Protein AF-A0AAG5CS46-F1 (afdb_monomer)

Organism: Anopheles atroparvus (NCBI:txid41427)

pLDDT: mean 75.23, std 21.61, range [19.83, 95.94]

Mean predicted aligned error: 20.02 Å

Radius of gyration: 67.0 Å; Cα contacts (8 Å, |Δi|>4): 717; chains: 1; bounding box: 187×105×187 Å

Secondary structure (DSSP, 8-state):
--S-SHHHHHHHHHHHHHHHHHHT--S-TT-GGGHHHHHHHHHHHHHHHHHHHHHHHHHHHHHGGG-S-HHHHHHHHHHHTTS---HHHHHHHHHHHHHHHHHHHHHHHHHHHHHHHHTTS--PPTT--HHHHHHHHHHHHHHHHHHHHHHHHHHHHH------HHHHHHHHHHHHHHHHHHHHHHHHHHHHHHHHHHHHHHHHTSBSEEEEE-GGGTHHHHHHHHTTS---------------TTHHHHHHHHHHHHHHHHT--TT--HHHHHHHHHHHHHHHS-----SS--PPPHHHHHHHHHHHHHHHHHH-SS---HHHHHTTS-TTTTTEEEEE---THHHHHHHHHHHHHHTT----HHHHHHHTTHHHHHHHHHHHHHHHHHHHHHHHTS-HHHHHHTHHHHHHHHHHHTHHHHT-BTT-TTHHHHHHHHHHHHHHHHHHHHHHHHHHHHHHHHHHHHHH--SSS-TT-S------------------------------------------------------------------------PPP-PPP--PPPPP-TTPEEHHHHHHHHHHHHHHHHHHHHHHHHTHHHHHHHHHHHHHS--SS--GGGHHHHHHHHHHHHHHHHHHHHHHHHHHHHHHHSSS--EEEEEEEETTEEEEES-HHHHHHHHHHHHHHHHHGGGGSBPBPTTSSSBPPPEEETTEEE--BSHHHHTTSHHHHHHHHHHHHHHHHHHHHHHHHHHGGGGGGGGTSS-HHHHHHHHHTT---HHHHHHHHHHHHHHHHHHTTS-SEEEETTEEEE-HHHHHHHHHHHHHHHHHHHHHHHHHHHHHHHHHHHHHHHHHHHHHS--SSHHHHHHHHHHHHHHHHHHHHHHHHHHHHHHHHHHHHHTT----HHHHHHHHHHHHHHHHHHHHHHHHHHHHHHHHHHHHHHHHHHHHHHT--

Structure (mmCIF, N/CA/C/O backbone):
data_AF-A0AAG5CS46-F1
#
_entry.id   AF-A0AAG5CS46-F1
#
loop_
_atom_site.group_PDB
_atom_site.id
_atom_site.type_symbol
_atom_site.label_atom_id
_atom_site.label_alt_id
_atom_site.label_comp_id
_atom_site.label_asym_id
_atom_site.label_entity_id
_atom_site.label_seq_id
_atom_site.pdbx_PDB_ins_code
_atom_site.Cartn_x
_atom_site.Cartn_y
_atom_site.Cartn_z
_atom_site.occupancy
_atom_site.B_iso_or_equiv
_atom_site.auth_seq_id
_atom_site.auth_comp_id
_atom_site.auth_asym_id
_atom_site.auth_atom_id
_atom_site.pdbx_PDB_model_num
ATOM 1 N N . MET A 1 1 ? -78.296 15.805 32.538 1.00 50.25 1 MET A N 1
ATOM 2 C CA . MET A 1 1 ? -78.441 14.342 32.687 1.00 50.25 1 MET A CA 1
ATOM 3 C C . MET A 1 1 ? -79.924 13.975 32.591 1.00 50.25 1 MET A C 1
ATOM 5 O O . MET A 1 1 ? -80.538 13.552 33.557 1.00 50.25 1 MET A O 1
ATOM 9 N N . ILE A 1 2 ? -80.502 14.215 31.416 1.00 47.34 2 ILE A N 1
ATOM 10 C CA . ILE A 1 2 ? -81.863 13.846 31.009 1.00 47.34 2 ILE A CA 1
ATOM 11 C C . ILE A 1 2 ? -81.672 13.362 29.569 1.00 47.34 2 ILE A C 1
ATOM 13 O O . ILE A 1 2 ? -80.875 13.968 28.849 1.00 47.34 2 ILE A O 1
ATOM 17 N N . THR A 1 3 ? -82.280 12.244 29.177 1.00 54.78 3 THR A N 1
ATOM 18 C CA . THR A 1 3 ? -82.041 11.642 27.850 1.00 54.78 3 THR A CA 1
ATOM 19 C C . THR A 1 3 ? -82.736 12.379 26.712 1.00 54.78 3 THR A C 1
ATOM 21 O O . THR A 1 3 ? -82.279 12.274 25.580 1.00 54.78 3 THR A O 1
ATOM 24 N N . ASP A 1 4 ? -83.787 13.138 27.019 1.00 60.75 4 ASP A N 1
ATOM 25 C CA . ASP A 1 4 ? -84.510 13.988 26.078 1.00 60.75 4 ASP A CA 1
ATOM 26 C C . ASP A 1 4 ? -84.992 15.271 26.794 1.00 60.75 4 ASP A C 1
ATOM 28 O O . ASP A 1 4 ? -85.812 15.176 27.713 1.00 60.75 4 ASP A O 1
ATOM 32 N N . PRO A 1 5 ? -84.469 16.466 26.451 1.00 68.06 5 PRO A N 1
ATOM 33 C CA . PRO A 1 5 ? -84.965 17.733 26.988 1.00 68.06 5 PRO A CA 1
ATOM 34 C C . PRO A 1 5 ? -86.414 18.042 26.585 1.00 68.06 5 PRO A C 1
ATOM 36 O O . PRO A 1 5 ? -87.137 18.657 27.371 1.00 68.06 5 PRO A O 1
ATOM 39 N N . GLU A 1 6 ? -86.870 17.584 25.412 1.00 71.75 6 GLU A N 1
ATOM 40 C CA . GLU A 1 6 ? -88.220 17.875 24.923 1.00 71.75 6 GLU A CA 1
ATOM 41 C C . GLU A 1 6 ? -89.290 17.235 25.819 1.00 71.75 6 GLU A C 1
ATOM 43 O O . GLU A 1 6 ? -90.370 17.799 25.980 1.00 71.75 6 GLU A O 1
ATOM 48 N N . GLU A 1 7 ? -89.003 16.104 26.474 1.00 70.50 7 GLU A N 1
ATOM 49 C CA . GLU A 1 7 ? -89.922 15.470 27.434 1.00 70.50 7 GLU A CA 1
ATOM 50 C C . GLU A 1 7 ? -90.172 16.364 28.676 1.00 70.50 7 GLU A C 1
ATOM 52 O O . GLU A 1 7 ? -91.262 16.339 29.261 1.00 70.50 7 GLU A O 1
ATOM 57 N N . VAL A 1 8 ? -89.221 17.240 29.032 1.00 72.62 8 VAL A N 1
ATOM 58 C CA . VAL A 1 8 ? -89.376 18.236 30.110 1.00 72.62 8 VAL A CA 1
ATOM 59 C C . VAL A 1 8 ? -90.095 19.494 29.626 1.00 72.62 8 VAL A C 1
ATOM 61 O O . VAL A 1 8 ? -91.041 19.935 30.276 1.00 72.62 8 VAL A O 1
ATOM 64 N N . ASP A 1 9 ? -89.735 20.045 28.467 1.00 78.88 9 ASP A N 1
ATOM 65 C CA . ASP A 1 9 ? -90.407 21.244 27.940 1.00 78.88 9 ASP A CA 1
ATOM 66 C C . ASP A 1 9 ? -91.875 20.967 27.555 1.00 78.88 9 ASP A C 1
ATOM 68 O O . ASP A 1 9 ? -92.756 21.813 27.754 1.00 78.88 9 ASP A O 1
ATOM 72 N N . ASN A 1 10 ? -92.188 19.748 27.099 1.00 79.50 10 ASN A N 1
ATOM 73 C CA . ASN A 1 10 ? -93.564 19.305 26.864 1.00 79.50 10 ASN A CA 1
ATOM 74 C C . ASN A 1 10 ? -94.367 19.151 28.167 1.00 79.50 10 ASN A C 1
ATOM 76 O O . ASN A 1 10 ? -95.540 19.532 28.206 1.00 79.50 10 ASN A O 1
ATOM 80 N N . THR A 1 11 ? -93.772 18.621 29.243 1.00 79.25 11 THR A N 1
ATOM 81 C CA . THR A 1 11 ? -94.462 18.509 30.542 1.00 79.25 11 THR A CA 1
ATOM 82 C C . THR A 1 11 ? -94.640 19.877 31.207 1.00 79.25 11 THR A C 1
ATOM 84 O O . THR A 1 11 ? -95.735 20.176 31.689 1.00 79.25 11 THR A O 1
ATOM 87 N N . LEU A 1 12 ? -93.649 20.769 31.117 1.00 80.62 12 LEU A N 1
ATOM 88 C CA . LEU A 1 12 ? -93.754 22.175 31.528 1.00 80.62 12 LEU A CA 1
ATOM 89 C C . LEU A 1 12 ? -94.889 22.902 30.778 1.00 80.62 12 LEU A C 1
ATOM 91 O O . LEU A 1 12 ? -95.727 23.571 31.385 1.00 80.62 12 LEU A O 1
ATOM 95 N N . SER A 1 13 ? -94.983 22.697 29.461 1.00 82.69 13 SER A N 1
ATOM 96 C CA . SER A 1 13 ? -96.049 23.257 28.619 1.00 82.69 13 SER A CA 1
ATOM 97 C C . SER A 1 13 ? -97.450 22.768 29.012 1.00 82.69 13 SER A C 1
ATOM 99 O O . SER A 1 13 ? -98.417 23.527 28.913 1.00 82.69 13 SER A O 1
ATOM 101 N N . LYS A 1 14 ? -97.590 21.522 29.492 1.00 82.81 14 LYS A N 1
ATOM 102 C CA . LYS A 1 14 ? -98.858 21.006 30.041 1.00 82.81 14 LYS A CA 1
ATOM 103 C C . LYS A 1 14 ? -99.238 21.711 31.347 1.00 82.81 14 LYS A C 1
ATOM 105 O O . LYS A 1 14 ? -100.400 22.081 31.499 1.00 82.81 14 LYS A O 1
ATOM 110 N N . VAL A 1 15 ? -98.280 21.967 32.244 1.00 83.94 15 VAL A N 1
ATOM 111 C CA . VAL A 1 15 ? -98.526 22.701 33.504 1.00 83.94 15 VAL A CA 1
ATOM 112 C C . VAL A 1 15 ? -99.063 24.109 33.231 1.00 83.94 15 VAL A C 1
ATOM 114 O O . VAL A 1 15 ? -100.093 24.482 33.790 1.00 83.94 15 VAL A O 1
ATOM 117 N N . TYR A 1 16 ? -98.446 24.868 32.319 1.00 84.81 16 TYR A N 1
ATOM 118 C CA . TYR A 1 16 ? -98.938 26.208 31.972 1.00 84.81 16 TYR A CA 1
ATOM 119 C C . TYR A 1 16 ? -100.348 26.197 31.358 1.00 84.81 16 TYR A C 1
ATOM 121 O O . TYR A 1 16 ? -101.149 27.079 31.660 1.00 84.81 16 TYR A O 1
ATOM 129 N N . ARG A 1 17 ? -100.703 25.181 30.556 1.00 83.25 17 ARG A N 1
ATOM 130 C CA . ARG A 1 17 ? -102.073 25.030 30.025 1.00 83.25 17 ARG A CA 1
ATOM 131 C C . ARG A 1 17 ? -103.109 24.792 31.129 1.00 83.25 17 ARG A C 1
ATOM 133 O O . ARG A 1 17 ? -104.194 25.361 31.055 1.00 83.25 17 ARG A O 1
ATOM 140 N N . LEU A 1 18 ? -102.775 24.000 32.151 1.00 84.50 18 LEU A N 1
ATOM 141 C CA . LEU A 1 18 ? -103.655 23.756 33.303 1.00 84.50 18 LEU A CA 1
ATOM 142 C C . LEU A 1 18 ? -103.856 25.019 34.153 1.00 84.50 18 LEU A C 1
ATOM 144 O O . LEU A 1 18 ? -104.975 25.295 34.573 1.00 84.50 18 LEU A O 1
ATOM 148 N N . ILE A 1 19 ? -102.799 25.811 34.362 1.00 84.00 19 ILE A N 1
ATOM 149 C CA . ILE A 1 19 ? -102.881 27.097 35.075 1.00 84.00 19 ILE A CA 1
ATOM 150 C C . ILE A 1 19 ? -103.755 28.092 34.298 1.00 84.00 19 ILE A C 1
ATOM 152 O O . ILE A 1 19 ? -104.662 28.694 34.872 1.00 84.00 19 ILE A O 1
ATOM 156 N N . ASN A 1 20 ? -103.538 28.222 32.985 1.00 83.25 20 ASN A N 1
ATOM 157 C CA . ASN A 1 20 ? -104.317 29.134 32.146 1.00 83.25 20 ASN A CA 1
ATOM 158 C C . ASN A 1 20 ? -105.819 28.809 32.169 1.00 83.25 20 ASN A C 1
ATOM 160 O O . ASN A 1 20 ? -106.615 29.738 32.200 1.00 83.25 20 ASN A O 1
ATOM 164 N N . HIS A 1 21 ? -106.206 27.529 32.235 1.00 81.44 21 HIS A N 1
ATOM 165 C CA . HIS A 1 21 ? -107.612 27.111 32.325 1.00 81.44 21 HIS A CA 1
ATOM 166 C C . HIS A 1 21 ? -108.317 27.584 33.615 1.00 81.44 21 HIS A C 1
ATOM 168 O O . HIS A 1 21 ? -109.536 27.726 33.616 1.00 81.44 21 HIS A O 1
ATOM 174 N N . ILE A 1 22 ? -107.591 27.841 34.710 1.00 81.31 22 ILE A N 1
ATOM 175 C CA . ILE A 1 22 ? -108.168 28.461 35.920 1.00 81.31 22 ILE A CA 1
ATOM 176 C C . ILE A 1 22 ? -108.220 29.989 35.780 1.00 81.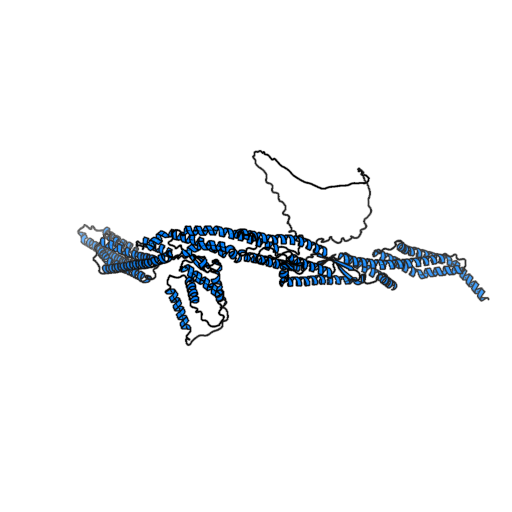31 22 ILE A C 1
ATOM 178 O O . ILE A 1 22 ? -109.179 30.614 36.219 1.00 81.31 22 ILE A O 1
ATOM 182 N N . ILE A 1 23 ? -107.205 30.600 35.162 1.00 81.31 23 ILE A N 1
ATOM 183 C CA . ILE A 1 23 ? -107.120 32.062 35.008 1.00 81.31 23 ILE A CA 1
ATOM 184 C C . ILE A 1 23 ? -108.126 32.593 33.970 1.00 81.31 23 ILE A C 1
ATOM 186 O O . ILE A 1 23 ? -108.625 33.703 34.124 1.00 81.31 23 ILE A O 1
ATOM 190 N N . SER A 1 24 ? -108.442 31.820 32.926 1.00 80.44 24 SER A N 1
ATOM 191 C CA . SER A 1 24 ? -109.363 32.215 31.849 1.00 80.44 24 SER A CA 1
ATOM 192 C C . SER A 1 24 ? -110.831 31.848 32.106 1.00 80.44 24 SER A C 1
ATOM 194 O O . SER A 1 24 ? -111.590 31.701 31.150 1.00 80.44 24 SER A O 1
ATOM 196 N N . VAL A 1 25 ? -111.219 31.639 33.366 1.00 82.19 25 VAL A N 1
ATOM 197 C CA . VAL A 1 25 ? -112.609 31.375 33.765 1.00 82.19 25 VAL A CA 1
ATOM 198 C C . VAL A 1 25 ? -113.456 32.643 33.587 1.00 82.19 25 VAL A C 1
ATOM 200 O O . VAL A 1 25 ? -113.052 33.728 33.998 1.00 82.19 25 VAL A O 1
ATOM 203 N N . ASP A 1 26 ? -114.630 32.506 32.968 1.00 76.62 26 ASP A N 1
ATOM 204 C CA . ASP A 1 26 ? -115.532 33.604 32.589 1.00 76.62 26 ASP A CA 1
ATOM 205 C C . ASP A 1 26 ? -116.652 33.893 33.610 1.00 76.62 26 ASP A C 1
ATOM 207 O O . ASP A 1 26 ? -117.387 34.871 33.465 1.00 76.62 26 ASP A O 1
ATOM 211 N N . TYR A 1 27 ? -116.760 33.082 34.667 1.00 79.81 27 TYR A N 1
ATOM 212 C CA . TYR A 1 27 ? -117.706 33.255 35.772 1.00 79.81 27 TYR A CA 1
ATOM 213 C C . TYR A 1 27 ? -117.012 33.673 37.079 1.00 79.81 27 TYR A C 1
ATOM 215 O O . TYR A 1 27 ? -115.879 33.286 37.356 1.00 79.81 27 TYR A O 1
ATOM 223 N N . ASP A 1 28 ? -117.708 34.431 37.933 1.00 73.94 28 ASP A N 1
ATOM 224 C CA . ASP A 1 28 ? -117.196 34.756 39.271 1.00 73.94 28 ASP A CA 1
ATOM 225 C C . ASP A 1 28 ? -117.098 33.482 40.128 1.00 73.94 28 ASP A C 1
ATOM 227 O O . ASP A 1 28 ? -118.097 32.795 40.362 1.00 73.94 28 ASP A O 1
ATOM 231 N N . ILE A 1 29 ? -115.883 33.178 40.582 1.00 77.50 29 ILE A N 1
ATOM 232 C CA . ILE A 1 29 ? -115.527 32.008 41.394 1.00 77.50 29 ILE A CA 1
ATOM 233 C C . ILE A 1 29 ? -116.085 32.120 42.825 1.00 77.50 29 ILE A C 1
ATOM 235 O O . ILE A 1 29 ? -116.338 31.104 43.471 1.00 77.50 29 ILE A O 1
ATOM 239 N N . PHE A 1 30 ? -116.307 33.339 43.327 1.00 78.56 30 PHE A N 1
ATOM 240 C CA . PHE A 1 30 ? -116.788 33.592 44.689 1.00 78.56 30 PHE A CA 1
ATOM 241 C C . PHE A 1 30 ? -118.316 33.735 44.778 1.00 78.56 30 PHE A C 1
ATOM 243 O O . PHE A 1 30 ? -118.870 33.767 45.880 1.00 78.56 30 PHE A O 1
ATOM 250 N N . ALA A 1 31 ? -119.015 33.779 43.641 1.00 75.88 31 ALA A N 1
ATOM 251 C CA . ALA A 1 31 ? -120.471 33.811 43.595 1.00 75.88 31 ALA A CA 1
ATOM 252 C C . ALA A 1 31 ? -121.068 32.420 43.876 1.00 75.88 31 ALA A C 1
ATOM 254 O O . ALA A 1 31 ? -120.852 31.462 43.132 1.00 75.88 31 ALA A O 1
ATOM 255 N N . SER A 1 32 ? -121.889 32.311 44.924 1.00 70.44 32 SER A N 1
ATOM 256 C CA . SER A 1 32 ? -122.475 31.039 45.381 1.00 70.44 32 SER A CA 1
ATOM 257 C C . SER A 1 32 ? -123.407 30.353 44.371 1.00 70.44 32 SER A C 1
ATOM 259 O O . SER A 1 32 ? -123.651 29.154 44.492 1.00 70.44 32 SER A O 1
ATOM 261 N N . SER A 1 33 ? -123.883 31.067 43.346 1.00 70.94 33 SER A N 1
ATOM 262 C CA . SER A 1 33 ? -124.612 30.495 42.206 1.00 70.94 33 SER A CA 1
ATOM 263 C C . SER A 1 33 ? -123.754 29.592 41.314 1.00 70.94 33 SER A C 1
ATOM 265 O O . SER A 1 33 ? -124.294 28.742 40.613 1.00 70.94 33 SER A O 1
ATOM 267 N N . ASN A 1 34 ? -122.430 29.774 41.328 1.00 75.44 34 ASN A N 1
ATOM 268 C CA . ASN A 1 34 ? -121.507 29.194 40.348 1.00 75.44 34 ASN A CA 1
ATOM 269 C C . ASN A 1 34 ? -120.739 27.975 40.895 1.00 75.44 34 ASN A C 1
ATOM 271 O O . ASN A 1 34 ? -119.856 27.453 40.213 1.00 75.44 34 ASN A O 1
ATOM 275 N N . LEU A 1 35 ? -121.077 27.511 42.108 1.00 78.38 35 LEU A N 1
ATOM 276 C CA . LEU A 1 35 ? -120.356 26.465 42.847 1.00 78.38 35 LEU A CA 1
ATOM 277 C C . LEU A 1 35 ? -120.075 25.217 41.993 1.00 78.38 35 LEU A C 1
ATOM 279 O O . LEU A 1 35 ? -118.925 24.808 41.881 1.00 78.38 35 LEU A O 1
ATOM 283 N N . ALA A 1 36 ? -121.096 24.667 41.330 1.00 78.56 36 ALA A N 1
ATOM 284 C CA . ALA A 1 36 ? -120.964 23.446 40.529 1.00 78.56 36 ALA A CA 1
ATOM 285 C C . ALA A 1 36 ? -120.017 23.604 39.320 1.00 78.56 36 ALA A C 1
ATOM 287 O O . ALA A 1 36 ? -119.319 22.660 38.949 1.00 78.56 36 ALA A O 1
ATOM 288 N N . ASN A 1 37 ? -119.941 24.803 38.726 1.00 79.81 37 ASN A N 1
ATOM 289 C CA . ASN A 1 37 ? -118.996 25.087 37.642 1.00 79.81 37 ASN A CA 1
ATOM 290 C C . ASN A 1 37 ? -117.560 25.141 38.187 1.00 79.81 37 ASN A C 1
ATOM 292 O O . ASN A 1 37 ? -116.633 24.610 37.574 1.00 79.81 37 ASN A O 1
ATOM 296 N N . TRP A 1 38 ? -117.372 25.750 39.363 1.00 83.38 38 TRP A N 1
ATOM 297 C CA . TRP A 1 38 ? -116.081 25.791 40.048 1.00 83.38 38 TRP A CA 1
ATOM 298 C C . TRP A 1 38 ? -115.603 24.401 40.487 1.00 83.38 38 TRP A C 1
ATOM 300 O O . TRP A 1 38 ? -114.445 24.061 40.249 1.00 83.38 38 TRP A O 1
ATOM 310 N N . GLU A 1 39 ? -116.492 23.567 41.030 1.00 81.94 39 GLU A N 1
ATOM 311 C CA . GLU A 1 39 ? -116.202 22.169 41.375 1.00 81.94 39 GLU A CA 1
ATOM 312 C C . GLU A 1 39 ? -115.770 21.356 40.142 1.00 81.94 39 GLU A C 1
ATOM 314 O O . GLU A 1 39 ? -114.749 20.670 40.195 1.00 81.94 39 GLU A O 1
ATOM 319 N N . ALA A 1 40 ? -116.463 21.495 39.005 1.00 81.81 40 ALA A N 1
ATOM 320 C CA . ALA A 1 40 ? -116.092 20.825 37.755 1.00 81.81 40 ALA A CA 1
ATOM 321 C C . ALA A 1 40 ? -114.725 21.290 37.203 1.00 81.81 40 ALA A C 1
ATOM 323 O O . ALA A 1 40 ? -113.906 20.466 36.784 1.00 81.81 40 ALA A O 1
ATOM 324 N N . THR A 1 41 ? -114.443 22.597 37.241 1.00 82.81 41 THR A N 1
ATOM 325 C CA . THR A 1 41 ? -113.148 23.161 36.816 1.00 82.81 41 THR A CA 1
ATOM 326 C C . THR A 1 41 ? -112.002 22.709 37.729 1.00 82.81 41 THR A C 1
ATOM 328 O O . THR A 1 41 ? -110.923 22.364 37.235 1.00 82.81 41 THR A O 1
ATOM 331 N N . LEU A 1 42 ? -112.231 22.628 39.045 1.00 82.31 42 LEU A N 1
ATOM 332 C CA . LEU A 1 42 ? -111.270 22.054 39.990 1.00 82.31 42 LEU A CA 1
ATOM 333 C C . LEU A 1 42 ? -111.046 20.557 39.746 1.00 82.31 42 LEU A C 1
ATOM 335 O O . LEU A 1 42 ? -109.897 20.116 39.756 1.00 82.31 42 LEU A O 1
ATOM 339 N N . GLU A 1 43 ? -112.093 19.770 39.486 1.00 84.31 43 GLU A N 1
ATOM 340 C CA . GLU A 1 43 ? -111.948 18.335 39.208 1.00 84.31 43 GLU A CA 1
ATOM 341 C C . GLU A 1 43 ? -111.115 18.088 37.935 1.00 84.31 43 GLU A C 1
ATOM 343 O O . GLU A 1 43 ? -110.232 17.224 37.924 1.00 84.31 43 GLU A O 1
ATOM 348 N N . TYR A 1 44 ? -111.329 18.887 36.882 1.00 85.44 44 TYR A N 1
ATOM 349 C CA . TYR A 1 44 ? -110.506 18.855 35.670 1.00 85.44 44 TYR A CA 1
ATOM 350 C C . TYR A 1 44 ? -109.040 19.218 35.956 1.00 85.44 44 TYR A C 1
ATOM 352 O O . TYR A 1 44 ? -108.130 18.488 35.548 1.00 85.44 44 TYR A O 1
ATOM 360 N N . PHE A 1 45 ? -108.793 20.298 36.707 1.00 87.56 45 PHE A N 1
ATOM 361 C CA . PHE A 1 45 ? -107.439 20.707 37.088 1.00 87.56 45 PHE A CA 1
ATOM 362 C C . PHE A 1 45 ? -106.722 19.633 37.918 1.00 87.56 45 PHE A C 1
ATOM 364 O O . PHE A 1 45 ? -105.577 19.291 37.619 1.00 87.56 45 PHE A O 1
ATOM 371 N N . HIS A 1 46 ? -107.393 19.046 38.914 1.00 85.81 46 HIS A N 1
ATOM 372 C CA . HIS A 1 46 ? -106.820 17.988 39.746 1.00 85.81 46 HIS A CA 1
ATOM 373 C C . HIS A 1 46 ? -106.450 16.744 38.925 1.00 85.81 46 HIS A C 1
ATOM 375 O O . HIS A 1 46 ? -105.317 16.272 39.043 1.00 85.81 46 HIS A O 1
ATOM 381 N N . LYS A 1 47 ? -107.323 16.276 38.021 1.00 84.88 47 LYS A N 1
ATOM 382 C CA . LYS A 1 47 ? -107.013 15.164 37.099 1.00 84.88 47 LYS A CA 1
ATOM 383 C C . LYS A 1 47 ? -105.831 15.485 36.175 1.00 84.88 47 LYS A C 1
ATOM 385 O O . LYS A 1 47 ? -104.962 14.640 35.968 1.00 84.88 47 LYS A O 1
ATOM 390 N N . GLY A 1 48 ? -105.747 16.715 35.662 1.00 84.62 48 GLY A N 1
ATOM 391 C CA . GLY A 1 48 ? -104.604 17.171 34.864 1.00 84.62 48 GLY A CA 1
ATOM 392 C C . GLY A 1 48 ? -103.284 17.180 35.649 1.00 84.62 48 GLY A C 1
ATOM 393 O O . GLY A 1 48 ? -102.250 16.740 35.143 1.00 84.62 48 GLY A O 1
ATOM 394 N N . VAL A 1 49 ? -103.322 17.624 36.906 1.00 84.75 49 VAL A N 1
ATOM 395 C CA . VAL A 1 49 ? -102.168 17.644 37.820 1.00 84.75 49 VAL A CA 1
ATOM 396 C C . VAL A 1 49 ? -101.715 16.229 38.208 1.00 84.75 49 VAL A C 1
ATOM 398 O O . VAL A 1 49 ? -100.512 15.995 38.343 1.00 84.75 49 VAL A O 1
ATOM 401 N N . GLU A 1 50 ? -102.631 15.266 38.336 1.00 84.06 50 GLU A N 1
ATOM 402 C CA . GLU A 1 50 ? -102.291 13.847 38.513 1.00 84.06 50 GLU A CA 1
ATOM 403 C C . GLU A 1 50 ? -101.657 13.233 37.257 1.00 84.06 50 GLU A C 1
ATOM 405 O O . GLU A 1 50 ? -100.653 12.526 37.372 1.00 84.06 50 GLU A O 1
ATOM 410 N N . GLN A 1 51 ? -102.164 13.553 36.061 1.00 84.00 51 GLN A N 1
ATOM 411 C CA . GLN A 1 51 ? -101.591 13.086 34.792 1.00 84.00 51 GLN A CA 1
ATOM 412 C C . GLN A 1 51 ? -100.147 13.579 34.595 1.00 84.00 51 GLN A C 1
ATOM 414 O O . GLN A 1 51 ? -99.266 12.780 34.276 1.00 84.00 51 GLN A O 1
ATOM 419 N N . VAL A 1 52 ? -99.864 14.864 34.843 1.00 84.31 52 VAL A N 1
ATOM 420 C CA . VAL A 1 52 ? -98.486 15.393 34.777 1.00 84.31 52 VAL A CA 1
ATOM 421 C C . VAL A 1 52 ? -97.585 14.732 35.829 1.00 84.31 52 VAL A C 1
ATOM 423 O O . VAL A 1 52 ? -96.424 14.431 35.557 1.00 84.31 52 VAL A O 1
ATOM 426 N N . GLU A 1 53 ? -98.109 14.435 37.022 1.00 81.69 53 GLU A N 1
ATOM 427 C CA . GLU A 1 53 ? -97.350 13.718 38.051 1.00 81.69 53 GLU A CA 1
ATOM 428 C C . GLU A 1 53 ? -97.061 12.252 37.672 1.00 81.69 53 GLU A C 1
ATOM 430 O O . GLU A 1 53 ? -96.038 11.701 38.082 1.00 81.69 53 GLU A O 1
ATOM 435 N N . HIS A 1 54 ? -97.937 11.607 36.896 1.00 83.50 54 HIS A N 1
ATOM 436 C CA . HIS A 1 54 ? -97.691 10.279 36.336 1.00 83.50 54 HIS A CA 1
ATOM 437 C C . HIS A 1 54 ? -96.593 10.320 35.264 1.00 83.50 54 HIS A C 1
ATOM 439 O O . HIS A 1 54 ? -95.645 9.539 35.332 1.00 83.50 54 HIS A O 1
ATOM 445 N N . GLU A 1 55 ? -96.658 11.272 34.330 1.00 80.75 55 GLU A N 1
ATOM 446 C CA . GLU A 1 55 ? -95.634 11.459 33.293 1.00 80.75 55 GLU A CA 1
ATOM 447 C C . GLU A 1 55 ? -94.247 11.739 33.898 1.00 80.75 55 GLU A C 1
ATOM 449 O O . GLU A 1 55 ? -93.263 11.109 33.508 1.00 80.75 55 GLU A O 1
ATOM 454 N N . ALA A 1 56 ? -94.169 12.582 34.934 1.00 78.50 56 ALA A N 1
ATOM 455 C CA . ALA A 1 56 ? -92.926 12.846 35.661 1.00 78.50 56 ALA A CA 1
ATOM 456 C C . ALA A 1 56 ? -92.339 11.588 36.339 1.00 78.50 56 ALA A C 1
ATOM 458 O O . ALA A 1 56 ? -91.118 11.418 36.372 1.00 78.50 56 ALA A O 1
ATOM 459 N N . LYS A 1 57 ? -93.182 10.673 36.844 1.00 79.88 57 LYS A N 1
ATOM 460 C CA . LYS A 1 57 ? -92.733 9.372 37.383 1.00 79.88 57 LYS A CA 1
ATOM 461 C C . LYS A 1 57 ? -92.169 8.485 36.271 1.00 79.88 57 LYS A C 1
ATOM 463 O O . LYS A 1 57 ? -91.079 7.950 36.439 1.00 79.88 57 LYS A O 1
ATOM 468 N N . VAL A 1 58 ? -92.838 8.408 35.117 1.00 81.50 58 VAL A N 1
ATOM 469 C CA . VAL A 1 58 ? -92.373 7.629 33.952 1.00 81.50 58 VAL A CA 1
ATOM 470 C C . VAL A 1 58 ? -91.035 8.152 33.406 1.00 81.50 58 VAL A C 1
ATOM 472 O O . VAL A 1 58 ? -90.160 7.354 33.067 1.00 81.50 58 VAL A O 1
ATOM 475 N N . ALA A 1 59 ? -90.822 9.470 33.376 1.00 77.06 59 ALA A N 1
ATOM 476 C CA . ALA A 1 59 ? -89.538 10.059 32.987 1.00 77.06 59 ALA A CA 1
ATOM 477 C C . ALA A 1 59 ? -88.405 9.693 33.973 1.00 77.06 59 ALA A C 1
ATOM 479 O O . ALA A 1 59 ? -87.317 9.286 33.559 1.00 77.06 59 ALA A O 1
ATOM 480 N N . LEU A 1 60 ? -88.661 9.757 35.287 1.00 75.69 60 LEU A N 1
ATOM 481 C CA . LEU A 1 60 ? -87.707 9.323 36.321 1.00 75.69 60 LEU A CA 1
ATOM 482 C C . LEU A 1 60 ? -87.416 7.811 36.248 1.00 75.69 60 LEU A C 1
ATOM 484 O O . LEU A 1 60 ? -86.258 7.403 36.369 1.00 75.69 60 LEU A O 1
ATOM 488 N N . ASP A 1 61 ? -88.441 6.992 35.991 1.00 77.31 61 ASP A N 1
ATOM 489 C CA . ASP A 1 61 ? -88.338 5.544 35.764 1.00 77.31 61 ASP A CA 1
ATOM 490 C C . ASP A 1 61 ? -87.424 5.185 34.584 1.00 77.31 61 ASP A C 1
ATOM 492 O O . ASP A 1 61 ? -86.737 4.167 34.644 1.00 77.31 61 ASP A O 1
ATOM 496 N N . ARG A 1 62 ? -87.374 6.014 33.532 1.00 74.94 62 ARG A N 1
ATOM 497 C CA . ARG A 1 62 ? -86.462 5.840 32.385 1.00 74.94 62 ARG A CA 1
ATOM 498 C C . ARG A 1 62 ? -85.048 6.342 32.670 1.00 74.94 62 ARG A C 1
ATOM 500 O O . ARG A 1 62 ? -84.076 5.668 32.334 1.00 74.94 62 ARG A O 1
ATOM 507 N N . CYS A 1 63 ? -84.919 7.515 33.290 1.00 73.31 63 CYS A N 1
ATOM 508 C CA . CYS A 1 63 ? -83.622 8.149 33.527 1.00 73.31 63 CYS A CA 1
ATOM 509 C C . CYS A 1 63 ? -82.741 7.345 34.494 1.00 73.31 63 CYS A C 1
ATOM 511 O O . CYS A 1 63 ? -81.537 7.214 34.270 1.00 73.31 63 CYS A O 1
ATOM 513 N N . ILE A 1 64 ? -83.313 6.785 35.561 1.00 70.31 64 ILE A N 1
ATOM 514 C CA . ILE A 1 64 ? -82.532 6.188 36.656 1.00 70.31 64 ILE A CA 1
ATOM 515 C C . ILE A 1 64 ? -81.835 4.868 36.260 1.00 70.31 64 ILE A C 1
ATOM 517 O O . ILE A 1 64 ? -80.655 4.729 36.569 1.00 70.31 64 ILE A O 1
ATOM 521 N N . PRO A 1 65 ? -82.450 3.928 35.515 1.00 67.75 65 PRO A N 1
ATOM 522 C CA . PRO A 1 65 ? -81.742 2.763 34.968 1.00 67.75 65 PRO A CA 1
ATOM 523 C C . PRO A 1 65 ? -80.638 3.095 33.949 1.00 67.75 65 PRO A C 1
ATOM 525 O O . PRO A 1 65 ? -79.815 2.233 33.656 1.00 67.75 65 PRO A O 1
ATOM 528 N N . SER A 1 66 ? -80.595 4.321 33.408 1.00 66.00 66 SER A N 1
ATOM 529 C CA . SER A 1 66 ? -79.529 4.767 32.492 1.00 66.00 66 SER A CA 1
ATOM 530 C C . SER A 1 66 ? -78.264 5.283 33.203 1.00 66.00 66 SER A C 1
ATOM 532 O O . SER A 1 66 ? -77.261 5.589 32.550 1.00 66.00 66 SER A O 1
ATOM 534 N N . LEU A 1 67 ? -78.287 5.374 34.541 1.00 68.88 67 LEU A N 1
ATOM 535 C CA . LEU A 1 67 ? -77.168 5.837 35.363 1.00 68.88 67 LEU A CA 1
ATOM 536 C C . LEU A 1 67 ? -75.958 4.902 35.257 1.00 68.88 67 LEU A C 1
ATOM 538 O O . LEU A 1 67 ? -75.910 3.841 35.870 1.00 68.88 67 LEU A O 1
ATOM 542 N N . ARG A 1 68 ? -74.921 5.351 34.542 1.00 71.25 68 ARG A N 1
ATOM 543 C CA . ARG A 1 68 ? -73.626 4.649 34.456 1.00 71.25 68 ARG A CA 1
ATOM 544 C C . ARG A 1 68 ? -72.798 4.700 35.747 1.00 71.25 68 ARG A C 1
ATOM 546 O O . ARG A 1 68 ? -71.810 3.981 35.838 1.00 71.25 68 ARG A O 1
ATOM 553 N N . SER A 1 69 ? -73.160 5.561 36.700 1.00 80.81 69 SER A N 1
ATOM 554 C CA . SER A 1 69 ? -72.432 5.769 37.954 1.00 80.81 69 SER A CA 1
ATOM 555 C C . SER A 1 69 ? -73.390 5.959 39.130 1.00 80.81 69 SER A C 1
ATOM 557 O O . SER A 1 69 ? -74.351 6.729 39.036 1.00 80.81 69 SER A O 1
ATOM 559 N N . ALA A 1 70 ? -73.105 5.290 40.246 1.00 82.06 70 ALA A N 1
ATOM 560 C CA . ALA A 1 70 ? -73.829 5.428 41.500 1.00 82.06 70 ALA A CA 1
ATOM 561 C C . ALA A 1 70 ? -73.577 6.788 42.179 1.00 82.06 70 ALA A C 1
ATOM 563 O O . ALA A 1 70 ? -74.510 7.357 42.739 1.00 82.06 70 ALA A O 1
ATOM 564 N N . GLU A 1 71 ? -72.364 7.344 42.067 1.00 82.12 71 GLU A N 1
ATOM 565 C CA . GLU A 1 71 ? -72.003 8.689 42.551 1.00 82.12 71 GLU A CA 1
ATOM 566 C C . GLU A 1 71 ? -72.927 9.762 41.944 1.00 82.12 71 GLU A C 1
ATOM 568 O O . GLU A 1 71 ? -73.641 10.458 42.670 1.00 82.12 71 GLU A O 1
ATOM 573 N N . LEU A 1 72 ? -73.015 9.808 40.608 1.00 78.88 72 LEU A N 1
ATOM 574 C CA . LEU A 1 72 ? -73.907 10.725 39.882 1.00 78.88 72 LEU A CA 1
ATOM 575 C C . LEU A 1 72 ? -75.396 10.440 40.147 1.00 78.88 72 LEU A C 1
ATOM 577 O O . LEU A 1 72 ? -76.221 11.353 40.130 1.00 78.88 72 LEU A O 1
ATOM 581 N N . GLY A 1 73 ? -75.755 9.181 40.419 1.00 78.50 73 GLY A N 1
ATOM 582 C CA . GLY A 1 73 ? -77.114 8.795 40.801 1.00 78.50 73 GLY A CA 1
ATOM 583 C C . GLY A 1 73 ? -77.545 9.368 42.150 1.00 78.50 73 GLY A C 1
ATOM 584 O O . GLY A 1 73 ? -78.657 9.883 42.284 1.00 78.50 73 GLY A O 1
ATOM 585 N N . LEU A 1 74 ? -76.656 9.319 43.144 1.00 78.56 74 LEU A N 1
ATOM 586 C CA . LEU A 1 74 ? -76.884 9.925 44.455 1.00 78.56 74 LEU A CA 1
ATOM 587 C C . LEU A 1 74 ? -76.907 11.451 44.373 1.00 78.56 74 LEU A C 1
ATOM 589 O O . LEU A 1 74 ? -77.744 12.070 45.027 1.00 78.56 74 LEU A O 1
ATOM 593 N N . GLU A 1 75 ? -76.045 12.060 43.555 1.00 77.69 75 GLU A N 1
ATOM 594 C CA . GLU A 1 75 ? -76.071 13.506 43.319 1.00 77.69 75 GLU A CA 1
ATOM 595 C C . GLU A 1 75 ? -77.397 13.951 42.676 1.00 77.69 75 GLU A C 1
ATOM 597 O O . GLU A 1 75 ? -78.000 14.931 43.117 1.00 77.69 75 GLU A O 1
ATOM 602 N N . LEU A 1 76 ? -77.908 13.197 41.695 1.00 76.06 76 LEU A N 1
ATOM 603 C CA . LEU A 1 76 ? -79.213 13.457 41.086 1.00 76.06 76 LEU A CA 1
ATOM 604 C C . LEU A 1 76 ? -80.346 13.410 42.123 1.00 76.06 76 LEU A C 1
ATOM 606 O O . LEU A 1 76 ? -81.164 14.329 42.153 1.00 76.06 76 LEU A O 1
ATOM 610 N N . ILE A 1 77 ? -80.376 12.406 43.011 1.00 75.25 77 ILE A N 1
ATOM 611 C CA . ILE A 1 77 ? -81.354 12.383 44.113 1.00 75.25 77 ILE A CA 1
ATOM 612 C C . ILE A 1 77 ? -81.144 13.582 45.050 1.00 75.25 77 ILE A C 1
ATOM 614 O O . ILE A 1 77 ? -82.104 14.291 45.323 1.00 75.25 77 ILE A O 1
ATOM 618 N N . LYS A 1 78 ? -79.909 13.867 45.486 1.00 75.31 78 LYS A N 1
ATOM 619 C CA . LYS A 1 78 ? -79.553 14.994 46.378 1.00 75.31 78 LYS A CA 1
ATOM 620 C C . LYS A 1 78 ? -79.968 16.359 45.806 1.00 75.31 78 LYS A C 1
ATOM 622 O O . LYS A 1 78 ? -80.246 17.276 46.574 1.00 75.31 78 LYS A O 1
ATOM 627 N N . ASN A 1 79 ? -80.031 16.497 44.481 1.00 75.19 79 ASN A N 1
ATOM 628 C CA . ASN A 1 79 ? -80.493 17.707 43.800 1.00 75.19 79 ASN A CA 1
ATOM 629 C C . ASN A 1 79 ? -82.018 17.748 43.592 1.00 75.19 79 ASN A C 1
ATOM 631 O O . ASN A 1 79 ? -82.612 18.803 43.794 1.00 75.19 79 ASN A O 1
ATOM 635 N N . LEU A 1 80 ? -82.672 16.628 43.261 1.00 71.06 80 LEU A N 1
ATOM 636 C CA . LEU A 1 80 ? -84.142 16.559 43.169 1.00 71.06 80 LEU A CA 1
ATOM 637 C C . LEU A 1 80 ? -84.821 16.714 44.541 1.00 71.06 80 LEU A C 1
ATOM 639 O O . LEU A 1 80 ? -85.875 17.329 44.647 1.00 71.06 80 LEU A O 1
ATOM 643 N N . ASP A 1 81 ? -84.188 16.207 45.598 1.00 67.69 81 ASP A N 1
ATOM 644 C CA . ASP A 1 81 ? -84.653 16.252 46.991 1.00 67.69 81 ASP A CA 1
ATOM 645 C C . ASP A 1 81 ? -84.524 17.646 47.643 1.00 67.69 81 ASP A C 1
ATOM 647 O O . ASP A 1 81 ? -85.062 17.886 48.721 1.00 67.69 81 ASP A O 1
ATOM 651 N N . ARG A 1 82 ? -83.834 18.584 46.975 1.00 68.75 82 ARG A N 1
ATOM 652 C CA . ARG A 1 82 ? -83.799 20.017 47.327 1.00 68.75 82 ARG A CA 1
ATOM 653 C C . ARG A 1 82 ? -84.985 20.807 46.767 1.00 68.75 82 ARG A C 1
ATOM 655 O O . ARG A 1 82 ? -85.132 21.977 47.107 1.00 68.75 82 ARG A O 1
ATOM 662 N N . ILE A 1 83 ? -85.792 20.204 45.895 1.00 73.75 83 ILE A N 1
ATOM 663 C CA . ILE A 1 83 ? -86.965 20.834 45.286 1.00 73.75 83 ILE A CA 1
ATOM 664 C C . ILE A 1 83 ? -88.203 20.408 46.080 1.00 73.75 83 ILE A C 1
ATOM 666 O O . ILE A 1 83 ? -88.426 19.216 46.310 1.00 73.75 83 ILE A O 1
ATOM 670 N N . GLU A 1 84 ? -89.038 21.372 46.470 1.00 65.50 84 GLU A N 1
ATOM 671 C CA . GLU A 1 84 ? -90.331 21.084 47.094 1.00 65.50 84 GLU A CA 1
ATOM 672 C C . GLU A 1 84 ? -91.232 20.345 46.091 1.00 65.50 84 GLU A C 1
ATOM 674 O O . GLU A 1 84 ? -91.703 20.902 45.101 1.00 65.50 84 GLU A O 1
ATOM 679 N N . THR A 1 85 ? -91.422 19.043 46.315 1.00 68.44 85 THR A N 1
ATOM 680 C CA . THR A 1 85 ? -92.069 18.122 45.371 1.00 68.44 85 THR A CA 1
ATOM 681 C C . THR A 1 85 ? -93.328 17.493 45.965 1.00 68.44 85 THR A C 1
ATOM 683 O O . THR A 1 85 ? -93.453 17.307 47.177 1.00 68.44 85 THR A O 1
ATOM 686 N N . ARG A 1 86 ? -94.295 17.140 45.103 1.00 73.81 86 ARG A N 1
ATOM 687 C CA . ARG A 1 86 ? -95.563 16.529 45.543 1.00 73.81 86 ARG A CA 1
ATOM 688 C C . ARG A 1 86 ? -95.300 15.188 46.263 1.00 73.81 86 ARG A C 1
ATOM 690 O O . ARG A 1 86 ? -94.434 14.428 45.818 1.00 73.81 86 ARG A O 1
ATOM 697 N N . PRO A 1 87 ? -96.052 14.830 47.327 1.00 72.94 87 PRO A N 1
ATOM 698 C CA . PRO A 1 87 ? -95.719 13.683 48.182 1.00 72.94 87 PRO A CA 1
ATOM 699 C C . PRO A 1 87 ? -95.572 12.331 47.467 1.00 72.94 87 PRO A C 1
ATOM 701 O O . PRO A 1 87 ? -94.755 11.505 47.879 1.00 72.94 87 PRO A O 1
ATOM 704 N N . ALA A 1 88 ? -96.321 12.085 46.387 1.00 72.31 88 ALA A N 1
ATOM 705 C CA . ALA A 1 88 ? -96.221 10.835 45.637 1.00 72.31 88 ALA A CA 1
ATOM 706 C C . ALA A 1 88 ? -95.042 10.803 44.636 1.00 72.31 88 ALA A C 1
ATOM 708 O O . ALA A 1 88 ? -94.609 9.707 44.278 1.00 72.31 88 ALA A O 1
ATOM 709 N N . LEU A 1 89 ? -94.446 11.946 44.266 1.00 73.25 89 LEU A N 1
ATOM 710 C CA . LEU A 1 89 ? -93.120 12.014 43.631 1.00 73.25 89 LEU A CA 1
ATOM 711 C C . LEU A 1 89 ? -92.006 11.761 44.653 1.00 73.25 89 LEU A C 1
ATOM 713 O O . LEU A 1 89 ? -91.142 10.926 44.402 1.00 73.25 89 LEU A O 1
ATOM 717 N N . ALA A 1 90 ? -92.065 12.378 45.837 1.00 69.56 90 ALA A N 1
ATOM 718 C CA . ALA A 1 90 ? -91.087 12.137 46.905 1.00 69.56 90 ALA A CA 1
ATOM 719 C C . ALA A 1 90 ? -91.062 10.656 47.353 1.00 69.56 90 ALA A C 1
ATOM 721 O O . ALA A 1 90 ? -89.996 10.054 47.505 1.00 69.56 90 ALA A O 1
ATOM 722 N N . LYS A 1 91 ? -92.239 10.022 47.476 1.00 72.94 91 LYS A N 1
ATOM 723 C CA . LYS A 1 91 ? -92.377 8.574 47.728 1.00 72.94 91 LYS A CA 1
ATOM 724 C C . LYS A 1 91 ? -91.878 7.707 46.561 1.00 72.94 91 LYS A C 1
ATOM 726 O O . LYS A 1 91 ? -91.429 6.586 46.784 1.00 72.94 91 LYS A O 1
ATOM 731 N N . HIS A 1 92 ? -91.947 8.201 45.326 1.00 75.12 92 HIS A N 1
ATOM 732 C CA . HIS A 1 92 ? -91.396 7.499 44.170 1.00 75.12 92 HIS A CA 1
ATOM 733 C C . HIS A 1 92 ? -89.861 7.590 44.147 1.00 75.12 92 HIS A C 1
ATOM 735 O O . HIS A 1 92 ? -89.206 6.559 44.021 1.00 75.12 92 HIS A O 1
ATOM 741 N N . LEU A 1 93 ? -89.277 8.775 44.360 1.00 72.94 93 LEU A N 1
ATOM 742 C CA . LEU A 1 93 ? -87.823 8.986 44.411 1.00 72.94 93 LEU A CA 1
ATOM 743 C C . LEU A 1 93 ? -87.140 8.126 45.485 1.00 72.94 93 LEU A C 1
ATOM 745 O O . LEU A 1 93 ? -86.118 7.500 45.207 1.00 72.94 93 LEU A O 1
ATOM 749 N N . SER A 1 94 ? -87.727 8.005 46.680 1.00 69.75 94 SER A N 1
ATOM 750 C CA . SER A 1 94 ? -87.162 7.161 47.743 1.00 69.75 94 SER A CA 1
ATOM 751 C C . SER A 1 94 ? -87.130 5.666 47.389 1.00 69.75 94 SER A C 1
ATOM 753 O O . SER A 1 94 ? -86.215 4.969 47.827 1.00 69.75 94 SER A O 1
ATOM 755 N N . SER A 1 95 ? -88.033 5.180 46.525 1.00 73.88 95 SER A N 1
ATOM 756 C CA . SER A 1 95 ? -87.984 3.804 45.993 1.00 73.88 95 SER A CA 1
ATOM 757 C C . SER A 1 95 ? -86.814 3.554 45.028 1.00 73.88 95 SER A C 1
ATOM 759 O O . SER A 1 95 ? -86.439 2.409 44.785 1.00 73.88 95 SER A O 1
ATOM 761 N N . LYS A 1 96 ? -86.204 4.612 44.475 1.00 75.75 96 LYS A N 1
ATOM 762 C CA . LYS A 1 96 ? -85.142 4.508 43.459 1.00 75.75 96 LYS A CA 1
ATOM 763 C C . LYS A 1 96 ? -83.734 4.397 44.031 1.00 75.75 96 LYS A C 1
ATOM 765 O O . LYS A 1 96 ? -82.834 3.959 43.315 1.00 75.75 96 LYS A O 1
ATOM 770 N N . TYR A 1 97 ? -83.561 4.685 45.320 1.00 77.19 97 TYR A N 1
ATOM 771 C CA . TYR A 1 97 ? -82.312 4.439 46.046 1.00 77.19 97 TYR A CA 1
ATOM 772 C C . TYR A 1 97 ? -81.841 2.977 45.907 1.00 77.19 97 TYR A C 1
ATOM 774 O O . TYR A 1 97 ? -80.656 2.721 45.704 1.00 77.19 97 TYR A O 1
ATOM 782 N N . GLU A 1 98 ? -82.771 2.012 45.899 1.00 77.69 98 GLU A N 1
ATOM 783 C CA . GLU A 1 98 ? -82.454 0.590 45.707 1.00 77.69 98 GLU A CA 1
ATOM 784 C C . GLU A 1 98 ? -81.822 0.304 44.330 1.00 77.69 98 GLU A C 1
ATOM 786 O O . GLU A 1 98 ? -80.917 -0.520 44.223 1.00 77.69 98 GLU A O 1
ATOM 791 N N . ASN A 1 99 ? -82.236 1.006 43.271 1.00 79.00 99 ASN A N 1
ATOM 792 C CA . ASN A 1 99 ? -81.661 0.821 41.934 1.00 79.00 99 ASN A CA 1
ATOM 793 C C . ASN A 1 99 ? -80.251 1.420 41.823 1.00 79.00 99 ASN A C 1
ATOM 795 O O . ASN A 1 99 ? -79.388 0.832 41.176 1.00 79.00 99 ASN A O 1
ATOM 799 N N . ILE A 1 100 ? -79.980 2.527 42.515 1.00 81.38 100 ILE A N 1
ATOM 800 C CA . ILE A 1 100 ? -78.630 3.108 42.600 1.00 81.38 100 ILE A CA 1
ATOM 801 C C . ILE A 1 100 ? -77.707 2.205 43.440 1.00 81.38 100 ILE A C 1
ATOM 803 O O . ILE A 1 100 ? -76.543 2.017 43.093 1.00 81.38 100 ILE A O 1
ATOM 807 N N . MET A 1 101 ? -78.238 1.541 44.474 1.00 83.56 101 MET A N 1
ATOM 808 C CA . MET A 1 101 ? -77.517 0.499 45.217 1.00 83.56 101 MET A CA 1
ATOM 809 C C . MET A 1 101 ? -77.204 -0.738 44.347 1.00 83.56 101 MET A C 1
ATOM 811 O O . MET A 1 101 ? -76.122 -1.311 44.467 1.00 83.56 101 MET A O 1
ATOM 815 N N . LYS A 1 102 ? -78.094 -1.127 43.417 1.00 84.06 102 LYS A N 1
ATOM 816 C CA . LYS A 1 102 ? -77.805 -2.170 42.404 1.00 84.06 102 LYS A CA 1
ATOM 817 C C . LYS A 1 102 ? -76.695 -1.742 41.438 1.00 84.06 102 LYS A C 1
ATOM 819 O O . LYS A 1 102 ? -75.847 -2.566 41.106 1.00 84.06 102 LYS A O 1
ATOM 824 N N . GLN A 1 103 ? -76.650 -0.469 41.037 1.00 85.06 103 GLN A N 1
ATOM 825 C CA . GLN A 1 103 ? -75.555 0.054 40.212 1.00 85.06 103 GLN A CA 1
ATOM 826 C C . GLN A 1 103 ? -74.217 0.060 40.972 1.00 85.06 103 GLN A C 1
ATOM 828 O O . GLN A 1 103 ? -73.195 -0.318 40.408 1.00 85.06 103 GLN A O 1
ATOM 833 N N . PHE A 1 104 ? -74.213 0.390 42.266 1.00 87.00 104 PHE A N 1
ATOM 834 C CA . PHE A 1 104 ? -73.007 0.297 43.097 1.00 87.00 104 PHE A CA 1
ATOM 835 C C . PHE A 1 104 ? -72.512 -1.147 43.275 1.00 87.00 104 PHE A C 1
ATOM 837 O O . PHE A 1 104 ? -71.314 -1.405 43.191 1.00 87.00 104 PHE A O 1
ATOM 844 N N . LEU A 1 105 ? -73.422 -2.113 43.440 1.00 86.06 105 LEU A N 1
ATOM 845 C CA . LEU A 1 105 ? -73.084 -3.543 43.401 1.00 86.06 105 LEU A CA 1
ATOM 846 C C . LEU A 1 105 ? -72.433 -3.945 42.069 1.00 86.06 105 LEU A C 1
ATOM 848 O O . LEU A 1 105 ? -71.457 -4.696 42.067 1.00 86.06 105 LEU A O 1
ATOM 852 N N . ALA A 1 106 ? -72.928 -3.419 40.945 1.00 86.31 106 ALA A N 1
ATOM 853 C CA . ALA A 1 106 ? -72.319 -3.640 39.636 1.00 86.31 106 ALA A CA 1
ATOM 854 C C . ALA A 1 106 ? -70.925 -2.992 39.521 1.00 86.31 106 ALA A C 1
ATOM 856 O O . ALA A 1 106 ? -70.016 -3.620 38.987 1.00 86.31 106 ALA A O 1
ATOM 857 N N . GLU A 1 107 ? -70.711 -1.787 40.062 1.00 88.19 107 GLU A N 1
ATOM 858 C CA . GLU A 1 107 ? -69.385 -1.144 40.133 1.00 88.19 107 GLU A CA 1
ATOM 859 C C . GLU A 1 107 ? -68.379 -1.966 40.949 1.00 88.19 107 GLU A C 1
ATOM 861 O O . GLU A 1 107 ? -67.269 -2.218 40.475 1.00 88.19 107 GLU A O 1
ATOM 866 N N . VAL A 1 108 ? -68.775 -2.438 42.138 1.00 88.50 108 VAL A N 1
ATOM 867 C CA . VAL A 1 108 ? -67.948 -3.320 42.979 1.00 88.50 108 VAL A CA 1
ATOM 868 C C . VAL A 1 108 ? -67.591 -4.600 42.216 1.00 88.50 108 VAL A C 1
ATOM 870 O O . VAL A 1 108 ? -66.413 -4.948 42.140 1.00 88.50 108 VAL A O 1
ATOM 873 N N . GLY A 1 109 ? -68.572 -5.254 41.583 1.00 87.88 109 GLY A N 1
ATOM 874 C CA . GLY A 1 109 ? -68.360 -6.479 40.805 1.00 87.88 109 GLY A CA 1
ATOM 875 C C . GLY A 1 109 ? -67.508 -6.290 39.541 1.00 87.88 109 GLY A C 1
ATOM 876 O O . GLY A 1 109 ? -66.705 -7.160 39.208 1.00 87.88 109 GLY A O 1
ATOM 877 N N . MET A 1 110 ? -67.617 -5.148 38.851 1.00 87.94 110 MET A N 1
ATOM 878 C CA . MET A 1 110 ? -66.758 -4.819 37.702 1.00 87.94 110 MET A CA 1
ATOM 879 C C . MET A 1 110 ? -65.293 -4.662 38.119 1.00 87.94 110 MET A C 1
ATOM 881 O O . MET A 1 110 ? -64.400 -5.167 37.437 1.00 87.94 110 MET A O 1
ATOM 885 N N . VAL A 1 111 ? -65.033 -3.995 39.246 1.00 89.75 111 VAL A N 1
ATOM 886 C CA . VAL A 1 111 ? -63.664 -3.788 39.737 1.00 89.75 111 VAL A CA 1
ATOM 887 C C . VAL A 1 111 ? -63.092 -5.054 40.387 1.00 89.75 111 VAL A C 1
ATOM 889 O O . VAL A 1 111 ? -61.906 -5.336 40.215 1.00 89.75 111 VAL A O 1
ATOM 892 N N . GLU A 1 112 ? -63.917 -5.872 41.047 1.00 90.00 112 GLU A N 1
ATOM 893 C CA . GLU A 1 112 ? -63.547 -7.227 41.479 1.00 90.00 112 GLU A CA 1
ATOM 894 C C . GLU A 1 112 ? -63.145 -8.101 40.279 1.00 90.00 112 GLU A C 1
ATOM 896 O O . GLU A 1 112 ? -62.089 -8.737 40.308 1.00 90.00 112 GLU A O 1
ATOM 901 N N . HIS A 1 113 ? -63.923 -8.077 39.191 1.00 90.38 113 HIS A N 1
ATOM 902 C CA . HIS A 1 113 ? -63.595 -8.797 37.961 1.00 90.38 113 HIS A CA 1
ATOM 903 C C . HIS A 1 113 ? -62.267 -8.329 37.351 1.00 90.38 113 HIS A C 1
ATOM 905 O O . HIS A 1 113 ? -61.410 -9.164 37.056 1.00 90.38 113 HIS A O 1
ATOM 911 N N . GLU A 1 114 ? -62.060 -7.018 37.185 1.00 89.31 114 GLU A N 1
ATOM 912 C CA . GLU A 1 114 ? -60.830 -6.489 36.581 1.00 89.31 114 GLU A CA 1
ATOM 913 C C . GLU A 1 114 ? -59.596 -6.765 37.456 1.00 89.31 114 GLU A C 1
ATOM 915 O O . GLU A 1 114 ? -58.536 -7.120 36.930 1.00 89.31 114 GLU A O 1
ATOM 920 N N . PHE A 1 115 ? -59.745 -6.708 38.786 1.00 90.69 115 PHE A N 1
ATOM 921 C CA . PHE A 1 115 ? -58.711 -7.141 39.724 1.00 90.69 115 PHE A CA 1
ATOM 922 C C . PHE A 1 115 ? -58.382 -8.626 39.559 1.00 90.69 115 PHE A C 1
ATOM 924 O O . PHE A 1 115 ? -57.220 -8.965 39.356 1.00 90.69 115 PHE A O 1
ATOM 931 N N . LEU A 1 116 ? -59.372 -9.523 39.611 1.00 89.31 116 LEU A N 1
ATOM 932 C CA . LEU A 1 116 ? -59.146 -10.970 39.494 1.00 89.31 116 LEU A CA 1
ATOM 933 C C . LEU A 1 116 ? -58.524 -11.353 38.141 1.00 89.31 116 LEU A C 1
ATOM 935 O O . LEU A 1 116 ? -57.633 -12.201 38.096 1.00 89.31 116 LEU A O 1
ATOM 939 N N . LYS A 1 117 ? -58.948 -10.687 37.062 1.00 89.88 117 LYS A N 1
ATOM 940 C CA . LYS A 1 117 ? -58.466 -10.869 35.687 1.00 89.88 117 LYS A CA 1
ATOM 941 C C . LYS A 1 117 ? -56.992 -10.489 35.509 1.00 89.88 117 LYS A C 1
ATOM 943 O O . LYS A 1 117 ? -56.269 -11.216 34.832 1.00 89.88 117 LYS A O 1
ATOM 948 N N . HIS A 1 118 ? -56.527 -9.405 36.138 1.00 88.25 118 HIS A N 1
ATOM 949 C CA . HIS A 1 118 ? -55.145 -8.910 35.983 1.00 88.25 118 HIS A CA 1
ATOM 950 C C . HIS A 1 118 ? -54.239 -9.087 37.208 1.00 88.25 118 HIS A C 1
ATOM 952 O O . HIS A 1 118 ? -53.067 -8.727 37.153 1.00 88.25 118 HIS A O 1
ATOM 958 N N . LYS A 1 119 ? -54.714 -9.724 38.287 1.00 85.31 119 LYS A N 1
ATOM 959 C CA . LYS A 1 119 ? -53.988 -9.961 39.557 1.00 85.31 119 LYS A CA 1
ATOM 960 C C . LYS A 1 119 ? -52.544 -10.455 39.392 1.00 85.31 119 LYS A C 1
ATOM 962 O O . LYS A 1 119 ? -51.673 -10.084 40.178 1.00 85.31 119 LYS A O 1
ATOM 967 N N . ASN A 1 120 ? -52.301 -11.290 38.380 1.00 83.81 120 ASN A N 1
ATOM 968 C CA . ASN A 1 120 ? -51.002 -11.909 38.093 1.00 83.81 120 ASN A CA 1
ATOM 969 C C . ASN A 1 120 ? -50.131 -11.122 37.093 1.00 83.81 120 ASN A C 1
ATOM 971 O O . ASN A 1 120 ? -48.949 -11.428 36.964 1.00 83.81 120 ASN A O 1
ATOM 975 N N . ASN A 1 121 ? -50.702 -10.160 36.365 1.00 83.38 121 ASN A N 1
ATOM 976 C CA . ASN A 1 121 ? -50.011 -9.314 35.391 1.00 83.38 121 ASN A CA 1
ATOM 977 C C . ASN A 1 121 ? -50.765 -7.972 35.258 1.00 83.38 121 ASN A C 1
ATOM 979 O O . ASN A 1 121 ? -51.549 -7.803 34.319 1.00 83.38 121 ASN A O 1
ATOM 983 N N . PRO A 1 122 ? -50.586 -7.049 36.218 1.00 86.31 122 PRO A N 1
ATOM 984 C CA . PRO A 1 122 ? -51.309 -5.783 36.245 1.00 86.31 122 PRO A CA 1
ATOM 985 C C . PRO A 1 122 ? -50.902 -4.859 35.082 1.00 86.31 122 PRO A C 1
ATOM 987 O O . PRO A 1 122 ? -49.755 -4.912 34.629 1.00 86.31 122 PRO A O 1
ATOM 990 N N . PRO A 1 123 ? -51.803 -3.984 34.598 1.00 83.75 123 PRO A N 1
ATOM 991 C CA . PRO A 1 123 ? -51.472 -2.976 33.596 1.00 83.75 123 PRO A CA 1
ATOM 992 C C . PRO A 1 123 ? -50.605 -1.867 34.217 1.00 83.75 123 PRO A C 1
ATOM 994 O O . PRO A 1 123 ? -51.113 -0.955 34.866 1.00 83.75 123 PRO A O 1
ATOM 997 N N . LEU A 1 124 ? -49.288 -1.965 34.019 1.00 84.00 124 LEU A N 1
ATOM 998 C CA . LEU A 1 124 ? -48.296 -0.991 34.491 1.00 84.00 124 LEU A CA 1
ATOM 999 C C . LEU A 1 124 ? -48.117 0.171 33.505 1.00 84.00 124 LEU A C 1
ATOM 1001 O O . LEU A 1 124 ? -48.264 -0.011 32.292 1.00 84.00 124 LEU A O 1
ATOM 1005 N N . GLN A 1 125 ? -47.722 1.347 33.996 1.00 75.44 125 GLN A N 1
ATOM 1006 C CA . GLN A 1 125 ? -47.269 2.429 33.123 1.00 75.44 125 GLN A CA 1
ATOM 1007 C C . GLN A 1 125 ? -45.855 2.163 32.586 1.00 75.44 125 GLN A C 1
ATOM 1009 O O . GLN A 1 125 ? -45.084 1.342 33.091 1.00 75.44 125 GLN A O 1
ATOM 1014 N N . ARG A 1 126 ? -45.493 2.876 31.516 1.00 73.81 126 ARG A N 1
ATOM 1015 C CA . ARG A 1 126 ? -44.188 2.726 30.869 1.00 73.81 126 ARG A CA 1
ATOM 1016 C C . ARG A 1 126 ? -43.066 3.142 31.830 1.00 73.81 126 ARG A C 1
ATOM 1018 O O . ARG A 1 126 ? -43.001 4.298 32.229 1.00 73.81 126 ARG A O 1
ATOM 1025 N N . ASN A 1 127 ? -42.147 2.211 32.092 1.00 71.88 127 ASN A N 1
ATOM 1026 C CA . ASN A 1 127 ? -41.001 2.335 33.004 1.00 71.88 127 ASN A CA 1
ATOM 1027 C C . ASN A 1 127 ? -41.342 2.303 34.517 1.00 71.88 127 ASN A C 1
ATOM 1029 O O . ASN A 1 127 ? -40.494 2.677 35.327 1.00 71.88 127 ASN A O 1
ATOM 1033 N N . GLU A 1 128 ? -42.530 1.838 34.926 1.00 76.94 128 GLU A N 1
ATOM 1034 C CA . GLU A 1 128 ? -42.811 1.567 36.347 1.00 76.94 128 GLU A CA 1
ATOM 1035 C C . GLU A 1 128 ? -42.184 0.240 36.834 1.00 76.94 128 GLU A C 1
ATOM 1037 O O . GLU A 1 128 ? -42.255 -0.770 36.126 1.00 76.94 128 GLU A O 1
ATOM 1042 N N . PRO A 1 129 ? -41.612 0.195 38.057 1.00 81.69 129 PRO A N 1
ATOM 1043 C CA . PRO A 1 129 ? -41.189 -1.048 38.703 1.00 81.69 129 PRO A CA 1
ATOM 1044 C C . PRO A 1 129 ? -42.355 -2.007 38.992 1.00 81.69 129 PRO A C 1
ATOM 1046 O O . PRO A 1 129 ? -43.474 -1.588 39.288 1.00 81.69 129 PRO A O 1
ATOM 1049 N N . CYS A 1 130 ? -42.093 -3.314 38.933 1.00 81.44 130 CYS A N 1
ATOM 1050 C CA . CYS A 1 130 ? -43.150 -4.328 38.890 1.00 81.44 130 CYS A CA 1
ATOM 1051 C C . CYS A 1 130 ? -43.945 -4.530 40.196 1.00 81.44 130 CYS A C 1
ATOM 1053 O O . CYS A 1 130 ? -45.142 -4.807 40.121 1.00 81.44 130 CYS A O 1
ATOM 1055 N N . HIS A 1 131 ? -43.342 -4.369 41.378 1.00 86.25 131 HIS A N 1
ATOM 1056 C CA . HIS A 1 131 ? -44.046 -4.502 42.660 1.00 86.25 131 HIS A CA 1
ATOM 1057 C C . HIS A 1 131 ? -44.778 -3.207 43.027 1.00 86.25 131 HIS A C 1
ATOM 1059 O O . HIS A 1 131 ? -45.888 -3.258 43.557 1.00 86.25 131 HIS A O 1
ATOM 1065 N N . VAL A 1 132 ? -44.175 -2.047 42.745 1.00 87.62 132 VAL A N 1
ATOM 1066 C CA . VAL A 1 132 ? -44.789 -0.736 43.021 1.00 87.62 132 VAL A CA 1
ATOM 1067 C C . VAL A 1 132 ? -45.913 -0.412 42.044 1.00 87.62 132 VAL A C 1
ATOM 1069 O O . VAL A 1 132 ? -46.988 -0.011 42.484 1.00 87.62 132 VAL A O 1
ATOM 1072 N N . GLY A 1 133 ? -45.721 -0.624 40.742 1.00 88.19 133 GLY A N 1
ATOM 1073 C CA . GLY A 1 133 ? -46.764 -0.387 39.743 1.00 88.19 133 GLY A CA 1
ATOM 1074 C C . GLY A 1 133 ? -48.008 -1.254 39.990 1.00 88.19 133 GLY A C 1
ATOM 1075 O O . GLY A 1 133 ? -49.136 -0.783 39.859 1.00 88.19 133 GLY A O 1
ATOM 1076 N N . ALA A 1 134 ? -47.824 -2.487 40.484 1.00 89.00 134 ALA A N 1
ATOM 1077 C CA . ALA A 1 134 ? -48.921 -3.342 40.942 1.00 89.00 134 ALA A CA 1
ATOM 1078 C C . ALA A 1 134 ? -49.717 -2.722 42.113 1.00 89.00 134 ALA A C 1
ATOM 1080 O O . ALA A 1 134 ? -50.938 -2.872 42.182 1.00 89.00 134 ALA A O 1
ATOM 1081 N N . VAL A 1 135 ? -49.045 -1.993 43.013 1.00 89.88 135 VAL A N 1
ATOM 1082 C CA . VAL A 1 135 ? -49.677 -1.243 44.112 1.00 89.88 135 VAL A CA 1
ATOM 1083 C C . VAL A 1 135 ? -50.348 0.038 43.614 1.00 89.88 135 VAL A C 1
ATOM 1085 O O . VAL A 1 135 ? -51.472 0.311 44.030 1.00 89.88 135 VAL A O 1
ATOM 1088 N N . PHE A 1 136 ? -49.739 0.794 42.693 1.00 89.19 136 PHE A N 1
ATOM 1089 C CA . PHE A 1 136 ? -50.390 1.953 42.066 1.00 89.19 136 PHE A CA 1
ATOM 1090 C C . PHE A 1 136 ? -51.678 1.560 41.330 1.00 89.19 136 PHE A C 1
ATOM 1092 O O . PHE A 1 136 ? -52.704 2.217 41.509 1.00 89.19 136 PHE A O 1
ATOM 1099 N N . TRP A 1 137 ? -51.664 0.456 40.576 1.00 91.00 137 TRP A N 1
ATOM 1100 C CA . TRP A 1 137 ? -52.854 -0.080 39.911 1.00 91.00 137 TRP A CA 1
ATOM 1101 C C . TRP A 1 137 ? -53.968 -0.433 40.909 1.00 91.00 137 TRP A C 1
ATOM 1103 O O . TRP A 1 137 ? -55.092 0.049 40.764 1.00 91.00 137 TRP A O 1
ATOM 1113 N N . VAL A 1 138 ? -53.667 -1.192 41.971 1.00 90.75 138 VAL A N 1
ATOM 1114 C CA . VAL A 1 138 ? -54.671 -1.530 42.999 1.00 90.75 138 VAL A CA 1
ATOM 1115 C C . VAL A 1 138 ? -55.169 -0.294 43.757 1.00 90.75 138 VAL A C 1
ATOM 1117 O O . VAL A 1 138 ? -56.360 -0.213 44.057 1.00 90.75 138 VAL A O 1
ATOM 1120 N N . ARG A 1 139 ? -54.320 0.712 44.006 1.00 90.06 139 ARG A N 1
ATOM 1121 C CA . ARG A 1 139 ? -54.755 1.992 44.593 1.00 90.06 139 ARG A CA 1
ATOM 1122 C C . ARG A 1 139 ? -55.651 2.796 43.650 1.00 90.06 139 ARG A C 1
ATOM 1124 O O . ARG A 1 139 ? -56.601 3.410 44.124 1.00 90.06 139 ARG A O 1
ATOM 1131 N N . SER A 1 140 ? -55.421 2.741 42.339 1.00 89.19 140 SER A N 1
ATOM 1132 C CA . SER A 1 140 ? -56.308 3.351 41.339 1.00 89.19 140 SER A CA 1
ATOM 1133 C C . SER A 1 140 ? -57.690 2.680 41.312 1.00 89.19 140 SER A C 1
ATOM 1135 O O . SER A 1 140 ? -58.707 3.374 41.361 1.00 89.19 140 SER A O 1
ATOM 1137 N N . LEU A 1 141 ? -57.739 1.341 41.339 1.00 89.62 141 LEU A N 1
ATOM 1138 C CA . LEU A 1 141 ? -58.992 0.582 41.455 1.00 89.62 141 LEU A CA 1
ATOM 1139 C C . LEU A 1 141 ? -59.726 0.867 42.776 1.00 89.62 141 LEU A C 1
ATOM 1141 O O . LEU A 1 141 ? -60.947 1.021 42.785 1.00 89.62 141 LEU A O 1
ATOM 1145 N N . LEU A 1 142 ? -58.992 0.971 43.889 1.00 88.50 142 LEU A N 1
ATOM 1146 C CA . LEU A 1 142 ? -59.548 1.326 45.195 1.00 88.50 142 LEU A CA 1
ATOM 1147 C C . LEU A 1 142 ? -60.177 2.724 45.182 1.00 88.50 142 LEU A C 1
ATOM 1149 O O . LEU A 1 142 ? -61.302 2.889 45.650 1.00 88.50 142 LEU A O 1
ATOM 1153 N N . GLU A 1 143 ? -59.467 3.716 44.642 1.00 87.25 143 GLU A N 1
ATOM 1154 C CA . GLU A 1 143 ? -59.919 5.108 44.608 1.00 87.25 143 GLU A CA 1
ATOM 1155 C C . GLU A 1 143 ? -61.168 5.291 43.734 1.00 87.25 143 GLU A C 1
ATOM 1157 O O . GLU A 1 143 ? -62.036 6.093 44.072 1.00 87.25 143 GLU A O 1
ATOM 1162 N N . PHE A 1 144 ? -61.317 4.502 42.663 1.00 86.56 144 PHE A N 1
ATOM 1163 C CA . PHE A 1 144 ? -62.531 4.496 41.843 1.00 86.56 144 PHE A CA 1
ATOM 1164 C C . PHE A 1 144 ? -63.781 4.134 42.666 1.00 86.56 144 PHE A C 1
ATOM 1166 O O . PHE A 1 144 ? -64.711 4.934 42.741 1.00 86.56 144 PHE A O 1
ATOM 1173 N N . ILE A 1 145 ? -63.793 2.981 43.352 1.00 86.56 145 ILE A N 1
ATOM 1174 C CA . ILE A 1 145 ? -64.963 2.571 44.158 1.00 86.56 145 ILE A CA 1
ATOM 1175 C C . ILE A 1 145 ? -65.128 3.463 45.402 1.00 86.56 145 ILE A C 1
ATOM 1177 O O . ILE A 1 145 ? -66.246 3.700 45.870 1.00 86.56 145 ILE A O 1
ATOM 1181 N N . ARG A 1 146 ? -64.018 3.977 45.954 1.00 87.06 146 ARG A N 1
ATOM 1182 C CA . ARG A 1 146 ? -64.020 4.852 47.135 1.00 87.06 146 ARG A CA 1
ATOM 1183 C C . ARG A 1 146 ? -64.889 6.094 46.927 1.00 87.06 146 ARG A C 1
ATOM 1185 O O . ARG A 1 146 ? -65.524 6.518 47.892 1.00 87.06 146 ARG A O 1
ATOM 1192 N N . LYS A 1 147 ? -64.957 6.652 45.713 1.00 83.25 147 LYS A N 1
ATOM 1193 C CA . LYS A 1 147 ? -65.813 7.810 45.398 1.00 83.25 147 LYS A CA 1
ATOM 1194 C C . LYS A 1 147 ? -67.292 7.493 45.590 1.00 83.25 147 LYS A C 1
ATOM 1196 O O . LYS A 1 147 ? -67.907 8.068 46.488 1.00 83.25 147 LYS A O 1
ATOM 1201 N N . SER A 1 148 ? -67.814 6.493 44.873 1.00 84.38 148 SER A N 1
ATOM 1202 C CA . SER A 1 148 ? -69.185 5.996 45.053 1.00 84.38 148 SER A CA 1
ATOM 1203 C C . SER A 1 148 ? -69.481 5.672 46.521 1.00 84.38 148 SER A C 1
ATOM 1205 O O . SER A 1 148 ? -70.463 6.158 47.077 1.00 84.38 148 SER A O 1
ATOM 1207 N N . MET A 1 149 ? -68.588 4.940 47.203 1.00 83.38 149 MET A N 1
ATOM 1208 C CA . MET A 1 149 ? -68.738 4.608 48.627 1.00 83.38 149 MET A CA 1
ATOM 1209 C C . MET A 1 149 ? -68.808 5.853 49.535 1.00 83.38 149 MET A C 1
ATOM 1211 O O . MET A 1 149 ? -69.564 5.867 50.507 1.00 83.38 149 MET A O 1
ATOM 1215 N N . THR A 1 150 ? -68.033 6.900 49.241 1.00 83.38 150 THR A N 1
ATOM 1216 C CA . THR A 1 150 ? -68.037 8.153 50.015 1.00 83.38 150 THR A CA 1
ATOM 1217 C C . THR A 1 150 ? -69.344 8.914 49.800 1.00 83.38 150 THR A C 1
ATOM 1219 O O . THR A 1 150 ? -69.956 9.346 50.776 1.00 83.38 150 THR A O 1
ATOM 1222 N N . ALA A 1 151 ? -69.844 8.968 48.561 1.00 80.25 151 ALA A N 1
ATOM 1223 C CA . ALA A 1 151 ? -71.148 9.549 48.248 1.00 80.25 151 ALA A CA 1
ATOM 1224 C C . ALA A 1 151 ? -72.300 8.837 48.988 1.00 80.25 151 ALA A C 1
ATOM 1226 O O . ALA A 1 151 ? -73.178 9.512 49.531 1.00 80.25 151 ALA A O 1
ATOM 1227 N N . PHE A 1 152 ? -72.276 7.499 49.112 1.00 82.56 152 PHE A N 1
ATOM 1228 C CA . PHE A 1 152 ? -73.251 6.775 49.947 1.00 82.56 152 PHE A CA 1
ATOM 1229 C C . PHE A 1 152 ? -73.173 7.186 51.422 1.00 82.56 152 PHE A C 1
ATOM 1231 O O . PHE A 1 152 ? -74.216 7.406 52.036 1.00 82.56 152 PHE A O 1
ATOM 1238 N N . ARG A 1 153 ? -71.968 7.340 51.991 1.00 79.19 153 ARG A N 1
ATOM 1239 C CA . ARG A 1 153 ? -71.803 7.757 53.396 1.00 79.19 153 ARG A CA 1
ATOM 1240 C C . ARG A 1 153 ? -72.272 9.187 53.661 1.00 79.19 153 ARG A C 1
ATOM 1242 O O . ARG A 1 153 ? -72.887 9.429 54.696 1.00 79.19 153 ARG A O 1
ATOM 1249 N N . GLU A 1 154 ? -72.036 10.120 52.741 1.00 77.75 154 GLU A N 1
ATOM 1250 C CA . GLU A 1 154 ? -72.609 11.470 52.839 1.00 77.75 154 GLU A CA 1
ATOM 1251 C C . GLU A 1 154 ? -74.140 11.452 52.763 1.00 77.75 154 GLU A C 1
ATOM 1253 O O . GLU A 1 154 ? -74.810 12.158 53.518 1.00 77.75 154 GLU A O 1
ATOM 1258 N N . PHE A 1 155 ? -74.703 10.633 51.870 1.00 73.25 155 PHE A N 1
ATOM 1259 C CA . PHE A 1 155 ? -76.148 10.516 51.712 1.00 73.25 155 PHE A CA 1
ATOM 1260 C C . PHE A 1 155 ? -76.807 9.944 52.980 1.00 73.25 155 PHE A C 1
ATOM 1262 O O . PHE A 1 155 ? -77.742 10.548 53.509 1.00 73.25 155 PHE A O 1
ATOM 1269 N N . GLU A 1 156 ? -76.260 8.858 53.537 1.00 70.44 156 GLU A N 1
ATOM 1270 C CA . GLU A 1 156 ? -76.685 8.262 54.816 1.00 70.44 156 GLU A CA 1
ATOM 1271 C C . GLU A 1 156 ? -76.623 9.244 55.993 1.00 70.44 156 GLU A C 1
ATOM 1273 O O . GLU A 1 156 ? -77.520 9.255 56.838 1.00 70.44 156 GLU A O 1
ATOM 1278 N N . ALA A 1 157 ? -75.589 10.091 56.049 1.00 65.25 157 ALA A N 1
ATOM 1279 C CA . ALA A 1 157 ? -75.464 11.117 57.081 1.00 65.25 157 ALA A CA 1
ATOM 1280 C C . ALA A 1 157 ? -76.550 12.205 56.970 1.00 65.25 157 ALA A C 1
ATOM 1282 O O . ALA A 1 157 ? -76.928 12.796 57.982 1.00 65.25 157 ALA A O 1
ATOM 1283 N N . SER A 1 158 ? -77.069 12.456 55.762 1.00 63.81 158 SER A N 1
ATOM 1284 C CA . SER A 1 158 ? -78.109 13.461 55.505 1.00 63.81 158 SER A CA 1
ATOM 1285 C C . SER A 1 158 ? -79.546 12.947 55.677 1.00 63.81 158 SER A C 1
ATOM 1287 O O . SER A 1 158 ? -80.411 13.706 56.116 1.00 63.81 158 SER A O 1
ATOM 1289 N N . LYS A 1 159 ? -79.819 11.663 55.390 1.00 62.28 159 LYS A N 1
ATOM 1290 C CA . LYS A 1 159 ? -81.145 11.043 55.563 1.00 62.28 159 LYS A CA 1
ATOM 1291 C C . LYS A 1 159 ? -81.064 9.622 56.117 1.00 62.28 159 LYS A C 1
ATOM 1293 O O . LYS A 1 159 ? -80.473 8.731 55.510 1.00 62.28 159 LYS A O 1
ATOM 1298 N N . ARG A 1 160 ? -81.796 9.380 57.214 1.00 52.56 160 ARG A N 1
ATOM 1299 C CA . ARG A 1 160 ? -82.039 8.039 57.779 1.00 52.56 160 ARG A CA 1
ATOM 1300 C C . ARG A 1 160 ? -82.984 7.217 56.892 1.00 52.56 160 ARG A C 1
ATOM 1302 O O . ARG A 1 160 ? -84.156 7.041 57.220 1.00 52.56 160 ARG A O 1
ATOM 1309 N N . HIS A 1 161 ? -82.474 6.703 55.777 1.00 59.06 161 HIS A N 1
ATOM 1310 C CA . HIS A 1 161 ? -83.114 5.586 55.082 1.00 59.06 161 HIS A CA 1
ATOM 1311 C C . HIS A 1 161 ? -83.041 4.306 55.931 1.00 59.06 161 HIS A C 1
ATOM 1313 O O . HIS A 1 161 ? -82.145 4.140 56.759 1.00 59.06 161 HIS A O 1
ATOM 1319 N N . GLY A 1 162 ? -84.012 3.410 55.739 1.00 58.75 162 GLY A N 1
ATOM 1320 C CA . GLY A 1 162 ? -84.045 2.113 56.411 1.00 58.75 162 GLY A CA 1
ATOM 1321 C C . GLY A 1 162 ? -82.955 1.179 55.884 1.00 58.75 162 GLY A C 1
ATOM 1322 O O . GLY A 1 162 ? -82.845 0.972 54.676 1.00 58.75 162 GLY A O 1
ATOM 1323 N N . ASP A 1 163 ? -82.183 0.611 56.808 1.00 60.00 163 ASP A N 1
ATOM 1324 C CA . ASP A 1 163 ? -81.026 -0.250 56.552 1.00 60.00 163 ASP A CA 1
ATOM 1325 C C . ASP A 1 163 ? -81.424 -1.477 55.704 1.00 60.00 163 ASP A C 1
ATOM 1327 O O . ASP A 1 163 ? -82.045 -2.426 56.191 1.00 60.00 163 ASP A O 1
ATOM 1331 N N . THR A 1 164 ? -81.129 -1.437 54.403 1.00 72.31 164 THR A N 1
ATOM 1332 C CA . THR A 1 164 ? -81.657 -2.406 53.428 1.00 72.31 164 THR A CA 1
ATOM 1333 C C . THR A 1 164 ? -80.748 -3.638 53.339 1.00 72.31 164 THR A C 1
ATOM 1335 O O . THR A 1 164 ? -79.524 -3.529 53.397 1.00 72.31 164 THR A O 1
ATOM 1338 N N . SER A 1 165 ? -81.306 -4.839 53.149 1.00 75.50 165 SER A N 1
ATOM 1339 C CA . SER A 1 165 ? -80.507 -6.074 53.010 1.00 75.50 165 SER A CA 1
ATOM 1340 C C . SER A 1 165 ? -79.458 -5.968 51.893 1.00 75.50 165 SER A C 1
ATOM 1342 O O . SER A 1 165 ? -78.291 -6.294 52.102 1.00 75.50 165 SER A O 1
ATOM 1344 N N . LEU A 1 166 ? -79.856 -5.406 50.750 1.00 79.31 166 LEU A N 1
ATOM 1345 C CA . LEU A 1 166 ? -79.007 -5.115 49.594 1.00 79.31 166 LEU A CA 1
ATOM 1346 C C . LEU A 1 166 ? -77.811 -4.197 49.925 1.00 79.31 166 LEU A C 1
ATOM 1348 O O . LEU A 1 166 ? -76.697 -4.448 49.476 1.00 79.31 166 LEU A O 1
ATOM 1352 N N . GLN A 1 167 ? -78.032 -3.164 50.743 1.00 77.94 167 GLN A N 1
ATOM 1353 C CA . GLN A 1 167 ? -77.019 -2.198 51.196 1.00 77.94 167 GLN A CA 1
ATOM 1354 C C . GLN A 1 167 ? -75.967 -2.880 52.084 1.00 77.94 167 GLN A C 1
ATOM 1356 O O . GLN A 1 167 ? -74.765 -2.678 51.902 1.00 77.94 167 GLN A O 1
ATOM 1361 N N . ARG A 1 168 ? -76.400 -3.780 52.980 1.00 80.75 168 ARG A N 1
ATOM 1362 C CA . ARG A 1 168 ? -75.490 -4.619 53.781 1.00 80.75 168 ARG A CA 1
ATOM 1363 C C . ARG A 1 168 ? -74.653 -5.557 52.906 1.00 80.75 168 ARG A C 1
ATOM 1365 O O . ARG A 1 168 ? -73.456 -5.693 53.155 1.00 80.75 168 ARG A O 1
ATOM 1372 N N . THR A 1 169 ? -75.240 -6.161 51.870 1.00 83.94 169 THR A N 1
ATOM 1373 C CA . THR A 1 169 ? -74.501 -6.984 50.895 1.00 83.94 169 THR A CA 1
ATOM 1374 C C . THR A 1 169 ? -73.469 -6.158 50.125 1.00 83.94 169 THR A C 1
ATOM 1376 O O . THR A 1 169 ? -72.310 -6.565 50.054 1.00 83.94 169 THR A O 1
ATOM 1379 N N . ALA A 1 170 ? -73.847 -4.977 49.626 1.00 84.38 170 ALA A N 1
ATOM 1380 C CA . ALA A 1 170 ? -72.966 -4.096 48.858 1.00 84.38 170 ALA A CA 1
ATOM 1381 C C . ALA A 1 170 ? -71.749 -3.628 49.664 1.00 84.38 170 ALA A C 1
ATOM 1383 O O . ALA A 1 170 ? -70.607 -3.767 49.222 1.00 84.38 170 ALA A O 1
ATOM 1384 N N . PHE A 1 171 ? -71.968 -3.144 50.890 1.00 86.06 171 PHE A N 1
ATOM 1385 C CA . PHE A 1 171 ? -70.867 -2.763 51.775 1.00 86.06 171 PHE A CA 1
ATOM 1386 C C . PHE A 1 171 ? -70.053 -3.969 52.253 1.00 86.06 171 PHE A C 1
ATOM 1388 O O . PHE A 1 171 ? -68.847 -3.837 52.450 1.00 86.06 171 PHE A O 1
ATOM 1395 N N . GLY A 1 172 ? -70.669 -5.146 52.400 1.00 86.06 172 GLY A N 1
ATOM 1396 C CA . GLY A 1 172 ? -69.968 -6.396 52.693 1.00 86.06 172 GLY A CA 1
ATOM 1397 C C . GLY A 1 172 ? -68.974 -6.778 51.591 1.00 86.06 172 GLY A C 1
ATOM 1398 O O . GLY A 1 172 ? -67.800 -7.010 51.883 1.00 86.06 172 GLY A O 1
ATOM 1399 N N . GLN A 1 173 ? -69.417 -6.771 50.329 1.00 85.88 173 GLN A N 1
ATOM 1400 C CA . GLN A 1 173 ? -68.561 -7.044 49.169 1.00 85.88 173 GLN A CA 1
ATOM 1401 C C . GLN A 1 173 ? -67.465 -5.984 49.010 1.00 85.88 173 GLN A C 1
ATOM 1403 O O . GLN A 1 173 ? -66.294 -6.341 48.902 1.00 85.88 173 GLN A O 1
ATOM 1408 N N . TYR A 1 174 ? -67.801 -4.692 49.116 1.00 89.31 174 TYR A N 1
ATOM 1409 C CA . TYR A 1 174 ? -66.807 -3.613 49.111 1.00 89.31 174 TYR A CA 1
ATOM 1410 C C . TYR A 1 174 ? -65.739 -3.802 50.204 1.00 89.31 174 TYR A C 1
ATOM 1412 O O . TYR A 1 174 ? -64.545 -3.751 49.917 1.00 89.31 174 TYR A O 1
ATOM 1420 N N . MET A 1 175 ? -66.131 -4.076 51.453 1.00 87.25 175 MET A N 1
ATOM 1421 C CA . MET A 1 175 ? -65.174 -4.251 52.555 1.00 87.25 175 MET A CA 1
ATOM 1422 C C . MET A 1 175 ? -64.302 -5.506 52.399 1.00 87.25 175 MET A C 1
ATOM 1424 O O . MET A 1 175 ? -63.132 -5.480 52.790 1.00 87.25 175 MET A O 1
ATOM 1428 N N . GLN A 1 176 ? -64.825 -6.582 51.801 1.00 89.50 176 GLN A N 1
ATOM 1429 C CA . GLN A 1 176 ? -64.029 -7.760 51.445 1.00 89.50 176 GLN A CA 1
ATOM 1430 C C . GLN A 1 176 ? -63.027 -7.440 50.322 1.00 89.50 176 GLN A C 1
ATOM 1432 O O . GLN A 1 176 ? -61.845 -7.751 50.467 1.00 89.50 176 GLN A O 1
ATOM 1437 N N . LEU A 1 177 ? -63.442 -6.737 49.265 1.00 90.25 177 LEU A N 1
ATOM 1438 C CA . LEU A 1 177 ? -62.558 -6.327 48.169 1.00 90.25 177 LEU A CA 1
ATOM 1439 C C . LEU A 1 177 ? -61.434 -5.391 48.660 1.00 90.25 177 LEU A C 1
ATOM 1441 O O . LEU A 1 177 ? -60.260 -5.622 48.376 1.00 90.25 177 LEU A O 1
ATOM 1445 N N . VAL A 1 178 ? -61.756 -4.410 49.513 1.00 90.44 178 VAL A N 1
ATOM 1446 C CA . VAL A 1 178 ? -60.776 -3.527 50.182 1.00 90.44 178 VAL A CA 1
ATOM 1447 C C . VAL A 1 178 ? -59.777 -4.318 51.041 1.00 90.44 178 VAL A C 1
ATOM 1449 O O . VAL A 1 178 ? -58.598 -3.962 51.123 1.00 90.44 178 VAL A O 1
ATOM 1452 N N . LYS A 1 179 ? -60.224 -5.394 51.698 1.00 91.12 179 LYS A N 1
ATOM 1453 C CA . LYS A 1 179 ? -59.366 -6.285 52.492 1.00 91.12 179 LYS A CA 1
ATOM 1454 C C . LYS A 1 179 ? -58.429 -7.107 51.602 1.00 91.12 179 LYS A C 1
ATOM 1456 O O . LYS A 1 179 ? -57.261 -7.265 51.957 1.00 91.12 179 LYS A O 1
ATOM 1461 N N . GLU A 1 180 ? -58.891 -7.574 50.444 1.00 90.62 180 GLU A N 1
ATOM 1462 C CA . GLU A 1 180 ? -58.045 -8.267 49.464 1.00 90.62 180 GLU A CA 1
ATOM 1463 C C . GLU A 1 180 ? -57.026 -7.339 48.801 1.00 90.62 180 GLU A C 1
ATOM 1465 O O . GLU A 1 180 ? -55.860 -7.716 48.680 1.00 90.62 180 GLU A O 1
ATOM 1470 N N . PHE A 1 181 ? -57.415 -6.106 48.472 1.00 92.25 181 PHE A N 1
ATOM 1471 C CA . PHE A 1 181 ? -56.509 -5.073 47.962 1.00 92.25 181 PHE A CA 1
ATOM 1472 C C . PHE A 1 181 ? -55.377 -4.785 48.957 1.00 92.25 181 PHE A C 1
ATOM 1474 O O . PHE A 1 181 ? -54.203 -4.859 48.598 1.00 92.25 181 PHE A O 1
ATOM 1481 N N . LYS A 1 182 ? -55.698 -4.577 50.242 1.00 89.38 182 LYS A N 1
ATOM 1482 C CA . LYS A 1 182 ? -54.689 -4.411 51.308 1.00 89.38 182 LYS A CA 1
ATOM 1483 C C . LYS A 1 182 ? -53.812 -5.653 51.509 1.00 89.38 182 LYS A C 1
ATOM 1485 O O . LYS A 1 182 ? -52.640 -5.523 51.860 1.00 89.38 182 LYS A O 1
ATOM 1490 N N . GLY A 1 183 ? -54.355 -6.851 51.286 1.00 91.12 183 GLY A N 1
ATOM 1491 C CA . GLY A 1 183 ? -53.582 -8.095 51.268 1.00 91.12 183 GLY A CA 1
ATOM 1492 C C . GLY A 1 183 ? -52.565 -8.129 50.123 1.00 91.12 183 GLY A C 1
ATOM 1493 O O . GLY A 1 183 ? -51.397 -8.439 50.350 1.00 91.12 183 GLY A O 1
ATOM 1494 N N . TYR A 1 184 ? -52.993 -7.747 48.919 1.00 92.06 184 TYR A N 1
ATOM 1495 C CA . TYR A 1 184 ? -52.162 -7.685 47.715 1.00 92.06 184 TYR A CA 1
ATOM 1496 C C . TYR A 1 184 ? -51.071 -6.607 47.800 1.00 92.06 184 TYR A C 1
ATOM 1498 O O . TYR A 1 184 ? -49.931 -6.867 47.416 1.00 92.06 184 TYR A O 1
ATOM 1506 N N . GLU A 1 185 ? -51.367 -5.429 48.365 1.00 92.19 185 GLU A N 1
ATOM 1507 C CA . GLU A 1 185 ? -50.340 -4.415 48.645 1.00 92.19 185 GLU A CA 1
ATOM 1508 C C . GLU A 1 185 ? -49.239 -4.962 49.564 1.00 92.19 185 GLU A C 1
ATOM 1510 O O . GLU A 1 185 ? -48.047 -4.824 49.279 1.00 92.19 185 GLU A O 1
ATOM 1515 N N . LYS A 1 186 ? -49.636 -5.624 50.658 1.00 90.50 186 LYS A N 1
ATOM 1516 C CA . LYS A 1 186 ? -48.704 -6.174 51.647 1.00 90.50 186 LYS A CA 1
ATOM 1517 C C . LYS A 1 186 ? -47.833 -7.293 51.070 1.00 90.50 186 LYS A C 1
ATOM 1519 O O . LYS A 1 186 ? -46.639 -7.327 51.356 1.00 90.50 186 LYS A O 1
ATOM 1524 N N . ASP A 1 187 ? -48.412 -8.185 50.271 1.00 91.75 187 ASP A N 1
ATOM 1525 C CA . ASP A 1 187 ? -47.701 -9.280 49.601 1.00 91.75 187 ASP A CA 1
ATOM 1526 C C . ASP A 1 187 ? -46.649 -8.752 48.607 1.00 91.75 187 ASP A C 1
ATOM 1528 O O . ASP A 1 187 ? -45.483 -9.146 48.668 1.00 91.75 187 ASP A O 1
ATOM 1532 N N . ASN A 1 188 ? -47.004 -7.775 47.763 1.00 91.19 188 ASN A N 1
ATOM 1533 C CA . ASN A 1 188 ? -46.047 -7.148 46.844 1.00 91.19 188 ASN A CA 1
ATOM 1534 C C . ASN A 1 188 ? -44.926 -6.396 47.578 1.00 91.19 188 ASN A C 1
ATOM 1536 O O . ASN A 1 188 ? -43.757 -6.558 47.225 1.00 91.19 188 ASN A O 1
ATOM 1540 N N . PHE A 1 189 ? -45.238 -5.659 48.650 1.00 92.25 189 PHE A N 1
ATOM 1541 C CA . PHE A 1 189 ? -44.211 -5.008 49.470 1.00 92.25 189 PHE A CA 1
ATOM 1542 C C . PHE A 1 189 ? -43.284 -6.014 50.181 1.00 92.25 189 PHE A C 1
ATOM 1544 O O . PHE A 1 189 ? -42.079 -5.775 50.303 1.00 92.25 189 PHE A O 1
ATOM 1551 N N . GLN A 1 190 ? -43.801 -7.170 50.615 1.00 91.44 190 GLN A N 1
ATOM 1552 C CA . GLN A 1 190 ? -42.983 -8.242 51.196 1.00 91.44 190 GLN A CA 1
ATOM 1553 C C . GLN A 1 190 ? -42.067 -8.897 50.152 1.00 91.44 190 GLN A C 1
ATOM 1555 O O . GLN A 1 190 ? -40.874 -9.066 50.421 1.00 91.44 190 GLN A O 1
ATOM 1560 N N . LYS A 1 191 ? -42.579 -9.196 48.951 1.00 90.69 191 LYS A N 1
ATOM 1561 C CA . LYS A 1 191 ? -41.789 -9.701 47.811 1.00 90.69 191 LYS A CA 1
ATOM 1562 C C . LYS A 1 191 ? -40.659 -8.741 47.443 1.00 90.69 191 LYS A C 1
ATOM 1564 O O . LYS A 1 191 ? -39.500 -9.163 47.415 1.00 90.69 191 LYS A O 1
ATOM 1569 N N . PHE A 1 192 ? -40.974 -7.453 47.281 1.00 93.19 192 PHE A N 1
ATOM 1570 C CA . PHE A 1 192 ? -39.981 -6.400 47.073 1.00 93.19 192 PHE A CA 1
ATOM 1571 C C . PHE A 1 192 ? -38.941 -6.369 48.197 1.00 93.19 192 PHE A C 1
ATOM 1573 O O . PHE A 1 192 ? -37.746 -6.409 47.924 1.00 93.19 192 PHE A O 1
ATOM 1580 N N . THR A 1 193 ? -39.366 -6.353 49.463 1.00 90.12 193 THR A N 1
ATOM 1581 C CA . THR A 1 193 ? -38.443 -6.250 50.605 1.00 90.12 193 THR A CA 1
ATOM 1582 C C . THR A 1 193 ? -37.445 -7.412 50.637 1.00 90.12 193 THR A C 1
ATOM 1584 O O . THR A 1 193 ? -36.256 -7.191 50.881 1.00 90.12 193 THR A O 1
ATOM 1587 N N . VAL A 1 194 ? -37.892 -8.640 50.345 1.00 91.19 194 VAL A N 1
ATOM 1588 C CA . VAL A 1 194 ? -37.021 -9.826 50.254 1.00 91.19 194 VAL A CA 1
ATOM 1589 C C . VAL A 1 194 ? -36.087 -9.738 49.044 1.00 91.19 194 VAL A C 1
ATOM 1591 O O . VAL A 1 194 ? -34.881 -9.946 49.196 1.00 91.19 194 VAL A O 1
ATOM 1594 N N . HIS A 1 195 ? -36.608 -9.393 47.861 1.00 89.75 195 HIS A N 1
ATOM 1595 C CA . HIS A 1 195 ? -35.807 -9.241 46.644 1.00 89.75 195 HIS A CA 1
ATOM 1596 C C . HIS A 1 195 ? -34.758 -8.130 46.798 1.00 89.75 195 HIS A C 1
ATOM 1598 O O . HIS A 1 195 ? -33.562 -8.391 46.695 1.00 89.75 195 HIS A O 1
ATOM 1604 N N . GLY A 1 196 ? -35.178 -6.909 47.121 1.00 88.31 196 GLY A N 1
ATOM 1605 C CA . GLY A 1 196 ? -34.309 -5.745 47.250 1.00 88.31 196 GLY A CA 1
ATOM 1606 C C . GLY A 1 196 ? -33.236 -5.919 48.323 1.00 88.31 196 GLY A C 1
ATOM 1607 O O . GLY A 1 196 ? -32.068 -5.623 48.079 1.00 88.31 196 GLY A O 1
ATOM 1608 N N . THR A 1 197 ? -33.577 -6.499 49.480 1.00 89.31 197 THR A N 1
ATOM 1609 C CA . THR A 1 197 ? -32.584 -6.779 50.535 1.00 89.31 197 THR A CA 1
ATOM 1610 C C . THR A 1 197 ? -31.552 -7.825 50.087 1.00 89.31 197 THR A C 1
ATOM 1612 O O . THR A 1 197 ? -30.373 -7.698 50.432 1.00 89.31 197 THR A O 1
ATOM 1615 N N . LYS A 1 198 ? -31.948 -8.824 49.280 1.00 88.88 198 LYS A N 1
ATOM 1616 C CA . LYS A 1 198 ? -31.036 -9.795 48.646 1.00 88.88 198 LYS A CA 1
ATOM 1617 C C . LYS A 1 198 ? -30.147 -9.123 47.592 1.00 88.88 198 LYS A C 1
ATOM 1619 O O . LYS A 1 198 ? -28.934 -9.314 47.637 1.00 88.88 198 LYS A O 1
ATOM 1624 N N . THR A 1 199 ? -30.718 -8.324 46.692 1.00 87.06 199 THR A N 1
ATOM 1625 C CA . THR A 1 199 ? -30.002 -7.631 45.607 1.00 87.06 199 THR A CA 1
ATOM 1626 C C . THR A 1 199 ? -28.982 -6.638 46.163 1.00 87.06 199 THR A C 1
ATOM 1628 O O . THR A 1 199 ? -27.797 -6.760 45.859 1.00 87.06 199 THR A O 1
ATOM 1631 N N . VAL A 1 200 ? -29.378 -5.753 47.087 1.00 88.00 200 VAL A N 1
ATOM 1632 C CA . VAL A 1 200 ? -28.467 -4.803 47.756 1.00 88.00 200 VAL A CA 1
ATOM 1633 C C . VAL A 1 200 ? -27.317 -5.532 48.464 1.00 88.00 200 VAL A C 1
ATOM 1635 O O . VAL A 1 200 ? -26.157 -5.164 48.286 1.00 88.00 200 VAL A O 1
ATOM 1638 N N . ASN A 1 201 ? -27.591 -6.607 49.216 1.00 87.69 201 ASN A N 1
ATOM 1639 C CA . ASN A 1 201 ? -26.527 -7.400 49.847 1.00 87.69 201 ASN A CA 1
ATOM 1640 C C . ASN A 1 201 ? -25.622 -8.121 48.834 1.00 87.69 201 ASN A C 1
ATOM 1642 O O . ASN A 1 201 ? -24.431 -8.268 49.101 1.00 87.69 201 ASN A O 1
ATOM 1646 N N . SER A 1 202 ? -26.171 -8.590 47.710 1.00 85.88 202 SER A N 1
ATOM 1647 C CA . SER A 1 202 ? -25.423 -9.301 46.667 1.00 85.88 202 SER A CA 1
ATOM 1648 C C . SER A 1 202 ? -24.509 -8.373 45.875 1.00 85.88 202 SER A C 1
ATOM 1650 O O . SER A 1 202 ? -23.406 -8.783 45.528 1.00 85.88 202 SER A O 1
ATOM 1652 N N . VAL A 1 203 ? -24.936 -7.139 45.592 1.00 85.44 203 VAL A N 1
ATOM 1653 C CA . VAL A 1 203 ? -24.132 -6.156 44.851 1.00 85.44 203 VAL A CA 1
ATOM 1654 C C . VAL A 1 203 ? -23.110 -5.490 45.764 1.00 85.44 203 VAL A C 1
ATOM 1656 O O . VAL A 1 203 ? -21.921 -5.533 45.461 1.00 85.44 203 VAL A O 1
ATOM 1659 N N . LEU A 1 204 ? -23.529 -4.947 46.915 1.00 86.25 204 LEU A N 1
ATOM 1660 C CA . LEU A 1 204 ? -22.636 -4.142 47.756 1.00 86.25 204 LEU A CA 1
ATOM 1661 C C . LEU A 1 204 ? -21.427 -4.931 48.299 1.00 86.25 204 LEU A C 1
ATOM 1663 O O . LEU A 1 204 ? -20.371 -4.352 48.531 1.00 86.25 204 LEU A O 1
ATOM 1667 N N . LYS A 1 205 ? -21.557 -6.253 48.471 1.00 86.00 205 LYS A N 1
ATOM 1668 C CA . LYS A 1 205 ? -20.479 -7.138 48.952 1.00 86.00 205 LYS A CA 1
ATOM 1669 C C . LYS A 1 205 ? -19.528 -7.638 47.854 1.00 86.00 205 LYS A C 1
ATOM 1671 O O . LYS A 1 205 ? -18.598 -8.375 48.172 1.00 86.00 205 LYS A O 1
ATOM 1676 N N . ARG A 1 206 ? -19.740 -7.288 46.578 1.00 85.00 206 ARG A N 1
ATOM 1677 C CA . ARG A 1 206 ? -18.797 -7.617 45.493 1.00 85.00 206 ARG A CA 1
ATOM 1678 C C . ARG A 1 206 ? -17.581 -6.698 45.556 1.00 85.00 206 ARG A C 1
ATOM 1680 O O . ARG A 1 206 ? -17.706 -5.517 45.886 1.00 85.00 206 ARG A O 1
ATOM 1687 N N . ASN A 1 207 ? -16.424 -7.241 45.185 1.00 86.56 207 ASN A N 1
ATOM 1688 C CA . ASN A 1 207 ? -15.246 -6.439 44.853 1.00 86.56 207 ASN A CA 1
ATOM 1689 C C . ASN A 1 207 ? -15.569 -5.558 43.642 1.00 86.56 207 ASN A C 1
ATOM 1691 O O . ASN A 1 207 ? -16.356 -5.978 42.795 1.00 86.56 207 ASN A O 1
ATOM 1695 N N . ILE A 1 208 ? -14.970 -4.374 43.534 1.00 88.56 208 ILE A N 1
ATOM 1696 C CA . ILE A 1 208 ? -15.328 -3.410 42.476 1.00 88.56 208 ILE A CA 1
ATOM 1697 C C . ILE A 1 208 ? -14.953 -3.886 41.058 1.00 88.56 208 ILE A C 1
ATOM 1699 O O . ILE A 1 208 ? -15.661 -3.574 40.097 1.00 88.56 208 ILE A O 1
ATOM 1703 N N . LEU A 1 209 ? -13.899 -4.701 40.923 1.00 87.62 209 LEU A N 1
ATOM 1704 C CA . LEU A 1 209 ? -13.458 -5.291 39.654 1.00 87.62 209 LEU A CA 1
ATOM 1705 C C . LEU A 1 209 ? -13.657 -6.812 39.597 1.00 87.62 209 LEU A C 1
ATOM 1707 O O . LEU A 1 209 ? -13.716 -7.506 40.616 1.00 87.62 209 LEU A O 1
ATOM 1711 N N . LYS A 1 210 ? -13.680 -7.329 38.367 1.00 82.50 210 LYS A N 1
ATOM 1712 C CA . LYS A 1 210 ? -13.498 -8.740 37.997 1.00 82.50 210 LYS A CA 1
ATOM 1713 C C . LYS A 1 210 ? -12.557 -8.844 36.785 1.00 82.50 210 LYS A C 1
ATOM 1715 O O . LYS A 1 210 ? -12.182 -7.830 36.197 1.00 82.50 210 LYS A O 1
ATOM 1720 N N . LEU A 1 211 ? -12.191 -10.071 36.417 1.00 80.69 211 LEU A N 1
ATOM 1721 C CA . LEU A 1 211 ? -11.488 -10.375 35.166 1.00 80.69 211 LEU A CA 1
ATOM 1722 C C . LEU A 1 211 ? -12.464 -10.979 34.150 1.00 80.69 211 LEU A C 1
ATOM 1724 O O . LEU A 1 211 ? -13.273 -11.835 34.513 1.00 80.69 211 LEU A O 1
ATOM 1728 N N . GLU A 1 212 ? -12.345 -10.573 32.890 1.00 75.88 212 GLU A N 1
ATOM 1729 C CA . GLU A 1 212 ? -13.086 -11.116 31.743 1.00 75.88 212 GLU A CA 1
ATOM 1730 C C . GLU A 1 212 ? -12.133 -11.460 30.594 1.00 75.88 212 GLU A C 1
ATOM 1732 O O . GLU A 1 212 ? -11.015 -10.952 30.530 1.00 75.88 212 GLU A O 1
ATOM 1737 N N . PHE A 1 213 ? -12.579 -12.298 29.657 1.00 72.50 213 PHE A N 1
ATOM 1738 C CA . PHE A 1 213 ? -11.874 -12.504 28.387 1.00 72.50 213 PHE A CA 1
ATOM 1739 C C . PHE A 1 213 ? -11.981 -11.282 27.465 1.00 72.50 213 PHE A C 1
ATOM 1741 O O . PHE A 1 213 ? -13.008 -10.607 27.437 1.00 72.50 213 PHE A O 1
ATOM 1748 N N . CYS A 1 214 ? -10.952 -11.032 26.654 1.00 69.50 214 CYS A N 1
ATOM 1749 C CA . CYS A 1 214 ? -11.057 -10.105 25.526 1.00 69.50 214 CYS A CA 1
ATOM 1750 C C . CYS A 1 214 ? -11.977 -10.706 24.441 1.00 69.50 214 CYS A C 1
ATOM 1752 O O . CYS A 1 214 ? -11.707 -11.792 23.918 1.00 69.50 214 CYS A O 1
ATOM 1754 N N . ASP A 1 215 ? -13.065 -10.010 24.100 1.00 52.47 215 ASP A N 1
ATOM 1755 C CA . ASP A 1 215 ? -14.197 -10.575 23.341 1.00 52.47 215 ASP A CA 1
ATOM 1756 C C . ASP A 1 215 ? -13.887 -10.948 21.879 1.00 52.47 215 ASP A C 1
ATOM 1758 O O . ASP A 1 215 ? -14.579 -11.789 21.298 1.00 52.47 215 ASP A O 1
ATOM 1762 N N . THR A 1 216 ? -12.790 -10.430 21.315 1.00 45.66 216 THR A N 1
ATOM 1763 C CA . THR A 1 216 ? -12.311 -10.665 19.934 1.00 45.66 216 THR A CA 1
ATOM 1764 C C . THR A 1 216 ? -12.047 -12.137 19.573 1.00 45.66 216 THR A C 1
ATOM 1766 O O . THR A 1 216 ? -11.775 -12.457 18.419 1.00 45.66 216 THR A O 1
ATOM 1769 N N . MET A 1 217 ? -12.152 -13.064 20.532 1.00 40.59 217 MET A N 1
ATOM 1770 C CA . MET A 1 217 ? -12.042 -14.515 20.322 1.00 40.59 217 MET A CA 1
ATOM 1771 C C . MET A 1 217 ? -13.369 -15.291 20.442 1.00 40.59 217 MET A C 1
ATOM 1773 O O . MET A 1 217 ? -13.379 -16.495 20.161 1.00 40.59 217 MET A O 1
ATOM 1777 N N . ILE A 1 218 ? -14.477 -14.656 20.843 1.00 40.62 218 ILE A N 1
ATOM 1778 C CA . ILE A 1 218 ? -15.803 -15.298 20.912 1.00 40.62 218 ILE A CA 1
ATOM 1779 C C . ILE A 1 218 ? -16.442 -15.338 19.516 1.00 40.62 218 ILE A C 1
ATOM 1781 O O . ILE A 1 218 ? -16.951 -16.378 19.092 1.00 40.62 218 ILE A O 1
ATOM 1785 N N . GLU A 1 219 ? -16.345 -14.245 18.761 1.00 33.97 219 GLU A N 1
ATOM 1786 C CA . GLU A 1 219 ? -16.934 -14.118 17.421 1.00 33.97 219 GLU A CA 1
ATOM 1787 C C . GLU A 1 219 ? -16.265 -15.062 16.406 1.00 33.97 219 GLU A C 1
ATOM 1789 O O . GLU A 1 219 ? -16.953 -15.845 15.746 1.00 33.97 219 GLU A O 1
ATOM 1794 N N . LEU A 1 220 ? -14.927 -15.142 16.413 1.00 33.03 220 LEU A N 1
ATOM 1795 C CA . LEU A 1 220 ? -14.136 -16.077 15.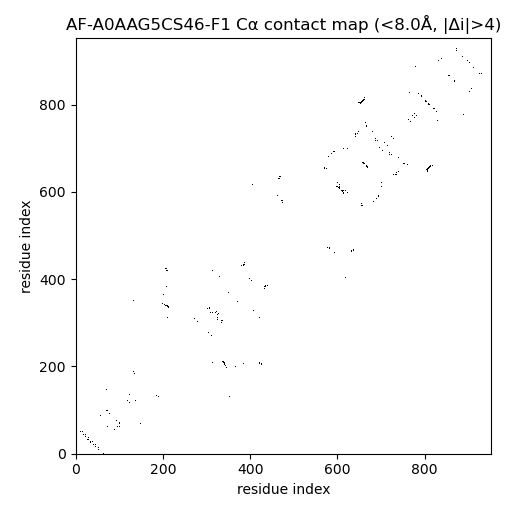592 1.00 33.03 220 LEU A CA 1
ATOM 1796 C C . LEU A 1 220 ? -14.449 -17.572 15.845 1.00 33.03 220 LEU A C 1
ATOM 1798 O O . LEU A 1 220 ? -14.109 -18.431 15.024 1.00 33.03 220 LEU A O 1
ATOM 1802 N N . GLN A 1 221 ? -15.093 -17.923 16.968 1.00 35.50 221 GLN A N 1
ATOM 1803 C CA . GLN A 1 221 ? -15.600 -19.282 17.216 1.00 35.50 221 GLN A CA 1
ATOM 1804 C C . GLN A 1 221 ? -17.034 -19.500 16.712 1.00 35.50 221 GLN A C 1
ATOM 1806 O O . GLN A 1 221 ? -17.418 -20.645 16.454 1.00 35.50 221 GLN A O 1
ATOM 1811 N N . ASN A 1 222 ? -17.819 -18.436 16.552 1.00 36.09 222 ASN A N 1
ATOM 1812 C CA . ASN A 1 222 ? -19.168 -18.499 15.996 1.00 36.09 222 ASN A CA 1
ATOM 1813 C C . ASN A 1 222 ? -19.140 -18.547 14.461 1.00 36.09 222 ASN A C 1
ATOM 1815 O O . ASN A 1 222 ? -19.842 -19.375 13.877 1.00 36.09 222 ASN A O 1
ATOM 1819 N N . GLU A 1 223 ? -18.251 -17.794 13.807 1.00 32.03 223 GLU A N 1
ATOM 1820 C CA . GLU A 1 223 ? -18.037 -17.882 12.350 1.00 32.03 223 GLU A CA 1
ATOM 1821 C C . GLU A 1 223 ? -17.625 -19.296 11.904 1.00 32.03 223 GLU A C 1
ATOM 1823 O O . GLU A 1 223 ? -18.149 -19.851 10.936 1.00 32.03 223 GLU A O 1
ATOM 1828 N N . LYS A 1 224 ? -16.757 -19.961 12.679 1.00 36.50 224 LYS A N 1
ATOM 1829 C CA . LYS A 1 224 ? -16.355 -21.357 12.422 1.00 36.50 224 LYS A CA 1
ATOM 1830 C C . LYS A 1 224 ? -17.476 -22.387 12.627 1.00 36.50 224 LYS A C 1
ATOM 1832 O O . LYS A 1 224 ? -17.295 -23.548 12.254 1.00 36.50 224 LYS A O 1
ATOM 1837 N N . LYS A 1 225 ? -18.633 -21.992 13.175 1.00 38.97 225 LYS A N 1
ATOM 1838 C CA . LYS A 1 225 ? -19.852 -22.820 13.227 1.00 38.97 225 LYS A CA 1
ATOM 1839 C C . LYS A 1 225 ? -20.794 -22.526 12.060 1.00 38.97 225 LYS A C 1
ATOM 1841 O O . LYS A 1 225 ? -21.282 -23.475 11.449 1.00 38.97 225 LYS A O 1
ATOM 1846 N N . THR A 1 226 ? -21.018 -21.259 11.707 1.00 32.03 226 THR A N 1
ATOM 1847 C CA . THR A 1 226 ? -21.888 -20.893 10.571 1.00 32.03 226 THR A CA 1
ATOM 1848 C C . THR A 1 226 ? -21.323 -21.407 9.243 1.00 32.03 226 THR A C 1
ATOM 1850 O O . THR A 1 226 ? -22.064 -22.002 8.455 1.00 32.03 226 THR A O 1
ATOM 1853 N N . ALA A 1 227 ? -20.000 -21.330 9.050 1.00 33.28 227 ALA A N 1
ATOM 1854 C CA . ALA A 1 227 ? -19.295 -21.806 7.855 1.00 33.28 227 ALA A CA 1
ATOM 1855 C C . ALA A 1 227 ? -19.439 -23.317 7.551 1.00 33.28 227 ALA A C 1
ATOM 1857 O O . ALA A 1 227 ? -19.111 -23.748 6.448 1.00 33.28 227 ALA A O 1
ATOM 1858 N N . LYS A 1 228 ? -19.943 -24.141 8.485 1.00 34.78 228 LYS A N 1
ATOM 1859 C CA . LYS A 1 228 ? -20.169 -25.588 8.281 1.00 34.78 228 LYS A CA 1
ATOM 1860 C C . LYS A 1 228 ? -21.606 -25.975 7.902 1.00 34.78 228 LYS A C 1
ATOM 1862 O O . LYS A 1 228 ? -21.906 -27.162 7.829 1.00 34.78 228 LYS A O 1
ATOM 1867 N N . SER A 1 229 ? -22.489 -25.005 7.650 1.00 34.94 229 SER A N 1
ATOM 1868 C CA . SER A 1 229 ? -23.937 -25.235 7.481 1.00 34.94 229 SER A CA 1
ATOM 1869 C C . SER A 1 229 ? -24.508 -24.893 6.093 1.00 34.94 229 SER A C 1
ATOM 1871 O O . SER A 1 229 ? -25.673 -24.523 5.974 1.00 34.94 229 SER A O 1
ATOM 1873 N N . LYS A 1 230 ? -23.716 -25.046 5.020 1.00 34.12 230 LYS A N 1
ATOM 1874 C CA . LYS A 1 230 ? -24.196 -24.912 3.630 1.00 34.12 230 LYS A CA 1
ATOM 1875 C C . LYS A 1 230 ? -23.563 -25.932 2.674 1.00 34.12 230 LYS A C 1
ATOM 1877 O O . LYS A 1 230 ? -22.636 -25.616 1.934 1.00 34.12 230 LYS A O 1
ATOM 1882 N N . LYS A 1 231 ? -24.125 -27.143 2.649 1.00 28.67 231 LYS A N 1
ATOM 1883 C CA . LYS A 1 231 ? -24.188 -27.960 1.431 1.00 28.67 231 LYS A CA 1
ATOM 1884 C C . LYS A 1 231 ? -25.397 -28.897 1.443 1.00 28.67 231 LYS A C 1
ATOM 1886 O O . LYS A 1 231 ? -25.773 -29.403 2.493 1.00 28.67 231 LYS A O 1
ATOM 1891 N N . ASP A 1 232 ? -25.948 -29.064 0.246 1.00 29.03 232 ASP A N 1
ATOM 1892 C CA . ASP A 1 232 ? -26.801 -30.145 -0.250 1.00 29.03 232 ASP A CA 1
ATOM 1893 C C . ASP A 1 232 ? -28.135 -30.440 0.475 1.00 29.03 232 ASP A C 1
ATOM 1895 O O . ASP A 1 232 ? -28.213 -31.042 1.543 1.00 29.03 232 ASP A O 1
ATOM 1899 N N . GLN A 1 233 ? -29.224 -30.096 -0.220 1.00 25.70 233 GLN A N 1
ATOM 1900 C CA . GLN A 1 233 ? -30.540 -30.727 -0.109 1.00 25.70 233 GLN A CA 1
ATOM 1901 C C . GLN A 1 233 ? -31.001 -31.050 -1.539 1.00 25.70 233 GLN A C 1
ATOM 1903 O O . GLN A 1 233 ? -30.799 -30.225 -2.433 1.00 25.70 233 GLN A O 1
ATOM 1908 N N . PRO A 1 234 ? -31.616 -32.222 -1.774 1.00 32.12 234 PRO A N 1
ATOM 1909 C CA . PRO A 1 234 ? -32.963 -32.155 -2.347 1.00 32.12 234 PRO A CA 1
ATOM 1910 C C . PRO A 1 234 ? -33.974 -33.180 -1.781 1.00 32.12 234 PRO A C 1
ATOM 1912 O O . PRO A 1 234 ? -33.627 -34.223 -1.236 1.00 32.12 234 PRO A O 1
ATOM 1915 N N . SER A 1 235 ? -35.254 -32.860 -2.007 1.00 25.47 235 SER A N 1
ATOM 1916 C CA . SER A 1 235 ? -36.401 -33.772 -2.212 1.00 25.47 235 SER A CA 1
ATOM 1917 C C . SER A 1 235 ? -36.845 -34.789 -1.130 1.00 25.47 235 SER A C 1
ATOM 1919 O O . SER A 1 235 ? -36.410 -35.933 -1.088 1.00 25.47 235 SER A O 1
ATOM 1921 N N . THR A 1 236 ? -37.912 -34.401 -0.415 1.00 29.66 236 THR A N 1
ATOM 1922 C CA . THR A 1 236 ? -39.181 -35.158 -0.216 1.00 29.66 236 THR A CA 1
ATOM 1923 C C . THR A 1 236 ? -39.198 -36.607 0.325 1.00 29.66 236 THR A C 1
ATOM 1925 O O . THR A 1 236 ? -38.991 -37.553 -0.431 1.00 29.66 236 THR A O 1
ATOM 1928 N N . ARG A 1 237 ? -39.762 -36.804 1.536 1.00 26.20 237 ARG A N 1
ATOM 1929 C CA . ARG A 1 237 ? -41.129 -37.359 1.790 1.00 26.20 237 ARG A CA 1
ATOM 1930 C C . ARG A 1 237 ? -41.446 -37.438 3.309 1.00 26.20 237 ARG A C 1
ATOM 1932 O O . ARG A 1 237 ? -40.568 -37.257 4.144 1.00 26.20 237 ARG A O 1
ATOM 1939 N N . ARG A 1 238 ? -42.722 -37.658 3.656 1.00 25.89 238 ARG A N 1
ATOM 1940 C CA . ARG A 1 238 ? -43.305 -37.893 5.007 1.00 25.89 238 ARG A CA 1
ATOM 1941 C C . ARG A 1 238 ? -44.086 -39.230 4.977 1.00 25.89 238 ARG A C 1
ATOM 1943 O O . ARG A 1 238 ? -44.494 -39.596 3.875 1.00 25.89 238 ARG A O 1
ATOM 1950 N N . PRO A 1 239 ? -44.501 -39.826 6.117 1.00 45.03 239 PRO A N 1
ATOM 1951 C CA . PRO A 1 239 ? -43.893 -39.864 7.460 1.00 45.03 239 PRO A CA 1
ATOM 1952 C C . PRO A 1 239 ? -43.853 -41.309 8.051 1.00 45.03 239 PRO A C 1
ATOM 1954 O O . PRO A 1 239 ? -44.281 -42.252 7.395 1.00 45.03 239 PRO A O 1
ATOM 1957 N N . SER A 1 240 ? -43.456 -41.446 9.330 1.00 28.14 240 SER A N 1
ATOM 1958 C CA . SER A 1 240 ? -43.541 -42.674 10.167 1.00 28.14 240 SER A CA 1
ATOM 1959 C C . SER A 1 240 ? -42.575 -43.820 9.771 1.00 28.14 240 SER A C 1
ATOM 1961 O O . SER A 1 240 ? -42.248 -43.984 8.606 1.00 28.14 240 SER A O 1
ATOM 1963 N N . ALA A 1 241 ? -42.035 -44.646 10.680 1.00 29.45 241 ALA A N 1
ATOM 1964 C CA . ALA A 1 241 ? -42.406 -44.927 12.075 1.00 29.45 241 ALA A CA 1
ATOM 1965 C C . ALA A 1 241 ? -41.184 -45.243 12.990 1.00 29.45 241 ALA A C 1
ATOM 1967 O O . ALA A 1 241 ? -40.041 -45.177 12.555 1.00 29.45 241 ALA A O 1
ATOM 1968 N N . LEU A 1 242 ? -41.472 -45.620 14.248 1.00 29.78 242 LEU A N 1
ATOM 1969 C CA . LEU A 1 242 ? -40.574 -46.035 15.347 1.00 29.78 242 LEU A CA 1
ATOM 1970 C C . LEU A 1 242 ? -39.514 -45.023 15.844 1.00 29.78 242 LEU A C 1
ATOM 1972 O O . LEU A 1 242 ? -38.534 -44.689 15.186 1.00 29.78 242 LEU A O 1
ATOM 1976 N N . MET A 1 243 ? -39.667 -44.641 17.117 1.00 28.50 243 MET A N 1
ATOM 1977 C CA . MET A 1 243 ? -38.648 -43.947 17.909 1.00 28.50 243 MET A CA 1
ATOM 1978 C C . MET A 1 243 ? -37.422 -44.844 18.136 1.00 28.50 243 MET A C 1
ATOM 1980 O O . MET A 1 243 ? -37.550 -45.933 18.694 1.00 28.50 243 MET A O 1
ATOM 1984 N N . THR A 1 244 ? -36.223 -44.348 17.824 1.00 36.81 244 THR A N 1
ATOM 1985 C CA . THR A 1 244 ? -34.960 -44.909 18.340 1.00 36.81 244 THR A CA 1
ATOM 1986 C C . THR A 1 244 ? -34.388 -44.000 19.434 1.00 36.81 244 THR A C 1
ATOM 1988 O O . THR A 1 244 ? -34.699 -42.811 19.506 1.00 36.81 244 THR A O 1
ATOM 1991 N N . GLY A 1 245 ? -33.571 -44.552 20.338 1.00 37.97 245 GLY A N 1
ATOM 1992 C CA . GLY A 1 245 ? -33.289 -43.974 21.665 1.00 37.97 245 GLY A CA 1
ATOM 1993 C C . GLY A 1 245 ? -32.578 -42.609 21.755 1.00 37.97 245 GLY A C 1
ATOM 1994 O O . GLY A 1 245 ? -32.261 -42.187 22.865 1.00 37.97 245 GLY A O 1
ATOM 1995 N N . LYS A 1 246 ? -32.319 -41.900 20.647 1.00 38.78 246 LYS A N 1
ATOM 1996 C CA . LYS A 1 246 ? -31.604 -40.607 20.648 1.00 38.78 246 LYS A CA 1
ATOM 1997 C C . LYS A 1 246 ? -32.471 -39.394 21.001 1.00 38.78 246 LYS A C 1
ATOM 1999 O O . LYS A 1 246 ? -31.941 -38.417 21.520 1.00 38.78 246 LYS A O 1
ATOM 2004 N N . ASP A 1 247 ? -33.786 -39.426 20.787 1.00 31.64 247 ASP A N 1
ATOM 2005 C CA . ASP A 1 247 ? -34.615 -38.230 21.024 1.00 31.64 247 ASP A CA 1
ATOM 2006 C C . ASP A 1 247 ? -34.991 -37.989 22.488 1.00 31.64 247 ASP A C 1
ATOM 2008 O O . ASP A 1 247 ? -35.246 -36.847 22.882 1.00 31.64 247 ASP A O 1
ATOM 2012 N N . ARG A 1 248 ? -34.881 -39.016 23.340 1.00 34.69 248 ARG A N 1
ATOM 2013 C CA . ARG A 1 248 ? -35.036 -38.851 24.791 1.00 34.69 248 ARG A CA 1
ATOM 2014 C C . ARG A 1 248 ? -33.978 -37.899 25.363 1.00 34.69 248 ARG A C 1
ATOM 2016 O O . ARG A 1 248 ? -34.314 -37.113 26.241 1.00 34.69 248 ARG A O 1
ATOM 2023 N N . SER A 1 249 ? -32.754 -37.886 24.813 1.00 36.91 249 SER A N 1
ATOM 2024 C CA . SER A 1 249 ? -31.705 -36.949 25.243 1.00 36.91 249 SER A CA 1
ATOM 2025 C C . SER A 1 249 ? -31.887 -35.534 24.692 1.00 36.91 249 SER A C 1
ATOM 2027 O O . SER A 1 249 ? -31.470 -34.583 25.346 1.00 36.91 249 SER A O 1
ATOM 2029 N N . ARG A 1 250 ? -32.519 -35.348 23.521 1.00 34.91 250 ARG A N 1
ATOM 2030 C CA . ARG A 1 250 ? -32.868 -34.000 23.031 1.00 34.91 250 ARG A CA 1
ATOM 2031 C C . ARG A 1 250 ? -33.959 -33.373 23.892 1.00 34.91 250 ARG A C 1
ATOM 2033 O O . ARG A 1 250 ? -33.786 -32.237 24.324 1.00 34.91 250 ARG A O 1
ATOM 2040 N N . TYR A 1 251 ? -35.008 -34.121 24.233 1.00 34.81 251 TYR A N 1
ATOM 2041 C CA . TYR A 1 251 ? -36.046 -33.614 25.130 1.00 34.81 251 TYR A CA 1
ATOM 2042 C C . TYR A 1 251 ? -35.569 -33.438 26.576 1.00 34.81 251 TYR A C 1
ATOM 2044 O O . TYR A 1 251 ? -35.933 -32.429 27.173 1.00 34.81 251 TYR A O 1
ATOM 2052 N N . THR A 1 252 ? -34.700 -34.297 27.133 1.00 43.03 252 THR A N 1
ATOM 2053 C CA . THR A 1 252 ? -34.088 -33.976 28.438 1.00 43.03 252 THR A CA 1
ATOM 2054 C C . THR A 1 252 ? -33.130 -32.798 28.343 1.00 43.03 252 THR A C 1
ATOM 2056 O O . THR A 1 252 ? -33.193 -31.947 29.209 1.00 43.03 252 THR A O 1
ATOM 2059 N N . ASN A 1 253 ? -32.300 -32.657 27.304 1.00 36.91 253 ASN A N 1
ATOM 2060 C CA . ASN A 1 253 ? -31.403 -31.498 27.202 1.00 36.91 253 ASN A CA 1
ATOM 2061 C C . ASN A 1 253 ? -32.172 -30.180 27.030 1.00 36.91 253 ASN A C 1
ATOM 2063 O O . ASN A 1 253 ? -31.787 -29.186 27.637 1.00 36.91 253 ASN A O 1
ATOM 2067 N N . ILE A 1 254 ? -33.276 -30.165 26.275 1.00 36.75 254 ILE A N 1
ATOM 2068 C CA . ILE A 1 254 ? -34.149 -28.988 26.157 1.00 36.75 254 ILE A CA 1
ATOM 2069 C C . ILE A 1 254 ? -34.901 -28.744 27.469 1.00 36.75 254 ILE A C 1
ATOM 2071 O O . ILE A 1 254 ? -34.876 -27.625 27.967 1.00 36.75 254 ILE A O 1
ATOM 2075 N N . ALA A 1 255 ? -35.497 -29.765 28.094 1.00 33.62 255 ALA A N 1
ATOM 2076 C CA . ALA A 1 255 ? -36.174 -29.607 29.383 1.00 33.62 255 ALA A CA 1
ATOM 2077 C C . ALA A 1 255 ? -35.208 -29.202 30.511 1.00 33.62 255 ALA A C 1
ATOM 2079 O O . ALA A 1 255 ? -35.576 -28.412 31.371 1.00 33.62 255 ALA A O 1
ATOM 2080 N N . THR A 1 256 ? -33.962 -29.679 30.502 1.00 40.97 256 THR A N 1
ATOM 2081 C CA . THR A 1 256 ? -32.910 -29.284 31.447 1.00 40.97 256 THR A CA 1
ATOM 2082 C C . THR A 1 256 ? -32.363 -27.897 31.126 1.00 40.97 256 THR A C 1
ATOM 2084 O O . THR A 1 256 ? -32.095 -27.160 32.063 1.00 40.97 256 THR A O 1
ATOM 2087 N N . ALA A 1 257 ? -32.263 -27.485 29.857 1.00 33.56 257 ALA A N 1
ATOM 2088 C CA . ALA A 1 257 ? -31.924 -26.107 29.492 1.00 33.56 257 ALA A CA 1
ATOM 2089 C C . ALA A 1 257 ? -33.036 -25.125 29.895 1.00 33.56 257 ALA A C 1
ATOM 2091 O O . ALA A 1 257 ? -32.749 -24.104 30.506 1.00 33.56 257 ALA A O 1
ATOM 2092 N N . VAL A 1 258 ? -34.307 -25.463 29.652 1.00 34.91 258 VAL A N 1
ATOM 2093 C CA . VAL A 1 258 ? -35.468 -24.678 30.101 1.00 34.91 258 VAL A CA 1
ATOM 2094 C C . VAL A 1 258 ? -35.535 -24.641 31.629 1.00 34.91 258 VAL A C 1
ATOM 2096 O O . VAL A 1 258 ? -35.677 -23.565 32.194 1.00 34.91 258 VAL A O 1
ATOM 2099 N N . ARG A 1 259 ? -35.330 -25.764 32.329 1.00 33.12 259 ARG A N 1
ATOM 2100 C CA . ARG A 1 259 ? -35.246 -25.794 33.802 1.00 33.12 259 ARG A CA 1
ATOM 2101 C C . ARG A 1 259 ? -34.015 -25.044 34.332 1.00 33.12 259 ARG A C 1
ATOM 2103 O O . ARG A 1 259 ? -34.075 -24.481 35.413 1.00 33.12 259 ARG A O 1
ATOM 2110 N N . TRP A 1 260 ? -32.923 -24.972 33.572 1.00 35.28 260 TRP A N 1
ATOM 2111 C CA . TRP A 1 260 ? -31.738 -24.172 33.903 1.00 35.28 260 TRP A CA 1
ATOM 2112 C C . TRP A 1 260 ? -31.939 -22.668 33.646 1.00 35.28 260 TRP A C 1
ATOM 2114 O O . TRP A 1 260 ? -31.379 -21.866 34.387 1.00 35.28 260 TRP A O 1
ATOM 2124 N N . LEU A 1 261 ? -32.769 -22.275 32.669 1.00 30.52 261 LEU A N 1
ATOM 2125 C CA . LEU A 1 261 ? -33.247 -20.894 32.510 1.00 30.52 261 LEU A CA 1
ATOM 2126 C C . LEU A 1 261 ? -34.241 -20.506 33.620 1.00 30.52 261 LEU A C 1
ATOM 2128 O O . LEU A 1 261 ? -34.104 -19.444 34.214 1.00 30.52 261 LEU A O 1
ATOM 2132 N N . VAL A 1 262 ? -35.232 -21.360 33.896 1.00 32.09 262 VAL A N 1
ATOM 2133 C CA . VAL A 1 262 ? -36.374 -21.073 34.788 1.00 32.09 262 VAL A CA 1
ATOM 2134 C C . VAL A 1 262 ? -36.034 -21.253 36.273 1.00 32.09 262 VAL A C 1
ATOM 2136 O O . VAL A 1 262 ? -36.641 -20.616 37.125 1.00 32.09 262 VAL A O 1
ATOM 2139 N N . THR A 1 263 ? -35.062 -22.101 36.617 1.00 30.81 263 THR A N 1
ATOM 2140 C CA . THR A 1 263 ? -34.600 -22.334 38.003 1.00 30.81 263 THR A CA 1
ATOM 2141 C C . THR A 1 263 ? -33.175 -21.801 38.217 1.00 30.81 263 THR A C 1
ATOM 2143 O O . THR A 1 263 ? -32.392 -22.369 38.979 1.00 30.81 263 THR A O 1
ATOM 2146 N N . ARG A 1 264 ? -32.804 -20.728 37.506 1.00 34.78 264 ARG A N 1
ATOM 2147 C CA . ARG A 1 264 ? -31.463 -20.125 37.534 1.00 34.78 264 ARG A CA 1
ATOM 2148 C C . ARG A 1 264 ? -31.216 -19.390 38.866 1.00 34.78 264 ARG A C 1
ATOM 2150 O O . ARG A 1 264 ? -31.950 -18.456 39.160 1.00 34.78 264 ARG A O 1
ATOM 2157 N N . PRO A 1 265 ? -30.191 -19.744 39.666 1.00 33.16 265 PRO A N 1
ATOM 2158 C CA . PRO A 1 265 ? -29.841 -18.973 40.861 1.00 33.16 265 PRO A CA 1
ATOM 2159 C C . PRO A 1 265 ? -29.048 -17.710 40.489 1.00 33.16 265 PRO A C 1
ATOM 2161 O O . PRO A 1 265 ? -28.070 -17.800 39.744 1.00 33.16 265 PRO A O 1
ATOM 2164 N N . ASP A 1 266 ? -29.413 -16.557 41.057 1.00 39.44 266 ASP A N 1
ATOM 2165 C CA . ASP A 1 266 ? -28.874 -15.212 40.742 1.00 39.44 266 ASP A CA 1
ATOM 2166 C C . ASP A 1 266 ? -27.440 -14.951 41.272 1.00 39.44 266 ASP A C 1
ATOM 2168 O O . ASP A 1 266 ? -27.167 -13.919 41.886 1.00 39.44 266 ASP A O 1
ATOM 2172 N N . ALA A 1 267 ? -26.530 -15.923 41.146 1.00 47.25 267 ALA A N 1
ATOM 2173 C CA . ALA A 1 267 ? -25.358 -16.015 42.025 1.00 47.25 267 ALA A CA 1
ATOM 2174 C C . ALA A 1 267 ? -23.985 -16.231 41.359 1.00 47.25 267 ALA A C 1
ATOM 2176 O O . ALA A 1 267 ? -22.983 -16.136 42.066 1.00 47.25 267 ALA A O 1
ATOM 2177 N N . GLN A 1 268 ? -23.884 -16.537 40.056 1.00 50.16 268 GLN A N 1
ATOM 2178 C CA . GLN A 1 268 ? -22.577 -16.723 39.394 1.00 50.16 268 GLN A CA 1
ATOM 2179 C C . GLN A 1 268 ? -22.527 -16.199 37.953 1.00 50.16 268 GLN A C 1
ATOM 2181 O O . GLN A 1 268 ? -23.392 -16.500 37.129 1.00 50.16 268 GLN A O 1
ATOM 2186 N N . ASP A 1 269 ? -21.446 -15.473 37.659 1.00 59.56 269 ASP A N 1
ATOM 2187 C CA . ASP A 1 269 ? -21.041 -15.039 36.321 1.00 59.56 269 ASP A CA 1
ATOM 2188 C C . ASP A 1 269 ? -20.828 -16.265 35.393 1.00 59.56 269 ASP A C 1
ATOM 2190 O O . ASP A 1 269 ? -20.197 -17.247 35.809 1.00 59.56 269 ASP A O 1
ATOM 2194 N N . PRO A 1 270 ? -21.349 -16.258 34.148 1.00 60.88 270 PRO A N 1
ATOM 2195 C CA . PRO A 1 270 ? -21.229 -17.392 33.232 1.00 60.88 270 PRO A CA 1
ATOM 2196 C C . PRO A 1 270 ? -19.781 -17.696 32.807 1.00 60.88 270 PRO A C 1
ATOM 2198 O O . PRO A 1 270 ? -19.457 -18.872 32.618 1.00 60.88 270 PRO A O 1
ATOM 2201 N N . GLN A 1 271 ? -18.903 -16.691 32.697 1.00 58.34 271 GLN A N 1
ATOM 2202 C CA . GLN A 1 271 ? -17.479 -16.889 32.407 1.00 58.34 271 GLN A CA 1
ATOM 2203 C C . GLN A 1 271 ? -16.780 -17.550 33.603 1.00 58.34 271 GLN A C 1
ATOM 2205 O O . GLN A 1 271 ? -16.068 -18.541 33.436 1.00 58.34 271 GLN A O 1
ATOM 2210 N N . LEU A 1 272 ? -17.061 -17.091 34.829 1.00 64.81 272 LEU A N 1
ATOM 2211 C CA . LEU A 1 272 ? -16.532 -17.709 36.051 1.00 64.81 272 LEU A CA 1
ATOM 2212 C C . LEU A 1 272 ? -17.025 -19.154 36.227 1.00 64.81 272 LEU A C 1
ATOM 2214 O O . LEU A 1 272 ? -16.251 -20.036 36.599 1.00 64.81 272 LEU A O 1
ATOM 2218 N N . ALA A 1 273 ? -18.301 -19.425 35.943 1.00 63.12 273 ALA A N 1
ATOM 2219 C CA . ALA A 1 273 ? -18.863 -20.772 36.011 1.00 63.12 273 ALA A CA 1
ATOM 2220 C C . ALA A 1 273 ? -18.232 -21.722 34.972 1.00 63.12 273 ALA A C 1
ATOM 2222 O O . ALA A 1 273 ? -18.084 -22.918 35.243 1.00 63.12 273 ALA A O 1
ATOM 2223 N N . LEU A 1 274 ? -17.828 -21.207 33.804 1.00 61.56 274 LEU A N 1
ATOM 2224 C CA . LEU A 1 274 ? -17.038 -21.940 32.813 1.00 61.56 274 LEU A CA 1
ATOM 2225 C C . LEU A 1 274 ? -15.603 -22.183 33.310 1.00 61.56 274 LEU A C 1
ATOM 2227 O O . LEU A 1 274 ? -15.148 -23.326 33.301 1.00 61.56 274 LEU A O 1
ATOM 2231 N N . ALA A 1 275 ? -14.925 -21.153 33.822 1.00 61.34 275 ALA A N 1
ATOM 2232 C CA . ALA A 1 275 ? -13.573 -21.257 34.370 1.00 61.34 275 ALA A CA 1
ATOM 2233 C C . ALA A 1 275 ? -13.493 -22.279 35.521 1.00 61.34 275 ALA A C 1
ATOM 2235 O O . ALA A 1 275 ? -12.664 -23.190 35.498 1.00 61.34 275 ALA A O 1
ATOM 2236 N N . GLN A 1 276 ? -14.432 -22.236 36.474 1.00 66.06 276 GLN A N 1
ATOM 2237 C CA . GLN A 1 276 ? -14.518 -23.230 37.548 1.00 66.06 276 GLN A CA 1
ATOM 2238 C C . GLN A 1 276 ? -14.760 -24.660 37.034 1.00 66.06 276 GLN A C 1
ATOM 2240 O O . GLN A 1 276 ? -14.300 -25.614 37.663 1.00 66.06 276 GLN A O 1
ATOM 2245 N N . LYS A 1 277 ? -15.484 -24.848 35.921 1.00 67.19 277 LYS A N 1
ATOM 2246 C CA . LYS A 1 277 ? -15.655 -26.173 35.298 1.00 67.19 277 LYS A CA 1
ATOM 2247 C C . LYS A 1 277 ? -14.357 -26.662 34.657 1.00 67.19 277 LYS A C 1
ATOM 2249 O O . LYS A 1 277 ? -14.020 -27.825 34.845 1.00 67.19 277 LYS A O 1
ATOM 2254 N N . LEU A 1 278 ? -13.616 -25.791 33.970 1.00 64.50 278 LEU A N 1
ATOM 2255 C CA . LEU A 1 278 ? -12.323 -26.122 33.359 1.00 64.50 278 LEU A CA 1
ATOM 2256 C C . LEU A 1 278 ? -11.275 -26.512 34.416 1.00 64.50 278 LEU A C 1
ATOM 2258 O O . LEU A 1 278 ? -10.654 -27.564 34.292 1.00 64.50 278 LEU A O 1
ATOM 2262 N N . VAL A 1 279 ? -11.150 -25.743 35.505 1.00 65.81 279 VAL A N 1
ATOM 2263 C CA . VAL A 1 279 ? -10.226 -26.055 36.616 1.00 65.81 279 VAL A CA 1
ATOM 2264 C C . VAL A 1 279 ? -10.600 -27.367 37.320 1.00 65.81 279 VAL A C 1
ATOM 2266 O O . VAL A 1 279 ? -9.722 -28.163 37.654 1.00 65.81 279 VAL A O 1
ATOM 2269 N N . ARG A 1 280 ? -11.900 -27.641 37.520 1.00 67.06 280 ARG A N 1
ATOM 2270 C CA . ARG A 1 280 ? -12.364 -28.933 38.065 1.00 67.06 280 ARG A CA 1
ATOM 2271 C C . ARG A 1 280 ? -12.091 -30.092 37.106 1.00 67.06 280 ARG A C 1
ATOM 2273 O O . ARG A 1 280 ? -11.682 -31.147 37.567 1.00 67.06 280 ARG A O 1
ATOM 2280 N N . ALA A 1 281 ? -12.283 -29.907 35.800 1.00 61.88 281 ALA A N 1
ATOM 2281 C CA . ALA A 1 281 ? -11.980 -30.934 34.806 1.00 61.88 281 ALA A CA 1
ATOM 2282 C C . ALA A 1 281 ? -10.484 -31.286 34.806 1.00 61.88 281 ALA A C 1
ATOM 2284 O O . ALA A 1 281 ? -10.151 -32.461 34.919 1.00 61.88 281 ALA A O 1
ATOM 2285 N N . ALA A 1 282 ? -9.601 -30.281 34.792 1.00 59.81 282 ALA A N 1
ATOM 2286 C CA . ALA A 1 282 ? -8.150 -30.474 34.829 1.00 59.81 282 ALA A CA 1
ATOM 2287 C C . ALA A 1 282 ? -7.671 -31.217 36.092 1.00 59.81 282 ALA A C 1
ATOM 2289 O O . ALA A 1 282 ? -6.842 -32.118 35.998 1.00 59.81 282 ALA A O 1
ATOM 2290 N N . ARG A 1 283 ? -8.232 -30.896 37.269 1.00 60.00 283 ARG A N 1
ATOM 2291 C CA . ARG A 1 283 ? -7.937 -31.615 38.526 1.00 60.00 283 ARG A CA 1
ATOM 2292 C C . ARG A 1 283 ? -8.502 -33.034 38.583 1.00 60.00 283 ARG A C 1
ATOM 2294 O O . ARG A 1 283 ? -7.976 -33.851 39.330 1.00 60.00 283 ARG A O 1
ATOM 2301 N N . ASN A 1 284 ? -9.570 -33.313 37.838 1.00 53.00 284 ASN A N 1
ATOM 2302 C CA . ASN A 1 284 ? -10.252 -34.606 37.862 1.00 53.00 284 ASN A CA 1
ATOM 2303 C C . ASN A 1 284 ? -9.751 -35.580 36.784 1.00 53.00 284 ASN A C 1
ATOM 2305 O O . ASN A 1 284 ? -10.145 -36.743 36.820 1.00 53.00 284 ASN A O 1
ATOM 2309 N N . THR A 1 285 ? -8.894 -35.151 35.851 1.00 49.25 285 THR A N 1
ATOM 2310 C CA . THR A 1 285 ? -8.082 -36.054 35.018 1.00 49.25 285 THR A CA 1
ATOM 2311 C C . THR A 1 285 ? -7.029 -36.743 35.891 1.00 49.25 285 THR A C 1
ATOM 2313 O O . THR A 1 285 ? -6.093 -36.070 36.324 1.00 49.25 285 THR A O 1
ATOM 2316 N N . PRO A 1 286 ? -7.127 -38.059 36.168 1.00 38.50 286 PRO A N 1
ATOM 2317 C CA . PRO A 1 286 ? -6.115 -38.747 36.954 1.00 38.50 286 PRO A CA 1
ATOM 2318 C C . PRO A 1 286 ? -4.860 -38.950 36.106 1.00 38.50 286 PRO A C 1
ATOM 2320 O O . PRO A 1 286 ? -4.955 -39.281 34.922 1.00 38.50 286 PRO A O 1
ATOM 2323 N N . SER A 1 287 ? -3.687 -38.854 36.724 1.00 39.75 287 SER A N 1
ATOM 2324 C CA . SER A 1 287 ? -2.417 -39.313 36.156 1.00 39.75 287 SER A CA 1
ATOM 2325 C C . SER A 1 287 ? -2.365 -40.850 36.115 1.00 39.75 287 SER A C 1
ATOM 2327 O O . SER A 1 287 ? -1.620 -41.497 36.846 1.00 39.75 287 SER A O 1
ATOM 2329 N N . GLN A 1 288 ? -3.191 -41.446 35.250 1.00 35.00 288 GLN A N 1
ATOM 2330 C CA . GLN A 1 288 ? -3.122 -42.859 34.879 1.00 35.00 288 GLN A CA 1
ATOM 2331 C C . GLN A 1 288 ? -1.773 -43.132 34.204 1.00 35.00 288 GLN A C 1
ATOM 2333 O O . GLN A 1 288 ? -1.579 -42.826 33.027 1.00 35.00 288 GLN A O 1
ATOM 2338 N N . VAL A 1 289 ? -0.842 -43.713 34.963 1.00 38.06 289 VAL A N 1
ATOM 2339 C CA . VAL A 1 289 ? 0.459 -44.170 34.466 1.00 38.06 289 VAL A CA 1
ATOM 2340 C C . VAL A 1 289 ? 0.234 -45.351 33.520 1.00 38.06 289 VAL A C 1
ATOM 2342 O O . VAL A 1 289 ? 0.181 -46.506 33.930 1.00 38.06 289 VAL A O 1
ATOM 2345 N N . SER A 1 290 ? 0.077 -45.043 32.236 1.00 34.62 290 SER A N 1
ATOM 2346 C CA . SER A 1 290 ? 0.073 -46.005 31.137 1.00 34.62 290 SER A CA 1
ATOM 2347 C C . SER A 1 290 ? 0.850 -45.406 29.966 1.00 34.62 290 SER A C 1
ATOM 2349 O O . SER A 1 290 ? 0.728 -44.220 29.661 1.00 34.62 290 SER A O 1
ATOM 2351 N N . SER A 1 291 ? 1.732 -46.204 29.370 1.00 37.16 291 SER A N 1
ATOM 2352 C CA . SER A 1 291 ? 2.751 -45.757 28.420 1.00 37.16 291 SER A CA 1
ATOM 2353 C C . SER A 1 291 ? 2.156 -45.276 27.091 1.00 37.16 291 SER A C 1
ATOM 2355 O O . SER A 1 291 ? 1.944 -46.064 26.172 1.00 37.16 291 SER A O 1
ATOM 2357 N N . GLY A 1 292 ? 1.936 -43.965 26.980 1.00 32.47 292 GLY A N 1
ATOM 2358 C CA . GLY A 1 292 ? 1.535 -43.277 25.753 1.00 32.47 292 GLY A CA 1
ATOM 2359 C C . GLY A 1 292 ? 1.810 -41.775 25.859 1.00 32.47 292 GLY A C 1
ATOM 2360 O O . GLY A 1 292 ? 1.559 -41.167 26.898 1.00 32.47 292 GLY A O 1
ATOM 2361 N N . SER A 1 293 ? 2.350 -41.164 24.802 1.00 36.75 293 SER A N 1
ATOM 2362 C CA . SER A 1 293 ? 2.856 -39.782 24.805 1.00 36.75 293 SER A CA 1
ATOM 2363 C C . SER A 1 293 ? 1.744 -38.723 24.728 1.00 36.75 293 SER A C 1
ATOM 2365 O O . SER A 1 293 ? 1.656 -37.955 23.771 1.00 36.75 293 SER A O 1
ATOM 2367 N N . GLY A 1 294 ? 0.882 -38.681 25.745 1.00 36.34 294 GLY A N 1
ATOM 2368 C CA . GLY A 1 294 ? -0.164 -37.673 25.922 1.00 36.34 294 GLY A CA 1
ATOM 2369 C C . GLY A 1 294 ? 0.372 -36.342 26.452 1.00 36.34 294 GLY A C 1
ATOM 2370 O O . GLY A 1 294 ? -0.066 -35.886 27.507 1.00 36.34 294 GLY A O 1
ATOM 2371 N N . THR A 1 295 ? 1.324 -35.717 25.752 1.00 38.97 295 THR A N 1
ATOM 2372 C CA . THR A 1 295 ? 1.750 -34.347 26.070 1.00 38.97 295 THR A CA 1
ATOM 2373 C C . THR A 1 295 ? 0.552 -33.404 25.981 1.00 38.97 295 THR A C 1
ATOM 2375 O O . THR A 1 295 ? -0.182 -33.385 24.989 1.00 38.97 295 THR A O 1
ATOM 2378 N N . GLN A 1 296 ? 0.322 -32.617 27.035 1.00 50.50 296 GLN A N 1
ATOM 2379 C CA . GLN A 1 296 ? -0.744 -31.621 27.012 1.00 50.50 296 GLN A CA 1
ATOM 2380 C C . GLN A 1 296 ? -0.417 -30.595 25.925 1.00 50.50 296 GLN A C 1
ATOM 2382 O O . GLN A 1 296 ? 0.648 -29.986 25.933 1.00 50.50 296 GLN A O 1
ATOM 2387 N N . THR A 1 297 ? -1.323 -30.401 24.964 1.00 49.25 297 THR A N 1
ATOM 2388 C CA . THR A 1 297 ? -1.127 -29.374 23.935 1.00 49.25 297 THR A CA 1
ATOM 2389 C C . THR A 1 297 ? -1.024 -27.999 24.613 1.00 49.25 297 THR A C 1
ATOM 2391 O O . THR A 1 297 ? -1.922 -27.699 25.411 1.00 49.25 297 THR A O 1
ATOM 2394 N N . PRO A 1 298 ? -0.065 -27.121 24.259 1.00 51.09 298 PRO A N 1
ATOM 2395 C CA . PRO A 1 298 ? 0.092 -25.811 24.908 1.00 51.09 298 PRO A CA 1
ATOM 2396 C C . PRO A 1 298 ? -1.190 -24.960 24.914 1.00 51.09 298 PRO A C 1
ATOM 2398 O O . PRO A 1 298 ? -1.485 -24.243 25.864 1.00 51.09 298 PRO A O 1
ATOM 2401 N N . ALA A 1 299 ? -2.040 -25.114 23.891 1.00 43.12 299 ALA A N 1
ATOM 2402 C CA . ALA A 1 299 ? -3.344 -24.453 23.792 1.00 43.12 299 ALA A CA 1
ATOM 2403 C C . ALA A 1 299 ? -4.429 -24.971 24.768 1.00 43.12 299 ALA A C 1
ATOM 2405 O O . ALA A 1 299 ? -5.528 -24.414 24.795 1.00 43.12 299 ALA A O 1
ATOM 2406 N N . ASN A 1 300 ? -4.173 -26.040 25.526 1.00 56.75 300 ASN A N 1
ATOM 2407 C CA . ASN A 1 300 ? -5.026 -26.508 26.625 1.00 56.75 300 ASN A CA 1
ATOM 2408 C C . ASN A 1 300 ? -4.440 -26.094 27.976 1.00 56.75 300 ASN A C 1
ATOM 2410 O O . ASN A 1 300 ? -5.187 -25.580 28.801 1.00 56.75 300 ASN A O 1
ATOM 2414 N N . GLU A 1 301 ? -3.124 -26.216 28.155 1.00 58.19 301 GLU A N 1
ATOM 2415 C CA . GLU A 1 301 ? -2.398 -25.680 29.313 1.00 58.19 301 GLU A CA 1
ATOM 2416 C C . GLU A 1 301 ? -2.672 -24.177 29.495 1.00 58.19 301 GLU A C 1
ATOM 2418 O O . GLU A 1 301 ? -3.151 -23.757 30.545 1.00 58.19 301 GLU A O 1
ATOM 2423 N N . PHE A 1 302 ? -2.537 -23.381 28.427 1.00 57.31 302 PHE A N 1
ATOM 2424 C CA . PHE A 1 302 ? -2.867 -21.952 28.429 1.00 57.31 302 PHE A CA 1
ATOM 2425 C C . PHE A 1 302 ? -4.313 -21.671 28.879 1.00 57.31 302 PHE A C 1
ATOM 2427 O O . PHE A 1 302 ? -4.541 -20.782 29.693 1.00 57.31 302 PHE A O 1
ATOM 2434 N N . LYS A 1 303 ? -5.299 -22.461 28.424 1.00 59.72 303 LYS A N 1
ATOM 2435 C CA . LYS A 1 303 ? -6.712 -22.307 28.835 1.00 59.72 303 LYS A CA 1
ATOM 2436 C C . LYS A 1 303 ? -6.956 -22.717 30.285 1.00 59.72 303 LYS A C 1
ATOM 2438 O O . LYS A 1 303 ? -7.811 -22.130 30.944 1.00 59.72 303 LYS A O 1
ATOM 2443 N N . ILE A 1 304 ? -6.242 -23.730 30.775 1.00 66.12 304 ILE A N 1
ATOM 2444 C CA . ILE A 1 304 ? -6.285 -24.141 32.182 1.00 66.12 304 ILE A CA 1
ATOM 2445 C C . ILE A 1 304 ? -5.696 -23.023 33.045 1.00 66.12 304 ILE A C 1
ATOM 2447 O O . ILE A 1 304 ? -6.321 -22.651 34.034 1.00 66.12 304 ILE A O 1
ATOM 2451 N N . ASN A 1 305 ? -4.587 -22.412 32.622 1.00 63.75 305 ASN A N 1
ATOM 2452 C CA . ASN A 1 305 ? -3.961 -21.284 33.309 1.00 63.75 305 ASN A CA 1
ATOM 2453 C C . ASN A 1 305 ? -4.870 -20.042 33.308 1.00 63.75 305 ASN A C 1
ATOM 2455 O O . ASN A 1 305 ? -5.130 -19.502 34.379 1.00 63.75 305 ASN A O 1
ATOM 2459 N N . GLN A 1 306 ? -5.467 -19.660 32.169 1.00 64.44 306 GLN A N 1
ATOM 2460 C CA . GLN A 1 306 ? -6.501 -18.609 32.096 1.00 64.44 306 GLN A CA 1
ATOM 2461 C C . GLN A 1 306 ? -7.664 -18.874 33.069 1.00 64.44 306 GLN A C 1
ATOM 2463 O O . GLN A 1 306 ? -8.042 -18.009 33.861 1.00 64.44 306 GLN A O 1
ATOM 2468 N N . ALA A 1 307 ? -8.232 -20.084 33.037 1.00 61.53 307 ALA A N 1
ATOM 2469 C CA . ALA A 1 307 ? -9.350 -20.459 33.895 1.00 61.53 307 ALA A CA 1
ATOM 2470 C C . ALA A 1 307 ? -8.960 -20.476 35.384 1.00 61.53 307 ALA A C 1
ATOM 2472 O O . ALA A 1 307 ? -9.747 -20.061 36.236 1.00 61.53 307 ALA A O 1
ATOM 2473 N N . GLN A 1 308 ? -7.744 -20.918 35.706 1.00 65.56 308 GLN A N 1
ATOM 2474 C CA . GLN A 1 308 ? -7.213 -20.905 37.064 1.00 65.56 308 GLN A CA 1
ATOM 2475 C C . GLN A 1 308 ? -6.960 -19.474 37.550 1.00 65.56 308 GLN A C 1
ATOM 2477 O O . GLN A 1 308 ? -7.280 -19.185 38.700 1.00 65.56 308 GLN A O 1
ATOM 2482 N N . LEU A 1 309 ? -6.519 -18.560 36.678 1.00 64.50 309 LEU A N 1
ATOM 2483 C CA . LEU A 1 309 ? -6.370 -17.135 36.980 1.00 64.50 309 LEU A CA 1
ATOM 2484 C C . LEU A 1 309 ? -7.698 -16.507 37.422 1.00 64.50 309 LEU A C 1
ATOM 2486 O O . LEU A 1 309 ? -7.786 -15.935 38.508 1.00 64.50 309 LEU A O 1
ATOM 2490 N N . MET A 1 310 ? -8.756 -16.680 36.618 1.00 63.78 310 MET A N 1
ATOM 2491 C CA . MET A 1 310 ? -10.094 -16.152 36.918 1.00 63.78 310 MET A CA 1
ATOM 2492 C C . MET A 1 310 ? -10.661 -16.735 38.220 1.00 63.78 310 MET A C 1
ATOM 2494 O O . MET A 1 310 ? -11.278 -16.024 39.014 1.00 63.78 310 MET A O 1
ATOM 2498 N N . VAL A 1 311 ? -10.438 -18.030 38.470 1.00 64.62 311 VAL A N 1
ATOM 2499 C CA . VAL A 1 311 ? -10.892 -18.700 39.697 1.00 64.62 311 VAL A CA 1
ATOM 2500 C C . VAL A 1 311 ? -10.097 -18.237 40.921 1.00 64.62 311 VAL A C 1
ATOM 2502 O O . VAL A 1 311 ? -10.701 -18.018 41.971 1.00 64.62 311 VAL A O 1
ATOM 2505 N N . SER A 1 312 ? -8.782 -18.039 40.817 1.00 64.06 312 SER A N 1
ATOM 2506 C CA . SER A 1 312 ? -7.952 -17.504 41.906 1.00 64.06 312 SER A CA 1
ATOM 2507 C C . SER A 1 312 ? -8.322 -16.057 42.240 1.00 64.06 312 SER A C 1
ATOM 2509 O O . SER A 1 312 ? -8.582 -15.756 43.405 1.00 64.06 312 SER A O 1
ATOM 2511 N N . ALA A 1 313 ? -8.450 -15.193 41.225 1.00 61.72 313 ALA A N 1
ATOM 2512 C CA . ALA A 1 313 ? -8.802 -13.782 41.388 1.00 61.72 313 ALA A CA 1
ATOM 2513 C C . ALA A 1 313 ? -10.147 -13.578 42.109 1.00 61.72 313 ALA A C 1
ATOM 2515 O O . ALA A 1 313 ? -10.257 -12.700 42.960 1.00 61.72 313 ALA A O 1
ATOM 2516 N N . VAL A 1 314 ? -11.155 -14.414 41.821 1.00 61.56 314 VAL A N 1
ATOM 2517 C CA . VAL A 1 314 ? -12.470 -14.327 42.485 1.00 61.56 314 VAL A CA 1
ATOM 2518 C C . VAL A 1 314 ? -12.527 -15.089 43.818 1.00 61.56 314 VAL A C 1
ATOM 2520 O O . VAL A 1 314 ? -13.305 -14.717 44.692 1.00 61.56 314 VAL A O 1
ATOM 2523 N N . SER A 1 315 ? -11.737 -16.153 44.014 1.00 60.59 315 SER A N 1
ATOM 2524 C CA . SER A 1 315 ? -11.832 -16.976 45.236 1.00 60.59 315 SER A CA 1
ATOM 2525 C C . SER A 1 315 ? -10.972 -16.508 46.414 1.00 60.59 315 SER A C 1
ATOM 2527 O O . SER A 1 315 ? -11.269 -16.913 47.538 1.00 60.59 315 SER A O 1
ATOM 2529 N N . GLN A 1 316 ? -9.931 -15.694 46.180 1.00 58.59 316 GLN A N 1
ATOM 2530 C CA . GLN A 1 316 ? -9.067 -15.062 47.199 1.00 58.59 316 GLN A CA 1
ATOM 2531 C C . GLN A 1 316 ? -8.532 -16.000 48.317 1.00 58.59 316 GLN A C 1
ATOM 2533 O O . GLN A 1 316 ? -8.226 -15.559 49.429 1.00 58.59 316 GLN A O 1
ATOM 2538 N N . LYS A 1 317 ? -8.434 -17.317 48.078 1.00 49.00 317 LYS A N 1
ATOM 2539 C CA . LYS A 1 317 ? -8.072 -18.292 49.125 1.00 49.00 317 LYS A CA 1
ATOM 2540 C C . LYS A 1 317 ? -6.572 -18.281 49.428 1.00 49.00 317 LYS A C 1
ATOM 2542 O O . LYS A 1 317 ? -5.805 -18.956 48.747 1.00 49.00 317 LYS A O 1
ATOM 2547 N N . LYS A 1 318 ? -6.219 -17.609 50.536 1.00 46.19 318 LYS A N 1
ATOM 2548 C CA . LYS A 1 318 ? -4.907 -16.983 50.804 1.00 46.19 318 LYS A CA 1
ATOM 2549 C C . LYS A 1 318 ? -4.700 -15.821 49.832 1.00 46.19 318 LYS A C 1
ATOM 2551 O O . LYS A 1 318 ? -4.956 -15.983 48.648 1.00 46.19 318 LYS A O 1
ATOM 2556 N N . ILE A 1 319 ? -4.281 -14.660 50.338 1.00 45.72 319 ILE A N 1
ATOM 2557 C CA . ILE A 1 319 ? -4.070 -13.456 49.521 1.00 45.72 319 ILE A CA 1
ATOM 2558 C C . ILE A 1 319 ? -2.820 -13.692 48.662 1.00 45.72 319 ILE A C 1
ATOM 2560 O O . ILE A 1 319 ? -1.729 -13.651 49.230 1.00 45.72 319 ILE A O 1
ATOM 2564 N N . PRO A 1 320 ? -2.933 -13.935 47.344 1.00 54.59 320 PRO A N 1
ATOM 2565 C CA . PRO A 1 320 ? -1.763 -14.108 46.504 1.00 54.59 320 PRO A CA 1
ATOM 2566 C C . PRO A 1 320 ? -1.281 -12.717 46.088 1.00 54.59 320 PRO A C 1
ATOM 2568 O O . PRO A 1 320 ? -2.086 -11.838 45.753 1.00 54.59 320 PRO A O 1
ATOM 2571 N N . THR A 1 321 ? 0.027 -12.489 46.086 1.00 62.50 321 THR A N 1
ATOM 2572 C CA . THR A 1 321 ? 0.590 -11.313 45.416 1.00 62.50 321 THR A CA 1
ATOM 2573 C C . THR A 1 321 ? 0.261 -11.358 43.921 1.00 62.50 321 THR A C 1
ATOM 2575 O O . THR A 1 321 ? 0.051 -12.429 43.356 1.00 62.50 321 THR A O 1
ATOM 2578 N N . TRP A 1 322 ? 0.228 -10.211 43.236 1.00 72.25 322 TRP A N 1
ATOM 2579 C CA . TRP A 1 322 ? -0.031 -10.186 41.785 1.00 72.25 322 TRP A CA 1
ATOM 2580 C C . TRP A 1 322 ? 0.980 -11.057 41.007 1.00 72.25 322 TRP A C 1
ATOM 2582 O O . TRP A 1 322 ? 0.602 -11.750 40.065 1.00 72.25 322 TRP A O 1
ATOM 2592 N N . ARG A 1 323 ? 2.215 -11.157 41.524 1.00 67.69 323 ARG A N 1
ATOM 2593 C CA . ARG A 1 323 ? 3.287 -12.049 41.054 1.00 67.69 323 ARG A CA 1
ATOM 2594 C C . ARG A 1 323 ? 2.960 -13.544 41.194 1.00 67.69 323 ARG A C 1
ATOM 2596 O O . ARG A 1 323 ? 3.350 -14.326 40.339 1.00 67.69 323 ARG A O 1
ATOM 2603 N N . GLU A 1 324 ? 2.217 -13.959 42.220 1.00 61.84 324 GLU A N 1
ATOM 2604 C CA . GLU A 1 324 ? 1.688 -15.334 42.338 1.00 61.84 324 GLU A CA 1
ATOM 2605 C C . GLU A 1 324 ? 0.485 -15.595 41.419 1.00 61.84 324 GLU A C 1
ATOM 2607 O O . GLU A 1 324 ? 0.140 -16.750 41.174 1.00 61.84 324 GLU A O 1
ATOM 2612 N N . VAL A 1 325 ? -0.179 -14.538 40.935 1.00 61.78 325 VAL A N 1
ATOM 2613 C CA . VAL A 1 325 ? -1.330 -14.642 40.031 1.00 61.78 325 VAL A CA 1
ATOM 2614 C C . VAL A 1 325 ? -0.853 -14.738 38.581 1.00 61.78 325 VAL A C 1
ATOM 2616 O O . VAL A 1 325 ? -1.047 -15.783 37.968 1.00 61.78 325 VAL A O 1
ATOM 2619 N N . ILE A 1 326 ? -0.211 -13.697 38.033 1.00 67.69 326 ILE A N 1
ATOM 2620 C CA . ILE A 1 326 ? 0.196 -13.641 36.611 1.00 67.69 326 ILE A CA 1
ATOM 2621 C C . ILE A 1 326 ? 1.671 -13.990 36.342 1.00 67.69 326 ILE A C 1
ATOM 2623 O O . ILE A 1 326 ? 2.061 -14.129 35.179 1.00 67.69 326 ILE A O 1
ATOM 2627 N N . GLY A 1 327 ? 2.486 -14.184 37.383 1.00 70.88 327 GLY A N 1
ATOM 2628 C CA . GLY A 1 327 ? 3.930 -14.387 37.246 1.00 70.88 327 GLY A CA 1
ATOM 2629 C C . GLY A 1 327 ? 4.645 -13.068 36.962 1.00 70.88 327 GLY A C 1
ATOM 2630 O O . GLY A 1 327 ? 4.460 -12.086 37.676 1.00 70.88 327 GLY A O 1
ATOM 2631 N N . GLU A 1 328 ? 5.455 -13.055 35.905 1.00 68.12 328 GLU A N 1
ATOM 2632 C CA . GLU A 1 328 ? 6.084 -11.838 35.356 1.00 68.12 328 GLU A CA 1
ATOM 2633 C C . GLU A 1 328 ? 5.377 -11.344 34.085 1.00 68.12 328 GLU A C 1
ATOM 2635 O O . GLU A 1 328 ? 5.724 -10.311 33.521 1.00 68.12 328 GLU A O 1
ATOM 2640 N N . SER A 1 329 ? 4.395 -12.103 33.597 1.00 73.88 329 SER A N 1
ATOM 2641 C CA . SER A 1 329 ? 3.557 -11.734 32.456 1.00 73.88 329 SER A CA 1
ATOM 2642 C C . SER A 1 329 ? 2.537 -10.660 32.807 1.00 73.88 329 SER A C 1
ATOM 2644 O O . SER A 1 329 ? 2.298 -10.388 33.978 1.00 73.88 329 SER A O 1
ATOM 2646 N N . VAL A 1 330 ? 1.944 -10.063 31.775 1.00 80.38 330 VAL A N 1
ATOM 2647 C CA . VAL A 1 330 ? 0.909 -9.016 31.870 1.00 80.38 330 VAL A CA 1
ATOM 2648 C C . VAL A 1 330 ? -0.457 -9.555 31.440 1.00 80.38 330 VAL A C 1
ATOM 2650 O O . VAL A 1 330 ? -0.549 -10.543 30.705 1.00 80.38 330 VAL A O 1
ATOM 2653 N N . LEU A 1 331 ? -1.546 -8.931 31.893 1.00 78.88 331 LEU A N 1
ATOM 2654 C CA . LEU A 1 331 ? -2.908 -9.472 31.770 1.00 78.88 331 LEU A CA 1
ATOM 2655 C C . LEU A 1 331 ? -3.328 -9.755 30.309 1.00 78.88 331 LEU A C 1
ATOM 2657 O O . LEU A 1 331 ? -4.024 -10.737 30.028 1.00 78.88 331 LEU A O 1
ATOM 2661 N N . ILE A 1 332 ? -2.839 -8.939 29.372 1.00 79.31 332 ILE A N 1
ATOM 2662 C CA . ILE A 1 332 ? -3.104 -9.065 27.932 1.00 79.31 332 ILE A CA 1
ATOM 2663 C C . ILE A 1 332 ? -2.417 -10.277 27.279 1.00 79.31 332 ILE A C 1
ATOM 2665 O O . ILE A 1 332 ? -2.974 -10.852 26.343 1.00 79.31 332 ILE A O 1
ATOM 2669 N N . GLU A 1 333 ? -1.277 -10.751 27.800 1.00 77.06 333 GLU A N 1
ATOM 2670 C CA . GLU A 1 333 ? -0.636 -11.992 27.323 1.00 77.06 333 GLU A CA 1
ATOM 2671 C C . GLU A 1 333 ? -1.533 -13.210 27.610 1.00 77.06 333 GLU A C 1
ATOM 2673 O O . GLU A 1 333 ? -1.652 -14.118 26.784 1.00 77.06 333 GLU A O 1
ATOM 2678 N N . TYR A 1 334 ? -2.277 -13.175 28.722 1.00 70.75 334 TYR A N 1
ATOM 2679 C CA . TYR A 1 334 ? -3.331 -14.143 29.049 1.00 70.75 334 TYR A CA 1
ATOM 2680 C C . TYR A 1 334 ? -4.667 -13.880 28.326 1.00 70.75 334 TYR A C 1
ATOM 2682 O O . TYR A 1 334 ? -5.616 -14.643 28.517 1.00 70.75 334 TYR A O 1
ATOM 2690 N N . LYS A 1 335 ? -4.766 -12.853 27.469 1.00 74.19 335 LYS A N 1
ATOM 2691 C CA . LYS A 1 335 ? -5.989 -12.435 26.747 1.00 74.19 335 LYS A CA 1
ATOM 2692 C C . LYS A 1 335 ? -7.179 -12.140 27.667 1.00 74.19 335 LYS A C 1
ATOM 2694 O O . LYS A 1 335 ? -8.326 -12.479 27.353 1.00 74.19 335 LYS A O 1
ATOM 2699 N N . LEU A 1 336 ? -6.883 -11.539 28.815 1.00 76.94 336 LEU A N 1
ATOM 2700 C CA . LEU A 1 336 ? -7.857 -11.088 29.799 1.00 76.94 336 LEU A CA 1
ATOM 2701 C C . LEU A 1 336 ? -7.850 -9.553 29.876 1.00 76.94 336 LEU A C 1
ATOM 2703 O O . LEU A 1 336 ? -6.864 -8.901 29.536 1.00 76.94 336 LEU A O 1
ATOM 2707 N N . LYS A 1 337 ? -8.963 -8.990 30.342 1.00 83.31 337 LYS A N 1
ATOM 2708 C CA . LYS A 1 337 ? -9.168 -7.562 30.617 1.00 83.31 337 LYS A CA 1
ATOM 2709 C C . LYS A 1 337 ? -9.716 -7.378 32.033 1.00 83.31 337 LYS A C 1
ATOM 2711 O O . LYS A 1 337 ? -10.347 -8.290 32.581 1.00 83.31 337 LYS A O 1
ATOM 2716 N N . PHE A 1 338 ? -9.518 -6.198 32.616 1.00 87.06 338 PHE A N 1
ATOM 2717 C CA . PHE A 1 338 ? -10.298 -5.802 33.789 1.00 87.06 338 PHE A CA 1
ATOM 2718 C C . PHE A 1 338 ? -11.717 -5.433 33.346 1.00 87.06 338 PHE A C 1
ATOM 2720 O O . PHE A 1 338 ? -11.912 -4.879 32.264 1.00 87.06 338 PHE A O 1
ATOM 2727 N N . ALA A 1 339 ? -12.704 -5.729 34.187 1.00 86.25 339 ALA A N 1
ATOM 2728 C CA . ALA A 1 339 ? -14.098 -5.381 33.950 1.00 86.25 339 ALA A CA 1
ATOM 2729 C C . ALA A 1 339 ? -14.795 -4.968 35.252 1.00 86.25 339 ALA A C 1
ATOM 2731 O O . ALA A 1 339 ? -14.429 -5.409 36.347 1.00 86.25 339 ALA A O 1
ATOM 2732 N N . LEU A 1 340 ? -15.830 -4.139 35.120 1.00 88.56 340 LEU A N 1
ATOM 2733 C CA . LEU A 1 340 ? -16.686 -3.704 36.219 1.00 88.56 340 LEU A CA 1
ATOM 2734 C C . LEU A 1 340 ? -17.454 -4.901 36.814 1.00 88.56 340 LEU A C 1
ATOM 2736 O O . LEU A 1 340 ? -18.085 -5.674 36.093 1.00 88.56 340 LEU A O 1
ATOM 2740 N N . ASN A 1 341 ? -17.435 -5.054 38.140 1.00 87.12 341 ASN A N 1
ATOM 2741 C CA . ASN A 1 341 ? -18.146 -6.126 38.848 1.00 87.12 341 ASN A CA 1
ATOM 2742 C C . ASN A 1 341 ? -19.372 -5.579 39.596 1.00 87.12 341 ASN A C 1
ATOM 2744 O O . ASN A 1 341 ? -19.495 -5.673 40.820 1.00 87.12 341 ASN A O 1
ATOM 2748 N N . PHE A 1 342 ? -20.270 -4.961 38.832 1.00 86.62 342 PHE A N 1
ATOM 2749 C CA . PHE A 1 342 ? -21.479 -4.296 39.315 1.00 86.62 342 PHE A CA 1
ATOM 2750 C C . PHE A 1 342 ? -22.742 -4.919 38.694 1.00 86.62 342 PHE A C 1
ATOM 2752 O O . PHE A 1 342 ? -22.662 -5.651 37.710 1.00 86.62 342 PHE A O 1
ATOM 2759 N N . SER A 1 343 ? -23.904 -4.658 39.293 1.00 85.31 343 SER A N 1
ATOM 2760 C CA . SER A 1 343 ? -25.220 -5.119 38.829 1.00 85.31 343 SER A CA 1
ATOM 2761 C C . SER A 1 343 ? -26.165 -3.925 38.914 1.00 85.31 343 SER A C 1
ATOM 2763 O O . SER A 1 343 ? -26.431 -3.444 40.017 1.00 85.31 343 SER A O 1
ATOM 2765 N N . TYR A 1 344 ? -26.621 -3.413 37.769 1.00 86.69 344 TYR A N 1
ATOM 2766 C CA . TYR A 1 344 ? -27.415 -2.177 37.711 1.00 86.69 344 TYR A CA 1
ATOM 2767 C C . TYR A 1 344 ? -28.803 -2.321 38.351 1.00 86.69 344 TYR A C 1
ATOM 2769 O O . TYR A 1 344 ? -29.345 -1.326 38.821 1.00 86.69 344 TYR A O 1
ATOM 2777 N N . ASP A 1 345 ? -29.286 -3.556 38.510 1.00 85.75 345 ASP A N 1
ATOM 2778 C CA . ASP A 1 345 ? -30.494 -3.967 39.243 1.00 85.75 345 ASP A CA 1
ATOM 2779 C C . ASP A 1 345 ? -30.626 -3.340 40.654 1.00 85.75 345 ASP A C 1
ATOM 2781 O O . ASP A 1 345 ? -31.729 -3.209 41.187 1.00 85.75 345 ASP A O 1
ATOM 2785 N N . ILE A 1 346 ? -29.520 -2.916 41.287 1.00 88.44 346 ILE A N 1
ATOM 2786 C CA . ILE A 1 346 ? -29.579 -2.173 42.557 1.00 88.44 346 ILE A CA 1
ATOM 2787 C C . ILE A 1 346 ? -30.220 -0.783 42.407 1.00 88.44 346 ILE A C 1
ATOM 2789 O O . ILE A 1 346 ? -30.878 -0.323 43.338 1.00 88.44 346 ILE A O 1
ATOM 2793 N N . PHE A 1 347 ? -30.074 -0.118 41.257 1.00 89.38 347 PHE A N 1
ATOM 2794 C CA . PHE A 1 347 ? -30.701 1.179 40.998 1.00 89.38 347 PHE A CA 1
ATOM 2795 C C . PHE A 1 347 ? -32.209 1.050 40.754 1.00 89.38 347 PHE A C 1
ATOM 2797 O O . PHE A 1 347 ? -32.958 1.912 41.213 1.00 89.38 347 PHE A O 1
ATOM 2804 N N . ASP A 1 348 ? -32.664 -0.051 40.150 1.00 88.06 348 ASP A N 1
ATOM 2805 C CA . ASP A 1 348 ? -34.093 -0.373 40.046 1.00 88.06 348 ASP A CA 1
ATOM 2806 C C . ASP A 1 348 ? -34.701 -0.610 41.434 1.00 88.06 348 ASP A C 1
ATOM 2808 O O . ASP A 1 348 ? -35.733 -0.031 41.767 1.00 88.06 348 ASP A O 1
ATOM 2812 N N . VAL A 1 349 ? -34.007 -1.363 42.298 1.00 89.50 349 VAL A N 1
ATOM 2813 C CA . VAL A 1 349 ? -34.394 -1.566 43.708 1.00 89.50 349 VAL A CA 1
ATOM 2814 C C . VAL A 1 349 ? -34.389 -0.259 44.513 1.00 89.50 349 VAL A C 1
ATOM 2816 O O . VAL A 1 349 ? -35.245 -0.072 45.378 1.00 89.50 349 VAL A O 1
ATOM 2819 N N . ILE A 1 350 ? -33.453 0.656 44.245 1.00 90.12 350 ILE A N 1
ATOM 2820 C CA . ILE A 1 350 ? -33.428 1.996 44.851 1.00 90.12 350 ILE A CA 1
ATOM 2821 C C . ILE A 1 350 ? -34.642 2.810 44.388 1.00 90.12 350 ILE A C 1
ATOM 2823 O O . ILE A 1 350 ? -35.332 3.373 45.231 1.00 90.12 350 ILE A O 1
ATOM 2827 N N . ASN A 1 351 ? -34.944 2.840 43.087 1.00 89.69 351 ASN A N 1
ATOM 2828 C CA . ASN A 1 351 ? -36.099 3.548 42.527 1.00 89.69 351 ASN A CA 1
ATOM 2829 C C . ASN A 1 351 ? -37.430 2.993 43.072 1.00 89.69 351 ASN A C 1
ATOM 2831 O O . ASN A 1 351 ? -38.255 3.746 43.587 1.00 89.69 351 ASN A O 1
ATOM 2835 N N . GLU A 1 352 ? -37.604 1.670 43.045 1.00 90.38 352 GLU A N 1
ATOM 2836 C CA . GLU A 1 352 ? -38.773 0.977 43.599 1.00 90.38 352 GLU A CA 1
ATOM 2837 C C . GLU A 1 352 ? -38.907 1.226 45.116 1.00 90.38 352 GLU A C 1
ATOM 2839 O O . GLU A 1 352 ? -39.999 1.493 45.618 1.00 90.38 352 GLU A O 1
ATOM 2844 N N . GLY A 1 353 ? -37.788 1.269 45.848 1.00 90.19 353 GLY A N 1
ATOM 2845 C CA . GLY A 1 353 ? -37.754 1.654 47.259 1.00 90.19 353 GLY A CA 1
ATOM 2846 C C . GLY A 1 353 ? -38.184 3.103 47.512 1.00 90.19 353 GLY A C 1
ATOM 2847 O O . GLY A 1 353 ? -39.024 3.340 48.378 1.00 90.19 353 GLY A O 1
ATOM 2848 N N . GLN A 1 354 ? -37.666 4.068 46.742 1.00 91.00 354 GLN A N 1
ATOM 2849 C CA . GLN A 1 354 ? -38.046 5.485 46.855 1.00 91.00 354 GLN A CA 1
ATOM 2850 C C . GLN A 1 354 ? -39.556 5.684 46.625 1.00 91.00 354 GLN A C 1
ATOM 2852 O O . GLN A 1 354 ? -40.194 6.457 47.341 1.00 91.00 354 GLN A O 1
ATOM 2857 N N . GLN A 1 355 ? -40.149 4.947 45.683 1.00 89.62 355 GLN A N 1
ATOM 2858 C CA . GLN A 1 355 ? -41.588 5.005 45.420 1.00 89.62 355 GLN A CA 1
ATOM 2859 C C . GLN A 1 355 ? -42.420 4.322 46.524 1.00 89.62 355 GLN A C 1
ATOM 2861 O O . GLN A 1 355 ? -43.453 4.859 46.921 1.00 89.62 355 GLN A O 1
ATOM 2866 N N . PHE A 1 356 ? -41.968 3.195 47.092 1.00 91.00 356 PHE A N 1
ATOM 2867 C CA . PHE A 1 356 ? -42.622 2.591 48.263 1.00 91.00 356 PHE A CA 1
ATOM 2868 C C . PHE A 1 356 ? -42.591 3.504 49.502 1.00 91.00 356 PHE A C 1
ATOM 2870 O O . PHE A 1 356 ? -43.574 3.561 50.242 1.00 91.00 356 PHE A O 1
ATOM 2877 N N . GLU A 1 357 ? -41.501 4.244 49.718 1.00 89.62 357 GLU A N 1
ATOM 2878 C CA . GLU A 1 357 ? -41.390 5.215 50.814 1.00 89.62 357 GLU A CA 1
ATOM 2879 C C . GLU A 1 357 ? -42.356 6.397 50.619 1.00 89.62 357 GLU A C 1
ATOM 2881 O O . GLU A 1 357 ? -43.077 6.755 51.550 1.00 89.62 357 GLU A O 1
ATOM 2886 N N . TYR A 1 358 ? -42.478 6.917 49.389 1.00 89.00 358 TYR A N 1
ATOM 2887 C CA . TYR A 1 358 ? -43.501 7.908 49.018 1.00 89.00 358 TYR A CA 1
ATOM 2888 C C . TYR A 1 358 ? -44.939 7.388 49.217 1.00 89.00 358 TYR A C 1
ATOM 2890 O O . TYR A 1 358 ? -45.811 8.119 49.683 1.00 89.00 358 TYR A O 1
ATOM 2898 N N . LEU A 1 359 ? -45.188 6.103 48.938 1.0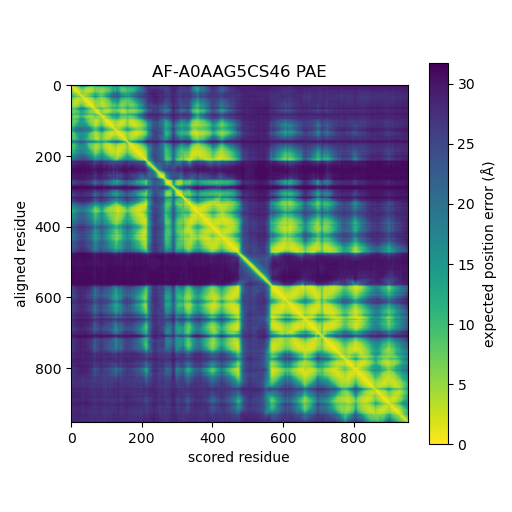0 87.62 359 LEU A N 1
ATOM 2899 C CA . LEU A 1 359 ? -46.476 5.432 49.168 1.00 87.62 359 LEU A CA 1
ATOM 2900 C C . LEU A 1 359 ? -46.786 5.140 50.653 1.00 87.62 359 LEU A C 1
ATOM 2902 O O . LEU A 1 359 ? -47.848 4.572 50.942 1.00 87.62 359 LEU A O 1
ATOM 2906 N N . GLY A 1 360 ? -45.897 5.526 51.577 1.00 86.75 360 GLY A N 1
ATOM 2907 C CA . GLY A 1 360 ? -46.076 5.428 53.029 1.00 86.75 360 GLY A CA 1
ATOM 2908 C C . GLY A 1 360 ? -45.583 4.125 53.668 1.00 86.75 360 GLY A C 1
ATOM 2909 O O . GLY A 1 360 ? -45.909 3.862 54.826 1.00 86.75 360 GLY A O 1
ATOM 2910 N N . PHE A 1 361 ? -44.822 3.289 52.952 1.00 90.62 361 PHE A N 1
ATOM 2911 C CA . PHE A 1 361 ? -44.315 2.022 53.488 1.00 90.62 361 PHE A CA 1
ATOM 2912 C C . PHE A 1 361 ? -42.986 2.187 54.240 1.00 90.62 361 PHE A C 1
ATOM 2914 O O . PHE A 1 361 ? -42.073 2.895 53.816 1.00 90.62 361 PHE A O 1
ATOM 2921 N N . THR A 1 362 ? -42.839 1.468 55.354 1.00 89.25 362 THR A N 1
ATOM 2922 C CA . THR A 1 362 ? -41.619 1.464 56.169 1.00 89.25 362 THR A CA 1
ATOM 2923 C C . THR A 1 362 ? -40.538 0.564 55.560 1.00 89.25 362 THR A C 1
ATOM 2925 O O . THR A 1 362 ? -40.506 -0.646 55.786 1.00 89.25 362 THR A O 1
ATOM 2928 N N . LEU A 1 363 ? -39.624 1.157 54.785 1.00 90.94 363 LEU A N 1
ATOM 2929 C CA . LEU A 1 363 ? -38.492 0.446 54.178 1.00 90.94 363 LEU A CA 1
ATOM 2930 C C . LEU A 1 363 ? -37.579 -0.249 55.202 1.00 90.94 363 LEU A C 1
ATOM 2932 O O . LEU A 1 363 ? -37.392 0.223 56.327 1.00 90.94 363 LEU A O 1
ATOM 2936 N N . SER A 1 364 ? -36.921 -1.333 54.771 1.00 90.00 364 SER A N 1
ATOM 2937 C CA . SER A 1 364 ? -35.861 -1.966 55.563 1.00 90.00 364 SER A CA 1
ATOM 2938 C C . SER A 1 364 ? -34.623 -1.052 55.662 1.00 90.00 364 SER A C 1
ATOM 2940 O O . SER A 1 364 ? -34.301 -0.349 54.696 1.00 90.00 364 SER A O 1
ATOM 2942 N N . PRO A 1 365 ? -33.862 -1.081 56.778 1.00 88.50 365 PRO A N 1
ATOM 2943 C CA . PRO A 1 365 ? -32.651 -0.267 56.925 1.00 88.50 365 PRO A CA 1
ATOM 2944 C C . PRO A 1 365 ? -31.617 -0.502 55.817 1.00 88.50 365 PRO A C 1
ATOM 2946 O O . PRO A 1 365 ? -30.917 0.424 55.424 1.00 88.50 365 PRO A O 1
ATOM 2949 N N . THR A 1 366 ? -31.546 -1.722 55.272 1.00 88.69 366 THR A N 1
ATOM 2950 C CA . THR A 1 366 ? -30.656 -2.072 54.155 1.00 88.69 366 THR A CA 1
ATOM 2951 C C . THR A 1 366 ? -31.028 -1.348 52.862 1.00 88.69 366 THR A C 1
ATOM 2953 O O . THR A 1 366 ? -30.139 -0.851 52.175 1.00 88.69 366 THR A O 1
ATOM 2956 N N . ILE A 1 367 ? -32.322 -1.259 52.534 1.00 89.44 367 ILE A N 1
ATOM 2957 C CA . ILE A 1 367 ? -32.789 -0.567 51.324 1.00 89.44 367 ILE A CA 1
ATOM 2958 C C . ILE A 1 367 ? -32.654 0.951 51.512 1.00 89.44 367 ILE A C 1
ATOM 2960 O O . ILE A 1 367 ? -32.105 1.619 50.638 1.00 89.44 367 ILE A O 1
ATOM 2964 N N . ARG A 1 368 ? -33.025 1.496 52.681 1.00 89.62 368 ARG A N 1
ATOM 2965 C CA . ARG A 1 368 ? -32.844 2.931 52.975 1.00 89.62 368 ARG A CA 1
ATOM 2966 C C . ARG A 1 368 ? -31.366 3.355 52.948 1.00 89.62 368 ARG A C 1
ATOM 2968 O O . ARG A 1 368 ? -31.052 4.397 52.385 1.00 89.62 368 ARG A O 1
ATOM 2975 N N . MET A 1 369 ? -30.447 2.523 53.446 1.00 88.88 369 MET A N 1
ATOM 2976 C CA . MET A 1 369 ? -28.995 2.742 53.314 1.00 88.88 369 MET A CA 1
ATOM 2977 C C . MET A 1 369 ? -28.509 2.773 51.857 1.00 88.88 369 MET A C 1
ATOM 2979 O O . MET A 1 369 ? -27.584 3.521 51.550 1.00 88.88 369 MET A O 1
ATOM 2983 N N . ALA A 1 370 ? -29.105 1.977 50.963 1.00 88.69 370 ALA A N 1
ATOM 2984 C CA . ALA A 1 370 ? -28.779 2.015 49.537 1.00 88.69 370 ALA A CA 1
ATOM 2985 C C . ALA A 1 370 ? -29.314 3.295 48.872 1.00 88.69 370 ALA A C 1
ATOM 2987 O O . ALA A 1 370 ? -28.580 3.938 48.127 1.00 88.69 370 ALA A O 1
ATOM 2988 N N . ILE A 1 371 ? -30.540 3.715 49.210 1.00 89.50 371 ILE A N 1
ATOM 2989 C CA . ILE A 1 371 ? -31.132 4.982 48.746 1.00 89.50 371 ILE A CA 1
ATOM 2990 C C . ILE A 1 371 ? -30.273 6.177 49.191 1.00 89.50 371 ILE A C 1
ATOM 2992 O O . ILE A 1 371 ? -29.902 6.999 48.360 1.00 89.50 371 ILE A O 1
ATOM 2996 N N . MET A 1 372 ? -29.869 6.238 50.465 1.00 88.12 372 MET A N 1
ATOM 2997 C CA . MET A 1 372 ? -29.000 7.305 50.992 1.00 88.12 372 MET A CA 1
ATOM 2998 C C . MET A 1 372 ? -27.585 7.326 50.385 1.00 88.12 372 MET A C 1
ATOM 3000 O O . MET A 1 372 ? -26.880 8.320 50.528 1.00 88.12 372 MET A O 1
ATOM 3004 N N . ARG A 1 373 ? -27.150 6.242 49.728 1.00 87.81 373 ARG A N 1
ATOM 3005 C CA . ARG A 1 373 ? -25.857 6.146 49.029 1.00 87.81 373 ARG A CA 1
ATOM 3006 C C . ARG A 1 373 ? -25.977 6.218 47.503 1.00 87.81 373 ARG A C 1
ATOM 3008 O O . ARG A 1 373 ? -24.958 6.064 46.837 1.00 87.81 373 ARG A O 1
ATOM 3015 N N . LYS A 1 374 ? -27.176 6.440 46.950 1.00 89.19 374 LYS A N 1
ATOM 3016 C CA . LYS A 1 374 ? -27.471 6.391 45.506 1.00 89.19 374 LYS A CA 1
ATOM 3017 C C . LYS A 1 374 ? -26.458 7.166 44.663 1.00 89.19 374 LYS A C 1
ATOM 3019 O O . LYS A 1 374 ? -25.857 6.593 43.759 1.00 89.19 374 LYS A O 1
ATOM 3024 N N . ASP A 1 375 ? -26.254 8.437 44.994 1.00 88.12 375 ASP A N 1
ATOM 3025 C CA . ASP A 1 375 ? -25.465 9.353 44.167 1.00 88.12 375 ASP A CA 1
ATOM 3026 C C . ASP A 1 375 ? -23.960 9.067 44.298 1.00 88.12 375 ASP A C 1
ATOM 3028 O O . ASP A 1 375 ? -23.251 9.007 43.297 1.00 88.12 375 ASP A O 1
ATOM 3032 N N . GLN A 1 376 ? -23.490 8.753 45.512 1.00 89.62 376 GLN A N 1
ATOM 3033 C CA . GLN A 1 376 ? -22.121 8.277 45.752 1.00 89.62 376 GLN A CA 1
ATOM 3034 C C . GLN A 1 376 ? -21.830 6.989 44.967 1.00 89.62 376 GLN A C 1
ATOM 3036 O O . GLN A 1 376 ? -20.811 6.898 44.290 1.00 89.62 376 GLN A O 1
ATOM 3041 N N . LEU A 1 377 ? -22.743 6.011 45.009 1.00 89.31 377 LEU A N 1
ATOM 3042 C CA . LEU A 1 377 ? -22.589 4.738 44.303 1.00 89.31 377 LEU A CA 1
ATOM 3043 C C . LEU A 1 377 ? -22.570 4.929 42.780 1.00 89.31 377 LEU A C 1
ATOM 3045 O O . LEU A 1 377 ? -21.826 4.235 42.093 1.00 89.31 377 LEU A O 1
ATOM 3049 N N . PHE A 1 378 ? -23.355 5.873 42.253 1.00 89.19 378 PHE A N 1
ATOM 3050 C CA . PHE A 1 378 ? -23.322 6.238 40.838 1.00 89.19 378 PHE A CA 1
ATOM 3051 C C . PHE A 1 378 ? -21.963 6.842 40.445 1.00 89.19 378 PHE A C 1
ATOM 3053 O O . PHE A 1 378 ? -21.343 6.370 39.492 1.00 89.19 378 PHE A O 1
ATOM 3060 N N . CYS A 1 379 ? -21.459 7.811 41.218 1.00 89.31 379 CYS A N 1
ATOM 3061 C CA . CYS A 1 379 ? -20.142 8.417 41.006 1.00 89.31 379 CYS A CA 1
ATOM 3062 C C . CYS A 1 379 ? -18.995 7.396 41.105 1.00 89.31 379 CYS A C 1
ATOM 3064 O O . CYS A 1 379 ? -18.097 7.402 40.263 1.00 89.31 379 CYS A O 1
ATOM 3066 N N . ASP A 1 380 ? -19.028 6.488 42.085 1.00 90.31 380 ASP A N 1
ATOM 3067 C CA . ASP A 1 380 ? -18.019 5.434 42.239 1.00 90.31 380 ASP A CA 1
ATOM 3068 C C . ASP A 1 380 ? -18.039 4.446 41.061 1.00 90.31 380 ASP A C 1
ATOM 3070 O O . ASP A 1 380 ? -16.981 4.089 40.540 1.00 90.31 380 ASP A O 1
ATOM 3074 N N . VAL A 1 381 ? -19.225 4.035 40.593 1.00 90.56 381 VAL A N 1
ATOM 3075 C CA . VAL A 1 381 ? -19.378 3.171 39.407 1.00 90.56 381 VAL A CA 1
ATOM 3076 C C . VAL A 1 381 ? -18.854 3.861 38.147 1.00 90.56 381 VAL A C 1
ATOM 3078 O O . VAL A 1 381 ? -18.083 3.258 37.399 1.00 90.56 381 VAL A O 1
ATOM 3081 N N . GLU A 1 382 ? -19.215 5.125 37.920 1.00 90.06 382 GLU A N 1
ATOM 3082 C CA . GLU A 1 382 ? -18.761 5.887 36.753 1.00 90.06 382 GLU A CA 1
ATOM 3083 C C . GLU A 1 382 ? -17.235 6.107 36.774 1.00 90.06 382 GLU A C 1
ATOM 3085 O O . GLU A 1 382 ? -16.564 5.953 35.751 1.00 90.06 382 GLU A O 1
ATOM 3090 N N . CYS A 1 383 ? -16.664 6.412 37.943 1.00 91.81 383 CYS A N 1
ATOM 3091 C CA . CYS A 1 383 ? -15.228 6.632 38.111 1.00 91.81 383 CYS A CA 1
ATOM 3092 C C . CYS A 1 383 ? -14.410 5.342 37.913 1.00 91.81 383 CYS A C 1
ATOM 3094 O O . CYS A 1 383 ? -13.361 5.368 37.260 1.00 91.81 383 CYS A O 1
ATOM 3096 N N . VAL A 1 384 ? -14.908 4.200 38.408 1.00 91.88 384 VAL A N 1
ATOM 3097 C CA . VAL A 1 384 ? -14.291 2.880 38.187 1.00 91.88 384 VAL A CA 1
ATOM 3098 C C . VAL A 1 384 ? -14.423 2.433 36.729 1.00 91.88 384 VAL A C 1
ATOM 3100 O O . VAL A 1 384 ? -13.449 1.901 36.201 1.00 91.88 384 VAL A O 1
ATOM 3103 N N . SER A 1 385 ? -15.548 2.695 36.048 1.00 90.75 385 SER A N 1
ATOM 3104 C CA . SER A 1 385 ? -15.670 2.417 34.605 1.00 90.75 385 SER A CA 1
ATOM 3105 C C . SER A 1 385 ? -14.636 3.223 33.819 1.00 90.75 385 SER A C 1
ATOM 3107 O O . SER A 1 385 ? -13.725 2.637 33.245 1.00 90.75 385 SER A O 1
ATOM 3109 N N . LYS A 1 386 ? -14.643 4.561 33.933 1.00 90.62 386 LYS A N 1
ATOM 3110 C CA . LYS A 1 386 ? -13.680 5.454 33.250 1.00 90.62 386 LYS A CA 1
ATOM 3111 C C . LYS A 1 386 ? -12.210 5.089 33.512 1.00 90.62 386 LYS A C 1
ATOM 3113 O O . LYS A 1 386 ? -11.357 5.327 32.659 1.00 90.62 386 LYS A O 1
ATOM 3118 N N . MET A 1 387 ? -11.901 4.526 34.682 1.00 93.56 387 MET A N 1
ATOM 3119 C CA . MET A 1 387 ? -10.583 3.975 35.009 1.00 93.56 387 MET A CA 1
ATOM 3120 C C . MET A 1 387 ? -10.282 2.682 34.225 1.00 93.56 387 MET A C 1
ATOM 3122 O O . MET A 1 387 ? -9.223 2.577 33.610 1.00 93.56 387 MET A O 1
ATOM 3126 N N . VAL A 1 388 ? -11.187 1.700 34.254 1.00 91.19 388 VAL A N 1
ATOM 3127 C CA . VAL A 1 388 ? -11.033 0.401 33.575 1.00 91.19 388 VAL A CA 1
ATOM 3128 C C . VAL A 1 388 ? -11.011 0.557 32.058 1.00 91.19 388 VAL A C 1
ATOM 3130 O O . VAL A 1 388 ? -10.119 0.021 31.404 1.00 91.19 388 VAL A O 1
ATOM 3133 N N . ASP A 1 389 ? -11.958 1.318 31.518 1.00 90.38 389 ASP A N 1
ATOM 3134 C CA . ASP A 1 389 ? -12.139 1.533 30.085 1.00 90.38 389 ASP A CA 1
ATOM 3135 C C . ASP A 1 389 ? -10.877 2.178 29.495 1.00 90.38 389 ASP A C 1
ATOM 3137 O O . ASP A 1 389 ? -10.282 1.636 28.569 1.00 90.38 389 ASP A O 1
ATOM 3141 N N . LYS A 1 390 ? -10.348 3.229 30.143 1.00 89.94 390 LYS A N 1
ATOM 3142 C CA . LYS A 1 390 ? -9.090 3.870 29.733 1.00 89.94 390 LYS A CA 1
ATOM 3143 C C . LYS A 1 390 ? -7.875 2.934 29.780 1.00 89.94 390 LYS A C 1
ATOM 3145 O O . LYS A 1 390 ? -7.001 3.047 28.922 1.00 89.94 390 LYS A O 1
ATOM 3150 N N . TYR A 1 391 ? -7.774 2.046 30.772 1.00 91.62 391 TYR A N 1
ATOM 3151 C CA . TYR A 1 391 ? -6.682 1.064 30.816 1.00 91.62 391 TYR A CA 1
ATOM 3152 C C . TYR A 1 391 ? -6.803 0.068 29.654 1.00 91.62 391 TYR A C 1
ATOM 3154 O O . TYR A 1 391 ? -5.833 -0.159 28.928 1.00 91.62 391 TYR A O 1
ATOM 3162 N N . ASN A 1 392 ? -8.003 -0.485 29.453 1.00 90.31 392 ASN A N 1
ATOM 3163 C CA . ASN A 1 392 ? -8.283 -1.444 28.390 1.00 90.31 392 ASN A CA 1
ATOM 3164 C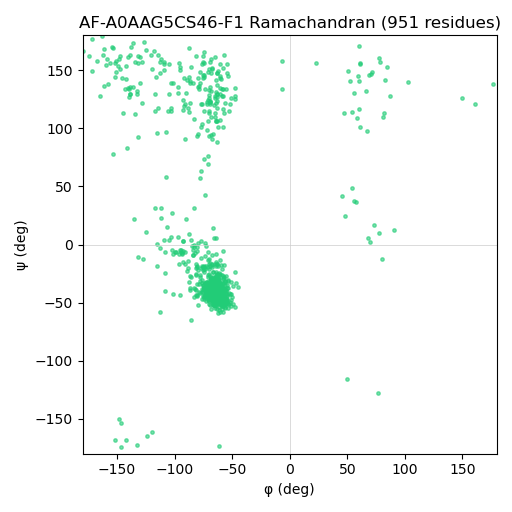 C . ASN A 1 392 ? -8.035 -0.822 27.002 1.00 90.31 392 ASN A C 1
ATOM 3166 O O . ASN A 1 392 ? -7.386 -1.457 26.175 1.00 90.31 392 ASN A O 1
ATOM 3170 N N . ASP A 1 393 ? -8.459 0.424 26.769 1.00 89.62 393 ASP A N 1
ATOM 3171 C CA . ASP A 1 393 ? -8.225 1.161 25.520 1.00 89.62 393 ASP A CA 1
ATOM 3172 C C . ASP A 1 393 ? -6.733 1.349 25.219 1.00 89.62 393 ASP A C 1
ATOM 3174 O O . ASP A 1 393 ? -6.311 1.174 24.077 1.00 89.62 393 ASP A O 1
ATOM 3178 N N . ILE A 1 394 ? -5.910 1.676 26.224 1.00 89.25 394 ILE A N 1
ATOM 3179 C CA . ILE A 1 394 ? -4.454 1.774 26.035 1.00 89.25 394 ILE A CA 1
ATOM 3180 C C . ILE A 1 394 ? -3.901 0.411 25.605 1.00 89.25 394 ILE A C 1
ATOM 3182 O O . ILE A 1 394 ? -3.188 0.324 24.610 1.00 89.25 394 ILE A O 1
ATOM 3186 N N . VAL A 1 395 ? -4.244 -0.652 26.334 1.00 87.31 395 VAL A N 1
ATOM 3187 C CA . VAL A 1 395 ? -3.642 -1.982 26.162 1.00 87.31 395 VAL A CA 1
ATOM 3188 C C . VAL A 1 395 ? -4.105 -2.695 24.889 1.00 87.31 395 VAL A C 1
ATOM 3190 O O . VAL A 1 395 ? -3.300 -3.365 24.247 1.00 87.31 395 VAL A O 1
ATOM 3193 N N . LEU A 1 396 ? -5.366 -2.532 24.481 1.00 85.12 396 LEU A N 1
ATOM 3194 C CA . LEU A 1 396 ? -5.913 -3.145 23.264 1.00 85.12 396 LEU A CA 1
ATOM 3195 C C . LEU A 1 396 ? -5.392 -2.500 21.968 1.00 85.12 396 LEU A C 1
ATOM 3197 O O . LEU A 1 396 ? -5.473 -3.130 20.915 1.00 85.12 396 LEU A O 1
ATOM 3201 N N . ASN A 1 397 ? -4.844 -1.282 22.038 1.00 86.31 397 ASN A N 1
ATOM 3202 C CA . ASN A 1 397 ? -4.225 -0.596 20.900 1.00 86.31 397 ASN A CA 1
ATOM 3203 C C . ASN A 1 397 ? -2.711 -0.863 20.755 1.00 86.31 397 ASN A C 1
ATOM 3205 O O . ASN A 1 397 ? -2.124 -0.441 19.759 1.00 86.31 397 ASN A O 1
ATOM 3209 N N . LEU A 1 398 ? -2.070 -1.561 21.704 1.00 86.81 398 LEU A N 1
ATOM 3210 C CA . LEU A 1 398 ? -0.651 -1.929 21.609 1.00 86.81 398 LEU A CA 1
ATOM 3211 C C . LEU A 1 398 ? -0.442 -3.141 20.693 1.00 86.81 398 LEU A C 1
ATOM 3213 O O . LEU A 1 398 ? -1.127 -4.160 20.807 1.00 86.81 398 LEU A O 1
ATOM 3217 N N . SER A 1 399 ? 0.573 -3.082 19.832 1.00 86.00 399 SER A N 1
ATOM 3218 C CA . SER A 1 399 ? 1.044 -4.261 19.103 1.00 86.00 399 SER A CA 1
ATOM 3219 C C . SER A 1 399 ? 1.840 -5.203 20.016 1.00 86.00 399 SER A C 1
ATOM 3221 O O . SER A 1 399 ? 2.417 -4.791 21.021 1.00 86.00 399 SER A O 1
ATOM 3223 N N . THR A 1 400 ? 1.916 -6.493 19.672 1.00 84.75 400 THR A N 1
ATOM 3224 C CA . THR A 1 400 ? 2.623 -7.498 20.495 1.00 84.75 400 THR A CA 1
ATOM 3225 C C . THR A 1 400 ? 4.092 -7.142 20.800 1.00 84.75 400 THR A C 1
ATOM 3227 O O . THR A 1 400 ? 4.507 -7.342 21.941 1.00 84.75 400 THR A O 1
ATOM 3230 N N . PRO A 1 401 ? 4.885 -6.573 19.865 1.00 84.19 401 PRO A N 1
ATOM 3231 C CA . PRO A 1 401 ? 6.226 -6.079 20.186 1.00 84.19 401 PRO A CA 1
ATOM 3232 C C . PRO A 1 401 ? 6.248 -4.936 21.212 1.00 84.19 401 PRO A C 1
ATOM 3234 O O . PRO A 1 401 ? 7.163 -4.886 22.028 1.00 84.19 401 PRO A O 1
ATOM 3237 N N . GLU A 1 402 ? 5.251 -4.043 21.197 1.00 87.88 402 GLU A N 1
ATOM 3238 C CA . GLU A 1 402 ? 5.134 -2.944 22.167 1.00 87.88 402 GLU A CA 1
ATOM 3239 C C . GLU A 1 402 ? 4.718 -3.459 23.549 1.00 87.88 402 GLU A C 1
ATOM 3241 O O . GLU A 1 402 ? 5.291 -3.038 24.548 1.00 87.88 402 GLU A O 1
ATOM 3246 N N . VAL A 1 403 ? 3.799 -4.431 23.619 1.00 86.44 403 VAL A N 1
ATOM 3247 C CA . VAL A 1 403 ? 3.422 -5.103 24.879 1.00 86.44 403 VAL A CA 1
ATOM 3248 C C . VAL A 1 403 ? 4.640 -5.706 25.587 1.00 86.44 403 VAL A C 1
ATOM 325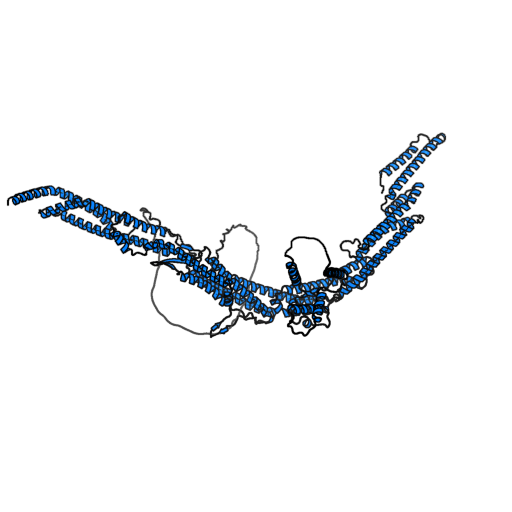0 O O . VAL A 1 403 ? 4.735 -5.594 26.808 1.00 86.44 403 VAL A O 1
ATOM 3253 N N . HIS A 1 404 ? 5.584 -6.304 24.848 1.00 84.50 404 HIS A N 1
ATOM 3254 C CA . HIS A 1 404 ? 6.782 -6.895 25.450 1.00 84.50 404 HIS A CA 1
ATOM 3255 C C . HIS A 1 404 ? 7.717 -5.850 26.076 1.00 84.50 404 HIS A C 1
ATOM 3257 O O . HIS A 1 404 ? 8.019 -5.976 27.258 1.00 84.50 404 HIS A O 1
ATOM 3263 N N . PHE A 1 405 ? 8.125 -4.786 25.371 1.00 85.12 405 PHE A N 1
ATOM 3264 C CA . PHE A 1 405 ? 9.026 -3.801 25.995 1.00 85.12 405 PHE A CA 1
ATOM 3265 C C . PHE A 1 405 ? 8.315 -2.875 27.005 1.00 85.12 405 PHE A C 1
ATOM 3267 O O . PHE A 1 405 ? 8.956 -2.294 27.879 1.00 85.12 405 PHE A O 1
ATOM 3274 N N . LEU A 1 406 ? 6.983 -2.761 26.947 1.00 89.12 406 LEU A N 1
ATOM 3275 C CA . LEU A 1 406 ? 6.177 -2.055 27.952 1.00 89.12 406 LEU A CA 1
ATOM 3276 C C . LEU A 1 406 ? 5.836 -2.905 29.184 1.00 89.12 406 LEU A C 1
ATOM 3278 O O . LEU A 1 406 ? 5.220 -2.385 30.115 1.00 89.12 406 LEU A O 1
ATOM 3282 N N . ARG A 1 407 ? 6.237 -4.181 29.228 1.00 86.88 407 ARG A N 1
ATOM 3283 C CA . ARG A 1 407 ? 5.815 -5.164 30.239 1.00 86.88 407 ARG A CA 1
ATOM 3284 C C . ARG A 1 407 ? 5.992 -4.690 31.684 1.00 86.88 407 ARG A C 1
ATOM 3286 O O . ARG A 1 407 ? 5.052 -4.843 32.457 1.00 86.88 407 ARG A O 1
ATOM 3293 N N . SER A 1 408 ? 7.111 -4.045 32.042 1.00 86.00 408 SER A N 1
ATOM 3294 C CA . SER A 1 408 ? 7.297 -3.478 33.398 1.00 86.00 408 SER A CA 1
ATOM 3295 C C . SER A 1 408 ? 6.277 -2.377 33.713 1.00 86.00 408 SER A C 1
ATOM 3297 O O . SER A 1 408 ? 5.572 -2.453 34.715 1.00 86.00 408 SER A O 1
ATOM 3299 N N . HIS A 1 409 ? 6.122 -1.400 32.814 1.00 88.19 409 HIS A N 1
ATOM 3300 C CA . HIS A 1 409 ? 5.187 -0.280 32.970 1.00 88.19 409 HIS A CA 1
ATOM 3301 C C . HIS A 1 409 ? 3.726 -0.742 33.057 1.00 88.19 409 HIS A C 1
ATOM 3303 O O . HIS A 1 409 ? 2.939 -0.217 33.847 1.00 88.19 409 HIS A O 1
ATOM 3309 N N . LEU A 1 410 ? 3.358 -1.744 32.253 1.00 89.44 410 LEU A N 1
ATOM 3310 C CA . LEU A 1 410 ? 2.050 -2.389 32.310 1.00 89.44 410 LEU A CA 1
ATOM 3311 C C . LEU A 1 410 ? 1.862 -3.117 33.646 1.00 89.44 410 LEU A C 1
ATOM 3313 O O . LEU A 1 410 ? 0.862 -2.887 34.322 1.00 89.44 410 LEU A O 1
ATOM 3317 N N . TYR A 1 411 ? 2.839 -3.923 34.068 1.00 87.94 411 TYR A N 1
ATOM 3318 C CA . TYR A 1 411 ? 2.800 -4.683 35.317 1.00 87.94 411 TYR A CA 1
ATOM 3319 C C . TYR A 1 411 ? 2.716 -3.777 36.564 1.00 87.94 411 TYR A C 1
ATOM 3321 O O . TYR A 1 411 ? 1.993 -4.095 37.511 1.00 87.94 411 TYR A O 1
ATOM 3329 N N . GLU A 1 412 ? 3.393 -2.626 36.574 1.00 86.31 412 GLU A N 1
ATOM 3330 C CA . GLU A 1 412 ? 3.286 -1.613 37.636 1.00 86.31 412 GLU A CA 1
ATOM 3331 C C . GLU A 1 412 ? 1.864 -1.042 37.745 1.00 86.31 412 GLU A C 1
ATOM 3333 O O . GLU A 1 412 ? 1.285 -1.014 38.835 1.00 86.31 412 GLU A O 1
ATOM 3338 N N . VAL A 1 413 ? 1.265 -0.646 36.615 1.00 89.31 413 VAL A N 1
ATOM 3339 C CA . VAL A 1 413 ? -0.117 -0.141 36.569 1.00 89.31 413 VAL A CA 1
ATOM 3340 C C . VAL A 1 413 ? -1.113 -1.235 36.973 1.00 89.31 413 VAL A C 1
ATOM 3342 O O . VAL A 1 413 ? -1.983 -0.992 37.813 1.00 89.31 413 VAL A O 1
ATOM 3345 N N . GLU A 1 414 ? -0.957 -2.457 36.458 1.00 88.81 414 GLU A N 1
ATOM 3346 C CA . GLU A 1 414 ? -1.777 -3.611 36.840 1.00 88.81 414 GLU A CA 1
ATOM 3347 C C . GLU A 1 414 ? -1.674 -3.933 38.335 1.00 88.81 414 GLU A C 1
ATOM 3349 O O . GLU A 1 414 ? -2.692 -4.212 38.964 1.00 88.81 414 GLU A O 1
ATOM 3354 N N . THR A 1 415 ? -0.482 -3.842 38.933 1.00 85.69 415 THR A N 1
ATOM 3355 C CA . THR A 1 415 ? -0.258 -4.106 40.366 1.00 85.69 415 THR A CA 1
ATOM 3356 C C . THR A 1 415 ? -1.029 -3.128 41.260 1.00 85.69 415 THR A C 1
ATOM 3358 O O . THR A 1 415 ? -1.455 -3.497 42.357 1.00 85.69 415 THR A O 1
ATOM 3361 N N . VAL A 1 416 ? -1.269 -1.895 40.800 1.00 86.44 416 VAL A N 1
ATOM 3362 C CA . VAL A 1 416 ? -2.129 -0.936 41.511 1.00 86.44 416 VAL A CA 1
ATOM 3363 C C . VAL A 1 416 ? -3.611 -1.211 41.230 1.00 86.44 416 VAL A C 1
ATOM 3365 O O . VAL A 1 416 ? -4.405 -1.255 42.173 1.00 86.44 416 VAL A O 1
ATOM 3368 N N . ILE A 1 417 ? -3.990 -1.487 39.974 1.00 88.06 417 ILE A N 1
ATOM 3369 C CA . ILE A 1 417 ? -5.376 -1.831 39.605 1.00 88.06 417 ILE A CA 1
ATOM 3370 C C . ILE A 1 417 ? -5.845 -3.112 40.323 1.00 88.06 417 ILE A C 1
ATOM 3372 O O . ILE A 1 417 ? -6.994 -3.164 40.768 1.00 88.06 417 ILE A O 1
ATOM 3376 N N . GLN A 1 418 ? -4.958 -4.087 40.560 1.00 84.50 418 GLN A N 1
ATOM 3377 C CA . GLN A 1 418 ? -5.200 -5.337 41.299 1.00 84.50 418 GLN A CA 1
ATOM 3378 C C . GLN A 1 418 ? -5.936 -5.130 42.628 1.00 84.50 418 GLN A C 1
ATOM 3380 O O . GLN A 1 418 ? -6.758 -5.967 43.012 1.00 84.50 418 GLN A O 1
ATOM 3385 N N . ALA A 1 419 ? -5.716 -4.004 43.315 1.00 85.00 419 ALA A N 1
ATOM 3386 C CA . ALA A 1 419 ? -6.403 -3.708 44.567 1.00 85.00 419 ALA A CA 1
ATOM 3387 C C . ALA A 1 419 ? -7.940 -3.668 44.414 1.00 85.00 419 ALA A C 1
ATOM 3389 O O . ALA A 1 419 ? -8.641 -3.984 45.374 1.00 85.00 419 ALA A O 1
ATOM 3390 N N . GLY A 1 420 ? -8.476 -3.368 43.225 1.00 83.69 420 GLY A N 1
ATOM 3391 C CA . GLY A 1 420 ? -9.912 -3.406 42.919 1.00 83.69 420 GLY A CA 1
ATOM 3392 C C . GLY A 1 420 ? -10.499 -4.817 42.760 1.00 83.69 420 GLY A C 1
ATOM 3393 O O . GLY A 1 420 ? -11.700 -5.000 42.947 1.00 83.69 420 GLY A O 1
ATOM 3394 N N . LEU A 1 421 ? -9.667 -5.831 42.481 1.00 80.25 421 LEU A N 1
ATOM 3395 C CA . LEU A 1 421 ? -10.047 -7.255 42.545 1.00 80.25 421 LEU A CA 1
ATOM 3396 C C . LEU A 1 421 ? -10.026 -7.794 43.988 1.00 80.25 421 LEU A C 1
ATOM 3398 O O . LEU A 1 421 ? -10.618 -8.836 44.271 1.00 80.25 421 LEU A O 1
ATOM 3402 N N . GLY A 1 422 ? -9.276 -7.127 44.874 1.00 74.62 422 GLY A N 1
ATOM 3403 C CA . GLY A 1 422 ? -8.847 -7.658 46.169 1.00 74.62 422 GLY A CA 1
ATOM 3404 C C . GLY A 1 422 ? -9.447 -6.970 47.397 1.00 74.62 422 GLY A C 1
ATOM 3405 O O . GLY A 1 422 ? -10.037 -7.626 48.248 1.00 74.62 422 GLY A O 1
ATOM 3406 N N . ARG A 1 423 ? -9.226 -5.656 47.512 1.00 81.38 423 ARG A N 1
ATOM 3407 C CA . ARG A 1 423 ? -9.337 -4.861 48.751 1.00 81.38 423 ARG A CA 1
ATOM 3408 C C . ARG A 1 423 ? -10.541 -3.916 48.786 1.00 81.38 423 ARG A C 1
ATOM 3410 O O . ARG A 1 423 ? -10.971 -3.539 49.872 1.00 81.38 423 ARG A O 1
ATOM 3417 N N . PHE A 1 424 ? -11.053 -3.510 47.625 1.00 85.69 424 PHE A N 1
ATOM 3418 C CA . PHE A 1 424 ? -12.174 -2.574 47.509 1.00 85.69 424 PHE A CA 1
ATOM 3419 C C . PHE A 1 424 ? -13.462 -3.304 47.130 1.00 85.69 424 PHE A C 1
ATOM 3421 O O . PHE A 1 424 ? -13.500 -4.034 46.141 1.00 85.69 424 PHE A O 1
ATOM 3428 N N . THR A 1 425 ? -14.527 -3.053 47.890 1.00 88.31 425 THR A N 1
ATOM 3429 C CA . THR A 1 425 ? -15.900 -3.494 47.593 1.00 88.31 425 THR A CA 1
ATOM 3430 C C . THR A 1 425 ? -16.797 -2.278 47.414 1.00 88.31 425 THR A C 1
ATOM 3432 O O . THR A 1 425 ? -16.433 -1.183 47.837 1.00 88.31 425 THR A O 1
ATOM 3435 N N . TRP A 1 426 ? -18.003 -2.455 46.881 1.00 88.38 426 TRP A N 1
ATOM 3436 C CA . TRP A 1 426 ? -18.998 -1.377 46.754 1.00 88.38 426 TRP A CA 1
ATOM 3437 C C . TRP A 1 426 ? -19.536 -0.829 48.103 1.00 88.38 426 TRP A C 1
ATOM 3439 O O . TRP A 1 426 ? -20.434 0.009 48.121 1.00 88.38 426 TRP A O 1
ATOM 3449 N N . GLN A 1 427 ? -18.996 -1.270 49.249 1.00 86.19 427 GLN A N 1
ATOM 3450 C CA . GLN A 1 427 ? -19.203 -0.640 50.565 1.00 86.19 427 GLN A CA 1
ATOM 3451 C C . GLN A 1 427 ? -18.081 0.333 50.970 1.00 86.19 427 GLN A C 1
ATOM 3453 O O . GLN A 1 427 ? -18.288 1.132 51.890 1.00 86.19 427 GLN A O 1
ATOM 3458 N N . SER A 1 428 ? -16.914 0.261 50.319 1.00 87.88 428 SER A N 1
ATOM 3459 C CA . SER A 1 428 ? -15.713 1.043 50.630 1.00 87.88 428 SER A CA 1
ATOM 3460 C C . SER A 1 428 ? -15.891 2.531 50.303 1.00 87.88 428 SER A C 1
ATOM 3462 O O . SER A 1 428 ? -16.347 2.874 49.224 1.00 87.88 428 SER A O 1
ATOM 3464 N N . PHE A 1 429 ? -15.467 3.422 51.203 1.00 84.25 429 PHE A N 1
ATOM 3465 C CA . PHE A 1 429 ? -15.624 4.877 51.026 1.00 84.25 429 PHE A CA 1
ATOM 3466 C C . PHE A 1 429 ? -14.562 5.536 50.124 1.00 84.25 429 PHE A C 1
ATOM 3468 O O . PHE A 1 429 ? -14.782 6.626 49.615 1.00 84.25 429 PHE A O 1
ATOM 3475 N N . ASN A 1 430 ? -13.409 4.889 49.917 1.00 88.00 430 ASN A N 1
ATOM 3476 C CA . ASN A 1 430 ? -12.246 5.495 49.248 1.00 88.00 430 ASN A CA 1
ATOM 3477 C C . ASN A 1 430 ? -12.084 5.027 47.784 1.00 88.00 430 ASN A C 1
ATOM 3479 O O . ASN A 1 430 ? -10.958 4.962 47.286 1.00 88.00 430 ASN A O 1
ATOM 3483 N N . ILE A 1 431 ? -13.177 4.637 47.114 1.00 90.56 431 ILE A N 1
ATOM 3484 C CA . ILE A 1 431 ? -13.148 4.093 45.742 1.00 90.56 431 ILE A CA 1
ATOM 3485 C C . ILE A 1 431 ? -12.672 5.167 44.755 1.00 90.56 431 ILE A C 1
ATOM 3487 O O . ILE A 1 431 ? -11.691 4.932 44.046 1.00 90.56 431 ILE A O 1
ATOM 3491 N N . GLN A 1 432 ? -13.273 6.362 44.774 1.00 89.50 432 GLN A N 1
ATOM 3492 C CA . GLN A 1 432 ? -12.827 7.500 43.961 1.00 89.50 432 GLN A CA 1
ATOM 3493 C C . GLN A 1 432 ? -11.322 7.794 44.128 1.00 89.50 432 GLN A C 1
ATOM 3495 O O . GLN A 1 432 ? -10.596 7.850 43.138 1.00 89.50 432 GLN A O 1
ATOM 3500 N N . THR A 1 433 ? -10.810 7.889 45.361 1.00 90.19 433 THR A N 1
ATOM 3501 C CA . THR A 1 433 ? -9.386 8.192 45.621 1.00 90.19 433 THR A CA 1
ATOM 3502 C C . THR A 1 433 ? -8.434 7.073 45.170 1.00 90.19 433 THR A C 1
ATOM 3504 O O . THR A 1 433 ? -7.248 7.309 44.936 1.00 90.19 433 THR A O 1
ATOM 3507 N N . TYR A 1 434 ? -8.920 5.833 45.064 1.00 92.56 434 TYR A N 1
ATOM 3508 C CA . TYR A 1 434 ? -8.191 4.724 44.442 1.00 92.56 434 TYR A CA 1
ATOM 3509 C C . TYR A 1 434 ? -8.194 4.849 42.909 1.00 92.56 434 TYR A C 1
ATOM 3511 O O . TYR A 1 434 ? -7.138 4.713 42.283 1.00 92.56 434 TYR A O 1
ATOM 3519 N N . ALA A 1 435 ? -9.340 5.180 42.311 1.00 91.25 435 ALA A N 1
ATOM 3520 C CA . ALA A 1 435 ? -9.469 5.367 40.871 1.00 91.25 435 ALA A CA 1
ATOM 3521 C C . ALA A 1 435 ? -8.630 6.556 40.367 1.00 91.25 435 ALA A C 1
ATOM 3523 O O . ALA A 1 435 ? -7.919 6.423 39.375 1.00 91.25 435 ALA A O 1
ATOM 3524 N N . GLU A 1 436 ? -8.601 7.676 41.093 1.00 90.25 436 GLU A N 1
ATOM 3525 C CA . GLU A 1 436 ? -7.757 8.847 40.806 1.00 90.25 436 GLU A CA 1
ATOM 3526 C C . GLU A 1 436 ? -6.255 8.510 40.799 1.00 90.25 436 GLU A C 1
ATOM 3528 O O . GLU A 1 436 ? -5.510 8.983 39.934 1.00 90.25 436 GLU A O 1
ATOM 3533 N N . LYS A 1 437 ? -5.798 7.641 41.714 1.00 90.12 437 LYS A N 1
ATOM 3534 C CA . LYS A 1 437 ? -4.408 7.148 41.743 1.00 90.12 437 LYS A CA 1
ATOM 3535 C C . LYS A 1 437 ? -4.094 6.291 40.517 1.00 90.12 437 LYS A C 1
ATOM 3537 O O . LYS A 1 437 ? -3.090 6.535 39.849 1.00 90.12 437 LYS A O 1
ATOM 3542 N N . CYS A 1 438 ? -4.980 5.358 40.167 1.00 90.56 438 CYS A N 1
ATOM 3543 C CA . CYS A 1 438 ? -4.837 4.537 38.961 1.00 90.56 438 CYS A CA 1
ATOM 3544 C C . CYS A 1 438 ? -4.837 5.401 37.687 1.00 90.56 438 CYS A C 1
ATOM 3546 O O . CYS A 1 438 ? -3.965 5.253 36.832 1.00 90.56 438 CYS A O 1
ATOM 3548 N N . GLN A 1 439 ? -5.764 6.360 37.577 1.00 89.94 439 GLN A N 1
ATOM 3549 C CA . GLN A 1 439 ? -5.841 7.308 36.461 1.00 89.94 439 GLN A CA 1
ATOM 3550 C C . GLN A 1 439 ? -4.598 8.203 36.361 1.00 89.94 439 GLN A C 1
ATOM 3552 O O . GLN A 1 439 ? -4.211 8.579 35.255 1.00 89.94 439 GLN A O 1
ATOM 3557 N N . THR A 1 440 ? -3.955 8.536 37.483 1.00 89.44 440 THR A N 1
ATOM 3558 C CA . THR A 1 440 ? -2.715 9.327 37.499 1.00 89.44 440 THR A CA 1
ATOM 3559 C C . THR A 1 440 ? -1.531 8.528 36.954 1.00 89.44 440 THR A C 1
ATOM 3561 O O . THR A 1 440 ? -0.825 9.029 36.082 1.00 89.44 440 THR A O 1
ATOM 3564 N N . LEU A 1 441 ? -1.372 7.261 37.349 1.00 87.69 441 LEU A N 1
ATOM 3565 C CA . LEU A 1 441 ? -0.363 6.366 36.762 1.00 87.69 441 LEU A CA 1
ATOM 3566 C C . LEU A 1 441 ? -0.625 6.125 35.264 1.00 87.69 441 LEU A C 1
ATOM 3568 O O . LEU A 1 441 ? 0.281 6.251 34.440 1.00 87.69 441 LEU A O 1
ATOM 3572 N N . MET A 1 442 ? -1.888 5.910 34.881 1.00 90.38 442 MET A N 1
ATOM 3573 C CA . MET A 1 442 ? -2.293 5.794 33.475 1.00 90.38 442 MET A CA 1
ATOM 3574 C C . MET A 1 442 ? -2.029 7.050 32.633 1.00 90.38 442 MET A C 1
ATOM 3576 O O . MET A 1 442 ? -1.896 6.922 31.420 1.00 90.38 442 MET A O 1
ATOM 3580 N N . LYS A 1 443 ? -1.950 8.261 33.209 1.00 89.88 443 LYS A N 1
ATOM 3581 C CA . LYS A 1 443 ? -1.535 9.461 32.451 1.00 89.88 443 LYS A CA 1
ATOM 3582 C C . LYS A 1 443 ? -0.072 9.355 32.009 1.00 89.88 443 LYS A C 1
ATOM 3584 O O . LYS A 1 443 ? 0.226 9.736 30.880 1.00 89.88 443 LYS A O 1
ATOM 3589 N N . SER A 1 444 ? 0.803 8.796 32.850 1.00 88.00 444 SER A N 1
ATOM 3590 C CA . SER A 1 444 ? 2.209 8.548 32.498 1.00 88.00 444 SER A CA 1
ATOM 3591 C C . SER A 1 444 ? 2.316 7.521 31.365 1.00 88.00 444 SER A C 1
ATOM 3593 O O . SER A 1 444 ? 2.828 7.837 30.292 1.00 88.00 444 SER A O 1
ATOM 3595 N N . LEU A 1 445 ? 1.701 6.343 31.546 1.00 89.75 445 LEU A N 1
ATOM 3596 C CA . LEU A 1 445 ? 1.658 5.285 30.528 1.00 89.75 445 LEU A CA 1
ATOM 3597 C C . LEU A 1 445 ? 1.061 5.785 29.200 1.00 89.75 445 LEU A C 1
ATOM 3599 O O . LEU A 1 445 ? 1.643 5.574 28.143 1.00 89.75 445 LEU A O 1
ATOM 3603 N N . SER A 1 446 ? -0.067 6.501 29.243 1.00 90.62 446 SER A N 1
ATOM 3604 C CA . SER A 1 446 ? -0.729 7.062 28.057 1.00 90.62 446 SER A CA 1
ATOM 3605 C C . SER A 1 446 ? 0.143 8.084 27.317 1.00 90.62 446 SER A C 1
ATOM 3607 O O . SER A 1 446 ? 0.151 8.093 26.085 1.00 90.62 446 SER A O 1
ATOM 3609 N N . SER A 1 447 ? 0.912 8.908 28.037 1.00 90.75 447 SER A N 1
ATOM 3610 C CA . SER A 1 447 ? 1.882 9.835 27.439 1.00 90.75 447 SER A CA 1
ATOM 3611 C C . SER A 1 447 ? 3.030 9.091 26.751 1.00 90.75 447 SER A C 1
ATOM 3613 O O . SER A 1 447 ? 3.402 9.424 25.625 1.00 90.75 447 SER A O 1
ATOM 3615 N N . LEU A 1 448 ? 3.565 8.054 27.396 1.00 89.50 448 LEU A N 1
ATOM 3616 C CA . LEU A 1 448 ? 4.667 7.242 26.882 1.00 89.50 448 LEU A CA 1
ATOM 3617 C C . LEU A 1 448 ? 4.242 6.420 25.647 1.00 89.50 448 LEU A C 1
ATOM 3619 O O . LEU A 1 448 ? 4.926 6.451 24.627 1.00 89.50 448 LEU A O 1
ATOM 3623 N N . VAL A 1 449 ? 3.056 5.802 25.673 1.00 91.25 449 VAL A N 1
ATOM 3624 C CA . VAL A 1 449 ? 2.445 5.123 24.511 1.00 91.25 449 VAL A CA 1
ATOM 3625 C C . VAL A 1 449 ? 2.171 6.101 23.361 1.00 91.25 449 VAL A C 1
ATOM 3627 O O . VAL A 1 449 ? 2.436 5.778 22.205 1.00 91.25 449 VAL A O 1
ATOM 3630 N N . SER A 1 450 ? 1.735 7.331 23.652 1.00 90.75 450 SER A N 1
ATOM 3631 C CA . SER A 1 450 ? 1.572 8.364 22.615 1.00 90.75 450 SER A CA 1
ATOM 3632 C C . SER A 1 450 ? 2.908 8.718 21.947 1.00 90.75 450 SER A C 1
ATOM 3634 O O . SER A 1 450 ? 2.978 8.832 20.724 1.00 90.75 450 SER A O 1
ATOM 3636 N N . GLN A 1 451 ? 3.986 8.850 22.727 1.00 90.50 451 GLN A N 1
ATOM 3637 C CA . GLN A 1 451 ? 5.335 9.135 22.218 1.00 90.50 451 GLN A CA 1
ATOM 3638 C C . GLN A 1 451 ? 5.892 7.985 21.361 1.00 90.50 451 GLN A C 1
ATOM 3640 O O . GLN A 1 451 ? 6.450 8.241 20.292 1.00 90.50 451 GLN A O 1
ATOM 3645 N N . ILE A 1 452 ? 5.661 6.729 21.761 1.00 91.25 452 ILE A N 1
ATOM 3646 C CA . ILE A 1 452 ? 5.950 5.535 20.947 1.00 91.25 452 ILE A CA 1
ATOM 3647 C C . ILE A 1 452 ? 5.176 5.574 19.624 1.00 91.25 452 ILE A C 1
ATOM 3649 O O . ILE A 1 452 ? 5.762 5.326 18.569 1.00 91.25 452 ILE A O 1
ATOM 3653 N N . GLY A 1 453 ? 3.893 5.951 19.649 1.00 90.69 453 GLY A N 1
ATOM 3654 C CA . GLY A 1 453 ? 3.066 6.104 18.450 1.00 90.69 453 GLY A CA 1
ATOM 3655 C C . GLY A 1 453 ? 3.615 7.146 17.468 1.00 90.69 453 GLY A C 1
ATOM 3656 O O . GLY A 1 453 ? 3.715 6.871 16.270 1.00 90.69 453 GLY A O 1
ATOM 3657 N N . TYR A 1 454 ? 4.046 8.315 17.959 1.00 92.12 454 TYR A N 1
ATOM 3658 C CA . TYR A 1 454 ? 4.696 9.335 17.125 1.00 92.12 454 TYR A CA 1
ATOM 3659 C C . TYR A 1 454 ? 6.004 8.831 16.499 1.00 92.12 454 TYR A C 1
ATOM 3661 O O . TYR A 1 454 ? 6.205 8.995 15.295 1.00 92.12 454 TYR A O 1
ATOM 3669 N N . ILE A 1 455 ? 6.869 8.175 17.281 1.00 91.19 455 ILE A N 1
ATOM 3670 C CA . ILE A 1 455 ? 8.144 7.630 16.788 1.00 91.19 455 ILE A CA 1
ATOM 3671 C C . ILE A 1 455 ? 7.904 6.518 15.754 1.00 91.19 455 ILE A C 1
ATOM 3673 O O . ILE A 1 455 ? 8.501 6.535 14.679 1.00 91.19 455 ILE A O 1
ATOM 3677 N N . SER A 1 456 ? 6.976 5.600 16.030 1.00 91.75 456 SER A N 1
ATOM 3678 C CA . SER A 1 456 ? 6.565 4.539 15.103 1.00 91.75 456 SER A CA 1
ATOM 3679 C C . SER A 1 456 ? 6.081 5.091 13.765 1.00 91.75 456 SER A C 1
ATOM 3681 O O . SER A 1 456 ? 6.351 4.511 12.715 1.00 91.75 456 SER A O 1
ATOM 3683 N N . ASN A 1 457 ? 5.369 6.217 13.780 1.00 93.19 457 ASN A N 1
ATOM 3684 C CA . ASN A 1 457 ? 4.861 6.835 12.561 1.00 93.19 457 ASN A CA 1
ATOM 3685 C C . ASN A 1 457 ? 5.949 7.604 11.786 1.00 93.19 457 ASN A C 1
ATOM 3687 O O . ASN A 1 457 ? 5.916 7.579 10.558 1.00 93.19 457 ASN A O 1
ATOM 3691 N N . ASP A 1 458 ? 6.960 8.185 12.444 1.00 93.31 458 ASP A N 1
ATOM 3692 C CA . ASP A 1 458 ? 8.136 8.730 11.741 1.00 93.31 458 ASP A CA 1
ATOM 3693 C C . ASP A 1 458 ? 8.996 7.617 11.108 1.00 93.31 458 ASP A C 1
ATOM 3695 O O . ASP A 1 458 ? 9.454 7.766 9.974 1.00 93.31 458 ASP A O 1
ATOM 3699 N N . ILE A 1 459 ? 9.150 6.459 11.767 1.00 93.69 459 ILE A N 1
ATOM 3700 C CA . ILE A 1 459 ? 9.834 5.299 11.166 1.00 93.69 459 ILE A CA 1
ATOM 3701 C C . ILE A 1 459 ? 9.054 4.781 9.944 1.00 93.69 459 ILE A C 1
ATOM 3703 O O . ILE A 1 459 ? 9.658 4.596 8.887 1.00 93.69 459 ILE A O 1
ATOM 3707 N N . LYS A 1 460 ? 7.721 4.623 10.027 1.00 93.88 460 LYS A N 1
ATOM 3708 C CA . LYS A 1 460 ? 6.878 4.277 8.858 1.00 93.88 460 LYS A CA 1
ATOM 3709 C C . LYS A 1 460 ? 7.069 5.277 7.718 1.00 93.88 460 LYS A C 1
ATOM 3711 O O . LYS A 1 460 ? 7.397 4.865 6.610 1.00 93.88 460 LYS A O 1
ATOM 3716 N N . ALA A 1 461 ? 6.984 6.578 8.000 1.00 94.25 461 ALA A N 1
ATOM 3717 C CA . ALA A 1 461 ? 7.166 7.626 6.996 1.00 94.25 461 ALA A CA 1
ATOM 3718 C C . ALA A 1 461 ? 8.571 7.612 6.356 1.00 94.25 461 ALA A C 1
ATOM 3720 O O . ALA A 1 461 ? 8.717 7.947 5.180 1.00 94.25 461 ALA A O 1
ATOM 3721 N N . ARG A 1 462 ? 9.622 7.205 7.083 1.00 94.19 462 ARG A N 1
ATOM 3722 C CA . ARG A 1 462 ? 10.964 6.981 6.510 1.00 94.19 462 ARG A CA 1
ATOM 3723 C C . ARG A 1 462 ? 10.995 5.756 5.598 1.00 94.19 462 ARG A C 1
ATOM 3725 O O . ARG A 1 462 ? 11.532 5.853 4.499 1.00 94.19 462 ARG A O 1
ATOM 3732 N N . ILE A 1 463 ? 10.382 4.646 6.006 1.00 94.44 463 ILE A N 1
ATOM 3733 C CA . ILE A 1 463 ? 10.301 3.410 5.210 1.00 94.44 463 ILE A CA 1
ATOM 3734 C C . ILE A 1 463 ? 9.481 3.627 3.923 1.00 94.44 463 ILE A C 1
ATOM 3736 O O . ILE A 1 463 ? 9.905 3.203 2.850 1.00 94.44 463 ILE A O 1
ATOM 3740 N N . GLU A 1 464 ? 8.368 4.357 3.991 1.00 93.31 464 GLU A N 1
ATOM 3741 C CA . GLU A 1 464 ? 7.567 4.764 2.826 1.00 93.31 464 GLU A CA 1
ATOM 3742 C C . GLU A 1 464 ? 8.355 5.683 1.876 1.00 93.31 464 GLU A C 1
ATOM 3744 O O . GLU A 1 464 ? 8.300 5.520 0.654 1.00 93.31 464 GLU A O 1
ATOM 3749 N N . ARG A 1 465 ? 9.157 6.613 2.421 1.00 93.00 465 ARG A N 1
ATOM 3750 C CA . ARG A 1 465 ? 10.079 7.437 1.622 1.00 93.00 465 ARG A CA 1
ATOM 3751 C C . ARG A 1 465 ? 11.138 6.586 0.923 1.00 93.00 465 ARG A C 1
ATOM 3753 O O . ARG A 1 465 ? 11.388 6.851 -0.248 1.00 93.00 465 ARG A O 1
ATOM 3760 N N . LEU A 1 466 ? 11.719 5.564 1.561 1.00 92.75 466 LEU A N 1
ATOM 3761 C CA . LEU A 1 466 ? 12.647 4.636 0.889 1.00 92.75 466 LEU A CA 1
ATOM 3762 C C . LEU A 1 466 ? 11.981 3.969 -0.333 1.00 92.75 466 LEU A C 1
ATOM 3764 O O . LEU A 1 466 ? 12.531 4.003 -1.432 1.00 92.75 466 LEU A O 1
ATOM 3768 N N . GLU A 1 467 ? 10.754 3.460 -0.180 1.00 91.75 467 GLU A N 1
ATOM 3769 C CA . GLU A 1 467 ? 9.995 2.802 -1.258 1.00 91.75 467 GLU A CA 1
ATOM 3770 C C . GLU A 1 467 ? 9.561 3.754 -2.393 1.00 91.75 467 GLU A C 1
ATOM 3772 O O . GLU A 1 467 ? 9.191 3.317 -3.490 1.00 91.75 467 GLU A O 1
ATOM 3777 N N . SER A 1 468 ? 9.582 5.067 -2.156 1.00 92.00 468 SER A N 1
ATOM 3778 C CA . SER A 1 468 ? 9.147 6.074 -3.131 1.00 92.00 468 SER A CA 1
ATOM 3779 C C . SER A 1 468 ? 10.157 6.365 -4.251 1.00 92.00 468 SER A C 1
ATOM 3781 O O . SER A 1 468 ? 9.752 6.863 -5.302 1.00 92.00 468 SER A O 1
ATOM 3783 N N . TYR A 1 469 ? 11.445 6.046 -4.068 1.00 93.12 469 TYR A N 1
ATOM 3784 C CA . TYR A 1 469 ? 12.496 6.400 -5.029 1.00 93.12 469 TYR A CA 1
ATOM 3785 C C . TYR A 1 469 ? 12.405 5.601 -6.340 1.00 93.12 469 TYR A C 1
ATOM 3787 O O . TYR A 1 469 ? 12.444 4.368 -6.348 1.00 93.12 469 TYR A O 1
ATOM 3795 N N . ALA A 1 470 ? 12.370 6.330 -7.460 1.00 92.75 470 ALA A N 1
ATOM 3796 C CA . ALA A 1 470 ? 12.535 5.788 -8.805 1.00 92.75 470 ALA A CA 1
ATOM 3797 C C . ALA A 1 470 ? 14.014 5.841 -9.226 1.00 92.75 470 ALA A C 1
ATOM 3799 O O . ALA A 1 470 ? 14.615 6.917 -9.303 1.00 92.75 470 ALA A O 1
ATOM 3800 N N . MET A 1 471 ? 14.593 4.672 -9.493 1.00 93.19 471 MET A N 1
ATOM 3801 C CA . MET A 1 471 ? 16.013 4.472 -9.808 1.00 93.19 471 MET A CA 1
ATOM 3802 C C . MET A 1 471 ? 16.283 4.286 -11.309 1.00 93.19 471 MET A C 1
ATOM 3804 O O . MET A 1 471 ? 17.437 4.285 -11.714 1.00 93.19 471 MET A O 1
ATOM 3808 N N . PHE A 1 472 ? 15.242 4.151 -12.135 1.00 91.25 472 PHE A N 1
ATOM 3809 C CA . PHE A 1 472 ? 15.343 4.024 -13.598 1.00 91.25 472 PHE A CA 1
ATOM 3810 C C . PHE A 1 472 ? 14.791 5.253 -14.349 1.00 91.25 472 PHE A C 1
ATOM 3812 O O . PHE A 1 472 ? 14.386 5.149 -15.502 1.00 91.25 472 PHE A O 1
ATOM 3819 N N . GLU A 1 473 ? 14.746 6.412 -13.687 1.00 87.00 473 GLU A N 1
ATOM 3820 C CA . GLU A 1 473 ? 14.194 7.663 -14.225 1.00 87.00 473 GLU A CA 1
ATOM 3821 C C . GLU A 1 473 ? 15.087 8.838 -13.831 1.00 87.00 473 GLU A C 1
ATOM 3823 O O . GLU A 1 473 ? 15.407 8.995 -12.649 1.00 87.00 473 GLU A O 1
ATOM 3828 N N . LEU A 1 474 ? 15.476 9.676 -14.793 1.00 83.44 474 LEU A N 1
ATOM 3829 C CA . LEU A 1 474 ? 16.270 10.871 -14.520 1.00 83.44 474 LEU A CA 1
ATOM 3830 C C . LEU A 1 474 ? 15.373 11.953 -13.901 1.00 83.44 474 LEU A C 1
ATOM 3832 O O . LEU A 1 474 ? 14.232 12.131 -14.319 1.00 83.44 474 LEU A O 1
ATOM 3836 N N . GLU A 1 475 ? 15.882 12.745 -12.949 1.00 61.34 475 GLU A N 1
ATOM 3837 C CA . GLU A 1 475 ? 15.111 13.859 -12.348 1.00 61.34 475 GLU A CA 1
ATOM 3838 C C . GLU A 1 475 ? 14.607 14.897 -13.380 1.00 61.34 475 GLU A C 1
ATOM 3840 O O . GLU A 1 475 ? 13.677 15.648 -13.087 1.00 61.34 475 GLU A O 1
ATOM 3845 N N . ALA A 1 476 ? 15.187 14.922 -14.587 1.00 54.09 476 ALA A N 1
ATOM 3846 C CA . ALA A 1 476 ? 14.772 15.771 -15.705 1.00 54.09 476 ALA A CA 1
ATOM 3847 C C . ALA A 1 476 ? 13.557 15.243 -16.502 1.00 54.09 476 ALA A C 1
ATOM 3849 O O . ALA A 1 476 ? 12.909 16.041 -17.173 1.00 54.09 476 ALA A O 1
ATOM 3850 N N . ASP A 1 477 ? 13.228 13.947 -16.411 1.00 48.56 477 ASP A N 1
ATOM 3851 C CA . ASP A 1 477 ? 12.142 13.312 -17.186 1.00 48.56 477 ASP A CA 1
ATOM 3852 C C . ASP A 1 477 ? 10.752 13.500 -16.553 1.00 48.56 477 ASP A C 1
ATOM 3854 O O . ASP A 1 477 ? 9.742 13.062 -17.104 1.00 48.56 477 ASP A O 1
ATOM 3858 N N . LYS A 1 478 ? 10.659 14.190 -15.407 1.00 39.50 478 LYS A N 1
ATOM 3859 C CA . LYS A 1 478 ? 9.375 14.718 -14.931 1.00 39.50 478 LYS A CA 1
ATOM 3860 C C . LYS A 1 478 ? 8.909 15.765 -15.948 1.00 39.50 478 LYS A C 1
ATOM 3862 O O . LYS A 1 478 ? 9.556 16.815 -16.034 1.00 39.50 478 LYS A O 1
ATOM 3867 N N . PRO A 1 479 ? 7.805 15.550 -16.694 1.00 34.62 479 PRO A N 1
ATOM 3868 C CA . PRO A 1 479 ? 7.285 16.595 -17.558 1.00 34.62 479 PRO A CA 1
ATOM 3869 C C . PRO A 1 479 ? 6.996 17.810 -16.680 1.00 34.62 479 PRO A C 1
ATOM 3871 O O . PRO A 1 479 ? 6.325 17.694 -15.652 1.00 34.62 479 PRO A O 1
ATOM 3874 N N . ARG A 1 480 ? 7.520 18.979 -17.065 1.00 30.80 480 ARG A N 1
ATOM 3875 C CA . ARG A 1 480 ? 7.103 20.232 -16.435 1.00 30.80 480 ARG A CA 1
ATOM 3876 C C . ARG A 1 480 ? 5.594 20.318 -16.608 1.00 30.80 480 ARG A C 1
ATOM 3878 O O . ARG A 1 480 ? 5.131 20.458 -17.739 1.00 30.80 480 ARG A O 1
ATOM 3885 N N . GLU A 1 481 ? 4.852 20.237 -15.504 1.00 27.47 481 GLU A N 1
ATOM 3886 C CA . GLU A 1 481 ? 3.430 20.560 -15.508 1.00 27.47 481 GLU A CA 1
ATOM 3887 C C . GLU A 1 481 ? 3.268 21.893 -16.232 1.00 27.47 481 GLU A C 1
ATOM 3889 O O . GLU A 1 481 ? 3.978 22.863 -15.930 1.00 27.47 481 GLU A O 1
ATOM 3894 N N . VAL A 1 482 ? 2.386 21.922 -17.232 1.00 30.55 482 VAL A N 1
ATOM 3895 C CA . VAL A 1 482 ? 2.144 23.133 -18.009 1.00 30.55 482 VAL A CA 1
ATOM 3896 C C . VAL A 1 482 ? 1.499 24.134 -17.063 1.00 30.55 482 VAL A C 1
ATOM 3898 O O . VAL A 1 482 ? 0.289 24.121 -16.851 1.00 30.55 482 VAL A O 1
ATOM 3901 N N . ARG A 1 483 ? 2.333 24.996 -16.472 1.00 28.41 483 ARG A N 1
ATOM 3902 C CA . ARG A 1 483 ? 1.904 26.174 -15.726 1.00 28.41 483 ARG A CA 1
ATOM 3903 C C . ARG A 1 483 ? 1.181 27.086 -16.705 1.00 28.41 483 ARG A C 1
ATOM 3905 O O . ARG A 1 483 ? 1.797 27.938 -17.342 1.00 28.41 483 ARG A O 1
ATOM 3912 N N . VAL A 1 484 ? -0.124 26.862 -16.834 1.00 28.75 484 VAL A N 1
ATOM 3913 C CA . VAL A 1 484 ? -1.045 27.771 -17.505 1.00 28.75 484 VAL A CA 1
ATOM 3914 C C . VAL A 1 484 ? -0.843 29.131 -16.854 1.00 28.75 484 VAL A C 1
ATOM 3916 O O . VAL A 1 484 ? -1.056 29.287 -15.652 1.00 28.75 484 VAL A O 1
ATOM 3919 N N . ALA A 1 485 ? -0.352 30.090 -17.635 1.00 29.91 485 ALA A N 1
ATOM 3920 C CA . ALA A 1 485 ? -0.067 31.425 -17.144 1.00 29.91 485 ALA A CA 1
ATOM 3921 C C . ALA A 1 485 ? -1.392 32.141 -16.856 1.00 29.91 485 ALA A C 1
ATOM 3923 O O . ALA A 1 485 ? -1.993 32.740 -17.746 1.00 29.91 485 ALA A O 1
ATOM 3924 N N . ALA A 1 486 ? -1.854 32.057 -15.608 1.00 27.19 486 ALA A N 1
ATOM 3925 C CA . ALA A 1 486 ? -2.895 32.932 -15.098 1.00 27.19 486 ALA A CA 1
ATOM 3926 C C . ALA A 1 486 ? -2.345 34.365 -15.118 1.00 27.19 486 ALA A C 1
ATOM 3928 O O . ALA A 1 486 ? -1.449 34.706 -14.350 1.00 27.19 486 ALA A O 1
ATOM 3929 N N . THR A 1 487 ? -2.830 35.170 -16.058 1.00 28.17 487 THR A N 1
ATOM 3930 C CA . THR A 1 487 ? -2.407 36.559 -16.252 1.00 28.17 487 THR A CA 1
ATOM 3931 C C . THR A 1 487 ? -2.857 37.436 -15.089 1.00 28.17 487 THR A C 1
ATOM 3933 O O . THR A 1 487 ? -4.040 37.418 -14.742 1.00 28.17 487 THR A O 1
ATOM 3936 N N . ASP A 1 488 ? -1.952 38.254 -14.552 1.00 26.53 488 ASP A N 1
ATOM 3937 C CA . ASP A 1 488 ? -2.286 39.269 -13.552 1.00 26.53 488 ASP A CA 1
ATOM 3938 C C . ASP A 1 488 ? -3.375 40.227 -14.059 1.00 26.53 488 ASP A C 1
ATOM 3940 O O . ASP A 1 488 ? -3.193 40.937 -15.051 1.00 26.53 488 ASP A O 1
ATOM 3944 N N . VAL A 1 489 ? -4.492 40.301 -13.333 1.00 27.34 489 VAL A N 1
ATOM 3945 C CA . VAL A 1 489 ? -5.498 41.358 -13.497 1.00 27.34 489 VAL A CA 1
ATOM 3946 C C . VAL A 1 489 ? -5.403 42.290 -12.296 1.00 27.34 489 VAL A C 1
ATOM 3948 O O . VAL A 1 489 ? -5.954 42.033 -11.227 1.00 27.34 489 VAL A O 1
ATOM 3951 N N . VAL A 1 490 ? -4.676 43.392 -12.477 1.00 25.28 490 VAL A N 1
ATOM 3952 C CA . VAL A 1 490 ? -4.529 44.440 -11.461 1.00 25.28 490 VAL A CA 1
ATOM 3953 C C . VAL A 1 490 ? -5.850 45.191 -11.294 1.00 25.28 490 VAL A C 1
ATOM 3955 O O . VAL A 1 490 ? -6.265 45.931 -12.185 1.00 25.28 490 VAL A O 1
ATOM 3958 N N . VAL A 1 491 ? -6.462 45.089 -10.113 1.00 27.25 491 VAL A N 1
ATOM 3959 C CA . VAL A 1 491 ? -7.532 45.999 -9.680 1.00 27.25 491 VAL A CA 1
ATOM 3960 C C . VAL A 1 491 ? -6.958 46.995 -8.675 1.00 27.25 491 VAL A C 1
ATOM 3962 O O . VAL A 1 491 ? -6.536 46.628 -7.581 1.00 27.25 491 VAL A O 1
ATOM 3965 N N . LYS A 1 492 ? -6.947 48.280 -9.047 1.00 22.84 492 LYS A N 1
ATOM 3966 C CA . LYS A 1 492 ? -6.626 49.377 -8.126 1.00 22.84 492 LYS A CA 1
ATOM 3967 C C . LYS A 1 492 ? -7.783 49.619 -7.154 1.00 22.84 492 LYS A C 1
ATOM 3969 O O . LYS A 1 492 ? -8.908 49.849 -7.585 1.00 22.84 492 LYS A O 1
ATOM 3974 N N . ALA A 1 493 ? -7.448 49.759 -5.878 1.00 23.08 493 ALA A N 1
ATOM 3975 C CA . ALA A 1 493 ? -8.104 50.687 -4.958 1.00 23.08 493 ALA A CA 1
ATOM 3976 C C . ALA A 1 493 ? -7.001 51.475 -4.226 1.00 23.08 493 ALA A C 1
ATOM 3978 O O . ALA A 1 493 ? -5.844 51.052 -4.209 1.00 23.08 493 ALA A O 1
ATOM 3979 N N . SER A 1 494 ? -7.290 52.671 -3.714 1.00 19.83 494 SER A N 1
ATOM 3980 C CA . SER A 1 494 ? -6.256 53.599 -3.224 1.00 19.83 494 SER A CA 1
ATOM 3981 C C . SER A 1 494 ? -6.768 54.460 -2.077 1.00 19.83 494 SER A C 1
ATOM 3983 O O . SER A 1 494 ? -7.951 54.790 -2.076 1.00 19.83 494 SER A O 1
ATOM 3985 N N . SER A 1 495 ? -5.849 54.929 -1.212 1.00 23.47 495 SER A N 1
ATOM 3986 C CA . SER A 1 495 ? -6.083 55.894 -0.107 1.00 23.47 495 SER A CA 1
ATOM 3987 C C . SER A 1 495 ? -7.084 55.420 0.970 1.00 23.47 495 SER A C 1
ATOM 3989 O O . SER A 1 495 ? -7.929 54.583 0.699 1.00 23.47 495 SER A O 1
ATOM 3991 N N . GLN A 1 496 ? -7.092 55.872 2.227 1.00 24.92 496 GLN A N 1
ATOM 3992 C CA . GLN A 1 496 ? -6.241 56.687 3.129 1.00 24.92 496 GLN A CA 1
ATOM 3993 C C . GLN A 1 496 ? -6.754 56.337 4.567 1.00 24.92 496 GLN A C 1
ATOM 3995 O O . GLN A 1 496 ? -7.779 55.672 4.667 1.00 24.92 496 GLN A O 1
ATOM 4000 N N . GLN A 1 497 ? -6.178 56.645 5.736 1.00 23.58 497 GLN A N 1
ATOM 4001 C CA . GLN A 1 497 ? -5.197 57.608 6.279 1.00 23.58 497 GLN A CA 1
ATOM 4002 C C . GLN A 1 497 ? -4.444 56.875 7.445 1.00 23.58 497 GLN A C 1
ATOM 4004 O O . GLN A 1 497 ? -4.925 55.845 7.906 1.00 23.58 497 GLN A O 1
ATOM 4009 N N . LYS A 1 498 ? -3.172 57.166 7.782 1.00 22.61 498 LYS A N 1
ATOM 4010 C CA . LYS A 1 498 ? -2.684 58.120 8.824 1.00 22.61 498 LYS A CA 1
ATOM 4011 C C . LYS A 1 498 ? -3.291 57.914 10.235 1.00 22.61 498 LYS A C 1
ATOM 4013 O O . LYS A 1 498 ? -4.474 57.641 10.337 1.00 22.61 498 LYS A O 1
ATOM 4018 N N . GLU A 1 499 ? -2.559 58.036 11.351 1.00 21.70 499 GLU A N 1
ATOM 4019 C CA . GLU A 1 499 ? -1.234 58.644 11.643 1.00 21.70 499 GLU A CA 1
ATOM 4020 C C . GLU A 1 499 ? -0.446 57.780 12.685 1.00 21.70 499 GLU A C 1
ATOM 4022 O O . GLU A 1 499 ? -1.067 57.030 13.428 1.00 21.70 499 GLU A O 1
ATOM 4027 N N . HIS A 1 500 ? 0.889 57.603 12.590 1.00 23.52 500 HIS A N 1
ATOM 4028 C CA . HIS A 1 500 ? 1.988 58.336 13.290 1.00 23.52 500 HIS A CA 1
ATOM 4029 C C . HIS A 1 500 ? 1.951 58.277 14.850 1.00 23.52 500 HIS A C 1
ATOM 4031 O O . HIS A 1 500 ? 0.876 58.299 15.425 1.00 23.52 500 HIS A O 1
ATOM 4037 N N . HIS A 1 501 ? 3.055 58.226 15.626 1.00 24.70 501 HIS A N 1
ATOM 4038 C CA . HIS A 1 501 ? 4.487 58.530 15.388 1.00 24.70 501 HIS A CA 1
ATOM 4039 C C . HIS A 1 501 ? 5.428 57.844 16.434 1.00 24.70 501 HIS A C 1
ATOM 4041 O O . HIS A 1 501 ? 5.018 57.707 17.576 1.00 24.70 501 HIS A O 1
ATOM 4047 N N . GLN A 1 502 ? 6.704 57.588 16.062 1.00 23.80 502 GLN A N 1
ATOM 4048 C CA . GLN A 1 502 ? 7.956 57.678 16.886 1.00 23.80 502 GLN A CA 1
ATOM 4049 C C . GLN A 1 502 ? 8.157 56.802 18.170 1.00 23.80 502 GLN A C 1
ATOM 4051 O O . GLN A 1 502 ? 7.201 56.407 18.816 1.00 23.80 502 GLN A O 1
ATOM 4056 N N . ALA A 1 503 ? 9.381 56.491 18.654 1.00 23.39 503 ALA A N 1
ATOM 4057 C CA . ALA A 1 503 ? 10.732 56.419 18.045 1.00 23.39 503 ALA A CA 1
ATOM 4058 C C . ALA A 1 503 ? 11.803 55.802 19.005 1.00 23.39 503 ALA A C 1
ATOM 4060 O O . ALA A 1 503 ? 11.543 55.595 20.184 1.00 23.39 503 ALA A O 1
ATOM 4061 N N . HIS A 1 504 ? 13.030 55.647 18.474 1.00 24.88 504 HIS A N 1
ATOM 4062 C CA . HIS A 1 504 ? 14.357 55.596 19.135 1.00 24.88 504 HIS A CA 1
ATOM 4063 C C . HIS A 1 504 ? 14.966 54.280 19.700 1.00 24.88 504 HIS A C 1
ATOM 4065 O O . HIS A 1 504 ? 14.410 53.563 20.522 1.00 24.88 504 HIS A O 1
ATOM 4071 N N . HIS A 1 505 ? 16.212 54.063 19.240 1.00 24.08 505 HIS A N 1
ATOM 4072 C CA . HIS A 1 505 ? 17.369 53.332 19.810 1.00 24.08 505 HIS A CA 1
ATOM 4073 C C . HIS A 1 505 ? 17.857 53.953 21.164 1.00 24.08 505 HIS A C 1
ATOM 4075 O O . HIS A 1 505 ? 17.225 54.932 21.566 1.00 24.08 505 HIS A O 1
ATOM 4081 N N . PRO A 1 506 ? 18.988 53.555 21.834 1.00 39.22 506 PRO A N 1
ATOM 40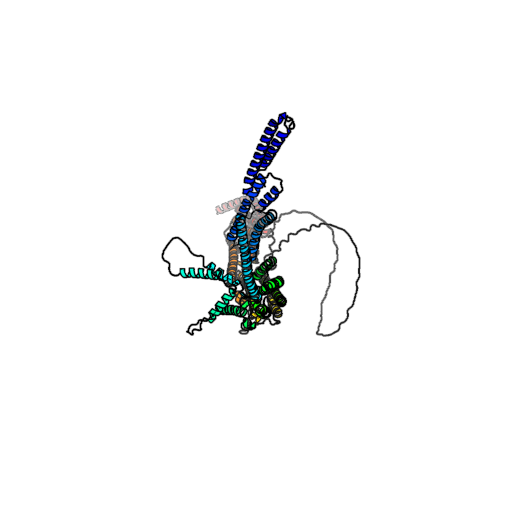82 C CA . PRO A 1 506 ? 20.113 52.672 21.421 1.00 39.22 506 PRO A CA 1
ATOM 4083 C C . PRO A 1 506 ? 20.711 51.719 22.510 1.00 39.22 506 PRO A C 1
ATOM 4085 O O . PRO A 1 506 ? 20.202 51.626 23.620 1.00 39.22 506 PRO A O 1
ATOM 4088 N N . HIS A 1 507 ? 21.874 51.110 22.185 1.00 26.48 507 HIS A N 1
ATOM 4089 C CA . HIS A 1 507 ? 22.947 50.640 23.106 1.00 26.48 507 HIS A CA 1
ATOM 4090 C C . HIS A 1 507 ? 22.748 49.306 23.891 1.00 26.48 507 HIS A C 1
ATOM 4092 O O . HIS A 1 507 ? 21.636 48.807 23.976 1.00 26.48 507 HIS A O 1
ATOM 4098 N N . HIS A 1 508 ? 23.786 48.620 24.428 1.00 27.72 508 HIS A N 1
ATOM 4099 C CA . HIS A 1 508 ? 25.236 48.927 24.558 1.00 27.72 508 HIS A CA 1
ATOM 4100 C C . HIS A 1 508 ? 26.162 47.669 24.564 1.00 27.72 508 HIS A C 1
ATOM 4102 O O . HIS A 1 508 ? 25.761 46.603 25.012 1.00 27.72 508 HIS A O 1
ATOM 4108 N N . HIS A 1 509 ? 27.443 47.890 24.222 1.00 26.17 509 HIS A N 1
ATOM 4109 C CA . HIS A 1 509 ? 28.679 47.190 24.664 1.00 26.17 509 HIS A CA 1
ATOM 4110 C C . HIS A 1 509 ? 29.067 45.749 24.245 1.00 26.17 509 HIS A C 1
ATOM 4112 O O . HIS A 1 509 ? 28.264 44.844 24.060 1.00 26.17 509 HIS A O 1
ATOM 4118 N N . ALA A 1 510 ? 30.396 45.574 24.176 1.00 24.72 510 ALA A N 1
ATOM 4119 C CA . ALA A 1 510 ? 31.183 44.341 24.056 1.00 24.72 510 ALA A CA 1
ATOM 4120 C C . ALA A 1 510 ? 32.530 44.529 24.801 1.00 24.72 510 ALA A C 1
ATOM 4122 O O . ALA A 1 510 ? 32.917 45.683 25.003 1.00 24.72 510 ALA A O 1
ATOM 4123 N N . SER A 1 511 ? 33.266 43.450 25.138 1.00 26.89 511 SER A N 1
ATOM 4124 C CA . SER A 1 511 ? 34.754 43.399 25.109 1.00 26.89 511 SER A CA 1
ATOM 4125 C C . SER A 1 511 ? 35.344 41.995 25.402 1.00 26.89 511 SER A C 1
ATOM 4127 O O . SER A 1 511 ? 34.677 41.166 26.005 1.00 26.89 511 SER A O 1
ATOM 4129 N N . HIS A 1 512 ? 36.622 41.819 25.019 1.00 27.48 512 HIS A N 1
ATOM 4130 C CA . HIS A 1 512 ? 37.638 40.782 25.343 1.00 27.48 512 HIS A CA 1
ATOM 4131 C C . HIS A 1 512 ? 37.327 39.280 25.096 1.00 27.48 512 HIS A C 1
ATOM 4133 O O . HIS A 1 512 ? 36.279 38.791 25.487 1.00 27.48 512 HIS A O 1
ATOM 4139 N N . ARG A 1 513 ? 38.152 38.436 24.430 1.00 24.47 513 ARG A N 1
ATOM 4140 C CA . ARG A 1 513 ? 39.572 38.407 23.943 1.00 24.47 513 ARG A CA 1
ATOM 4141 C C . ARG A 1 513 ? 40.670 38.026 24.959 1.00 24.47 513 ARG A C 1
ATOM 4143 O O . ARG A 1 513 ? 41.035 38.887 25.740 1.00 24.47 513 ARG A O 1
ATOM 4150 N N . GLN A 1 514 ? 41.316 36.860 24.756 1.00 27.86 514 GLN A N 1
ATOM 4151 C CA . GLN A 1 514 ? 42.783 36.565 24.712 1.00 27.86 514 GLN A CA 1
ATOM 4152 C C . GLN A 1 514 ? 42.976 35.147 24.068 1.00 27.86 514 GLN A C 1
ATOM 4154 O O . GLN A 1 514 ? 42.105 34.309 24.259 1.00 27.86 514 GLN A O 1
ATOM 4159 N N . HIS A 1 515 ? 43.816 34.947 23.027 1.00 30.02 515 HIS A N 1
ATOM 4160 C CA . HIS A 1 515 ? 45.227 34.443 23.003 1.00 30.02 515 HIS A CA 1
ATOM 4161 C C . HIS A 1 515 ? 45.431 33.009 23.577 1.00 30.02 515 HIS A C 1
ATOM 4163 O O . HIS A 1 515 ? 44.822 32.704 24.590 1.00 30.02 515 HIS A O 1
ATOM 4169 N N . HIS A 1 516 ? 46.272 32.087 23.055 1.00 33.16 516 HIS A N 1
ATOM 4170 C CA . HIS A 1 516 ? 47.116 31.936 21.827 1.00 33.16 516 HIS A CA 1
ATOM 4171 C C . HIS A 1 516 ? 47.497 30.417 21.671 1.00 33.16 516 HIS A C 1
ATOM 4173 O O . HIS A 1 516 ? 47.074 29.654 22.532 1.00 33.16 516 HIS A O 1
ATOM 4179 N N . GLN A 1 517 ? 48.234 29.823 20.704 1.00 29.55 517 GLN A N 1
ATOM 4180 C CA . GLN A 1 517 ? 48.981 30.159 19.451 1.00 29.55 517 GLN A CA 1
ATOM 4181 C C . GLN A 1 517 ? 48.860 28.893 18.507 1.00 29.55 517 GLN A C 1
ATOM 4183 O O . GLN A 1 517 ? 47.827 28.246 18.636 1.00 29.55 517 GLN A O 1
ATOM 4188 N N . GLN A 1 518 ? 49.684 28.387 17.556 1.00 28.48 518 GLN A N 1
ATOM 4189 C CA . GLN A 1 518 ? 50.954 28.656 16.819 1.00 28.48 518 GLN A CA 1
ATOM 4190 C C . GLN A 1 518 ? 50.890 27.828 15.473 1.00 28.48 518 GLN A C 1
ATOM 4192 O O . GLN A 1 518 ? 50.201 26.813 15.467 1.00 28.48 518 GLN A O 1
ATOM 4197 N N . GLN A 1 519 ? 51.291 28.283 14.265 1.00 29.02 519 GLN A N 1
ATOM 4198 C CA . GLN A 1 519 ? 52.594 28.174 13.522 1.00 29.02 519 GLN A CA 1
ATOM 4199 C C . GLN A 1 519 ? 53.235 26.760 13.376 1.00 29.02 519 GLN A C 1
ATOM 4201 O O . GLN A 1 519 ? 53.103 25.955 14.287 1.00 29.02 519 GLN A O 1
ATOM 4206 N N . ASP A 1 520 ? 53.995 26.397 12.317 1.00 26.20 520 ASP A N 1
ATOM 4207 C CA . ASP A 1 520 ? 54.408 27.093 11.063 1.00 26.20 520 ASP A CA 1
ATOM 4208 C C . ASP A 1 520 ? 54.924 26.116 9.966 1.00 26.20 520 ASP A C 1
ATOM 4210 O O . ASP A 1 520 ? 55.331 25.008 10.306 1.00 26.20 520 ASP A O 1
ATOM 4214 N N . THR A 1 521 ? 54.996 26.562 8.691 1.00 24.84 521 THR A N 1
ATOM 4215 C CA . THR A 1 521 ? 56.075 26.383 7.648 1.00 24.84 521 THR A CA 1
ATOM 4216 C C . THR A 1 521 ? 55.524 26.642 6.215 1.00 24.84 521 THR A C 1
ATOM 4218 O O . THR A 1 521 ? 54.473 26.106 5.890 1.00 24.84 521 THR A O 1
ATOM 4221 N N . ARG A 1 522 ? 56.004 27.585 5.365 1.00 27.31 522 ARG A N 1
ATOM 4222 C CA . ARG A 1 522 ? 57.331 27.910 4.732 1.00 27.31 522 ARG A CA 1
ATOM 4223 C C . ARG A 1 522 ? 57.647 27.092 3.449 1.00 27.31 522 ARG A C 1
ATOM 4225 O O . ARG A 1 522 ? 57.447 25.888 3.490 1.00 27.31 522 ARG A O 1
ATOM 4232 N N . HIS A 1 523 ? 58.257 27.604 2.357 1.00 28.81 523 HIS A N 1
ATOM 4233 C CA . HIS A 1 523 ? 58.386 28.960 1.744 1.00 28.81 523 HIS A CA 1
ATOM 4234 C C . HIS A 1 523 ? 59.070 28.857 0.335 1.00 28.81 523 HIS A C 1
ATOM 4236 O O . HIS A 1 523 ? 59.952 28.018 0.189 1.00 28.81 523 HIS A O 1
ATOM 4242 N N . ASP A 1 524 ? 58.733 29.759 -0.611 1.00 26.88 524 ASP A N 1
ATOM 4243 C CA . ASP A 1 524 ? 59.529 30.285 -1.772 1.00 26.88 524 ASP A CA 1
ATOM 4244 C C . ASP A 1 524 ? 60.045 29.299 -2.885 1.00 26.88 524 ASP A C 1
ATOM 4246 O O . ASP A 1 524 ? 59.846 28.095 -2.768 1.00 26.88 524 ASP A O 1
ATOM 4250 N N . SER A 1 525 ? 60.612 29.689 -4.058 1.00 25.70 525 SER A N 1
ATOM 4251 C CA . SER A 1 525 ? 61.123 30.998 -4.558 1.00 25.70 525 SER A CA 1
ATOM 4252 C C . SER A 1 525 ? 61.228 31.148 -6.114 1.00 25.70 525 SER A C 1
ATOM 4254 O O . SER A 1 525 ? 61.473 30.169 -6.809 1.00 25.70 525 SER A O 1
ATOM 4256 N N . ILE A 1 526 ? 61.267 32.413 -6.598 1.00 26.89 526 ILE A N 1
ATOM 4257 C CA . ILE A 1 526 ? 62.033 32.956 -7.774 1.00 26.89 526 ILE A CA 1
ATOM 4258 C C . ILE A 1 526 ? 61.466 32.855 -9.232 1.00 26.89 526 ILE A C 1
ATOM 4260 O O . ILE A 1 526 ? 60.626 32.028 -9.565 1.00 26.89 526 ILE A O 1
ATOM 4264 N N . THR A 1 527 ? 61.900 33.821 -10.068 1.00 25.80 527 THR A N 1
ATOM 4265 C CA . THR A 1 527 ? 61.490 34.258 -11.438 1.00 25.80 527 THR A CA 1
ATOM 4266 C C . THR A 1 527 ? 62.712 34.231 -12.408 1.00 25.80 527 THR A C 1
ATOM 4268 O O . THR A 1 527 ? 63.731 33.676 -11.988 1.00 25.80 527 THR A O 1
ATOM 4271 N N . PRO A 1 528 ? 62.753 34.839 -13.633 1.00 48.81 528 PRO A N 1
ATOM 4272 C CA . PRO A 1 528 ? 61.748 35.451 -14.538 1.00 48.81 528 PRO A CA 1
ATOM 4273 C C . PRO A 1 528 ? 61.714 34.713 -15.922 1.00 48.81 528 PRO A C 1
ATOM 4275 O O . PRO A 1 528 ? 62.111 33.553 -15.965 1.00 48.81 528 PRO A O 1
ATOM 4278 N N . THR A 1 529 ? 61.211 35.191 -17.076 1.00 27.36 529 THR A N 1
ATOM 4279 C CA . THR A 1 529 ? 60.819 36.530 -17.612 1.00 27.36 529 THR A CA 1
ATOM 4280 C C . THR A 1 529 ? 59.603 36.360 -18.589 1.00 27.36 529 THR A C 1
ATOM 4282 O O . THR A 1 529 ? 58.836 35.430 -18.363 1.00 27.36 529 THR A O 1
ATOM 4285 N N . ASP A 1 530 ? 59.243 37.140 -19.631 1.00 24.94 530 ASP A N 1
ATOM 4286 C CA . ASP A 1 530 ? 59.844 38.269 -20.386 1.00 24.94 530 ASP A CA 1
ATOM 4287 C C . ASP A 1 530 ? 58.778 39.228 -21.010 1.00 24.94 530 ASP A C 1
ATOM 4289 O O . ASP A 1 530 ? 57.602 39.192 -20.647 1.00 24.94 530 ASP A O 1
ATOM 4293 N N . ALA A 1 531 ? 59.211 40.122 -21.906 1.00 26.62 531 ALA A N 1
ATOM 4294 C CA . ALA A 1 531 ? 58.501 41.228 -22.564 1.00 26.62 531 ALA A CA 1
ATOM 4295 C C . ALA A 1 531 ? 57.749 40.825 -23.877 1.00 26.62 531 ALA A C 1
ATOM 4297 O O . ALA A 1 531 ? 57.950 39.723 -24.379 1.00 26.62 531 ALA A O 1
ATOM 4298 N N . THR A 1 532 ? 56.867 41.619 -24.522 1.00 29.19 532 THR A N 1
ATOM 4299 C CA . THR A 1 532 ? 56.375 43.004 -24.292 1.00 29.19 532 THR A CA 1
ATOM 4300 C C . THR A 1 532 ? 54.981 43.238 -24.937 1.00 29.19 532 THR A C 1
ATOM 4302 O O . THR A 1 532 ? 54.644 42.584 -25.915 1.00 29.19 532 THR A O 1
ATOM 4305 N N . ALA A 1 533 ? 54.227 44.220 -24.407 1.00 27.50 533 ALA A N 1
ATOM 4306 C CA . ALA A 1 533 ? 53.450 45.311 -25.060 1.00 27.50 533 ALA A CA 1
ATOM 4307 C C . ALA A 1 533 ? 52.951 45.238 -26.538 1.00 27.50 533 ALA A C 1
ATOM 4309 O O . ALA A 1 533 ? 53.608 44.681 -27.403 1.00 27.50 533 ALA A O 1
ATOM 4310 N N . LEU A 1 534 ? 51.891 45.950 -26.971 1.00 28.27 534 LEU A N 1
ATOM 4311 C CA . LEU A 1 534 ? 50.807 46.739 -26.334 1.00 28.27 534 LEU A CA 1
ATOM 4312 C C . LEU A 1 534 ? 49.729 47.040 -27.409 1.00 28.27 534 LEU A C 1
ATOM 4314 O O . LEU A 1 534 ? 50.045 47.098 -28.594 1.00 28.27 534 LEU A O 1
ATOM 4318 N N . GLY A 1 535 ? 48.485 47.326 -27.005 1.00 32.44 535 GLY A N 1
ATOM 4319 C CA . GLY A 1 535 ? 47.535 48.077 -27.852 1.00 32.44 535 GLY A CA 1
ATOM 4320 C C . GLY A 1 535 ? 47.791 49.592 -27.771 1.00 32.44 535 GLY A C 1
ATOM 4321 O O . GLY A 1 535 ? 48.408 50.042 -26.803 1.00 32.44 535 GLY A O 1
ATOM 4322 N N . PRO A 1 536 ? 47.277 50.399 -28.721 1.00 37.38 536 PRO A N 1
ATOM 4323 C CA . PRO A 1 536 ? 46.029 51.083 -28.368 1.00 37.38 536 PRO A CA 1
ATOM 4324 C C . PRO A 1 536 ? 45.010 51.326 -29.504 1.00 37.38 536 PRO A C 1
ATOM 4326 O O . PRO A 1 536 ? 45.325 51.696 -30.630 1.00 37.38 536 PRO A O 1
ATOM 4329 N N . THR A 1 537 ? 43.748 51.189 -29.106 1.00 25.78 537 THR A N 1
ATOM 4330 C CA . THR A 1 537 ? 42.568 52.027 -29.395 1.00 25.78 537 THR A CA 1
ATOM 4331 C C . THR A 1 537 ? 42.790 53.358 -30.152 1.00 25.78 537 THR A C 1
ATOM 4333 O O . THR A 1 537 ? 43.577 54.175 -29.684 1.00 25.78 537 THR A O 1
ATOM 4336 N N . ILE A 1 538 ? 41.968 53.663 -31.180 1.00 25.59 538 ILE A N 1
ATOM 4337 C CA . ILE A 1 538 ? 40.989 54.795 -31.206 1.00 25.59 538 ILE A CA 1
ATOM 4338 C C . ILE A 1 538 ? 40.235 54.943 -32.560 1.00 25.59 538 ILE A C 1
ATOM 4340 O O . ILE A 1 538 ? 40.799 54.833 -33.637 1.00 25.59 538 ILE A O 1
ATOM 4344 N N . ALA A 1 539 ? 38.929 55.200 -32.410 1.00 23.72 539 ALA A N 1
ATOM 4345 C CA . ALA A 1 539 ? 37.837 55.663 -33.288 1.00 23.72 539 ALA A CA 1
ATOM 4346 C C . ALA A 1 539 ? 38.002 56.143 -34.763 1.00 23.72 539 ALA A C 1
ATOM 4348 O O . ALA A 1 539 ? 38.948 56.822 -35.140 1.00 23.72 539 ALA A O 1
ATOM 4349 N N . SER A 1 540 ? 36.843 56.048 -35.448 1.00 23.36 540 SER A N 1
ATOM 4350 C CA . SER A 1 540 ? 36.265 56.984 -36.447 1.00 23.36 540 SER A CA 1
ATOM 4351 C C . SER A 1 540 ? 36.368 56.636 -37.946 1.00 23.36 540 SER A C 1
ATOM 4353 O O . SER A 1 540 ? 37.380 56.147 -38.429 1.00 23.36 540 SER A O 1
ATOM 4355 N N . GLY A 1 541 ? 35.277 56.918 -38.677 1.00 24.83 541 GLY A N 1
ATOM 4356 C CA . GLY A 1 541 ? 35.066 56.653 -40.112 1.00 24.83 541 GLY A CA 1
ATOM 4357 C C . GLY A 1 541 ? 33.577 56.407 -40.431 1.00 24.83 541 GLY A C 1
ATOM 4358 O O . GLY A 1 541 ? 32.941 55.592 -39.766 1.00 24.83 541 GLY A O 1
ATOM 4359 N N . ARG A 1 542 ? 32.988 57.142 -41.388 1.00 24.44 542 ARG A N 1
ATOM 4360 C CA . ARG A 1 542 ? 31.536 57.182 -41.710 1.00 24.44 542 ARG A CA 1
ATOM 4361 C C . ARG A 1 542 ? 31.339 57.605 -43.186 1.00 24.44 542 ARG A C 1
ATOM 4363 O O . ARG A 1 542 ? 32.303 58.119 -43.741 1.00 24.44 542 ARG A O 1
ATOM 4370 N N . VAL A 1 543 ? 30.104 57.508 -43.725 1.00 26.61 543 VAL A N 1
ATOM 4371 C CA . VAL A 1 543 ? 29.650 57.941 -45.088 1.00 26.61 543 VAL A CA 1
ATOM 4372 C C . VAL A 1 543 ? 30.014 56.876 -46.158 1.00 26.61 543 VAL A C 1
ATOM 4374 O O . VAL A 1 543 ? 31.169 56.474 -46.221 1.00 26.61 543 VAL A O 1
ATOM 4377 N N . GLU A 1 544 ? 29.067 56.122 -46.754 1.00 25.19 544 GLU A N 1
ATOM 4378 C CA . GLU A 1 544 ? 28.126 56.435 -47.881 1.00 25.19 544 GLU A CA 1
ATOM 4379 C C . GLU A 1 544 ? 28.869 56.598 -49.243 1.00 25.19 544 GLU A C 1
ATOM 4381 O O . GLU A 1 544 ? 30.014 57.035 -49.247 1.00 25.19 544 GLU A O 1
ATOM 4386 N N . ASP A 1 545 ? 28.355 56.242 -50.435 1.00 24.14 545 ASP A N 1
ATOM 4387 C CA . ASP A 1 545 ? 27.034 55.731 -50.873 1.00 24.14 545 ASP A CA 1
ATOM 4388 C C . ASP A 1 545 ? 27.139 54.876 -52.177 1.00 24.14 545 ASP A C 1
ATOM 4390 O O . ASP A 1 545 ? 28.146 54.946 -52.880 1.00 24.14 545 ASP A O 1
ATOM 4394 N N . GLY A 1 546 ? 26.062 54.165 -52.553 1.00 24.08 546 GLY A N 1
ATOM 4395 C CA . GLY A 1 546 ? 25.735 53.764 -53.938 1.00 24.08 546 GLY A CA 1
ATOM 4396 C C . GLY A 1 546 ? 26.477 52.562 -54.570 1.00 24.08 546 GLY A C 1
ATOM 4397 O O . GLY A 1 546 ? 27.579 52.208 -54.177 1.00 24.08 546 GLY A O 1
ATOM 4398 N N . THR A 1 547 ? 25.943 51.876 -55.596 1.00 24.70 547 THR A N 1
ATOM 4399 C CA . THR A 1 547 ? 24.577 51.884 -56.174 1.00 24.70 547 THR A CA 1
ATOM 4400 C C . THR A 1 547 ? 24.208 50.519 -56.799 1.00 24.70 547 THR A C 1
ATOM 4402 O O . THR A 1 547 ? 25.054 49.809 -57.326 1.00 24.70 547 THR A O 1
ATOM 4405 N N . GLU A 1 548 ? 22.913 50.196 -56.732 1.00 25.52 548 GLU A N 1
ATOM 4406 C CA . GLU A 1 548 ? 22.084 49.463 -57.714 1.00 25.52 548 GLU A CA 1
ATOM 4407 C C . GLU A 1 548 ? 22.522 48.134 -58.397 1.00 25.52 548 GLU A C 1
ATOM 4409 O O . GLU A 1 548 ? 23.276 48.085 -59.361 1.00 25.52 548 GLU A O 1
ATOM 4414 N N . SER A 1 549 ? 21.771 47.082 -58.036 1.00 24.95 549 SER A N 1
ATOM 4415 C CA . SER A 1 549 ? 20.900 46.323 -58.963 1.00 24.95 549 SER A CA 1
ATOM 4416 C C . SER A 1 549 ? 21.491 45.474 -60.111 1.00 24.95 549 SER A C 1
ATOM 4418 O O . SER A 1 549 ? 21.526 45.902 -61.261 1.00 24.95 549 SER A O 1
ATOM 4420 N N . GLU A 1 550 ? 21.629 44.156 -59.881 1.00 27.09 550 GLU A N 1
ATOM 4421 C CA . GLU A 1 550 ? 21.299 43.167 -60.929 1.00 27.09 550 GLU A CA 1
ATOM 4422 C C . GLU A 1 550 ? 20.532 41.927 -60.411 1.00 27.09 550 GLU A C 1
ATOM 4424 O O . GLU A 1 550 ? 20.257 41.779 -59.217 1.00 27.09 550 GLU A O 1
ATOM 4429 N N . LYS A 1 551 ? 20.018 41.100 -61.333 1.00 26.73 551 LYS A N 1
ATOM 4430 C CA . LYS A 1 551 ? 18.763 40.348 -61.140 1.00 26.73 551 LYS A CA 1
ATOM 4431 C C . LYS A 1 551 ? 18.927 38.940 -60.550 1.00 26.73 551 LYS A C 1
ATOM 4433 O O . LYS A 1 551 ? 19.805 38.165 -60.911 1.00 26.73 551 LYS A O 1
ATOM 4438 N N . ARG A 1 552 ? 17.957 38.566 -59.704 1.00 24.23 552 ARG A N 1
ATOM 4439 C CA . ARG A 1 552 ? 17.773 37.211 -59.147 1.00 24.23 552 ARG A CA 1
ATOM 4440 C C . ARG A 1 552 ? 17.739 36.121 -60.233 1.00 24.23 552 ARG A C 1
ATOM 4442 O O . ARG A 1 552 ? 16.759 36.038 -60.971 1.00 24.23 552 ARG A O 1
ATOM 4449 N N . GLN A 1 553 ? 18.651 35.152 -60.159 1.00 27.03 553 GLN A N 1
ATOM 4450 C CA . GLN A 1 553 ? 18.326 33.761 -60.499 1.00 27.03 553 GLN A CA 1
ATOM 4451 C C . GLN A 1 553 ? 18.008 32.968 -59.223 1.00 27.03 553 GLN A C 1
ATOM 4453 O O . GLN A 1 553 ? 18.677 33.091 -58.194 1.00 27.03 553 GLN A O 1
ATOM 4458 N N . LYS A 1 554 ? 16.938 32.166 -59.266 1.00 28.48 554 LYS A N 1
ATOM 4459 C CA . LYS A 1 554 ? 16.473 31.372 -58.120 1.00 28.48 554 LYS A CA 1
ATOM 4460 C C . LYS A 1 554 ? 17.379 30.152 -57.927 1.00 28.48 554 LYS A C 1
ATOM 4462 O O . LYS A 1 554 ? 17.208 29.153 -58.618 1.00 28.48 554 LYS A O 1
ATOM 4467 N N . ARG A 1 555 ? 18.269 30.177 -56.928 1.00 25.33 555 ARG A N 1
ATOM 4468 C CA . ARG A 1 555 ? 18.811 28.921 -56.377 1.00 25.33 555 ARG A CA 1
ATOM 4469 C C . ARG A 1 555 ? 17.632 28.070 -55.866 1.00 25.33 555 ARG A C 1
ATOM 4471 O O . ARG A 1 555 ? 16.768 28.626 -55.179 1.00 25.33 555 ARG A O 1
ATOM 4478 N N . PRO A 1 556 ? 17.560 26.759 -56.165 1.00 27.41 556 PRO A N 1
ATOM 4479 C CA . PRO A 1 556 ? 16.562 25.896 -55.544 1.00 27.41 556 PRO A CA 1
ATOM 4480 C C . PRO A 1 556 ? 16.763 25.914 -54.026 1.00 27.41 556 PRO A C 1
ATOM 4482 O O . PRO A 1 556 ? 17.898 25.971 -53.544 1.00 27.41 556 PRO A O 1
ATOM 4485 N N . LYS A 1 557 ? 15.664 25.895 -53.264 1.00 26.94 557 LYS A N 1
ATOM 4486 C CA . LYS A 1 557 ? 15.727 25.887 -51.798 1.00 26.94 557 LYS A CA 1
ATOM 4487 C C . LYS A 1 557 ? 16.527 24.664 -51.348 1.00 26.94 557 LYS A C 1
ATOM 4489 O O . LYS A 1 557 ? 16.071 23.542 -51.549 1.00 26.94 557 LYS A O 1
ATOM 4494 N N . LYS A 1 558 ? 17.671 24.881 -50.690 1.00 29.05 558 LYS A N 1
ATOM 4495 C CA . LYS A 1 558 ? 18.283 23.849 -49.848 1.00 29.05 558 LYS A CA 1
ATOM 4496 C C . LYS A 1 558 ? 17.253 23.540 -48.765 1.00 29.05 558 LYS A C 1
ATOM 4498 O O . LYS A 1 558 ? 16.983 24.397 -47.925 1.00 29.05 558 LYS A O 1
ATOM 4503 N N . VAL A 1 559 ? 16.607 22.380 -48.853 1.00 29.56 559 VAL A N 1
ATOM 4504 C CA . VAL A 1 559 ? 15.640 21.948 -47.844 1.00 29.56 559 VAL A CA 1
ATOM 4505 C C . VAL A 1 559 ? 16.439 21.752 -46.566 1.00 29.56 559 VAL A C 1
ATOM 4507 O O . VAL A 1 559 ? 17.276 20.856 -46.493 1.00 29.56 559 VAL A O 1
ATOM 4510 N N . SER A 1 560 ? 16.242 22.631 -45.583 1.00 27.98 560 SER A N 1
ATOM 4511 C CA . SER A 1 560 ? 16.797 22.367 -44.264 1.00 27.98 560 SER A CA 1
ATOM 4512 C C . SER A 1 560 ? 16.129 21.106 -43.747 1.00 27.98 560 SER A C 1
ATOM 4514 O O . SER A 1 560 ? 14.897 21.035 -43.699 1.00 27.98 560 SER A O 1
ATOM 4516 N N . ILE A 1 561 ? 16.940 20.134 -43.334 1.00 34.38 561 ILE A N 1
ATOM 4517 C CA . ILE A 1 561 ? 16.485 19.118 -42.389 1.00 34.38 561 ILE A CA 1
ATOM 4518 C C . ILE A 1 561 ? 15.874 19.907 -41.224 1.00 34.38 561 ILE A C 1
ATOM 4520 O O . ILE A 1 561 ? 16.489 20.865 -40.744 1.00 34.38 561 ILE A O 1
ATOM 4524 N N . LYS A 1 562 ? 14.623 19.596 -40.863 1.00 32.69 562 LYS A N 1
ATOM 4525 C CA . LYS A 1 562 ? 13.957 20.287 -39.755 1.00 32.69 562 LYS A CA 1
ATOM 4526 C C . LYS A 1 562 ? 14.747 20.055 -38.471 1.00 32.69 562 LYS A C 1
ATOM 4528 O O . LYS A 1 562 ? 15.324 18.983 -38.289 1.00 32.69 562 LYS A O 1
ATOM 4533 N N . GLU A 1 563 ? 14.759 21.080 -37.629 1.00 38.00 563 GLU A N 1
ATOM 4534 C CA . GLU A 1 563 ? 15.477 21.092 -36.357 1.00 38.00 563 GLU A CA 1
ATOM 4535 C C . GLU A 1 563 ? 15.074 19.899 -35.485 1.00 38.00 563 GLU A C 1
ATOM 4537 O O . GLU A 1 563 ? 13.964 19.364 -35.580 1.00 38.00 563 GLU A O 1
ATOM 4542 N N . THR A 1 564 ? 16.036 19.424 -34.705 1.00 39.03 564 THR A N 1
ATOM 4543 C CA . THR A 1 564 ? 15.963 18.146 -34.012 1.00 39.03 564 THR A CA 1
ATOM 4544 C C . THR A 1 564 ? 15.097 18.196 -32.763 1.00 39.03 564 THR A C 1
ATOM 4546 O O . THR A 1 564 ? 15.053 19.178 -32.026 1.00 39.03 564 THR A O 1
ATOM 4549 N N . ASP A 1 565 ? 14.461 17.061 -32.484 1.00 45.41 565 ASP A N 1
ATOM 4550 C CA . ASP A 1 565 ? 13.991 16.713 -31.148 1.00 45.41 565 ASP A CA 1
ATOM 4551 C C . ASP A 1 565 ? 15.211 16.310 -30.292 1.00 45.41 565 ASP A C 1
ATOM 4553 O O . ASP A 1 565 ? 15.461 15.127 -30.056 1.00 45.41 565 ASP A O 1
ATOM 4557 N N . ASP A 1 566 ? 16.003 17.317 -29.898 1.00 53.47 566 ASP A N 1
ATOM 4558 C CA . ASP A 1 566 ? 17.271 17.247 -29.134 1.00 53.47 566 ASP A CA 1
ATOM 4559 C C . ASP A 1 566 ? 17.104 16.737 -27.679 1.00 53.47 566 ASP A C 1
ATOM 4561 O O . ASP A 1 566 ? 17.988 16.886 -26.836 1.00 53.47 566 ASP A O 1
ATOM 4565 N N . SER A 1 567 ? 15.951 16.148 -27.354 1.00 68.12 567 SER A N 1
ATOM 4566 C CA . SER A 1 567 ? 15.604 15.655 -26.018 1.00 68.12 567 SER A CA 1
ATOM 4567 C C . SER A 1 567 ? 16.245 14.302 -25.676 1.00 68.12 567 SER A C 1
ATOM 4569 O O . SER A 1 567 ? 16.594 14.054 -24.520 1.00 68.12 567 SER A O 1
ATOM 4571 N N . VAL A 1 568 ? 16.413 13.430 -26.674 1.00 84.94 568 VAL A N 1
ATOM 4572 C CA . VAL A 1 568 ? 16.849 12.035 -26.501 1.00 84.94 568 VAL A CA 1
ATOM 4573 C C . VAL A 1 568 ? 18.374 11.930 -26.570 1.00 84.94 568 VAL A C 1
ATOM 4575 O O . VAL A 1 568 ? 18.996 12.430 -27.501 1.00 84.94 568 VAL A O 1
ATOM 4578 N N . LYS A 1 569 ? 18.986 11.249 -25.592 1.00 89.00 569 LYS A N 1
ATOM 4579 C CA . LYS A 1 569 ? 20.451 11.111 -25.474 1.00 89.00 569 LYS A CA 1
ATOM 4580 C C . LYS A 1 569 ? 20.978 9.819 -26.110 1.00 89.00 569 LYS A C 1
ATOM 4582 O O . LYS A 1 569 ? 20.266 8.813 -26.075 1.00 89.00 569 LYS A O 1
ATOM 4587 N N . PRO A 1 570 ? 22.237 9.780 -26.586 1.00 92.69 570 PRO A N 1
ATOM 4588 C CA . PRO A 1 570 ? 22.890 8.541 -27.003 1.00 92.69 570 PRO A CA 1
ATOM 4589 C C . PRO A 1 570 ? 22.864 7.460 -25.915 1.00 92.69 570 PRO A C 1
ATOM 4591 O O . PRO A 1 570 ? 22.987 7.749 -24.725 1.00 92.69 570 PRO A O 1
ATOM 4594 N N . CYS A 1 571 ? 22.740 6.194 -26.321 1.00 92.94 571 CYS A N 1
ATOM 4595 C CA . CYS A 1 571 ? 22.560 5.048 -25.424 1.00 92.94 571 CYS A CA 1
ATOM 4596 C C . CYS A 1 571 ? 23.580 4.967 -24.278 1.00 92.94 571 CYS A C 1
ATOM 4598 O O . CYS A 1 571 ? 23.186 4.671 -23.152 1.00 92.94 571 CYS A O 1
ATOM 4600 N N . ARG A 1 572 ? 24.873 5.215 -24.532 1.00 92.62 572 ARG A N 1
ATOM 4601 C CA . ARG A 1 572 ? 25.894 5.199 -23.468 1.00 92.62 572 ARG A CA 1
ATOM 4602 C C . ARG A 1 572 ? 25.679 6.373 -22.509 1.00 92.62 572 ARG A C 1
ATOM 4604 O O . ARG A 1 572 ? 25.416 6.150 -21.334 1.00 92.62 572 ARG A O 1
ATOM 4611 N N . ASP A 1 573 ? 25.642 7.594 -23.033 1.00 92.06 573 ASP A N 1
ATOM 4612 C CA . ASP A 1 573 ? 25.445 8.841 -22.283 1.00 92.06 573 ASP A CA 1
ATOM 4613 C C . ASP A 1 573 ? 24.173 8.841 -21.411 1.00 92.06 573 ASP A C 1
ATOM 4615 O O . ASP A 1 573 ? 24.174 9.397 -20.309 1.00 92.06 573 ASP A O 1
ATOM 4619 N N . TYR A 1 574 ? 23.093 8.200 -21.877 1.00 93.31 574 TYR A N 1
ATOM 4620 C CA . TYR A 1 574 ? 21.863 7.993 -21.110 1.00 93.31 574 TYR A CA 1
ATOM 4621 C C . TYR A 1 574 ? 22.086 7.092 -19.888 1.00 93.31 574 TYR A C 1
ATOM 4623 O O . TYR A 1 574 ? 21.762 7.490 -18.768 1.00 93.31 574 TYR A O 1
ATOM 4631 N N . PHE A 1 575 ? 22.661 5.898 -20.071 1.00 94.19 575 PHE A N 1
ATOM 4632 C CA . PHE A 1 575 ? 22.877 4.960 -18.962 1.00 94.19 575 PHE A CA 1
ATOM 4633 C C . PHE A 1 575 ? 23.969 5.433 -17.992 1.00 94.19 575 PHE A C 1
ATOM 4635 O O . PHE A 1 575 ? 23.811 5.271 -16.782 1.00 94.19 575 PHE A O 1
ATOM 4642 N N . ASP A 1 576 ? 24.991 6.124 -18.491 1.00 92.94 576 ASP A N 1
ATOM 4643 C CA . ASP A 1 576 ? 25.970 6.871 -17.702 1.00 92.94 576 ASP A CA 1
ATOM 4644 C C . ASP A 1 576 ? 25.305 7.967 -16.842 1.00 92.94 576 ASP A C 1
ATOM 4646 O O . ASP A 1 576 ? 25.616 8.135 -15.660 1.00 92.94 576 ASP A O 1
ATOM 4650 N N . ALA A 1 577 ? 24.380 8.749 -17.415 1.00 91.56 577 ALA A N 1
ATOM 4651 C CA . ALA A 1 577 ? 23.621 9.750 -16.662 1.00 91.56 577 ALA A CA 1
ATOM 4652 C C . ALA A 1 577 ? 22.724 9.095 -15.601 1.00 91.56 577 ALA A C 1
ATOM 4654 O O . ALA A 1 577 ? 22.641 9.597 -14.479 1.00 91.56 577 ALA A O 1
ATOM 4655 N N . LEU A 1 578 ? 22.118 7.951 -15.928 1.00 92.88 578 LEU A N 1
ATOM 4656 C CA . LEU A 1 578 ? 21.291 7.175 -15.009 1.00 92.88 578 LEU A CA 1
ATOM 4657 C C . LEU A 1 578 ? 22.112 6.547 -13.875 1.00 92.88 578 LEU A C 1
ATOM 4659 O O . LEU A 1 578 ? 21.627 6.433 -12.755 1.00 92.88 578 LEU A O 1
ATOM 4663 N N . GLU A 1 579 ? 23.364 6.154 -14.108 1.00 92.56 579 GLU A N 1
ATOM 4664 C CA . GLU A 1 579 ? 24.259 5.724 -13.030 1.00 92.56 579 GLU A CA 1
ATOM 4665 C C . GLU A 1 579 ? 24.613 6.883 -12.083 1.00 92.56 579 GLU A C 1
ATOM 4667 O O . GLU A 1 579 ? 24.512 6.734 -10.866 1.00 92.56 579 GLU A O 1
ATOM 4672 N N . ARG A 1 580 ? 24.940 8.072 -12.611 1.00 92.12 580 ARG A N 1
ATOM 4673 C CA . ARG A 1 580 ? 25.219 9.272 -11.793 1.00 92.12 580 ARG A CA 1
ATOM 4674 C C . ARG A 1 580 ? 24.009 9.688 -10.944 1.00 92.12 580 ARG A C 1
ATOM 4676 O O . ARG A 1 580 ? 24.166 9.973 -9.756 1.00 92.12 580 ARG A O 1
ATOM 4683 N N . ASP A 1 581 ? 22.808 9.662 -11.519 1.00 93.00 581 ASP A N 1
ATOM 4684 C CA . ASP A 1 581 ? 21.549 9.922 -10.809 1.00 93.00 581 ASP A CA 1
ATOM 4685 C C . ASP A 1 581 ? 21.265 8.860 -9.726 1.00 93.00 581 ASP A C 1
ATOM 4687 O O . ASP A 1 581 ? 21.023 9.204 -8.563 1.00 93.00 581 ASP A O 1
ATOM 4691 N N . ARG A 1 582 ? 21.417 7.567 -10.051 1.00 93.81 582 ARG A N 1
ATOM 4692 C CA . ARG A 1 582 ? 21.313 6.473 -9.071 1.00 93.81 582 ARG A CA 1
ATOM 4693 C C . ARG A 1 582 ? 22.335 6.590 -7.952 1.00 93.81 582 ARG A C 1
ATOM 4695 O O . ARG A 1 582 ? 21.968 6.339 -6.808 1.00 93.81 582 ARG A O 1
ATOM 4702 N N . ASN A 1 583 ? 23.577 6.989 -8.226 1.00 93.00 583 ASN A N 1
ATOM 4703 C CA . ASN A 1 583 ? 24.589 7.252 -7.198 1.00 93.00 583 ASN A CA 1
ATOM 4704 C C . ASN A 1 583 ? 24.087 8.328 -6.213 1.00 93.00 583 ASN A C 1
ATOM 4706 O O . ASN A 1 583 ? 24.036 8.078 -5.006 1.00 93.00 583 ASN A O 1
ATOM 4710 N N . ALA A 1 584 ? 23.593 9.467 -6.711 1.00 92.75 584 ALA A N 1
ATOM 4711 C CA . ALA A 1 584 ? 23.039 10.536 -5.875 1.00 92.75 584 ALA A CA 1
ATOM 4712 C C . ALA A 1 584 ? 21.787 10.113 -5.075 1.00 92.75 584 ALA A C 1
ATOM 4714 O O . ALA A 1 584 ? 21.636 10.493 -3.911 1.00 92.75 584 ALA A O 1
ATOM 4715 N N . LYS A 1 585 ? 20.895 9.302 -5.660 1.00 93.69 585 LYS A N 1
ATOM 4716 C CA . LYS A 1 585 ? 19.715 8.747 -4.967 1.00 93.69 585 LYS A CA 1
ATOM 4717 C C . LYS A 1 585 ? 20.091 7.681 -3.931 1.00 93.69 585 LYS A C 1
ATOM 4719 O O . LYS A 1 585 ? 19.519 7.676 -2.845 1.00 93.69 585 LYS A O 1
ATOM 4724 N N . THR A 1 586 ? 21.095 6.846 -4.209 1.00 93.94 586 THR A N 1
ATOM 4725 C CA . THR A 1 586 ? 21.599 5.812 -3.280 1.00 93.94 586 THR A CA 1
ATOM 4726 C C . THR A 1 586 ? 22.125 6.438 -1.986 1.00 93.94 586 THR A C 1
ATOM 4728 O O . THR A 1 586 ? 21.822 5.938 -0.908 1.00 93.94 586 THR A O 1
ATOM 4731 N N . ILE A 1 587 ? 22.840 7.568 -2.069 1.00 92.75 587 ILE A N 1
ATOM 4732 C CA . ILE A 1 587 ? 23.341 8.296 -0.888 1.00 92.75 587 ILE A CA 1
ATOM 4733 C C . ILE A 1 587 ? 22.180 8.789 -0.007 1.00 92.75 587 ILE A C 1
ATOM 4735 O O . ILE A 1 587 ? 22.209 8.607 1.209 1.00 92.75 587 ILE A O 1
ATOM 4739 N N . LYS A 1 588 ? 21.123 9.353 -0.610 1.00 92.62 588 LYS A N 1
ATOM 4740 C CA . LYS A 1 588 ? 19.923 9.811 0.118 1.00 92.62 588 LYS A CA 1
ATOM 4741 C C . LYS A 1 588 ? 19.143 8.652 0.750 1.00 92.62 588 LYS A C 1
ATOM 4743 O O . LYS A 1 588 ? 18.659 8.781 1.872 1.00 92.62 588 LYS A O 1
ATOM 4748 N N . LEU A 1 589 ? 19.031 7.522 0.047 1.00 94.12 589 LEU A N 1
ATOM 4749 C CA . LEU A 1 589 ? 18.425 6.293 0.570 1.00 94.12 589 LEU A CA 1
ATOM 4750 C C . LEU A 1 589 ? 19.210 5.748 1.772 1.00 94.12 589 LEU A C 1
ATOM 4752 O O . LEU A 1 589 ? 18.601 5.385 2.775 1.00 94.12 589 LEU A O 1
ATOM 4756 N N . LEU A 1 590 ? 20.545 5.730 1.702 1.00 93.19 590 LEU A N 1
ATOM 4757 C CA . LEU A 1 590 ? 21.403 5.270 2.797 1.00 93.19 590 LEU A CA 1
ATOM 4758 C C . LEU A 1 590 ? 21.251 6.164 4.036 1.00 93.19 590 LEU A C 1
ATOM 4760 O O . LEU A 1 590 ? 20.951 5.659 5.110 1.00 93.19 590 LEU A O 1
ATOM 4764 N N . GLN A 1 591 ? 21.300 7.491 3.870 1.00 93.06 591 GLN A N 1
ATOM 4765 C CA . GLN A 1 591 ? 21.043 8.453 4.954 1.00 93.06 591 GLN A CA 1
ATOM 4766 C C . GLN A 1 591 ? 19.661 8.276 5.608 1.00 93.06 591 GLN A C 1
ATOM 4768 O O . GLN A 1 591 ? 19.523 8.430 6.822 1.00 93.06 591 GLN A O 1
ATOM 4773 N N . LEU A 1 592 ? 18.626 7.950 4.824 1.00 93.38 592 LEU A N 1
ATOM 4774 C CA . LEU A 1 592 ? 17.291 7.658 5.352 1.00 93.38 592 LEU A CA 1
ATOM 4775 C C . LEU A 1 592 ? 17.261 6.343 6.144 1.00 93.38 592 LEU A C 1
ATOM 4777 O O . LEU A 1 592 ? 16.676 6.321 7.226 1.00 93.38 592 LEU A O 1
ATOM 4781 N N . TYR A 1 593 ? 17.902 5.282 5.647 1.00 94.19 593 TYR A N 1
ATOM 4782 C CA . TYR A 1 593 ? 17.989 3.989 6.333 1.00 94.19 593 TYR A CA 1
ATOM 4783 C C . TYR A 1 593 ? 18.796 4.076 7.637 1.00 94.19 593 TYR A C 1
ATOM 4785 O O . TYR A 1 593 ? 18.277 3.730 8.699 1.00 94.19 593 TYR A O 1
ATOM 4793 N N . ASP A 1 594 ? 20.010 4.627 7.580 1.00 92.25 594 ASP A N 1
ATOM 4794 C CA . ASP A 1 594 ? 20.910 4.767 8.730 1.00 92.25 594 ASP A CA 1
ATOM 4795 C C . ASP A 1 594 ? 20.285 5.623 9.846 1.00 92.25 594 ASP A C 1
ATOM 4797 O O . ASP A 1 594 ? 20.585 5.432 11.023 1.00 92.25 594 ASP A O 1
ATOM 4801 N N . SER A 1 595 ? 19.352 6.525 9.507 1.00 93.38 595 SER A N 1
ATOM 4802 C CA . SER A 1 595 ? 18.614 7.323 10.493 1.00 93.38 595 SER A CA 1
ATOM 4803 C C . SER A 1 595 ? 17.612 6.532 11.347 1.00 93.38 595 SER A C 1
ATOM 4805 O O . SER A 1 595 ? 17.202 7.032 12.394 1.00 93.38 595 SER A O 1
ATOM 4807 N N . ILE A 1 596 ? 17.216 5.315 10.950 1.00 93.81 596 ILE A N 1
ATOM 4808 C CA . ILE A 1 596 ? 16.216 4.511 11.676 1.00 93.81 596 ILE A CA 1
ATOM 4809 C C . ILE A 1 596 ? 16.798 3.951 12.986 1.00 93.81 596 ILE A C 1
ATOM 4811 O O . ILE A 1 596 ? 16.135 4.018 14.021 1.00 93.81 596 ILE A O 1
ATOM 4815 N N . GLY A 1 597 ? 18.044 3.464 12.973 1.00 91.94 597 GLY A N 1
ATOM 4816 C CA . GLY A 1 597 ? 18.716 2.910 14.160 1.00 91.94 597 GLY A CA 1
ATOM 4817 C C . GLY A 1 597 ? 18.779 3.896 15.341 1.00 91.94 597 GLY A C 1
ATOM 4818 O O . GLY A 1 597 ? 18.259 3.586 16.411 1.00 91.94 597 GLY A O 1
ATOM 4819 N N . PRO A 1 598 ? 19.304 5.126 15.166 1.00 92.56 598 PRO A N 1
ATOM 4820 C CA . PRO A 1 598 ? 19.321 6.152 16.213 1.00 92.56 598 PRO A CA 1
ATOM 4821 C C . PRO A 1 598 ? 17.937 6.537 16.760 1.00 92.56 598 PRO A C 1
ATOM 4823 O O . PRO A 1 598 ? 17.819 6.921 17.922 1.00 92.56 598 PRO A O 1
ATOM 4826 N N . ILE A 1 599 ? 16.876 6.424 15.954 1.00 92.25 599 ILE A N 1
ATOM 4827 C CA . ILE A 1 599 ? 15.495 6.684 16.395 1.00 92.25 599 ILE A CA 1
ATOM 4828 C C . ILE A 1 599 ? 14.977 5.537 17.272 1.00 92.25 599 ILE A C 1
ATOM 4830 O O . ILE A 1 599 ? 14.302 5.784 18.271 1.00 92.25 599 ILE A O 1
ATOM 4834 N N . LEU A 1 600 ? 15.342 4.296 16.946 1.00 91.50 600 LEU A N 1
ATOM 4835 C CA . LEU A 1 600 ? 15.062 3.122 17.771 1.00 91.50 600 LEU A CA 1
ATOM 4836 C C . LEU A 1 600 ? 15.843 3.152 19.096 1.00 91.50 600 LEU A C 1
ATOM 4838 O O . LEU A 1 600 ? 15.244 2.912 20.141 1.00 91.50 600 LEU A O 1
ATOM 4842 N N . ILE A 1 601 ? 17.119 3.552 19.086 1.00 90.75 601 ILE A N 1
ATOM 4843 C CA . ILE A 1 601 ? 17.923 3.777 20.305 1.00 90.75 601 ILE A CA 1
ATO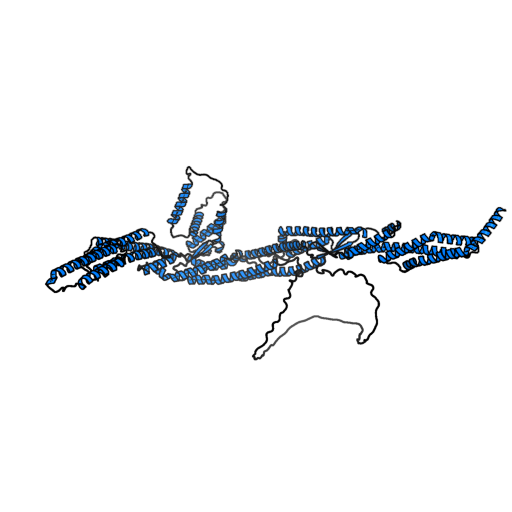M 4844 C C . ILE A 1 601 ? 17.321 4.906 21.159 1.00 90.75 601 ILE A C 1
ATOM 4846 O O . ILE A 1 601 ? 17.239 4.794 22.380 1.00 90.75 601 ILE A O 1
ATOM 4850 N N . LYS A 1 602 ? 16.816 5.981 20.538 1.00 89.62 602 LYS A N 1
ATOM 4851 C CA . LYS A 1 602 ? 16.102 7.042 21.265 1.00 89.62 602 LYS A CA 1
ATOM 4852 C C . LYS A 1 602 ? 14.818 6.533 21.935 1.00 89.62 602 LYS A C 1
ATOM 4854 O O . LYS A 1 602 ? 14.468 7.032 23.001 1.00 89.62 602 LYS A O 1
ATOM 4859 N N . LEU A 1 603 ? 14.126 5.555 21.344 1.00 89.81 603 LEU A N 1
ATOM 4860 C CA . LEU A 1 603 ? 12.959 4.922 21.966 1.00 89.81 603 LEU A CA 1
ATOM 4861 C C . LEU A 1 603 ? 13.367 3.958 23.096 1.00 89.81 603 LEU A C 1
ATOM 4863 O O . LEU A 1 603 ? 12.713 3.969 24.136 1.00 89.81 603 LEU A O 1
ATOM 4867 N N . GLU A 1 604 ? 14.478 3.222 22.954 1.00 91.19 604 GLU A N 1
ATOM 4868 C CA . GLU A 1 604 ? 15.091 2.449 24.054 1.00 91.19 604 GLU A CA 1
ATOM 4869 C C . GLU A 1 604 ? 15.369 3.360 25.265 1.00 91.19 604 GLU A C 1
ATOM 4871 O O . GLU A 1 604 ? 14.991 3.040 26.390 1.00 91.19 604 GLU A O 1
ATOM 4876 N N . SER A 1 605 ? 15.918 4.555 25.025 1.00 89.75 605 SER A N 1
ATOM 4877 C CA . SER A 1 605 ? 16.225 5.540 26.071 1.00 89.75 605 SER A CA 1
ATOM 4878 C C . SER A 1 605 ? 14.976 6.151 26.705 1.00 89.75 605 SER A C 1
ATOM 4880 O O . SER A 1 605 ? 14.925 6.316 27.923 1.00 89.75 605 SER A O 1
ATOM 4882 N N . LEU A 1 606 ? 13.949 6.437 25.899 1.00 87.69 606 LEU A N 1
ATOM 4883 C CA . LEU A 1 606 ? 12.684 7.025 26.348 1.00 87.69 606 LEU A CA 1
ATOM 4884 C C . LEU A 1 606 ? 11.867 6.079 27.239 1.00 87.69 606 LEU A C 1
ATOM 4886 O O . LEU A 1 606 ? 11.137 6.555 28.106 1.00 87.69 606 LEU A O 1
ATOM 4890 N N . VAL A 1 607 ? 11.972 4.764 27.016 1.00 86.38 607 VAL A N 1
ATOM 4891 C CA . VAL A 1 607 ? 11.137 3.762 27.699 1.00 86.38 607 VAL A CA 1
ATOM 4892 C C . VAL A 1 607 ? 11.914 2.941 28.725 1.00 86.38 607 VAL A C 1
ATOM 4894 O O . VAL A 1 607 ? 11.389 2.672 29.796 1.00 86.38 607 VAL A O 1
ATOM 4897 N N . LEU A 1 608 ? 13.151 2.540 28.433 1.00 85.75 608 LEU A N 1
ATOM 4898 C CA . LEU A 1 608 ? 13.936 1.615 29.262 1.00 85.75 608 LEU A CA 1
ATOM 4899 C C . LEU A 1 608 ? 15.161 2.280 29.914 1.00 85.75 608 LEU A C 1
ATOM 4901 O O . LEU A 1 608 ? 15.893 1.625 30.650 1.00 85.75 608 LEU A O 1
ATOM 4905 N N . GLY A 1 609 ? 15.420 3.564 29.635 1.00 85.06 609 GLY A N 1
ATOM 4906 C CA . GLY A 1 609 ? 16.582 4.302 30.151 1.00 85.06 609 GLY A CA 1
ATOM 4907 C C . GLY A 1 609 ? 17.937 3.858 29.576 1.00 85.06 609 GLY A C 1
ATOM 4908 O O . GLY A 1 609 ? 18.970 4.397 29.968 1.00 85.06 609 GLY A O 1
ATOM 4909 N N . SER A 1 610 ? 17.939 2.902 28.644 1.00 87.62 610 SER A N 1
ATOM 4910 C CA . SER A 1 610 ? 19.126 2.345 27.985 1.00 87.62 610 SER A CA 1
ATOM 4911 C C . SER A 1 610 ? 19.391 3.028 26.636 1.00 87.62 610 SER A C 1
ATOM 4913 O O . SER A 1 610 ? 18.493 3.616 26.043 1.00 87.62 610 SER A O 1
ATOM 4915 N N . PHE A 1 611 ? 20.633 2.994 26.157 1.00 87.94 611 PHE A N 1
ATOM 4916 C CA . PHE A 1 611 ? 21.031 3.595 24.875 1.00 87.94 611 PHE A CA 1
ATOM 4917 C C . PHE A 1 611 ? 21.940 2.680 24.034 1.00 87.94 611 PHE A C 1
ATOM 4919 O O . PHE A 1 611 ? 22.684 3.161 23.179 1.00 87.94 611 PHE A O 1
ATOM 4926 N N . THR A 1 612 ? 21.913 1.368 24.278 1.00 86.12 612 THR A N 1
ATOM 4927 C CA . THR A 1 612 ? 22.782 0.395 23.600 1.00 86.12 612 THR A CA 1
ATOM 4928 C C . THR A 1 612 ? 22.258 0.012 22.219 1.00 86.12 612 THR A C 1
ATOM 4930 O O . THR A 1 612 ? 23.057 -0.215 21.315 1.00 86.12 612 THR A O 1
ATOM 4933 N N . GLY A 1 613 ? 20.934 -0.041 22.033 1.00 83.31 613 GLY A N 1
ATOM 4934 C CA . GLY A 1 613 ? 20.314 -0.603 20.828 1.00 83.31 613 GLY A CA 1
ATOM 4935 C C . GLY A 1 613 ? 20.287 -2.135 20.810 1.00 83.31 613 GLY A C 1
ATOM 4936 O O . GLY A 1 613 ? 19.983 -2.730 19.774 1.00 83.31 613 GLY A O 1
ATOM 4937 N N . GLU A 1 614 ? 20.622 -2.763 21.940 1.00 87.06 614 GLU A N 1
ATOM 4938 C CA . GLU A 1 614 ? 20.739 -4.213 22.142 1.00 87.06 614 GLU A CA 1
ATOM 4939 C C . GLU A 1 614 ? 19.854 -4.711 23.304 1.00 87.06 614 GLU A C 1
ATOM 4941 O O . GLU A 1 614 ? 20.006 -5.844 23.763 1.00 87.06 614 GLU A O 1
ATOM 4946 N N . CYS A 1 615 ? 18.945 -3.881 23.835 1.00 87.06 615 CYS A N 1
ATOM 4947 C CA . CYS A 1 615 ? 18.165 -4.248 25.015 1.00 87.06 615 CYS A CA 1
ATOM 4948 C C . CYS A 1 615 ? 17.213 -5.434 24.761 1.00 87.06 615 CYS A C 1
ATOM 4950 O O . CYS A 1 615 ? 16.351 -5.397 23.877 1.00 87.06 615 CYS A O 1
ATOM 4952 N N . LEU A 1 616 ? 17.327 -6.470 25.603 1.00 84.81 616 LEU A N 1
ATOM 4953 C CA . LEU A 1 616 ? 16.592 -7.735 25.484 1.00 84.81 616 LEU A CA 1
ATOM 4954 C C . LEU A 1 616 ? 15.065 -7.564 25.459 1.00 84.81 616 LEU A C 1
ATOM 4956 O O . LEU A 1 616 ? 14.396 -8.243 24.683 1.00 84.81 616 LEU A O 1
ATOM 4960 N N . GLU A 1 617 ? 14.503 -6.638 26.238 1.00 82.75 617 GLU A N 1
ATOM 4961 C CA . GLU A 1 617 ? 13.053 -6.386 26.246 1.00 82.75 617 GLU A CA 1
ATOM 4962 C C . GLU A 1 617 ? 12.552 -5.840 24.894 1.00 82.75 617 GLU A C 1
ATOM 4964 O O . GLU A 1 617 ? 11.418 -6.092 24.484 1.00 82.75 617 GLU A O 1
ATOM 4969 N N . MET A 1 618 ? 13.415 -5.129 24.159 1.00 87.88 618 MET A N 1
ATOM 4970 C CA . MET A 1 618 ? 13.086 -4.444 22.907 1.00 87.88 618 MET A CA 1
ATOM 4971 C C . MET A 1 618 ? 13.353 -5.291 21.648 1.00 87.88 618 MET A C 1
ATOM 4973 O O . MET A 1 618 ? 12.944 -4.917 20.545 1.00 87.88 618 MET A O 1
ATOM 4977 N N . LYS A 1 619 ? 13.950 -6.481 21.790 1.00 88.50 619 LYS A N 1
ATOM 4978 C CA . LYS A 1 619 ? 14.371 -7.339 20.667 1.00 88.50 619 LYS A CA 1
ATOM 4979 C C . LYS A 1 619 ? 13.272 -7.684 19.660 1.00 88.50 619 LYS A C 1
ATOM 4981 O O . LYS A 1 619 ? 13.511 -7.711 18.452 1.00 88.50 619 LYS A O 1
ATOM 4986 N N . TYR A 1 620 ? 12.042 -7.901 20.132 1.00 87.44 620 TYR A N 1
ATOM 4987 C CA . TYR A 1 620 ? 10.891 -8.182 19.265 1.00 87.44 620 TYR A CA 1
ATOM 4988 C C . TYR A 1 620 ? 10.475 -6.969 18.425 1.00 87.44 620 TYR A C 1
ATOM 4990 O O . TYR A 1 620 ? 9.964 -7.133 17.317 1.00 87.44 620 TYR A O 1
ATOM 4998 N N . TYR A 1 621 ? 10.717 -5.757 18.926 1.00 89.88 621 TYR A N 1
ATOM 4999 C CA . TYR A 1 621 ? 10.435 -4.503 18.236 1.00 89.88 621 TYR A CA 1
ATOM 5000 C C . TYR A 1 621 ? 11.521 -4.193 17.197 1.00 89.88 621 TYR A C 1
ATOM 5002 O O . TYR A 1 621 ? 11.191 -3.862 16.061 1.00 89.88 621 TYR A O 1
ATOM 5010 N N . TYR A 1 622 ? 12.801 -4.427 17.507 1.00 91.62 622 TYR A N 1
ATOM 5011 C CA . TYR A 1 622 ? 13.877 -4.369 16.505 1.00 91.62 622 TYR A CA 1
ATOM 5012 C C . TYR A 1 622 ? 13.641 -5.353 15.348 1.00 91.62 622 TYR A C 1
ATOM 5014 O O . TYR A 1 622 ? 13.663 -4.967 14.180 1.00 91.62 622 TYR A O 1
ATOM 5022 N N . ASN A 1 623 ? 13.286 -6.599 15.673 1.00 90.62 623 ASN A N 1
ATOM 5023 C CA . ASN A 1 623 ? 12.921 -7.639 14.708 1.00 90.62 623 ASN A CA 1
ATOM 5024 C C . ASN A 1 623 ? 11.667 -7.266 13.880 1.00 90.62 623 ASN A C 1
ATOM 5026 O O . ASN A 1 623 ? 11.592 -7.580 12.692 1.00 90.62 623 ASN A O 1
ATOM 5030 N N . HIS A 1 624 ? 10.697 -6.549 14.465 1.00 90.81 624 HIS A N 1
ATOM 5031 C CA . HIS A 1 624 ? 9.556 -6.006 13.720 1.00 90.81 624 HIS A CA 1
ATOM 5032 C C . HIS A 1 624 ? 10.007 -5.002 12.650 1.00 90.81 624 HIS A C 1
ATOM 5034 O O . HIS A 1 624 ? 9.613 -5.132 11.491 1.00 90.81 624 HIS A O 1
ATOM 5040 N N . TRP A 1 625 ? 10.841 -4.021 13.005 1.00 92.75 625 TRP A N 1
ATOM 5041 C CA . TRP A 1 625 ? 11.270 -2.987 12.059 1.00 92.75 625 TRP A CA 1
ATOM 5042 C C . TRP A 1 625 ? 12.241 -3.501 10.992 1.00 92.75 625 TRP A C 1
ATOM 5044 O O . TRP A 1 625 ? 12.100 -3.088 9.842 1.00 92.75 625 TRP A O 1
ATOM 5054 N N . GLU A 1 626 ? 13.134 -4.450 11.304 1.00 92.62 626 GLU A N 1
ATOM 5055 C CA . GLU A 1 626 ? 13.972 -5.118 10.289 1.00 92.62 626 GLU A CA 1
ATOM 5056 C C . GLU A 1 626 ? 13.095 -5.759 9.204 1.00 92.62 626 GLU A C 1
ATOM 5058 O O . GLU A 1 626 ? 13.295 -5.503 8.017 1.00 92.62 626 GLU A O 1
ATOM 5063 N N . LYS A 1 627 ? 12.032 -6.470 9.604 1.00 92.06 627 LYS A N 1
ATOM 5064 C CA . LYS A 1 627 ? 11.077 -7.091 8.674 1.00 92.06 627 LYS A CA 1
ATOM 5065 C C . LYS A 1 627 ? 10.298 -6.076 7.840 1.00 92.06 627 LYS A C 1
ATOM 5067 O O . LYS A 1 627 ? 10.056 -6.331 6.659 1.00 92.06 627 LYS A O 1
ATOM 5072 N N . GLN A 1 628 ? 9.927 -4.924 8.406 1.00 93.44 628 GLN A N 1
ATOM 5073 C CA . GLN A 1 628 ? 9.300 -3.843 7.632 1.00 93.44 628 GLN A CA 1
ATOM 5074 C C . GLN A 1 628 ? 10.271 -3.249 6.600 1.00 93.44 628 GLN A C 1
ATOM 5076 O O . GLN A 1 628 ? 9.873 -2.983 5.464 1.00 93.44 628 GLN A O 1
ATOM 5081 N N . VAL A 1 629 ? 11.550 -3.091 6.959 1.00 94.19 629 VAL A N 1
ATOM 5082 C CA . VAL A 1 629 ? 12.604 -2.614 6.051 1.00 94.19 629 VAL A CA 1
ATOM 5083 C C . VAL A 1 629 ? 12.910 -3.642 4.954 1.00 94.19 629 VAL A C 1
ATOM 5085 O O . VAL A 1 629 ? 12.957 -3.273 3.783 1.00 94.19 629 VAL A O 1
ATOM 5088 N N . PHE A 1 630 ? 13.027 -4.932 5.276 1.00 93.00 630 PHE A N 1
ATOM 5089 C CA . PHE A 1 630 ? 13.194 -6.000 4.282 1.00 93.00 630 PHE A CA 1
ATOM 5090 C C . PHE A 1 630 ? 11.995 -6.084 3.320 1.00 93.00 630 PHE A C 1
ATOM 5092 O O . PHE A 1 630 ? 12.169 -6.179 2.101 1.00 93.00 630 PHE A O 1
ATOM 5099 N N . GLY A 1 631 ? 10.771 -5.969 3.846 1.00 93.69 631 GLY A N 1
ATOM 5100 C CA . GLY A 1 631 ? 9.553 -5.878 3.040 1.00 93.69 631 GLY A CA 1
ATOM 5101 C C . GLY A 1 631 ? 9.528 -4.639 2.136 1.00 93.69 631 GLY A C 1
ATOM 5102 O O . GLY A 1 631 ? 9.095 -4.730 0.988 1.00 93.69 631 GLY A O 1
ATOM 5103 N N . CYS A 1 632 ? 10.043 -3.502 2.611 1.00 95.06 632 CYS A N 1
ATOM 5104 C CA . CYS A 1 632 ? 10.237 -2.295 1.809 1.00 95.06 632 CYS A CA 1
ATOM 5105 C C . CYS A 1 632 ? 11.258 -2.514 0.685 1.00 95.06 632 CYS A C 1
ATOM 5107 O O . CYS A 1 632 ? 10.906 -2.308 -0.474 1.00 95.06 632 CYS A O 1
ATOM 5109 N N . PHE A 1 633 ? 12.468 -3.014 0.969 1.00 94.75 633 PHE A N 1
ATOM 5110 C CA . PHE A 1 633 ? 13.472 -3.285 -0.072 1.00 94.75 633 PHE A CA 1
ATOM 5111 C C . PHE A 1 633 ? 12.986 -4.304 -1.113 1.00 94.75 633 PHE A C 1
ATOM 5113 O O . PHE A 1 633 ? 13.243 -4.127 -2.303 1.00 94.75 633 PHE A O 1
ATOM 5120 N N . THR A 1 634 ? 12.205 -5.303 -0.694 1.00 93.62 634 THR A N 1
ATOM 5121 C CA . THR A 1 634 ? 11.524 -6.251 -1.592 1.00 93.62 634 THR A CA 1
ATOM 5122 C C . THR A 1 634 ? 10.580 -5.540 -2.567 1.00 93.62 634 THR A C 1
ATOM 5124 O O . THR A 1 634 ? 10.681 -5.728 -3.782 1.00 93.62 634 THR A O 1
ATOM 5127 N N . ARG A 1 635 ? 9.671 -4.693 -2.059 1.00 94.88 635 ARG A N 1
ATOM 5128 C CA . ARG A 1 635 ? 8.723 -3.942 -2.901 1.00 94.88 635 ARG A CA 1
ATOM 5129 C C . ARG A 1 635 ? 9.435 -2.908 -3.769 1.00 94.88 635 ARG A C 1
ATOM 5131 O O . ARG A 1 635 ? 9.143 -2.823 -4.956 1.00 94.88 635 ARG A O 1
ATOM 5138 N N . PHE A 1 636 ? 10.402 -2.182 -3.214 1.00 95.38 636 PHE A N 1
ATOM 5139 C CA . PHE A 1 636 ? 11.255 -1.216 -3.909 1.00 95.38 636 PHE A CA 1
ATOM 5140 C C . PHE A 1 636 ? 11.998 -1.844 -5.097 1.00 95.38 636 PHE A C 1
ATOM 5142 O O . PHE A 1 636 ? 11.996 -1.259 -6.183 1.00 95.38 636 PHE A O 1
ATOM 5149 N N . ALA A 1 637 ? 12.578 -3.038 -4.921 1.00 95.44 637 ALA A N 1
ATOM 5150 C CA . ALA A 1 637 ? 13.241 -3.782 -5.988 1.00 95.44 637 ALA A CA 1
ATOM 5151 C C . ALA A 1 637 ? 12.255 -4.167 -7.099 1.00 95.44 637 ALA A C 1
ATOM 5153 O O . ALA A 1 637 ? 12.444 -3.775 -8.251 1.00 95.44 637 ALA A O 1
ATOM 5154 N N . ALA A 1 638 ? 11.165 -4.859 -6.750 1.00 94.88 638 ALA A N 1
ATOM 5155 C CA . ALA A 1 638 ? 10.161 -5.295 -7.720 1.00 94.88 638 ALA A CA 1
ATOM 5156 C C . ALA A 1 638 ? 9.533 -4.112 -8.482 1.00 94.88 638 ALA A C 1
ATOM 5158 O O . ALA A 1 638 ? 9.484 -4.127 -9.707 1.00 94.88 638 ALA A O 1
ATOM 5159 N N . LYS A 1 639 ? 9.127 -3.052 -7.774 1.00 95.44 639 LYS A N 1
ATOM 5160 C CA . LYS A 1 639 ? 8.518 -1.829 -8.326 1.00 95.44 639 LYS A CA 1
ATOM 5161 C C . LYS A 1 639 ? 9.433 -1.103 -9.313 1.00 95.44 639 LYS A C 1
ATOM 5163 O O . LYS A 1 639 ? 8.954 -0.632 -10.339 1.00 95.44 639 LYS A O 1
ATOM 5168 N N . ASN A 1 640 ? 10.734 -1.010 -9.028 1.00 95.94 640 ASN A N 1
ATOM 5169 C CA . ASN A 1 640 ? 11.688 -0.360 -9.928 1.00 95.94 640 ASN A CA 1
ATOM 5170 C C . ASN A 1 640 ? 11.967 -1.195 -11.188 1.00 95.94 640 ASN A C 1
ATOM 5172 O O . ASN A 1 640 ? 12.004 -0.631 -12.280 1.00 95.94 640 ASN A O 1
ATOM 5176 N N . LEU A 1 641 ? 12.102 -2.521 -11.060 1.00 95.50 641 LEU A N 1
ATOM 5177 C CA . LEU A 1 641 ? 12.265 -3.420 -12.210 1.00 95.50 641 LEU A CA 1
ATOM 5178 C C . LEU A 1 641 ? 11.018 -3.434 -13.107 1.00 95.50 641 LEU A C 1
ATOM 5180 O O . LEU A 1 641 ? 11.138 -3.322 -14.324 1.00 95.50 641 LEU A O 1
ATOM 5184 N N . ASP A 1 642 ? 9.828 -3.519 -12.509 1.00 94.69 642 ASP A N 1
ATOM 5185 C CA . ASP A 1 642 ? 8.543 -3.498 -13.216 1.00 94.69 642 ASP A CA 1
ATOM 5186 C C . ASP A 1 642 ? 8.348 -2.150 -13.939 1.00 94.69 642 ASP A C 1
ATOM 5188 O O . ASP A 1 642 ? 8.054 -2.120 -15.134 1.00 94.69 642 ASP A O 1
ATOM 5192 N N . LYS A 1 643 ? 8.650 -1.016 -13.285 1.00 92.44 643 LYS A N 1
ATOM 5193 C CA . LYS A 1 643 ? 8.610 0.306 -13.936 1.00 92.44 643 LYS A CA 1
ATOM 5194 C C . LYS A 1 643 ? 9.603 0.421 -15.099 1.00 92.44 643 LYS A C 1
ATOM 5196 O O . LYS A 1 643 ? 9.223 0.915 -16.155 1.00 92.44 643 LYS A O 1
ATOM 5201 N N . PHE A 1 644 ? 10.833 -0.080 -14.956 1.00 94.38 644 PHE A N 1
ATOM 5202 C CA . PHE A 1 644 ? 11.807 -0.087 -16.055 1.00 94.38 644 PHE A CA 1
ATOM 5203 C C . PHE A 1 644 ? 11.347 -0.958 -17.233 1.00 94.38 644 PHE A C 1
ATOM 5205 O O . PHE A 1 644 ? 11.421 -0.521 -18.379 1.00 94.38 644 PHE A O 1
ATOM 5212 N N . MET A 1 645 ? 10.790 -2.142 -16.961 1.00 93.38 645 MET A N 1
ATOM 5213 C CA . MET A 1 645 ? 10.204 -3.026 -17.977 1.00 93.38 645 MET A CA 1
ATOM 5214 C C . MET A 1 645 ? 9.065 -2.334 -18.740 1.00 93.38 645 MET A C 1
ATOM 5216 O O . MET A 1 645 ? 9.028 -2.381 -19.968 1.00 93.38 645 MET A O 1
ATOM 5220 N N . ASN A 1 646 ? 8.176 -1.635 -18.031 1.00 92.31 646 ASN A N 1
ATOM 5221 C CA . ASN A 1 646 ? 7.099 -0.860 -18.646 1.00 92.31 646 ASN A CA 1
ATOM 5222 C C . ASN A 1 646 ? 7.640 0.316 -19.482 1.00 92.31 646 ASN A C 1
ATOM 5224 O O . ASN A 1 646 ? 7.185 0.515 -20.607 1.00 92.31 646 ASN A O 1
ATOM 5228 N N . ASN A 1 647 ? 8.637 1.057 -18.986 1.00 91.25 647 ASN A N 1
ATOM 5229 C CA . ASN A 1 647 ? 9.255 2.173 -19.713 1.00 91.25 647 ASN A CA 1
ATOM 5230 C C . ASN A 1 647 ? 9.990 1.698 -20.990 1.00 91.25 647 ASN A C 1
ATOM 5232 O O . ASN A 1 647 ? 9.962 2.396 -21.999 1.00 91.25 647 ASN A O 1
ATOM 5236 N N . LEU A 1 648 ? 10.581 0.494 -20.989 1.00 91.81 648 LEU A N 1
ATOM 5237 C CA . LEU A 1 648 ? 11.184 -0.136 -22.178 1.00 91.81 648 LEU A CA 1
ATOM 5238 C C . LEU A 1 648 ? 10.151 -0.575 -23.241 1.00 91.81 648 LEU A C 1
ATOM 5240 O O . LEU A 1 648 ? 10.469 -0.659 -24.428 1.00 91.81 648 LEU A O 1
ATOM 5244 N N . LEU A 1 649 ? 8.915 -0.874 -22.830 1.00 90.00 649 LEU A N 1
ATOM 5245 C CA . LEU A 1 649 ? 7.836 -1.330 -23.718 1.00 90.00 649 LEU A CA 1
ATOM 5246 C C . LEU A 1 649 ? 6.966 -0.190 -24.276 1.00 90.00 649 LEU A C 1
ATOM 5248 O O . LEU A 1 649 ? 6.253 -0.393 -25.260 1.00 90.00 649 LEU A O 1
ATOM 5252 N N . GLN A 1 650 ? 7.011 1.001 -23.677 1.00 88.06 650 GLN A N 1
ATOM 5253 C CA . GLN A 1 650 ? 6.263 2.1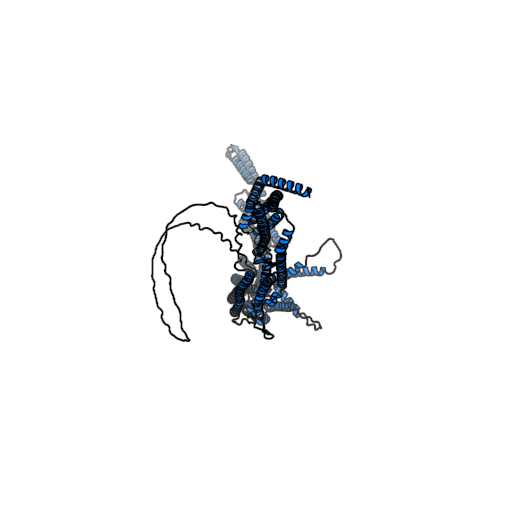74 -24.139 1.00 88.06 650 GLN A CA 1
ATOM 5254 C C . GLN A 1 650 ? 6.799 2.731 -25.467 1.00 88.06 650 GLN A C 1
ATOM 5256 O O . GLN A 1 650 ? 7.958 2.560 -25.825 1.00 88.06 650 GLN A O 1
ATOM 5261 N N . SER A 1 651 ? 5.947 3.457 -26.198 1.00 80.25 651 SER A N 1
ATOM 5262 C CA . SER A 1 651 ? 6.294 4.122 -27.470 1.00 80.25 651 SER A CA 1
ATOM 5263 C C . SER A 1 651 ? 6.970 5.492 -27.283 1.00 80.25 651 SER A C 1
ATOM 5265 O O . SER A 1 651 ? 6.787 6.393 -28.101 1.00 80.25 651 SER A O 1
ATOM 5267 N N . HIS A 1 652 ? 7.721 5.664 -26.193 1.00 84.94 652 HIS A N 1
ATOM 5268 C CA . HIS A 1 652 ? 8.440 6.892 -25.857 1.00 84.94 652 HIS A CA 1
ATOM 5269 C C . HIS A 1 652 ? 9.950 6.604 -25.828 1.00 84.94 652 HIS A C 1
ATOM 5271 O O . HIS A 1 652 ? 10.387 5.825 -24.979 1.00 84.94 652 HIS A O 1
ATOM 5277 N N . PRO A 1 653 ? 10.756 7.189 -26.734 1.00 87.75 653 PRO A N 1
ATOM 5278 C CA . PRO A 1 653 ? 12.184 6.902 -26.800 1.00 87.75 653 PRO A CA 1
ATOM 5279 C C . PRO A 1 653 ? 12.922 7.476 -25.585 1.00 87.75 653 PRO A C 1
ATOM 5281 O O . PRO A 1 653 ? 12.890 8.679 -25.344 1.00 87.75 653 PRO A O 1
ATOM 5284 N N . LEU A 1 654 ? 13.615 6.607 -24.847 1.00 89.94 654 LEU A N 1
ATOM 5285 C CA . LEU A 1 654 ? 14.444 6.969 -23.692 1.00 89.94 654 LEU A CA 1
ATOM 5286 C C . LEU A 1 654 ? 15.866 7.354 -24.126 1.00 89.94 654 LEU A C 1
ATOM 5288 O O . LEU A 1 654 ? 16.477 8.261 -23.565 1.00 89.94 654 LEU A O 1
ATOM 5292 N N . PHE A 1 655 ? 16.395 6.654 -25.132 1.00 93.00 655 PHE A N 1
ATOM 5293 C CA . PHE A 1 655 ? 17.747 6.844 -25.649 1.00 93.00 655 PHE A CA 1
ATOM 5294 C C . PHE A 1 655 ? 17.831 6.548 -27.152 1.00 93.00 655 PHE A C 1
ATOM 5296 O O . PHE A 1 655 ? 16.983 5.845 -27.711 1.00 93.00 655 PHE A O 1
ATOM 5303 N N . GLU A 1 656 ? 18.872 7.068 -27.807 1.00 93.19 656 GLU A N 1
ATOM 5304 C CA . GLU A 1 656 ? 19.139 6.849 -29.228 1.00 93.19 656 GLU A CA 1
ATOM 5305 C C . GLU A 1 656 ? 20.352 5.949 -29.514 1.00 93.19 656 GLU A C 1
ATOM 5307 O O . GLU A 1 656 ? 21.271 5.798 -28.703 1.00 93.19 656 GLU A O 1
ATOM 5312 N N . VAL A 1 657 ? 20.325 5.316 -30.687 1.00 95.06 657 VAL A N 1
ATOM 5313 C CA . VAL A 1 657 ? 21.356 4.419 -31.226 1.00 95.06 657 VAL A CA 1
ATOM 5314 C C . VAL A 1 657 ? 21.587 4.749 -32.700 1.00 95.06 657 VAL A C 1
ATOM 5316 O O . VAL A 1 657 ? 20.633 4.935 -33.456 1.00 95.06 657 VAL A O 1
ATOM 5319 N N . ASP A 1 658 ? 22.842 4.815 -33.130 1.00 93.69 658 ASP A N 1
ATOM 5320 C CA . ASP A 1 658 ? 23.186 5.133 -34.515 1.00 93.69 658 ASP A CA 1
ATOM 5321 C C . ASP A 1 658 ? 23.031 3.912 -35.425 1.00 93.69 658 ASP A C 1
ATOM 5323 O O . ASP A 1 658 ? 23.528 2.824 -35.124 1.00 93.69 658 ASP A O 1
ATOM 5327 N N . ALA A 1 659 ? 22.426 4.115 -36.594 1.00 94.31 659 ALA A N 1
ATOM 5328 C CA . ALA A 1 659 ? 22.572 3.228 -37.739 1.00 94.31 659 ALA A CA 1
ATOM 5329 C C . ALA A 1 659 ? 23.724 3.731 -38.623 1.00 94.31 659 ALA A C 1
ATOM 5331 O O . ALA A 1 659 ? 23.709 4.882 -39.067 1.00 94.31 659 ALA A O 1
ATOM 5332 N N . ILE A 1 660 ? 24.716 2.881 -38.897 1.00 91.62 660 ILE A N 1
ATOM 5333 C CA . ILE A 1 660 ? 25.943 3.245 -39.621 1.00 91.62 660 ILE A CA 1
ATOM 5334 C C . ILE A 1 660 ? 26.233 2.210 -40.711 1.00 91.62 660 ILE A C 1
ATOM 5336 O O . ILE A 1 660 ? 26.284 1.010 -40.447 1.00 91.62 660 ILE A O 1
ATOM 5340 N N . LEU A 1 661 ? 26.478 2.671 -41.939 1.00 90.19 661 LEU A N 1
ATOM 5341 C CA . LEU A 1 661 ? 26.995 1.822 -43.012 1.00 90.19 661 LEU A CA 1
ATOM 5342 C C . LEU A 1 661 ? 28.500 1.592 -42.801 1.00 90.19 661 LEU A C 1
ATOM 5344 O O . LEU A 1 661 ? 29.273 2.545 -42.744 1.00 90.19 661 LEU A O 1
ATOM 5348 N N . THR A 1 662 ? 28.922 0.337 -42.669 1.00 86.12 662 THR A N 1
ATOM 5349 C CA . THR A 1 662 ? 30.330 -0.077 -42.577 1.00 86.12 662 THR A CA 1
ATOM 5350 C C . THR A 1 662 ? 30.529 -1.230 -43.552 1.00 86.12 662 THR A C 1
ATOM 5352 O O . THR A 1 662 ? 30.239 -2.378 -43.227 1.00 86.12 662 THR A O 1
ATOM 5355 N N . VAL A 1 663 ? 30.944 -0.901 -44.780 1.00 81.56 663 VAL A N 1
ATOM 5356 C CA . VAL A 1 663 ? 30.969 -1.821 -45.933 1.00 81.56 663 VAL A CA 1
ATOM 5357 C C . VAL A 1 663 ? 31.609 -3.171 -45.554 1.00 81.56 663 VAL A C 1
ATOM 5359 O O . VAL A 1 663 ? 32.738 -3.168 -45.064 1.00 81.56 663 VAL A O 1
ATOM 5362 N N . PRO A 1 664 ? 30.930 -4.318 -45.776 1.00 79.50 664 PRO A N 1
ATOM 5363 C CA . PRO A 1 664 ? 29.704 -4.498 -46.565 1.00 79.50 664 PRO A CA 1
ATOM 5364 C C . PRO A 1 664 ? 28.370 -4.406 -45.791 1.00 79.50 664 PRO A C 1
ATOM 5366 O O . PRO A 1 664 ? 27.316 -4.614 -46.398 1.00 79.50 664 PRO A O 1
ATOM 5369 N N . GLU A 1 665 ? 28.370 -4.119 -44.488 1.00 86.06 665 GLU A N 1
ATOM 5370 C CA . GLU A 1 665 ? 27.203 -4.293 -43.606 1.00 86.06 665 GLU A CA 1
ATOM 5371 C C . GLU A 1 665 ? 26.620 -2.985 -43.041 1.00 86.06 665 GLU A C 1
ATOM 5373 O O . GLU A 1 665 ? 27.245 -1.925 -43.050 1.00 86.06 665 GLU A O 1
ATOM 5378 N N . ILE A 1 666 ? 25.386 -3.063 -42.535 1.00 90.69 666 ILE A N 1
ATOM 5379 C CA . ILE A 1 666 ? 24.717 -1.973 -41.812 1.00 90.69 666 ILE A CA 1
ATOM 5380 C C . ILE A 1 666 ? 24.725 -2.347 -40.334 1.00 90.69 666 ILE A C 1
ATOM 5382 O O . ILE A 1 666 ? 24.101 -3.335 -39.944 1.00 90.69 666 ILE A O 1
ATOM 5386 N N . LEU A 1 667 ? 25.432 -1.562 -39.526 1.00 90.06 667 LEU A N 1
ATOM 5387 C CA . LEU A 1 667 ? 25.683 -1.840 -38.118 1.00 90.06 667 LEU A CA 1
ATOM 5388 C C . LEU A 1 667 ? 24.968 -0.835 -37.212 1.00 90.06 667 LEU A C 1
ATOM 5390 O O . LEU A 1 667 ? 24.809 0.341 -37.540 1.00 90.06 667 LEU A O 1
ATOM 5394 N N . MET A 1 668 ? 24.571 -1.323 -36.042 1.00 92.00 668 MET A N 1
ATOM 5395 C CA . MET A 1 668 ? 24.079 -0.527 -34.920 1.00 92.00 668 MET A CA 1
ATOM 5396 C C . MET A 1 668 ? 25.279 -0.060 -34.076 1.00 92.00 668 MET A C 1
ATOM 5398 O O . MET A 1 668 ? 26.210 -0.840 -33.851 1.00 92.00 668 MET A O 1
ATOM 5402 N N . ARG A 1 669 ? 25.279 1.190 -33.600 1.00 90.31 669 ARG A N 1
ATOM 5403 C CA . ARG A 1 669 ? 26.262 1.713 -32.636 1.00 90.31 669 ARG A CA 1
ATOM 5404 C C . ARG A 1 669 ? 25.533 2.378 -31.451 1.00 90.31 669 ARG A C 1
ATOM 5406 O O . ARG A 1 669 ? 24.795 3.332 -31.681 1.00 90.31 669 ARG A O 1
ATOM 5413 N N . PRO A 1 670 ? 25.744 1.941 -30.190 1.00 91.88 670 PRO A N 1
ATOM 5414 C CA . PRO A 1 670 ? 26.506 0.758 -29.761 1.00 91.88 670 PRO A CA 1
ATOM 5415 C C . PRO A 1 670 ? 26.033 -0.541 -30.434 1.00 91.88 670 PRO A C 1
ATOM 5417 O O . PRO A 1 670 ? 24.898 -0.617 -30.894 1.00 91.88 670 PRO A O 1
ATOM 5420 N N . SER A 1 671 ? 26.919 -1.540 -30.519 1.00 93.56 671 SER A N 1
ATOM 5421 C CA . SER A 1 671 ? 26.609 -2.840 -31.137 1.00 93.56 671 SER A CA 1
ATOM 5422 C C . SER A 1 671 ? 25.403 -3.517 -30.469 1.00 93.56 671 SER A C 1
ATOM 5424 O O . SER A 1 671 ? 25.046 -3.181 -29.341 1.00 93.56 671 SER A O 1
ATOM 5426 N N . SER A 1 672 ? 24.788 -4.514 -31.108 1.00 91.56 672 SER A N 1
ATOM 5427 C CA . SER A 1 672 ? 23.684 -5.267 -30.491 1.00 91.56 672 SER A CA 1
ATOM 5428 C C . SER A 1 672 ? 24.090 -5.935 -29.169 1.00 91.56 672 SER A C 1
ATOM 5430 O O . SER A 1 672 ? 23.318 -5.924 -28.211 1.00 91.56 672 SER A O 1
ATOM 5432 N N . THR A 1 673 ? 25.318 -6.457 -29.088 1.00 93.25 673 THR A N 1
ATOM 5433 C CA . THR A 1 673 ? 25.887 -7.037 -27.862 1.00 93.25 673 THR A CA 1
ATOM 5434 C C . THR A 1 673 ? 26.223 -5.977 -26.817 1.00 93.25 673 THR A C 1
ATOM 5436 O O . THR A 1 673 ? 25.959 -6.195 -25.637 1.00 93.25 673 THR A O 1
ATOM 5439 N N . ASP A 1 674 ? 26.745 -4.816 -27.223 1.00 94.12 674 ASP A N 1
ATOM 5440 C CA . ASP A 1 674 ? 27.005 -3.681 -26.329 1.00 94.12 674 ASP A CA 1
ATOM 5441 C C . ASP A 1 674 ? 25.695 -3.147 -25.744 1.00 94.12 674 ASP A C 1
ATOM 5443 O O . ASP A 1 674 ? 25.594 -2.984 -24.537 1.00 94.12 674 ASP A O 1
ATOM 5447 N N . ALA A 1 675 ? 24.690 -2.882 -26.584 1.00 93.38 675 ALA A N 1
ATOM 5448 C CA . ALA A 1 675 ? 23.407 -2.312 -26.182 1.00 93.38 675 ALA A CA 1
ATOM 5449 C C . ALA A 1 675 ? 22.677 -3.233 -25.195 1.00 93.38 675 ALA A C 1
ATOM 5451 O O . ALA A 1 675 ? 22.242 -2.774 -24.137 1.00 93.38 675 ALA A O 1
ATOM 5452 N N . TYR A 1 676 ? 22.625 -4.538 -25.492 1.00 94.56 676 TYR A N 1
ATOM 5453 C CA . TYR A 1 676 ? 22.149 -5.555 -24.552 1.00 94.56 676 TYR A CA 1
ATOM 5454 C C . TYR A 1 676 ? 22.946 -5.507 -23.239 1.00 94.56 676 TYR A C 1
ATOM 5456 O O . TYR A 1 676 ? 22.366 -5.381 -22.160 1.00 94.56 676 TYR A O 1
ATOM 5464 N N . SER A 1 677 ? 24.280 -5.531 -23.317 1.00 95.19 677 SER A N 1
ATOM 5465 C CA . SER A 1 677 ? 25.148 -5.544 -22.133 1.00 95.19 677 SER A CA 1
ATOM 5466 C C . SER A 1 677 ? 25.004 -4.287 -21.276 1.00 95.19 677 SER A C 1
ATOM 5468 O O . SER A 1 677 ? 24.979 -4.399 -20.058 1.00 95.19 677 SER A O 1
ATOM 5470 N N . ILE A 1 678 ? 24.861 -3.101 -21.874 1.00 94.81 678 ILE A N 1
ATOM 5471 C CA . ILE A 1 678 ? 24.641 -1.828 -21.171 1.00 94.81 678 ILE A CA 1
ATOM 5472 C C . ILE A 1 678 ? 23.299 -1.865 -20.426 1.00 94.81 678 ILE A C 1
ATOM 5474 O O . ILE A 1 678 ? 23.255 -1.588 -19.227 1.00 94.81 678 ILE A O 1
ATOM 5478 N N . MET A 1 679 ? 22.216 -2.273 -21.098 1.00 94.12 679 MET A N 1
ATOM 5479 C CA . MET A 1 679 ? 20.887 -2.369 -20.484 1.00 94.12 679 MET A CA 1
ATOM 5480 C C . MET A 1 679 ? 20.852 -3.380 -19.327 1.00 94.12 679 MET A C 1
ATOM 5482 O O . MET A 1 679 ? 20.342 -3.066 -18.250 1.00 94.12 679 MET A O 1
ATOM 5486 N N . ILE A 1 680 ? 21.446 -4.566 -19.495 1.00 94.69 680 ILE A N 1
ATOM 5487 C CA . ILE A 1 680 ? 21.468 -5.598 -18.446 1.00 94.69 680 ILE A CA 1
ATOM 5488 C C . ILE A 1 680 ? 22.463 -5.268 -17.323 1.00 94.69 680 ILE A C 1
ATOM 5490 O O . ILE A 1 680 ? 22.153 -5.503 -16.153 1.00 94.69 680 ILE A O 1
ATOM 5494 N N . ASN A 1 681 ? 23.606 -4.638 -17.618 1.00 94.25 681 ASN A N 1
ATOM 5495 C CA . ASN A 1 681 ? 24.502 -4.118 -16.580 1.00 94.25 681 ASN A CA 1
ATOM 5496 C C . ASN A 1 681 ? 23.840 -2.995 -15.773 1.00 94.25 681 ASN A C 1
ATOM 5498 O O . ASN A 1 681 ? 24.065 -2.922 -14.569 1.00 94.25 681 ASN A O 1
ATOM 5502 N N . SER A 1 682 ? 22.966 -2.182 -16.376 1.00 93.81 682 SER A N 1
ATOM 5503 C CA . SER A 1 682 ? 22.169 -1.199 -15.637 1.00 93.81 682 SER A CA 1
ATOM 5504 C C . SER A 1 682 ? 21.222 -1.869 -14.629 1.00 93.81 682 SER A C 1
ATOM 5506 O O . SER A 1 682 ? 21.172 -1.452 -13.471 1.00 93.81 682 SER A O 1
ATOM 5508 N N . VAL A 1 683 ? 20.533 -2.951 -15.014 1.00 94.88 683 VAL A N 1
ATOM 5509 C CA . VAL A 1 683 ? 19.700 -3.752 -14.090 1.00 94.88 683 VAL A CA 1
ATOM 5510 C C . VAL A 1 683 ? 20.548 -4.387 -12.978 1.00 94.88 683 VAL A C 1
ATOM 5512 O O . VAL A 1 683 ? 20.159 -4.367 -11.809 1.00 94.88 683 VAL A O 1
ATOM 5515 N N . LYS A 1 684 ? 21.735 -4.901 -13.323 1.00 93.56 684 LYS A N 1
ATOM 5516 C CA . LYS A 1 684 ? 22.688 -5.500 -12.378 1.00 93.56 684 LYS A CA 1
ATOM 5517 C C . LYS A 1 684 ? 23.227 -4.485 -11.363 1.00 93.56 684 LYS A C 1
ATOM 5519 O O . LYS A 1 684 ? 23.248 -4.794 -10.177 1.00 93.56 684 LYS A O 1
ATOM 5524 N N . ASP A 1 685 ? 23.625 -3.291 -11.802 1.00 93.81 685 ASP A N 1
ATOM 5525 C CA . ASP A 1 685 ? 24.066 -2.185 -10.938 1.00 93.81 685 ASP A CA 1
ATOM 5526 C C . ASP A 1 685 ? 22.963 -1.763 -9.957 1.00 93.81 685 ASP A C 1
ATOM 5528 O O . ASP A 1 685 ? 23.211 -1.665 -8.755 1.00 93.81 685 ASP A O 1
ATOM 5532 N N . PHE A 1 686 ? 21.724 -1.600 -10.440 1.00 94.81 686 PHE A N 1
ATOM 5533 C CA . PHE A 1 686 ? 20.582 -1.286 -9.579 1.00 94.81 686 PHE A CA 1
ATOM 5534 C C . PHE A 1 686 ? 20.417 -2.305 -8.442 1.00 94.81 686 PHE A C 1
ATOM 5536 O O . PHE A 1 686 ? 20.264 -1.906 -7.288 1.00 94.81 686 PHE A O 1
ATOM 5543 N N . LEU A 1 687 ? 20.489 -3.604 -8.749 1.00 93.62 687 LEU A N 1
ATOM 5544 C CA . LEU A 1 687 ? 20.403 -4.644 -7.727 1.00 93.62 687 LEU A CA 1
ATOM 5545 C C . LEU A 1 687 ? 21.630 -4.636 -6.809 1.00 93.62 687 LEU A C 1
ATOM 5547 O O . LEU A 1 687 ? 21.461 -4.650 -5.596 1.00 93.62 687 LEU A O 1
ATOM 5551 N N . LEU A 1 688 ? 22.853 -4.543 -7.343 1.00 92.12 688 LEU A N 1
ATOM 5552 C CA . LEU A 1 688 ? 24.087 -4.530 -6.542 1.00 92.12 688 LEU A CA 1
ATOM 5553 C C . LEU A 1 688 ? 24.134 -3.390 -5.513 1.00 92.12 688 LEU A C 1
ATOM 5555 O O . LEU A 1 688 ? 24.682 -3.588 -4.431 1.00 92.12 688 LEU A O 1
ATOM 5559 N N . ARG A 1 689 ? 23.493 -2.243 -5.776 1.00 91.06 689 ARG A N 1
ATOM 5560 C CA . ARG A 1 689 ? 23.343 -1.145 -4.797 1.00 91.06 689 ARG A CA 1
ATOM 5561 C C . ARG A 1 689 ? 22.620 -1.558 -3.514 1.00 91.06 689 ARG A C 1
ATOM 5563 O O . ARG A 1 689 ? 22.830 -0.920 -2.484 1.00 91.06 689 ARG A O 1
ATOM 5570 N N . LEU A 1 690 ? 21.835 -2.640 -3.525 1.00 91.06 690 LEU A N 1
ATOM 5571 C CA . LEU A 1 690 ? 21.233 -3.198 -2.310 1.00 91.06 690 LEU A CA 1
ATOM 5572 C C . LEU A 1 690 ? 22.287 -3.727 -1.312 1.00 91.06 690 LEU A C 1
ATOM 5574 O O . LEU A 1 690 ? 21.991 -3.829 -0.123 1.00 91.06 690 LEU A O 1
ATOM 5578 N N . LYS A 1 691 ? 23.532 -3.985 -1.751 1.00 90.44 691 LYS A N 1
ATOM 5579 C CA . LYS A 1 691 ? 24.665 -4.334 -0.869 1.00 90.44 691 LYS A CA 1
ATOM 5580 C C . LYS A 1 691 ? 25.159 -3.170 -0.003 1.00 90.44 691 LYS A C 1
ATOM 5582 O O . LYS A 1 691 ? 25.894 -3.401 0.951 1.00 90.44 691 LYS A O 1
ATOM 5587 N N . ASN A 1 692 ? 24.738 -1.934 -0.274 1.00 89.12 692 ASN A N 1
ATOM 5588 C CA . ASN A 1 692 ? 25.088 -0.792 0.576 1.00 89.12 692 ASN A CA 1
ATOM 5589 C C . ASN A 1 692 ? 24.291 -0.785 1.894 1.00 89.12 692 ASN A C 1
ATOM 5591 O O . ASN A 1 692 ? 24.748 -0.224 2.887 1.00 89.12 692 ASN A O 1
ATOM 5595 N N . PHE A 1 693 ? 23.121 -1.432 1.926 1.00 90.56 693 PHE A N 1
ATOM 5596 C CA . PHE A 1 693 ? 22.251 -1.484 3.100 1.00 90.56 693 PHE A CA 1
ATOM 5597 C C . PHE A 1 693 ? 22.600 -2.706 3.956 1.00 90.56 693 PHE A C 1
ATOM 5599 O O . PHE A 1 693 ? 22.087 -3.813 3.755 1.00 90.56 693 PHE A O 1
ATOM 5606 N N . LYS A 1 694 ? 23.513 -2.496 4.910 1.00 89.31 694 LYS A N 1
ATOM 5607 C CA . LYS A 1 694 ? 23.889 -3.486 5.929 1.00 89.31 694 LYS A CA 1
ATOM 5608 C C . LYS A 1 694 ? 22.678 -3.802 6.805 1.00 89.31 694 LYS A C 1
ATOM 5610 O O . LYS A 1 694 ? 22.045 -2.881 7.319 1.00 89.31 694 LYS A O 1
ATOM 5615 N N . ARG A 1 695 ? 22.367 -5.083 7.000 1.00 90.56 695 ARG A N 1
ATOM 5616 C CA . ARG A 1 695 ? 21.332 -5.525 7.949 1.00 90.56 695 ARG A CA 1
ATOM 5617 C C . ARG A 1 695 ? 21.728 -5.196 9.388 1.00 90.56 695 ARG A C 1
ATOM 5619 O O . ARG A 1 695 ? 22.906 -4.977 9.672 1.00 90.56 695 ARG A O 1
ATOM 5626 N N . TRP A 1 696 ? 20.754 -5.192 10.292 1.00 90.75 696 TRP A N 1
ATOM 5627 C CA . TRP A 1 696 ? 21.038 -5.176 11.727 1.00 90.75 696 TRP A CA 1
ATOM 5628 C C . TRP A 1 696 ? 21.480 -6.561 12.215 1.00 90.75 696 TRP A C 1
ATOM 5630 O O . TRP A 1 696 ? 21.165 -7.580 11.594 1.00 90.75 696 TRP A O 1
ATOM 5640 N N . THR A 1 697 ? 22.227 -6.603 13.315 1.00 86.19 697 THR A N 1
ATOM 5641 C CA . THR A 1 697 ? 22.534 -7.850 14.026 1.00 86.19 697 THR A CA 1
ATOM 5642 C C . THR A 1 697 ? 21.239 -8.466 14.569 1.00 86.19 697 THR A C 1
ATOM 5644 O O . THR A 1 697 ? 20.289 -7.758 14.906 1.00 86.19 697 THR A O 1
ATOM 5647 N N . ALA A 1 698 ? 21.173 -9.798 14.635 1.00 82.50 698 ALA A N 1
ATOM 5648 C CA . ALA A 1 698 ? 19.993 -10.489 15.143 1.00 82.50 698 ALA A CA 1
ATOM 5649 C C . ALA A 1 698 ? 19.632 -10.005 16.559 1.00 82.50 698 ALA A C 1
ATOM 5651 O O . ALA A 1 698 ? 20.496 -9.916 17.424 1.00 82.50 698 ALA A O 1
ATOM 5652 N N . GLU A 1 699 ? 18.346 -9.721 16.777 1.00 83.19 699 GLU A N 1
ATOM 5653 C CA . GLU A 1 699 ? 17.786 -9.220 18.044 1.00 83.19 699 GLU A CA 1
ATOM 5654 C C . GLU A 1 699 ? 18.207 -7.791 18.466 1.00 83.19 699 GLU A C 1
ATOM 5656 O O . GLU A 1 699 ? 17.750 -7.339 19.513 1.00 83.19 699 GLU A O 1
ATOM 5661 N N . THR A 1 700 ? 18.951 -7.033 17.643 1.00 88.31 700 THR A N 1
ATOM 5662 C CA . THR A 1 700 ? 19.360 -5.634 17.922 1.00 88.31 700 THR A CA 1
ATOM 5663 C C . THR A 1 700 ? 18.973 -4.669 16.785 1.00 88.31 700 THR A C 1
ATOM 5665 O O . THR A 1 700 ? 18.474 -5.092 15.739 1.00 88.31 700 THR A O 1
ATOM 5668 N N . CYS A 1 701 ? 19.181 -3.357 16.969 1.00 85.75 701 CYS A N 1
ATOM 5669 C CA . CYS A 1 701 ? 19.092 -2.356 15.889 1.00 85.75 701 CYS A CA 1
ATOM 5670 C C . CYS A 1 701 ? 20.457 -1.804 15.432 1.00 85.75 701 CYS A C 1
ATOM 5672 O O . CYS A 1 701 ? 20.516 -0.767 14.766 1.00 85.75 701 CYS A O 1
ATOM 5674 N N . LEU A 1 702 ? 21.559 -2.467 15.800 1.00 86.62 702 LEU A N 1
ATOM 5675 C CA . LEU A 1 702 ? 22.916 -2.076 15.406 1.00 86.62 702 LEU A CA 1
ATOM 5676 C C . LEU A 1 702 ? 23.314 -2.728 14.071 1.00 86.62 702 LEU A C 1
ATOM 5678 O O . LEU A 1 702 ? 22.978 -3.892 13.851 1.00 86.62 702 LEU A O 1
ATOM 5682 N N . PRO A 1 703 ? 24.042 -2.031 13.176 1.00 84.25 703 PRO A N 1
ATOM 5683 C CA . PRO A 1 703 ? 24.468 -2.591 11.895 1.00 84.25 703 PRO A CA 1
ATOM 5684 C C . PRO A 1 703 ? 25.418 -3.779 12.089 1.00 84.25 703 PRO A C 1
ATOM 5686 O O . PRO A 1 703 ? 26.341 -3.729 12.901 1.00 84.25 703 PRO A O 1
ATOM 5689 N N . CYS A 1 704 ? 25.213 -4.835 11.305 1.00 83.69 704 CYS A N 1
ATOM 5690 C CA . CYS A 1 704 ? 25.958 -6.080 11.428 1.00 83.69 704 CYS A CA 1
ATOM 5691 C C . CYS A 1 704 ? 27.467 -5.872 11.149 1.00 83.69 704 CYS A C 1
ATOM 5693 O O . CYS A 1 704 ? 27.820 -5.267 10.124 1.00 83.69 704 CYS A O 1
ATOM 5695 N N . PRO A 1 705 ? 28.368 -6.347 12.036 1.00 79.56 705 PRO A N 1
ATOM 5696 C CA . PRO A 1 705 ? 29.810 -6.178 11.877 1.00 79.56 705 PRO A CA 1
ATOM 5697 C C . PRO A 1 705 ? 30.375 -6.981 10.696 1.00 79.56 705 PRO A C 1
ATOM 5699 O O . PRO A 1 705 ? 29.789 -7.958 10.228 1.00 79.56 705 PRO A O 1
ATOM 5702 N N . ALA A 1 706 ? 31.558 -6.573 10.230 1.00 79.38 706 ALA A N 1
ATOM 5703 C CA . ALA A 1 706 ? 32.289 -7.271 9.177 1.00 79.38 706 ALA A CA 1
ATOM 5704 C C . ALA A 1 706 ? 32.692 -8.682 9.636 1.00 79.38 706 ALA A C 1
ATOM 5706 O O . ALA A 1 706 ? 33.481 -8.841 10.569 1.00 79.38 706 ALA A O 1
ATOM 5707 N N . THR A 1 707 ? 32.182 -9.710 8.963 1.00 76.38 707 THR A N 1
ATOM 5708 C CA . THR A 1 707 ? 32.561 -11.105 9.216 1.00 76.38 707 THR A CA 1
ATOM 5709 C C . THR A 1 707 ? 33.738 -11.466 8.318 1.00 76.38 707 THR A C 1
ATOM 5711 O O . THR A 1 707 ? 33.634 -11.371 7.096 1.00 76.38 707 THR A O 1
ATOM 5714 N N . LYS A 1 708 ? 34.872 -11.865 8.905 1.00 71.69 708 LYS A N 1
ATOM 5715 C CA . LYS A 1 708 ? 36.068 -12.247 8.139 1.00 71.69 708 LYS A CA 1
ATOM 5716 C C . LYS A 1 708 ? 36.005 -13.719 7.754 1.00 71.69 708 LYS A C 1
ATOM 5718 O O . LYS A 1 708 ? 35.926 -14.578 8.627 1.00 71.69 708 LYS A O 1
ATOM 5723 N N . CYS A 1 709 ? 36.055 -13.998 6.455 1.00 59.69 709 CYS A N 1
ATOM 5724 C CA . CYS A 1 709 ? 36.063 -15.348 5.899 1.00 59.69 709 CYS A CA 1
ATOM 5725 C C . CYS A 1 709 ? 37.071 -15.390 4.742 1.00 59.69 709 CYS A C 1
ATOM 5727 O O . CYS A 1 709 ? 37.077 -14.489 3.904 1.00 59.69 709 CYS A O 1
ATOM 5729 N N . ASP A 1 710 ? 37.979 -16.368 4.747 1.00 60.75 710 ASP A N 1
ATOM 5730 C CA . ASP A 1 710 ? 39.064 -16.537 3.763 1.00 60.75 710 ASP A CA 1
ATOM 5731 C C . ASP A 1 710 ? 39.834 -15.241 3.427 1.00 60.75 710 ASP A C 1
ATOM 5733 O O . ASP A 1 710 ? 40.141 -14.933 2.277 1.00 60.75 710 ASP A O 1
ATOM 5737 N N . GLY A 1 711 ? 40.120 -14.439 4.461 1.00 66.38 711 GLY A N 1
ATOM 5738 C CA . GLY A 1 711 ? 40.837 -13.161 4.361 1.00 66.38 711 GLY A CA 1
ATOM 5739 C C . GLY A 1 711 ? 39.999 -11.959 3.899 1.00 66.38 711 GLY A C 1
ATOM 5740 O O . GLY A 1 711 ? 40.441 -10.825 4.070 1.00 66.38 711 GLY A O 1
ATOM 5741 N N . ASN A 1 712 ? 38.784 -12.175 3.388 1.00 62.94 712 ASN A N 1
ATOM 5742 C CA . ASN A 1 712 ? 37.880 -11.122 2.924 1.00 62.94 712 ASN A CA 1
ATOM 5743 C C . ASN A 1 712 ? 36.871 -10.700 4.007 1.00 62.94 712 ASN A C 1
ATOM 5745 O O . ASN A 1 712 ? 36.461 -11.500 4.851 1.00 62.94 712 ASN A O 1
ATOM 5749 N N . GLU A 1 713 ? 36.443 -9.434 3.971 1.00 73.12 713 GLU A N 1
ATOM 5750 C CA . GLU A 1 713 ? 35.385 -8.902 4.839 1.00 73.12 713 GLU A CA 1
ATOM 5751 C C . GLU A 1 713 ? 34.011 -9.006 4.167 1.00 73.12 713 GLU A C 1
ATOM 5753 O O . GLU A 1 713 ? 33.738 -8.347 3.164 1.00 73.12 713 GLU A O 1
ATOM 5758 N N . PHE A 1 714 ? 33.125 -9.808 4.757 1.00 77.25 714 PHE A N 1
ATOM 5759 C CA . PHE A 1 714 ? 31.740 -9.968 4.328 1.00 77.25 714 PHE A CA 1
ATOM 5760 C C . PHE A 1 714 ? 30.791 -9.169 5.226 1.00 77.25 714 PHE A C 1
ATOM 5762 O O . PHE A 1 714 ? 30.921 -9.160 6.451 1.00 77.25 714 PHE A O 1
ATOM 5769 N N . TYR A 1 715 ? 29.797 -8.530 4.608 1.00 80.88 715 TYR A N 1
ATOM 5770 C CA . TYR A 1 715 ? 28.730 -7.800 5.291 1.00 80.88 715 TYR A CA 1
ATOM 5771 C C . TYR A 1 715 ? 27.380 -8.450 4.983 1.00 80.88 715 TYR A C 1
ATOM 5773 O O . TYR A 1 715 ? 27.033 -8.643 3.816 1.00 80.88 715 TYR A O 1
ATOM 5781 N N . PHE A 1 716 ? 26.593 -8.738 6.020 1.00 84.31 716 PHE A N 1
ATOM 5782 C CA . PHE A 1 716 ? 25.206 -9.166 5.849 1.00 84.31 716 PHE A CA 1
ATOM 5783 C C . PHE A 1 716 ? 24.360 -7.978 5.375 1.00 84.31 716 PHE A C 1
ATOM 5785 O O . PHE A 1 716 ? 24.342 -6.915 5.996 1.00 84.31 716 PHE A O 1
ATOM 5792 N N . THR A 1 717 ? 23.675 -8.143 4.244 1.00 88.50 717 THR A N 1
ATOM 5793 C CA . THR A 1 717 ? 22.929 -7.083 3.545 1.00 88.50 717 THR A CA 1
ATOM 5794 C C . THR A 1 717 ? 21.596 -7.630 3.048 1.00 88.50 717 THR A C 1
ATOM 5796 O O . THR A 1 717 ? 21.420 -8.845 2.949 1.00 88.50 717 THR A O 1
ATOM 5799 N N . PHE A 1 718 ? 20.650 -6.754 2.705 1.00 88.12 718 PHE A N 1
ATOM 5800 C CA . PHE A 1 718 ? 19.357 -7.189 2.160 1.00 88.12 718 PHE A CA 1
ATOM 5801 C C . PHE A 1 718 ? 19.455 -7.785 0.740 1.00 88.12 718 PHE A C 1
ATOM 5803 O O . PHE A 1 718 ? 18.519 -8.447 0.301 1.00 88.12 718 PHE A O 1
ATOM 5810 N N . PHE A 1 719 ? 20.567 -7.576 0.020 1.00 89.62 719 PHE A N 1
ATOM 5811 C CA . PHE A 1 719 ? 20.753 -8.044 -1.361 1.00 89.62 719 PHE A CA 1
ATOM 5812 C C . PHE A 1 719 ? 20.553 -9.555 -1.525 1.00 89.62 719 PHE A C 1
ATOM 5814 O O . PHE A 1 719 ? 19.800 -9.962 -2.408 1.00 89.62 719 PHE A O 1
ATOM 5821 N N . GLU A 1 720 ? 21.234 -10.369 -0.708 1.00 87.38 720 GLU A N 1
ATOM 5822 C CA . GLU A 1 720 ? 21.323 -11.818 -0.951 1.00 87.38 720 GLU A CA 1
ATOM 5823 C C . GLU A 1 720 ? 19.938 -12.476 -0.855 1.00 87.38 720 GLU A C 1
ATOM 5825 O O . GLU A 1 720 ? 19.604 -13.320 -1.683 1.00 87.38 720 GLU A O 1
ATOM 5830 N N . ASP A 1 721 ? 19.098 -12.027 0.082 1.00 89.56 721 ASP A N 1
ATOM 5831 C CA . ASP A 1 721 ? 17.704 -12.464 0.205 1.00 89.56 721 ASP A CA 1
ATOM 5832 C C . ASP A 1 721 ? 16.817 -11.877 -0.903 1.00 89.56 721 ASP A C 1
ATOM 5834 O O . ASP A 1 721 ? 16.058 -12.613 -1.527 1.00 89.56 721 ASP A O 1
ATOM 5838 N N . VAL A 1 722 ? 16.888 -10.560 -1.166 1.00 91.19 722 VAL A N 1
ATOM 5839 C CA . VAL A 1 722 ? 15.996 -9.889 -2.137 1.00 91.19 722 VAL A CA 1
ATOM 5840 C C . VAL A 1 722 ? 16.174 -10.452 -3.550 1.00 91.19 722 VAL A C 1
ATOM 5842 O O . VAL A 1 722 ? 15.192 -10.592 -4.277 1.00 91.19 722 VAL A O 1
ATOM 5845 N N . VAL A 1 723 ? 17.397 -10.825 -3.933 1.00 89.31 723 VAL A N 1
ATOM 5846 C CA . VAL A 1 723 ? 17.689 -11.433 -5.243 1.00 89.31 723 VAL A CA 1
ATOM 5847 C C . VAL A 1 723 ? 17.216 -12.893 -5.334 1.00 89.31 723 VAL A C 1
ATOM 5849 O O . VAL A 1 723 ? 17.005 -13.378 -6.440 1.00 89.31 723 VAL A O 1
ATOM 5852 N N . GLN A 1 724 ? 16.966 -13.579 -4.213 1.00 90.50 724 GLN A N 1
ATOM 5853 C CA . GLN A 1 724 ? 16.373 -14.927 -4.195 1.00 90.50 724 GLN A CA 1
ATOM 5854 C C . GLN A 1 724 ? 14.834 -14.925 -4.276 1.00 90.50 724 GLN A C 1
ATOM 5856 O O . GLN A 1 724 ? 14.226 -15.984 -4.445 1.00 90.50 724 GLN A O 1
ATOM 5861 N N . ILE A 1 725 ? 14.173 -13.766 -4.163 1.00 92.88 725 ILE A N 1
ATOM 5862 C CA . ILE A 1 725 ? 12.706 -13.678 -4.180 1.00 92.88 725 ILE A CA 1
ATOM 5863 C C . ILE A 1 725 ? 12.181 -14.007 -5.591 1.00 92.88 725 ILE A C 1
ATOM 5865 O O . ILE A 1 725 ? 12.522 -13.289 -6.533 1.00 92.88 725 ILE A O 1
ATOM 5869 N N . PRO A 1 726 ? 11.284 -15.005 -5.769 1.00 93.56 726 PRO A N 1
ATOM 5870 C CA . PRO A 1 726 ? 10.853 -15.462 -7.095 1.00 93.56 726 PRO A CA 1
ATOM 5871 C C . PRO A 1 726 ? 10.351 -14.350 -8.025 1.00 93.56 726 PRO A C 1
ATOM 5873 O O . PRO A 1 726 ? 10.760 -14.291 -9.180 1.00 93.56 726 PRO A O 1
ATOM 5876 N N . ARG A 1 727 ? 9.562 -13.395 -7.509 1.00 93.00 727 ARG A N 1
ATOM 5877 C CA . ARG A 1 727 ? 9.074 -12.242 -8.289 1.00 93.00 727 ARG A CA 1
ATOM 5878 C C . ARG A 1 727 ? 10.199 -11.328 -8.798 1.00 93.00 727 ARG A C 1
ATOM 5880 O O . ARG A 1 727 ? 10.047 -10.711 -9.848 1.00 93.00 727 ARG A O 1
ATOM 5887 N N . VAL A 1 728 ? 11.315 -11.219 -8.075 1.00 92.62 728 VAL A N 1
ATOM 5888 C CA . VAL A 1 728 ? 12.489 -10.445 -8.513 1.00 92.62 728 VAL A CA 1
ATOM 5889 C C . VAL A 1 728 ? 13.225 -11.209 -9.617 1.00 92.62 728 VAL A C 1
ATOM 5891 O O . VAL A 1 728 ? 13.525 -10.619 -10.653 1.00 92.62 728 VAL A O 1
ATOM 5894 N N . CYS A 1 729 ? 13.414 -12.524 -9.461 1.00 92.31 729 CYS A N 1
ATOM 5895 C CA . CYS A 1 729 ? 13.971 -13.397 -10.501 1.00 92.31 729 CYS A CA 1
ATOM 5896 C C . CYS A 1 729 ? 13.155 -13.341 -11.805 1.00 92.31 729 CYS A C 1
ATOM 5898 O O . CYS A 1 729 ? 13.716 -13.099 -12.872 1.00 92.31 729 CYS A O 1
ATOM 5900 N N . GLU A 1 730 ? 11.831 -13.504 -11.716 1.00 94.25 730 GLU A N 1
ATOM 5901 C CA . GLU A 1 730 ? 10.893 -13.398 -12.843 1.00 94.25 730 GLU A CA 1
ATOM 5902 C C . GLU A 1 730 ? 11.037 -12.062 -13.581 1.00 94.25 730 GLU A C 1
ATOM 5904 O O . GLU A 1 730 ? 11.154 -12.040 -14.805 1.00 94.25 730 GLU A O 1
ATOM 5909 N N . LEU A 1 731 ? 11.067 -10.941 -12.850 1.00 93.88 731 LEU A N 1
ATOM 5910 C CA . LEU A 1 731 ? 11.211 -9.610 -13.444 1.00 93.88 731 LEU A CA 1
ATOM 5911 C C . LEU A 1 731 ? 12.565 -9.425 -14.143 1.00 93.88 731 LEU A C 1
ATOM 5913 O O . LEU A 1 731 ? 12.605 -8.835 -15.221 1.00 93.88 731 LEU A O 1
ATOM 5917 N N . VAL A 1 732 ? 13.663 -9.956 -13.593 1.00 94.62 732 VAL A N 1
ATOM 5918 C CA . VAL A 1 732 ? 14.988 -9.904 -14.241 1.00 94.62 732 VAL A CA 1
ATOM 5919 C C . VAL A 1 732 ? 15.028 -10.753 -15.517 1.00 94.62 732 VAL A C 1
ATOM 5921 O O . VAL A 1 732 ? 15.559 -10.294 -16.528 1.00 94.62 732 VAL A O 1
ATOM 5924 N N . ILE A 1 733 ? 14.433 -11.950 -15.513 1.00 94.25 733 ILE A N 1
ATOM 5925 C CA . ILE A 1 733 ? 14.348 -12.825 -16.697 1.00 94.25 733 ILE A CA 1
ATOM 5926 C C . ILE A 1 733 ? 13.473 -12.178 -17.784 1.00 94.25 733 ILE A C 1
ATOM 5928 O O . ILE A 1 733 ? 13.872 -12.106 -18.948 1.00 94.25 733 ILE A O 1
ATOM 5932 N N . ASN A 1 734 ? 12.318 -11.624 -17.406 1.00 95.19 734 ASN A N 1
ATOM 5933 C CA . ASN A 1 734 ? 11.425 -10.918 -18.327 1.00 95.19 734 ASN A CA 1
ATOM 5934 C C . ASN A 1 734 ? 12.079 -9.653 -18.908 1.00 95.19 734 ASN A C 1
ATOM 5936 O O . ASN A 1 734 ? 11.906 -9.367 -20.094 1.00 95.19 734 ASN A O 1
ATOM 5940 N N . LEU A 1 735 ? 12.882 -8.927 -18.120 1.00 94.44 735 LEU A N 1
ATOM 5941 C CA . LEU A 1 735 ? 13.705 -7.813 -18.602 1.00 94.44 735 LEU A CA 1
ATOM 5942 C C . LEU A 1 735 ? 14.766 -8.275 -19.609 1.00 94.44 735 LEU A C 1
ATOM 5944 O O . LEU A 1 735 ? 14.889 -7.657 -20.663 1.00 94.44 735 LEU A O 1
ATOM 5948 N N . GLN A 1 736 ? 15.487 -9.369 -19.341 1.00 94.12 736 GLN A N 1
ATOM 5949 C CA . GLN A 1 736 ? 16.467 -9.933 -20.282 1.00 94.12 736 GLN A CA 1
ATOM 5950 C C . GLN A 1 736 ? 15.821 -10.301 -21.623 1.00 94.12 736 GLN A C 1
ATOM 5952 O O . GLN A 1 736 ? 16.306 -9.876 -22.674 1.00 94.12 736 GLN A O 1
ATOM 5957 N N . GLN A 1 737 ? 14.679 -10.996 -21.600 1.00 95.44 737 GLN A N 1
ATOM 5958 C CA . GLN A 1 737 ? 13.942 -11.330 -22.820 1.00 95.44 737 GLN A CA 1
ATOM 5959 C C . GLN A 1 737 ? 13.399 -10.080 -23.534 1.00 95.44 737 GLN A C 1
ATOM 5961 O O . GLN A 1 737 ? 13.462 -9.996 -24.758 1.00 95.44 737 GLN A O 1
ATOM 5966 N N . THR A 1 738 ? 12.910 -9.081 -22.792 1.00 95.38 738 THR A N 1
ATOM 5967 C CA . THR A 1 738 ? 12.400 -7.818 -23.357 1.00 95.38 738 THR A CA 1
ATOM 5968 C C . THR A 1 738 ? 13.505 -7.026 -24.057 1.00 95.38 738 THR A C 1
ATOM 5970 O O . THR A 1 738 ? 13.319 -6.584 -25.189 1.00 95.38 738 THR A O 1
ATOM 5973 N N . VAL A 1 739 ? 14.678 -6.902 -23.430 1.00 95.38 739 VAL A N 1
ATOM 5974 C CA . VAL A 1 739 ? 15.858 -6.241 -24.008 1.00 95.38 739 VAL A CA 1
ATOM 5975 C C . VAL A 1 739 ? 16.358 -6.995 -25.245 1.00 95.38 739 VAL A C 1
ATOM 5977 O O . VAL A 1 739 ? 16.633 -6.371 -26.270 1.00 95.38 739 VAL A O 1
ATOM 5980 N N . GLN A 1 740 ? 16.408 -8.331 -25.201 1.00 94.56 740 GLN A N 1
ATOM 5981 C CA . GLN A 1 740 ? 16.778 -9.150 -26.358 1.00 94.56 740 GLN A CA 1
ATOM 5982 C C . GLN A 1 740 ? 15.791 -8.978 -27.525 1.00 94.56 740 GLN A C 1
ATOM 5984 O O . GLN A 1 740 ? 16.213 -8.849 -28.678 1.00 94.56 740 GLN A O 1
ATOM 5989 N N . ASN A 1 741 ? 14.486 -8.924 -27.239 1.00 95.19 741 ASN A N 1
ATOM 5990 C CA . ASN A 1 741 ? 13.446 -8.685 -28.240 1.00 95.19 741 ASN A CA 1
ATOM 5991 C C . ASN A 1 741 ? 13.583 -7.285 -28.864 1.00 95.19 741 ASN A C 1
ATOM 5993 O O . ASN A 1 741 ? 13.590 -7.177 -30.086 1.00 95.19 741 ASN A O 1
ATOM 5997 N N . LEU A 1 742 ? 13.777 -6.233 -28.057 1.00 93.81 742 LEU A N 1
ATOM 5998 C CA . LEU A 1 742 ? 13.985 -4.854 -28.529 1.00 93.81 742 LEU A CA 1
ATOM 5999 C C . LEU A 1 742 ? 15.188 -4.729 -29.474 1.00 93.81 742 LEU A C 1
ATOM 6001 O O . LEU A 1 742 ? 15.070 -4.168 -30.563 1.00 93.81 742 LEU A O 1
ATOM 6005 N N . VAL A 1 743 ? 16.341 -5.290 -29.097 1.00 94.50 743 VAL A N 1
ATOM 6006 C CA . VAL A 1 743 ? 17.538 -5.286 -29.955 1.00 94.50 743 VAL A CA 1
ATOM 6007 C C . VAL A 1 743 ? 17.292 -6.087 -31.241 1.00 94.50 743 VAL A C 1
ATOM 6009 O O . VAL A 1 743 ? 17.720 -5.675 -32.319 1.00 94.50 743 VAL A O 1
ATOM 6012 N N . THR A 1 744 ? 16.546 -7.193 -31.165 1.00 94.69 744 THR A N 1
ATOM 6013 C CA . THR A 1 744 ? 16.177 -8.001 -32.341 1.00 94.69 744 THR A CA 1
ATOM 6014 C C . THR A 1 744 ? 15.221 -7.255 -33.280 1.00 94.69 744 THR A C 1
ATOM 6016 O O . THR A 1 744 ? 15.394 -7.321 -34.497 1.00 94.69 744 THR A O 1
ATOM 6019 N N . GLU A 1 745 ? 14.260 -6.494 -32.749 1.00 94.31 745 GLU A N 1
ATOM 6020 C CA . GLU A 1 745 ? 13.368 -5.623 -33.525 1.00 94.31 745 GLU A CA 1
ATOM 6021 C C . GLU A 1 745 ? 14.158 -4.527 -34.257 1.00 94.31 745 GLU A C 1
ATOM 6023 O O . GLU A 1 745 ? 14.004 -4.384 -35.473 1.00 94.31 745 GLU A O 1
ATOM 6028 N N . VAL A 1 746 ? 15.079 -3.835 -33.572 1.00 94.31 746 VAL A N 1
ATOM 6029 C CA . VAL A 1 746 ? 15.983 -2.841 -34.187 1.00 94.31 746 VAL A CA 1
ATOM 6030 C C . VAL A 1 746 ? 16.805 -3.465 -35.320 1.00 94.31 746 VAL A C 1
ATOM 6032 O O . VAL A 1 746 ? 16.823 -2.936 -36.432 1.00 94.31 746 VAL A O 1
ATOM 6035 N N . LEU A 1 747 ? 17.428 -4.627 -35.093 1.00 93.62 747 LEU A N 1
ATOM 6036 C CA . LEU A 1 747 ? 18.171 -5.344 -36.137 1.00 93.62 747 LEU A CA 1
ATOM 6037 C C . LEU A 1 747 ? 17.271 -5.791 -37.302 1.00 93.62 747 LEU A C 1
ATOM 6039 O O . LEU A 1 747 ? 17.713 -5.788 -38.451 1.00 93.62 747 LEU A O 1
ATOM 6043 N N . SER A 1 748 ? 16.013 -6.161 -37.042 1.00 94.06 748 SER A N 1
ATOM 6044 C CA . SER A 1 748 ? 15.054 -6.520 -38.094 1.00 94.06 748 SER A CA 1
ATOM 6045 C C . SER A 1 748 ? 14.692 -5.321 -38.975 1.00 94.06 748 SER A C 1
ATOM 6047 O O . SER A 1 748 ? 14.662 -5.454 -40.197 1.00 94.06 748 SER A O 1
ATOM 6049 N N . TYR A 1 749 ? 14.538 -4.133 -38.383 1.00 94.00 749 TYR A N 1
ATOM 6050 C CA . TYR A 1 749 ? 14.309 -2.887 -39.111 1.00 94.00 749 TYR A CA 1
ATOM 6051 C C . TYR A 1 749 ? 15.530 -2.476 -39.952 1.00 94.00 749 TYR A C 1
ATOM 6053 O O . TYR A 1 749 ? 15.384 -2.095 -41.115 1.00 94.00 749 TYR A O 1
ATOM 6061 N N . LEU A 1 750 ? 16.752 -2.627 -39.423 1.00 92.31 750 LEU A N 1
ATOM 6062 C CA . LEU A 1 750 ? 17.979 -2.338 -40.179 1.00 92.31 750 LEU A CA 1
ATOM 6063 C C . LEU A 1 750 ? 18.149 -3.239 -41.418 1.00 92.31 750 LEU A C 1
ATOM 6065 O O . LEU A 1 750 ? 18.686 -2.781 -42.427 1.00 92.31 750 LEU A O 1
ATOM 6069 N N . LYS A 1 751 ? 17.622 -4.475 -41.414 1.00 90.69 751 LYS A N 1
ATOM 6070 C CA . LYS A 1 751 ? 17.624 -5.344 -42.609 1.00 90.69 751 LYS A CA 1
ATOM 6071 C C . LYS A 1 751 ? 16.842 -4.750 -43.785 1.00 90.69 751 LYS A C 1
ATOM 6073 O O . LYS A 1 751 ? 17.236 -4.981 -44.925 1.00 90.69 751 LYS A O 1
ATOM 6078 N N . CYS A 1 752 ? 15.808 -3.938 -43.554 1.00 91.44 752 CYS A N 1
ATOM 6079 C CA . CYS A 1 752 ? 15.037 -3.298 -44.630 1.00 91.44 752 CYS A CA 1
ATOM 6080 C C . CYS A 1 752 ? 15.893 -2.359 -45.504 1.00 91.44 752 CYS A C 1
ATOM 6082 O O . CYS A 1 752 ? 15.612 -2.178 -46.689 1.00 91.44 752 CYS A O 1
ATOM 6084 N N . TRP A 1 753 ? 16.979 -1.808 -44.953 1.00 91.00 753 TRP A N 1
ATOM 6085 C CA . TRP A 1 753 ? 17.905 -0.921 -45.665 1.00 91.00 753 TRP A CA 1
ATOM 6086 C C . TRP A 1 753 ? 18.858 -1.664 -46.615 1.00 91.00 753 TRP A C 1
ATOM 6088 O O . TRP A 1 753 ? 19.454 -1.045 -47.497 1.00 91.00 753 TRP A O 1
ATOM 6098 N N . GLN A 1 754 ? 18.921 -3.000 -46.536 1.00 87.19 754 GLN A N 1
ATOM 6099 C CA . GLN A 1 754 ? 19.643 -3.838 -47.500 1.00 87.19 754 GLN A CA 1
ATOM 6100 C C . GLN A 1 754 ? 19.046 -3.774 -48.921 1.00 87.19 754 GLN A C 1
ATOM 6102 O O . GLN A 1 754 ? 19.699 -4.226 -49.859 1.00 87.19 754 GLN A O 1
ATOM 6107 N N . LYS A 1 755 ? 17.876 -3.138 -49.132 1.00 87.81 755 LYS A N 1
ATOM 6108 C CA . LYS A 1 755 ? 17.371 -2.814 -50.483 1.00 87.81 755 LYS A CA 1
ATOM 6109 C C . LYS A 1 755 ? 18.371 -2.000 -51.324 1.00 87.81 755 LYS A C 1
ATOM 6111 O O . LYS A 1 755 ? 18.379 -2.120 -52.543 1.00 87.81 755 LYS A O 1
ATOM 6116 N N . TYR A 1 756 ? 19.249 -1.224 -50.680 1.00 88.44 756 TYR A N 1
ATOM 6117 C CA . TYR A 1 756 ? 20.277 -0.415 -51.345 1.00 88.44 756 TYR A CA 1
ATOM 6118 C C . TYR A 1 756 ? 21.642 -1.116 -51.495 1.00 88.44 756 TYR A C 1
ATOM 6120 O O . TYR A 1 756 ? 22.573 -0.508 -52.021 1.00 88.44 756 TYR A O 1
ATOM 6128 N N . ARG A 1 757 ? 21.779 -2.386 -51.077 1.00 87.12 757 ARG A N 1
ATOM 6129 C CA . ARG A 1 757 ? 23.058 -3.123 -50.962 1.00 87.12 757 ARG A CA 1
ATOM 6130 C C . ARG A 1 757 ? 23.948 -3.082 -52.212 1.00 87.12 757 ARG A C 1
ATOM 6132 O O . ARG A 1 757 ? 25.175 -3.052 -52.106 1.00 87.12 757 ARG A O 1
ATOM 6139 N N . ASN A 1 758 ? 23.343 -3.017 -53.394 1.00 84.56 758 ASN A N 1
ATOM 6140 C CA . ASN A 1 758 ? 24.055 -2.935 -54.672 1.00 84.56 758 ASN A CA 1
ATOM 6141 C C . ASN A 1 758 ? 24.900 -1.650 -54.825 1.00 84.56 758 ASN A C 1
ATOM 6143 O O . ASN A 1 758 ? 25.800 -1.620 -55.658 1.00 84.56 758 ASN A O 1
ATOM 6147 N N . LEU A 1 759 ? 24.669 -0.606 -54.018 1.00 85.56 759 LEU A N 1
ATOM 6148 C CA . LEU A 1 759 ? 25.453 0.633 -54.060 1.00 85.56 759 LEU A CA 1
ATOM 6149 C C . LEU A 1 759 ? 26.850 0.507 -53.426 1.00 85.56 759 LEU A C 1
ATOM 6151 O O . LEU A 1 759 ? 27.717 1.321 -53.742 1.00 85.56 759 LEU A O 1
ATOM 6155 N N . TRP A 1 760 ? 27.098 -0.493 -52.573 1.00 85.56 760 TRP A N 1
ATOM 6156 C CA . TRP A 1 760 ? 28.392 -0.665 -51.888 1.00 85.56 760 TRP A CA 1
ATOM 6157 C C . TRP A 1 760 ? 29.024 -2.057 -52.023 1.00 85.56 760 TRP A C 1
ATOM 6159 O O . TRP A 1 760 ? 30.201 -2.210 -51.718 1.00 85.56 760 TRP A O 1
ATOM 6169 N N . MET A 1 761 ? 28.289 -3.066 -52.507 1.00 82.94 761 MET A N 1
ATOM 6170 C CA . MET A 1 761 ? 28.836 -4.415 -52.739 1.00 82.94 761 MET A CA 1
ATOM 6171 C C . MET A 1 761 ? 29.744 -4.546 -53.972 1.00 82.94 761 MET A C 1
ATOM 6173 O O . MET A 1 761 ? 30.466 -5.536 -54.069 1.00 82.94 761 MET A O 1
ATOM 6177 N N . TYR A 1 762 ? 29.677 -3.615 -54.928 1.00 83.19 762 TYR A N 1
ATOM 6178 C CA . TYR A 1 762 ? 30.353 -3.741 -56.224 1.00 83.19 762 TYR A CA 1
ATOM 6179 C C . TYR A 1 762 ? 31.433 -2.676 -56.438 1.00 83.19 762 TYR A C 1
ATOM 6181 O O . TYR A 1 762 ? 31.279 -1.513 -56.060 1.00 83.19 762 TYR A O 1
ATOM 6189 N N . GLU A 1 763 ? 32.515 -3.077 -57.105 1.00 82.19 763 GLU A N 1
ATOM 6190 C CA . GLU A 1 763 ? 33.609 -2.195 -57.510 1.00 82.19 763 GLU A CA 1
ATOM 6191 C C . GLU A 1 763 ? 33.157 -1.236 -58.623 1.00 82.19 763 GLU A C 1
ATOM 6193 O O . GLU A 1 763 ? 32.872 -1.648 -59.752 1.00 82.19 763 GLU A O 1
ATOM 6198 N N . LYS A 1 764 ? 33.095 0.061 -58.300 1.00 86.44 764 LYS A N 1
ATOM 6199 C CA . LYS A 1 764 ? 32.420 1.062 -59.140 1.00 86.44 764 LYS A CA 1
ATOM 6200 C C . LYS A 1 764 ? 33.090 1.257 -60.501 1.00 86.44 764 LYS A C 1
ATOM 6202 O O . LYS A 1 764 ? 32.398 1.277 -61.515 1.00 86.44 764 LYS A O 1
ATOM 6207 N N . MET A 1 765 ? 34.425 1.324 -60.532 1.00 82.81 765 MET A N 1
ATOM 6208 C CA . MET A 1 765 ? 35.209 1.447 -61.771 1.00 82.81 765 MET A CA 1
ATOM 6209 C C . MET A 1 765 ? 34.924 0.283 -62.728 1.00 82.81 765 MET A C 1
ATOM 6211 O O . MET A 1 765 ? 34.418 0.495 -63.828 1.00 82.81 765 MET A O 1
ATOM 6215 N N . SER A 1 766 ? 35.153 -0.954 -62.272 1.00 82.88 766 SER A N 1
ATOM 6216 C CA . SER A 1 766 ? 35.033 -2.155 -63.106 1.00 82.88 766 SER A CA 1
ATOM 6217 C C . SER A 1 766 ? 33.620 -2.364 -63.662 1.00 82.88 766 SER A C 1
ATOM 6219 O O . SER A 1 766 ? 33.459 -2.832 -64.788 1.00 82.88 766 SER A O 1
ATOM 6221 N N . VAL A 1 767 ? 32.577 -2.003 -62.904 1.00 84.31 767 VAL A N 1
ATOM 6222 C CA . VAL A 1 767 ? 31.185 -2.072 -63.380 1.00 84.31 767 VAL A CA 1
ATOM 6223 C C . VAL A 1 767 ? 30.884 -0.979 -64.411 1.00 84.31 767 VAL A C 1
ATOM 6225 O O . VAL A 1 767 ? 30.307 -1.289 -65.453 1.00 84.31 767 VAL A O 1
ATOM 6228 N N . CYS A 1 768 ? 31.299 0.269 -64.174 1.00 84.94 768 CYS A N 1
ATOM 6229 C CA . CYS A 1 768 ? 31.085 1.367 -65.122 1.00 84.94 768 CYS A CA 1
ATOM 6230 C C . CYS A 1 768 ? 31.839 1.158 -66.446 1.00 84.94 768 CYS A C 1
ATOM 6232 O O . CYS A 1 768 ? 31.271 1.393 -67.511 1.00 84.94 768 CYS A O 1
ATOM 6234 N N . GLU A 1 769 ? 33.075 0.657 -66.405 1.00 82.62 769 GLU A N 1
ATOM 6235 C CA . GLU A 1 769 ? 33.851 0.307 -67.602 1.00 82.62 769 GLU A CA 1
ATOM 6236 C C . GLU A 1 769 ? 33.190 -0.823 -68.400 1.00 82.62 769 GLU A C 1
ATOM 6238 O O . GLU A 1 769 ? 32.991 -0.694 -69.608 1.00 82.62 769 GLU A O 1
ATOM 6243 N N . LYS A 1 770 ? 32.778 -1.914 -67.734 1.00 84.06 770 LYS A N 1
ATOM 6244 C CA . LYS A 1 770 ? 32.067 -3.029 -68.388 1.00 84.06 770 LYS A CA 1
ATOM 6245 C C . LYS A 1 770 ? 30.753 -2.579 -69.023 1.00 84.06 770 LYS A C 1
ATOM 6247 O O . LYS A 1 770 ? 30.440 -3.041 -70.114 1.00 84.06 770 LYS A O 1
ATOM 6252 N N . PHE A 1 771 ? 30.022 -1.667 -68.382 1.00 82.62 771 PHE A N 1
ATOM 6253 C CA . PHE A 1 771 ? 28.798 -1.080 -68.928 1.00 82.62 771 PHE A CA 1
ATOM 6254 C C . PHE A 1 771 ? 29.091 -0.225 -70.172 1.00 82.62 771 PHE A C 1
ATOM 6256 O O . PHE A 1 771 ? 28.545 -0.487 -71.239 1.00 82.62 771 PHE A O 1
ATOM 6263 N N . LEU A 1 772 ? 30.028 0.726 -70.098 1.00 81.00 772 LEU A N 1
ATOM 6264 C CA . LEU A 1 772 ? 30.396 1.581 -71.239 1.00 81.00 772 LEU A CA 1
ATOM 6265 C C . LEU A 1 772 ? 31.015 0.799 -72.417 1.00 81.00 772 LEU A C 1
ATOM 6267 O O . LEU A 1 772 ? 30.945 1.237 -73.567 1.00 81.00 772 LEU A O 1
ATOM 6271 N N . ASN A 1 773 ? 31.596 -0.375 -72.169 1.00 81.56 773 ASN A N 1
ATOM 6272 C CA . ASN A 1 773 ? 32.133 -1.257 -73.209 1.00 81.56 773 ASN A CA 1
ATOM 6273 C C . ASN A 1 773 ? 31.070 -2.122 -73.916 1.00 81.56 773 ASN A C 1
ATOM 6275 O O . ASN A 1 773 ? 31.392 -2.769 -74.908 1.00 81.56 773 ASN A O 1
ATOM 6279 N N . GLN A 1 774 ? 29.806 -2.097 -73.478 1.00 80.81 774 GLN A N 1
ATOM 6280 C CA . GLN A 1 774 ? 28.686 -2.792 -74.137 1.00 80.81 774 GLN A CA 1
ATOM 6281 C C . GLN A 1 774 ? 27.997 -1.959 -75.238 1.00 80.81 774 GLN A C 1
ATOM 6283 O O . GLN A 1 774 ? 26.966 -2.378 -75.754 1.00 80.81 774 GLN A O 1
ATOM 6288 N N . ASN A 1 775 ? 28.559 -0.801 -75.621 1.00 69.19 775 ASN A N 1
ATOM 6289 C CA . ASN A 1 775 ? 27.992 0.132 -76.613 1.00 69.19 775 ASN A CA 1
ATOM 6290 C C . ASN A 1 775 ? 26.542 0.549 -76.286 1.00 69.19 775 ASN A C 1
ATOM 6292 O O . ASN A 1 775 ? 25.640 0.501 -77.120 1.00 69.19 775 ASN A O 1
ATOM 6296 N N . VAL A 1 776 ? 26.352 0.952 -75.030 1.00 79.62 776 VAL A N 1
ATOM 6297 C CA . VAL A 1 776 ? 25.092 1.425 -74.445 1.00 79.62 776 VAL A CA 1
ATOM 6298 C C . VAL A 1 776 ? 24.625 2.729 -75.108 1.00 79.62 776 VAL A C 1
ATOM 6300 O O . VAL A 1 776 ? 25.436 3.604 -75.406 1.00 79.62 776 VAL A O 1
ATOM 6303 N N . SER A 1 777 ? 23.312 2.873 -75.311 1.00 83.12 777 SER A N 1
ATOM 6304 C CA . SER A 1 777 ? 22.711 4.092 -75.881 1.00 83.12 777 SER A CA 1
ATOM 6305 C C . SER A 1 777 ? 22.659 5.261 -74.884 1.00 83.12 777 SER A C 1
ATOM 6307 O O . SER A 1 777 ? 22.625 5.051 -73.671 1.00 83.12 777 SER A O 1
ATOM 6309 N N . LEU A 1 778 ? 22.585 6.504 -75.381 1.00 81.88 778 LEU A N 1
ATOM 6310 C CA . LEU A 1 778 ? 22.514 7.700 -74.524 1.00 81.88 778 LEU A CA 1
ATOM 6311 C C . LEU A 1 778 ? 21.323 7.664 -73.550 1.00 81.88 778 LEU A C 1
ATOM 6313 O O . LEU A 1 778 ? 21.501 7.955 -72.372 1.00 81.88 778 LEU A O 1
ATOM 6317 N N . ALA A 1 779 ? 20.149 7.202 -73.994 1.00 82.62 779 ALA A N 1
ATOM 6318 C CA . ALA A 1 779 ? 18.975 7.040 -73.128 1.00 82.62 779 ALA A CA 1
ATOM 6319 C C . ALA A 1 779 ? 19.211 6.033 -71.982 1.00 82.62 779 ALA A C 1
ATOM 6321 O O . ALA A 1 779 ? 18.825 6.276 -70.845 1.00 82.62 779 ALA A O 1
ATOM 6322 N N . GLN A 1 780 ? 19.908 4.924 -72.247 1.00 84.75 780 GLN A N 1
ATOM 6323 C CA . GLN A 1 780 ? 20.245 3.928 -71.221 1.00 84.75 780 GLN A CA 1
ATOM 6324 C C . GLN A 1 780 ? 21.344 4.400 -70.253 1.00 84.75 780 GLN A C 1
ATOM 6326 O O . GLN A 1 780 ? 21.454 3.854 -69.154 1.00 84.75 780 GLN A O 1
ATOM 6331 N N . LEU A 1 781 ? 22.166 5.382 -70.640 1.00 84.50 781 LEU A N 1
ATOM 6332 C CA . LEU A 1 781 ? 23.094 6.074 -69.738 1.00 84.50 781 LEU A CA 1
ATOM 6333 C C . LEU A 1 781 ? 22.343 7.070 -68.848 1.00 84.50 781 LEU A C 1
ATOM 6335 O O . LEU A 1 781 ? 22.525 7.058 -67.629 1.00 84.50 781 LEU A O 1
ATOM 6339 N N . ASP A 1 782 ? 21.459 7.865 -69.448 1.00 84.62 782 ASP A N 1
ATOM 6340 C CA . ASP A 1 782 ? 20.597 8.828 -68.765 1.00 84.62 782 ASP A CA 1
ATOM 6341 C C . ASP A 1 782 ? 19.708 8.150 -67.705 1.00 84.62 782 ASP A C 1
ATOM 6343 O O . ASP A 1 782 ? 19.752 8.517 -66.532 1.00 84.62 782 ASP A O 1
ATOM 6347 N N . GLU A 1 783 ? 19.052 7.030 -68.040 1.00 88.12 783 GLU A N 1
ATOM 6348 C CA . GLU A 1 783 ? 18.317 6.185 -67.082 1.00 88.12 783 GLU A CA 1
ATOM 6349 C C . GLU A 1 783 ? 19.132 5.830 -65.819 1.00 88.12 783 GLU A C 1
ATOM 6351 O O . GLU A 1 783 ? 18.575 5.764 -64.718 1.00 88.12 783 GLU A O 1
ATOM 6356 N N . LYS A 1 784 ? 20.454 5.612 -65.933 1.00 86.12 784 LYS A N 1
ATOM 6357 C CA . LYS A 1 784 ? 21.318 5.343 -64.766 1.00 86.12 784 LYS A CA 1
ATOM 6358 C C . LYS A 1 784 ? 21.614 6.606 -63.967 1.00 86.12 784 LYS A C 1
ATOM 6360 O O . LYS A 1 784 ? 21.592 6.553 -62.735 1.00 86.12 784 LYS A O 1
ATOM 6365 N N . PHE A 1 785 ? 21.873 7.734 -64.623 1.00 87.94 785 PHE A N 1
ATOM 6366 C CA . PHE A 1 785 ? 22.089 9.005 -63.932 1.00 87.94 785 PHE A CA 1
ATOM 6367 C C . PHE A 1 785 ? 20.815 9.494 -63.221 1.00 87.94 785 PHE A C 1
ATOM 6369 O O . PHE A 1 785 ? 20.893 9.942 -62.067 1.00 87.94 785 PHE A O 1
ATOM 6376 N N . ILE A 1 786 ? 19.647 9.306 -63.842 1.00 88.94 786 ILE A N 1
ATOM 6377 C CA . ILE A 1 786 ? 18.316 9.489 -63.253 1.00 88.94 786 ILE A CA 1
ATOM 6378 C C . ILE A 1 786 ? 18.150 8.578 -62.034 1.00 88.94 786 ILE A C 1
ATOM 6380 O O . ILE A 1 786 ? 17.864 9.088 -60.953 1.00 88.94 786 ILE A O 1
ATOM 6384 N N . TYR A 1 787 ? 18.396 7.268 -62.150 1.00 89.69 787 TYR A N 1
ATOM 6385 C CA . TYR A 1 787 ? 18.272 6.307 -61.042 1.00 89.69 787 TYR A CA 1
ATOM 6386 C C . TYR A 1 787 ? 19.093 6.707 -59.801 1.00 89.69 787 TYR A C 1
ATOM 6388 O O . TYR A 1 787 ? 18.545 6.808 -58.699 1.00 89.69 787 TYR A O 1
ATOM 6396 N N . TYR A 1 788 ? 20.386 7.021 -59.958 1.00 89.75 788 TYR A N 1
ATOM 6397 C CA . TYR A 1 788 ? 21.213 7.465 -58.826 1.00 89.75 788 TYR A CA 1
ATOM 6398 C C . TYR A 1 788 ? 20.746 8.816 -58.259 1.00 89.75 788 TYR A C 1
ATOM 6400 O O . TYR A 1 788 ? 20.728 9.010 -57.043 1.00 89.75 788 TYR A O 1
ATOM 6408 N N . THR A 1 789 ? 20.316 9.745 -59.119 1.00 87.62 789 THR A N 1
ATOM 6409 C CA . THR A 1 789 ? 19.797 11.056 -58.695 1.00 87.62 789 THR A CA 1
ATOM 6410 C C . THR A 1 789 ? 18.452 10.936 -57.964 1.00 87.62 789 THR A C 1
ATOM 6412 O O . THR A 1 789 ? 18.210 11.680 -57.012 1.00 87.62 789 THR A O 1
ATOM 6415 N N . GLN A 1 790 ? 17.593 9.985 -58.340 1.00 90.25 790 GLN A N 1
ATOM 6416 C CA . GLN A 1 790 ? 16.338 9.690 -57.644 1.00 90.25 790 GLN A CA 1
ATOM 6417 C C . GLN A 1 790 ? 16.590 9.143 -56.234 1.00 90.25 790 GLN A C 1
ATOM 6419 O O . GLN A 1 790 ? 15.972 9.639 -55.296 1.00 90.25 790 GLN A O 1
ATOM 6424 N N . ILE A 1 791 ? 17.539 8.215 -56.058 1.00 89.38 791 ILE A N 1
ATOM 6425 C CA . ILE A 1 791 ? 17.908 7.673 -54.735 1.00 89.38 791 ILE A CA 1
ATOM 6426 C C . ILE A 1 791 ? 18.369 8.786 -53.784 1.00 89.38 791 ILE A C 1
ATOM 6428 O O . ILE A 1 791 ? 17.916 8.846 -52.642 1.00 89.38 791 ILE A O 1
ATOM 6432 N N . VAL A 1 792 ? 19.212 9.713 -54.254 1.00 88.38 792 VAL A N 1
ATOM 6433 C CA . VAL A 1 792 ? 19.633 10.874 -53.448 1.00 88.38 792 VAL A CA 1
ATOM 6434 C C . VAL A 1 792 ? 18.424 11.730 -53.042 1.00 88.38 792 VAL A C 1
ATOM 6436 O O . VAL A 1 792 ? 18.275 12.064 -51.870 1.00 88.38 792 VAL A O 1
ATOM 6439 N N . ASN A 1 793 ? 17.517 12.023 -53.979 1.00 89.00 793 ASN A N 1
ATOM 6440 C CA . ASN A 1 793 ? 16.310 12.815 -53.711 1.00 89.00 793 ASN A CA 1
ATOM 6441 C C . ASN A 1 793 ? 15.277 12.111 -52.802 1.00 89.00 793 ASN A C 1
ATOM 6443 O O . ASN A 1 793 ? 14.539 12.805 -52.102 1.00 89.00 793 ASN A O 1
ATOM 6447 N N . GLU A 1 794 ? 15.185 10.776 -52.819 1.00 89.19 794 GLU A N 1
ATOM 6448 C CA . GLU A 1 794 ? 14.367 9.979 -51.885 1.00 89.19 794 GLU A CA 1
ATOM 6449 C C . GLU A 1 794 ? 14.939 10.105 -50.465 1.00 89.19 794 GLU A C 1
ATOM 6451 O O . GLU A 1 794 ? 14.232 10.460 -49.520 1.00 89.19 794 GLU A O 1
ATOM 6456 N N . LEU A 1 795 ? 16.244 9.862 -50.329 1.00 89.69 795 LEU A N 1
ATOM 6457 C CA . LEU A 1 795 ? 16.927 9.746 -49.044 1.00 89.69 795 LEU A CA 1
ATOM 6458 C C . LEU A 1 795 ? 17.135 11.090 -48.334 1.00 89.69 795 LEU A C 1
ATOM 6460 O O . LEU A 1 795 ? 16.947 11.155 -47.121 1.00 89.69 795 LEU A O 1
ATOM 6464 N N . GLU A 1 796 ? 17.409 12.181 -49.060 1.00 86.19 796 GLU A N 1
ATOM 6465 C CA . GLU A 1 796 ? 17.450 13.541 -48.487 1.00 86.19 796 GLU A CA 1
ATOM 6466 C C . GLU A 1 796 ? 16.094 14.000 -47.911 1.00 86.19 796 GLU A C 1
ATOM 6468 O O . GLU A 1 796 ? 16.046 14.930 -47.105 1.00 86.19 796 GLU A O 1
ATOM 6473 N N . ARG A 1 797 ? 14.984 13.357 -48.304 1.00 86.94 797 ARG A N 1
ATOM 6474 C CA . ARG A 1 797 ? 13.624 13.647 -47.811 1.00 86.94 797 ARG A CA 1
ATOM 6475 C C . ARG A 1 797 ? 13.150 12.682 -46.721 1.00 86.94 797 ARG A C 1
ATOM 6477 O O . ARG A 1 797 ? 12.076 12.896 -46.159 1.00 86.94 797 ARG A O 1
ATOM 6484 N N . HIS A 1 798 ? 13.908 11.627 -46.425 1.00 88.75 798 HIS A N 1
ATOM 6485 C CA . HIS A 1 798 ? 13.529 10.622 -45.434 1.00 88.75 798 HIS A CA 1
ATOM 6486 C C . HIS A 1 798 ? 13.588 11.186 -44.001 1.00 88.75 798 HIS A C 1
ATOM 6488 O O . HIS A 1 798 ? 14.401 12.060 -43.692 1.00 88.75 798 HIS A O 1
ATOM 6494 N N . LYS A 1 799 ? 12.755 10.669 -43.082 1.00 87.19 799 LYS A N 1
ATOM 6495 C CA . LYS A 1 799 ? 12.828 11.048 -41.657 1.00 87.19 799 LYS A CA 1
ATOM 6496 C C . LYS A 1 799 ? 14.219 10.662 -41.105 1.00 87.19 799 LYS A C 1
ATOM 6498 O O . LYS A 1 799 ? 14.617 9.506 -41.264 1.00 87.19 799 LYS A O 1
ATOM 6503 N N . PRO A 1 800 ? 14.954 11.567 -40.430 1.00 88.75 800 PRO A N 1
ATOM 6504 C CA . PRO A 1 800 ? 16.321 11.292 -39.972 1.00 88.75 800 PRO A CA 1
ATOM 6505 C C . PRO A 1 800 ? 16.416 10.323 -38.779 1.00 88.75 800 PRO A C 1
ATOM 6507 O O . PRO A 1 800 ? 17.521 10.019 -38.340 1.00 88.75 800 PRO A O 1
ATOM 6510 N N . PHE A 1 801 ? 15.291 9.835 -38.248 1.00 91.56 801 PHE A N 1
ATOM 6511 C CA . PHE A 1 801 ? 15.235 8.852 -37.164 1.00 91.56 801 PHE A CA 1
ATOM 6512 C C . PHE A 1 801 ? 13.955 8.004 -37.227 1.00 91.56 801 PHE A C 1
ATOM 6514 O O . PHE A 1 801 ? 12.937 8.443 -37.768 1.00 91.56 801 PHE A O 1
ATOM 6521 N N . HIS A 1 802 ? 13.986 6.806 -36.645 1.00 91.94 802 HIS A N 1
ATOM 6522 C CA . HIS A 1 802 ? 12.833 5.913 -36.499 1.00 91.94 802 HIS A CA 1
ATOM 6523 C C . HIS A 1 802 ? 12.761 5.382 -35.062 1.00 91.94 802 HIS A C 1
ATOM 6525 O O . HIS A 1 802 ? 13.773 4.958 -34.516 1.00 91.94 802 HIS A O 1
ATOM 6531 N N . ASP A 1 803 ? 11.585 5.437 -34.442 1.00 92.75 803 ASP A N 1
ATOM 6532 C CA . ASP A 1 803 ? 11.405 5.172 -33.012 1.00 92.75 803 ASP A CA 1
ATOM 6533 C C . ASP A 1 803 ? 10.802 3.766 -32.817 1.00 92.75 803 ASP A C 1
ATOM 6535 O O . ASP A 1 803 ? 9.695 3.498 -33.284 1.00 92.75 803 ASP A O 1
ATOM 6539 N N . ILE A 1 804 ? 11.534 2.863 -32.154 1.00 92.31 804 ILE A N 1
ATOM 6540 C CA . ILE A 1 804 ? 11.140 1.471 -31.877 1.00 92.31 804 ILE A CA 1
ATOM 6541 C C . ILE A 1 804 ? 11.005 1.318 -30.359 1.00 92.31 804 ILE A C 1
ATOM 6543 O O . ILE A 1 804 ? 11.987 1.110 -29.644 1.00 92.31 804 ILE A O 1
ATOM 6547 N N . LYS A 1 805 ? 9.766 1.445 -29.871 1.00 91.81 805 LYS A N 1
ATO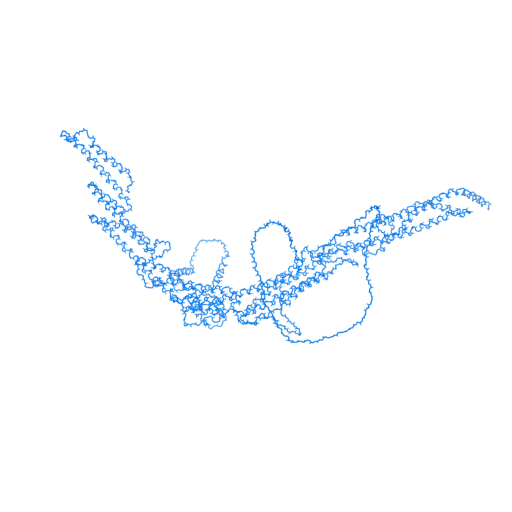M 6548 C CA . LYS A 1 805 ? 9.424 1.508 -28.440 1.00 91.81 805 LYS A CA 1
ATOM 6549 C C . LYS A 1 805 ? 10.305 2.538 -27.708 1.00 91.81 805 LYS A C 1
ATOM 6551 O O . LYS A 1 805 ? 10.249 3.719 -28.051 1.00 91.81 805 LYS A O 1
ATOM 6556 N N . SER A 1 806 ? 11.148 2.107 -26.768 1.00 91.38 806 SER A N 1
ATOM 6557 C CA . SER A 1 806 ? 12.053 2.975 -26.009 1.00 91.38 806 SER A CA 1
ATOM 6558 C C . SER A 1 806 ? 13.354 3.365 -26.725 1.00 91.38 806 SER A C 1
ATOM 6560 O O . SER A 1 806 ? 14.158 4.090 -26.137 1.00 91.38 806 SER A O 1
ATOM 6562 N N . ILE A 1 807 ? 13.603 2.880 -27.948 1.00 94.06 807 ILE A N 1
ATOM 6563 C CA . ILE A 1 807 ? 14.872 3.059 -28.671 1.00 94.06 807 ILE A CA 1
ATOM 6564 C C . ILE A 1 807 ? 14.660 3.918 -29.924 1.00 94.06 807 ILE A C 1
ATOM 6566 O O . ILE A 1 807 ? 13.973 3.515 -30.863 1.00 94.06 807 ILE A O 1
ATOM 6570 N N . ARG A 1 808 ? 15.310 5.083 -29.985 1.00 93.94 808 ARG A N 1
ATOM 6571 C CA . ARG A 1 808 ? 15.365 5.923 -31.191 1.00 93.94 808 ARG A CA 1
ATOM 6572 C C . ARG A 1 808 ? 16.531 5.497 -32.085 1.00 93.94 808 ARG A C 1
ATOM 6574 O O . ARG A 1 808 ? 17.690 5.661 -31.728 1.00 93.94 808 ARG A O 1
ATOM 6581 N N . VAL A 1 809 ? 16.249 4.975 -33.272 1.00 94.50 809 VAL A N 1
ATOM 6582 C CA . VAL A 1 809 ? 17.271 4.665 -34.279 1.00 94.50 809 VAL A CA 1
ATOM 6583 C C . VAL A 1 809 ? 17.592 5.938 -35.063 1.00 94.50 809 VAL A C 1
ATOM 6585 O O . VAL A 1 809 ? 16.781 6.388 -35.876 1.00 94.50 809 VAL A O 1
ATOM 6588 N N . ASN A 1 810 ? 18.768 6.522 -34.834 1.00 93.56 810 ASN A N 1
ATOM 6589 C CA . ASN A 1 810 ? 19.288 7.654 -35.596 1.00 93.56 810 ASN A CA 1
ATOM 6590 C C . ASN A 1 810 ? 19.760 7.174 -36.978 1.00 93.56 810 ASN A C 1
ATOM 6592 O O . ASN A 1 810 ? 20.710 6.401 -37.104 1.00 93.56 810 ASN A O 1
ATOM 6596 N N . LEU A 1 811 ? 19.088 7.638 -38.032 1.00 93.06 811 LEU A N 1
ATOM 6597 C CA . LEU A 1 811 ? 19.339 7.230 -39.416 1.00 93.06 811 LEU A CA 1
ATOM 6598 C C . LEU A 1 811 ? 20.256 8.201 -40.166 1.00 93.06 811 LEU A C 1
ATOM 6600 O O . LEU A 1 811 ? 20.672 7.880 -41.277 1.00 93.06 811 LEU A O 1
ATOM 6604 N N . LYS A 1 812 ? 20.600 9.362 -39.585 1.00 91.19 812 LYS A N 1
ATOM 6605 C CA . LYS A 1 812 ? 21.465 10.375 -40.223 1.00 91.19 812 LYS A CA 1
ATOM 6606 C C . LYS A 1 812 ? 22.779 9.782 -40.778 1.00 91.19 812 LYS A C 1
ATOM 6608 O O . LYS A 1 812 ? 23.104 10.117 -41.919 1.00 91.19 812 LYS A O 1
ATOM 6613 N N . PRO A 1 813 ? 23.528 8.906 -40.064 1.00 92.25 813 PRO A N 1
ATOM 6614 C CA . PRO A 1 813 ? 24.801 8.390 -40.576 1.00 92.25 813 PRO A CA 1
ATOM 6615 C C . PRO A 1 813 ? 24.603 7.382 -41.718 1.00 92.25 813 PRO A C 1
ATOM 6617 O O . PRO A 1 813 ? 25.300 7.458 -42.729 1.00 92.25 813 PRO A O 1
ATOM 6620 N N . LEU A 1 814 ? 23.624 6.478 -41.593 1.00 92.44 814 LEU A N 1
ATOM 6621 C CA . LEU A 1 814 ? 23.255 5.508 -42.630 1.00 92.44 814 LEU A CA 1
ATOM 6622 C C . LEU A 1 814 ? 22.754 6.192 -43.909 1.00 92.44 814 LEU A C 1
ATOM 6624 O O . LEU A 1 814 ? 23.263 5.903 -44.989 1.00 92.44 814 LEU A O 1
ATOM 6628 N N . ILE A 1 815 ? 21.802 7.123 -43.789 1.00 92.62 815 ILE A N 1
ATOM 6629 C CA . ILE A 1 815 ? 21.265 7.902 -44.916 1.00 92.62 815 ILE A CA 1
ATOM 6630 C C . ILE A 1 815 ? 22.406 8.614 -45.645 1.00 92.62 815 ILE A C 1
ATOM 6632 O O . ILE A 1 815 ? 22.505 8.502 -46.867 1.00 92.62 815 ILE A O 1
ATOM 6636 N N . LYS A 1 816 ? 23.310 9.270 -44.903 1.00 90.56 816 LYS A N 1
ATOM 6637 C CA . LYS A 1 816 ? 24.483 9.922 -45.489 1.00 90.56 816 LYS A CA 1
ATOM 6638 C C . LYS A 1 816 ? 25.370 8.926 -46.245 1.00 90.56 816 LYS A C 1
ATOM 6640 O O . LYS A 1 816 ? 25.680 9.184 -47.398 1.00 90.56 816 LYS A O 1
ATOM 6645 N N . GLY A 1 817 ? 25.730 7.786 -45.651 1.00 90.44 817 GLY A N 1
ATOM 6646 C CA . GLY A 1 817 ? 26.591 6.790 -46.306 1.00 90.44 817 GLY A CA 1
ATOM 6647 C C . GLY A 1 817 ? 26.004 6.215 -47.604 1.00 90.44 817 GLY A C 1
ATOM 6648 O O . GLY A 1 817 ? 26.733 5.986 -48.567 1.00 90.44 817 GLY A O 1
ATOM 6649 N N . ILE A 1 818 ? 24.681 6.031 -47.667 1.00 90.94 818 ILE A N 1
ATOM 6650 C CA . ILE A 1 818 ? 23.997 5.569 -48.886 1.00 90.94 818 ILE A CA 1
ATOM 6651 C C . ILE A 1 818 ? 23.963 6.682 -49.952 1.00 90.94 818 ILE A C 1
ATOM 6653 O O . ILE A 1 818 ? 24.219 6.412 -51.127 1.00 90.94 818 ILE A O 1
ATOM 6657 N N . VAL A 1 819 ? 23.695 7.932 -49.552 1.00 91.00 819 VAL A N 1
ATOM 6658 C CA . VAL A 1 819 ? 23.729 9.109 -50.440 1.00 91.00 819 VAL A CA 1
ATOM 6659 C C . VAL A 1 819 ? 25.135 9.351 -50.995 1.00 91.00 819 VAL A C 1
ATOM 6661 O O . VAL A 1 819 ? 25.277 9.528 -52.205 1.00 91.00 819 VAL A O 1
ATOM 6664 N N . ASP A 1 820 ? 26.166 9.296 -50.149 1.00 90.19 820 ASP A N 1
ATOM 6665 C CA . ASP A 1 820 ? 27.567 9.475 -50.540 1.00 90.19 820 ASP A CA 1
ATOM 6666 C C . ASP A 1 820 ? 27.956 8.443 -51.619 1.00 90.19 820 ASP A C 1
ATOM 6668 O O . ASP A 1 820 ? 28.485 8.828 -52.661 1.00 90.19 820 ASP A O 1
ATOM 6672 N N . HIS A 1 821 ? 27.594 7.160 -51.459 1.00 90.44 821 HIS A N 1
ATOM 6673 C CA . HIS A 1 821 ? 27.827 6.141 -52.493 1.00 90.44 821 HIS A CA 1
ATOM 6674 C C . HIS A 1 821 ? 26.991 6.336 -53.770 1.00 90.44 821 HIS A C 1
ATOM 6676 O O . HIS A 1 821 ? 27.498 6.074 -54.860 1.00 90.44 821 HIS A O 1
ATOM 6682 N N . ALA A 1 822 ? 25.736 6.791 -53.690 1.00 90.00 822 ALA A N 1
ATOM 6683 C CA . ALA A 1 822 ? 24.934 7.082 -54.886 1.00 90.00 822 ALA A CA 1
ATOM 6684 C C . ALA A 1 822 ? 25.521 8.255 -55.699 1.00 90.00 822 ALA A C 1
ATOM 6686 O O . ALA A 1 822 ? 25.569 8.207 -56.931 1.00 90.00 822 ALA A O 1
ATOM 6687 N N . VAL A 1 823 ? 26.035 9.282 -55.013 1.00 89.94 823 VAL A N 1
ATOM 6688 C CA . VAL A 1 823 ? 26.790 10.387 -55.621 1.00 89.94 823 VAL A CA 1
ATOM 6689 C C . VAL A 1 823 ? 28.119 9.894 -56.202 1.00 89.94 823 VAL A C 1
ATOM 6691 O O . VAL A 1 823 ? 28.483 10.299 -57.304 1.00 89.94 823 VAL A O 1
ATOM 6694 N N . GLU A 1 824 ? 28.821 8.995 -55.510 1.00 88.75 824 GLU A N 1
ATOM 6695 C CA . GLU A 1 824 ? 30.060 8.366 -55.979 1.00 88.75 824 GLU A CA 1
ATOM 6696 C C . GLU A 1 824 ? 29.841 7.597 -57.294 1.00 88.75 824 GLU A C 1
ATOM 6698 O O . GLU A 1 824 ? 30.535 7.874 -58.266 1.00 88.75 824 GLU A O 1
ATOM 6703 N N . TRP A 1 825 ? 28.826 6.725 -57.379 1.00 90.00 825 TRP A N 1
ATOM 6704 C CA . TRP A 1 825 ? 28.465 6.014 -58.618 1.00 90.00 825 TRP A CA 1
ATOM 6705 C C . TRP A 1 825 ? 28.188 6.963 -59.786 1.00 90.00 825 TRP A C 1
ATOM 6707 O O . TRP A 1 825 ? 28.734 6.773 -60.876 1.00 90.00 825 TRP A O 1
ATOM 6717 N N . ARG A 1 826 ? 27.368 7.997 -59.556 1.00 88.62 826 ARG A N 1
ATOM 6718 C CA . ARG A 1 826 ? 27.036 9.010 -60.567 1.00 88.62 826 ARG A CA 1
ATOM 6719 C C . ARG A 1 826 ? 28.293 9.724 -61.072 1.00 88.62 826 ARG A C 1
ATOM 6721 O O . ARG A 1 826 ? 28.469 9.877 -62.278 1.00 88.62 826 ARG A O 1
ATOM 6728 N N . ASN A 1 827 ? 29.176 10.127 -60.159 1.00 89.25 827 ASN A N 1
ATOM 6729 C CA . ASN A 1 827 ? 30.413 10.824 -60.498 1.00 89.25 827 ASN A CA 1
ATOM 6730 C C . ASN A 1 827 ? 31.416 9.894 -61.209 1.00 89.25 827 ASN A C 1
ATOM 6732 O O . ASN A 1 827 ? 32.015 10.306 -62.194 1.00 89.25 827 ASN A O 1
ATOM 6736 N N . THR A 1 828 ? 31.579 8.641 -60.772 1.00 88.38 828 THR A N 1
ATOM 6737 C CA . THR A 1 828 ? 32.469 7.661 -61.418 1.00 88.38 828 THR A CA 1
ATOM 6738 C C . THR A 1 828 ? 32.023 7.349 -62.845 1.00 88.38 828 THR A C 1
ATOM 6740 O O . THR A 1 828 ? 32.836 7.445 -63.761 1.00 88.38 828 THR A O 1
ATOM 6743 N N . LEU A 1 829 ? 30.738 7.034 -63.058 1.00 88.25 829 LEU A N 1
ATOM 6744 C CA . LEU A 1 829 ? 30.198 6.784 -64.401 1.00 88.25 829 LEU A CA 1
ATOM 6745 C C . LEU A 1 829 ? 30.374 8.014 -65.306 1.00 88.25 829 LEU A C 1
ATOM 6747 O O . LEU A 1 829 ? 30.835 7.888 -66.439 1.00 88.25 829 LEU A O 1
ATOM 6751 N N . GLY A 1 830 ? 30.064 9.202 -64.780 1.00 88.25 830 GLY A N 1
ATOM 6752 C CA . GLY A 1 830 ? 30.187 10.460 -65.506 1.00 88.25 830 GLY A CA 1
ATOM 6753 C C . GLY A 1 830 ? 31.625 10.838 -65.863 1.00 88.25 830 GLY A C 1
ATOM 6754 O O . GLY A 1 830 ? 31.870 11.280 -66.979 1.00 88.25 830 GLY A O 1
ATOM 6755 N N . ASN A 1 831 ? 32.589 10.606 -64.969 1.00 88.25 831 ASN A N 1
ATOM 6756 C CA . ASN A 1 831 ? 34.004 10.887 -65.224 1.00 88.25 831 ASN A CA 1
ATOM 6757 C C . ASN A 1 831 ? 34.581 9.976 -66.321 1.00 88.25 831 ASN A C 1
ATOM 6759 O O . ASN A 1 831 ? 35.296 10.460 -67.196 1.00 88.25 831 ASN A O 1
ATOM 6763 N N . ILE A 1 832 ? 34.256 8.675 -66.306 1.00 86.81 832 ILE A N 1
ATOM 6764 C CA . ILE A 1 832 ? 34.716 7.728 -67.339 1.00 86.81 832 ILE A CA 1
ATOM 6765 C C . ILE A 1 832 ? 34.072 8.070 -68.693 1.00 86.81 832 ILE A C 1
ATOM 6767 O O . ILE A 1 832 ? 34.750 8.054 -69.722 1.00 86.81 832 ILE A O 1
ATOM 6771 N N . LEU A 1 833 ? 32.784 8.437 -68.699 1.00 87.31 833 LEU A N 1
ATOM 6772 C CA . LEU A 1 833 ? 32.081 8.897 -69.898 1.00 87.31 833 LEU A CA 1
ATOM 6773 C C . LEU A 1 833 ? 32.690 10.198 -70.452 1.00 87.31 833 LEU A C 1
ATOM 6775 O O . LEU A 1 833 ? 32.964 10.275 -71.650 1.00 87.31 833 LEU A O 1
ATOM 6779 N N . ALA A 1 834 ? 32.964 11.187 -69.597 1.00 87.44 834 ALA A N 1
ATOM 6780 C CA . ALA A 1 834 ? 33.585 12.453 -69.985 1.00 87.44 834 ALA A CA 1
ATOM 6781 C C . ALA A 1 834 ? 34.992 12.251 -70.572 1.00 87.44 834 ALA A C 1
ATOM 6783 O O . ALA A 1 834 ? 35.292 12.804 -71.626 1.00 87.44 834 ALA A O 1
ATOM 6784 N N . GLU A 1 835 ? 35.832 11.421 -69.946 1.00 87.56 835 GLU A N 1
ATOM 6785 C CA . GLU A 1 835 ? 37.186 11.127 -70.435 1.00 87.56 835 GLU A CA 1
ATOM 6786 C C . GLU A 1 835 ? 37.165 10.371 -71.773 1.00 87.56 835 GLU A C 1
ATOM 6788 O O . GLU A 1 835 ? 37.883 10.741 -72.701 1.00 87.56 835 GLU A O 1
ATOM 6793 N N . ARG A 1 836 ? 36.286 9.371 -71.935 1.00 86.38 836 ARG A N 1
ATOM 6794 C CA . ARG A 1 836 ? 36.107 8.666 -73.216 1.00 86.38 836 ARG A CA 1
ATOM 6795 C C . ARG A 1 836 ? 35.612 9.604 -74.322 1.00 86.38 836 ARG A C 1
ATOM 6797 O O . ARG A 1 836 ? 36.104 9.530 -75.446 1.00 86.38 836 ARG A O 1
ATOM 6804 N N . THR A 1 837 ? 34.699 10.518 -73.999 1.00 87.75 837 THR A N 1
ATOM 6805 C CA . THR A 1 837 ? 34.194 11.541 -74.934 1.00 87.75 837 THR A CA 1
ATOM 6806 C C . THR A 1 837 ? 35.301 12.526 -75.316 1.00 87.75 837 THR A C 1
ATOM 6808 O O . THR A 1 837 ? 35.498 12.807 -76.497 1.00 87.75 837 THR A O 1
ATOM 6811 N N . ARG A 1 838 ? 36.110 12.972 -74.346 1.00 89.38 838 ARG A N 1
ATOM 6812 C CA . ARG A 1 838 ? 37.288 13.825 -74.564 1.00 89.38 838 ARG A CA 1
ATOM 6813 C C . ARG A 1 838 ? 38.322 13.154 -75.473 1.00 89.38 838 ARG A C 1
ATOM 6815 O O . ARG A 1 838 ? 38.812 13.792 -76.401 1.00 89.38 838 ARG A O 1
ATOM 6822 N N . GLN A 1 839 ? 38.616 11.868 -75.271 1.00 88.62 839 GLN A N 1
ATOM 6823 C CA . GLN A 1 839 ? 39.507 11.101 -76.151 1.00 88.62 839 GLN A CA 1
ATOM 6824 C C . GLN A 1 839 ? 38.961 11.014 -77.584 1.00 88.62 839 GLN A C 1
ATOM 6826 O O . GLN A 1 839 ? 39.692 11.291 -78.534 1.00 88.62 839 GLN A O 1
ATOM 6831 N N . GLN A 1 840 ? 37.669 10.712 -77.758 1.00 87.25 840 GLN A N 1
ATOM 6832 C CA . GLN A 1 840 ? 37.034 10.687 -79.082 1.00 87.25 840 GLN A CA 1
ATOM 6833 C C . GLN A 1 840 ? 37.037 12.069 -79.762 1.00 87.25 840 GLN A C 1
ATOM 6835 O O . GLN A 1 840 ? 37.280 12.151 -80.965 1.00 87.25 840 GLN A O 1
ATOM 6840 N N . MET A 1 841 ? 36.834 13.155 -79.007 1.00 89.38 841 MET A N 1
ATOM 6841 C CA . MET A 1 841 ? 36.952 14.529 -79.508 1.00 89.38 841 MET A CA 1
ATOM 6842 C C . MET A 1 841 ? 38.375 14.885 -79.950 1.00 89.38 841 MET A C 1
ATOM 6844 O O . MET A 1 841 ? 38.532 15.593 -80.943 1.00 89.38 841 MET A O 1
ATOM 6848 N N . VAL A 1 842 ? 39.409 14.416 -79.242 1.00 89.75 842 VAL A N 1
ATOM 6849 C CA . VAL A 1 842 ? 40.816 14.628 -79.629 1.00 89.75 842 VAL A CA 1
ATOM 6850 C C . VAL A 1 842 ? 41.143 13.869 -80.915 1.00 89.75 842 VAL A C 1
ATOM 6852 O O . VAL A 1 842 ? 41.628 14.490 -81.858 1.00 89.75 842 VAL A O 1
ATOM 6855 N N . VAL A 1 843 ? 40.788 12.582 -81.011 1.00 91.00 843 VAL A N 1
ATOM 6856 C CA . VAL A 1 843 ? 40.989 11.785 -82.238 1.00 91.00 843 VAL A CA 1
ATOM 6857 C C . VAL A 1 843 ? 40.268 12.422 -83.428 1.00 91.00 843 VAL A C 1
ATOM 6859 O O . VAL A 1 843 ? 40.881 12.653 -84.468 1.00 91.00 843 VAL A O 1
ATOM 6862 N N . LEU A 1 844 ? 38.998 12.809 -83.263 1.00 88.56 844 LEU A N 1
ATOM 6863 C CA . LEU A 1 844 ? 38.251 13.509 -84.308 1.00 88.56 844 LEU A CA 1
ATOM 6864 C C . LEU A 1 844 ? 38.896 14.861 -84.664 1.00 88.56 844 LEU A C 1
ATOM 6866 O O . LEU A 1 844 ? 38.923 15.249 -85.831 1.00 88.56 844 LEU A O 1
ATOM 6870 N N . HIS A 1 845 ? 39.461 15.582 -83.693 1.00 88.38 845 HIS A N 1
ATOM 6871 C CA . HIS A 1 845 ? 40.166 16.832 -83.962 1.00 88.38 845 HIS A CA 1
ATOM 6872 C C . HIS A 1 845 ? 41.436 16.627 -84.803 1.00 88.38 845 HIS A C 1
ATOM 6874 O O . HIS A 1 845 ? 41.689 17.420 -85.717 1.00 88.38 845 HIS A O 1
ATOM 6880 N N . GLU A 1 846 ? 42.205 15.576 -84.520 1.00 88.94 846 GLU A N 1
ATOM 6881 C CA . GLU A 1 846 ? 43.407 15.192 -85.264 1.00 88.94 846 GLU A CA 1
ATOM 6882 C C . GLU A 1 846 ? 43.063 14.713 -86.680 1.00 88.94 846 GLU A C 1
ATOM 6884 O O . GLU A 1 846 ? 43.665 15.192 -87.644 1.00 88.94 846 GLU A O 1
ATOM 6889 N N . GLU A 1 847 ? 42.031 13.876 -86.839 1.00 86.56 847 GLU A N 1
ATOM 6890 C CA . GLU A 1 847 ? 41.474 13.493 -88.144 1.00 86.56 847 GLU A CA 1
ATOM 6891 C C . GLU A 1 847 ? 41.076 14.732 -88.960 1.00 86.56 847 GLU A C 1
ATOM 6893 O O . GLU A 1 847 ? 41.476 14.881 -90.115 1.00 86.56 847 GLU A O 1
ATOM 6898 N N . MET A 1 848 ? 40.358 15.679 -88.349 1.00 86.88 848 MET A N 1
ATOM 6899 C CA . MET A 1 848 ? 39.959 16.938 -88.986 1.00 86.88 848 MET A CA 1
ATOM 6900 C C . MET A 1 848 ? 41.142 17.834 -89.371 1.00 86.88 848 MET A C 1
ATOM 6902 O O . MET A 1 848 ? 41.062 18.554 -90.370 1.00 86.88 848 MET A O 1
ATOM 6906 N N . MET A 1 849 ? 42.232 17.821 -88.601 1.00 87.50 849 MET A N 1
ATOM 6907 C CA . MET A 1 849 ? 43.444 18.573 -88.932 1.00 87.50 849 MET A CA 1
ATOM 6908 C C . MET A 1 849 ? 44.254 17.896 -90.036 1.00 87.50 849 MET A C 1
ATOM 6910 O O . MET A 1 849 ? 44.717 18.585 -90.945 1.00 87.50 849 MET A O 1
ATOM 6914 N N . LYS A 1 850 ? 44.337 16.563 -90.044 1.00 87.31 850 LYS A N 1
ATOM 6915 C CA . LYS A 1 850 ? 44.920 15.798 -91.151 1.00 87.31 850 LYS A CA 1
ATOM 6916 C C . LYS A 1 850 ? 44.150 16.037 -92.451 1.00 87.31 850 LYS A C 1
ATOM 6918 O O . LYS A 1 850 ? 44.748 16.464 -93.432 1.00 87.31 850 LYS A O 1
ATOM 6923 N N . LEU A 1 851 ? 42.822 15.887 -92.429 1.00 87.31 851 LEU A N 1
ATOM 6924 C CA . LEU A 1 851 ? 41.943 16.175 -93.569 1.00 87.31 851 LEU A CA 1
ATOM 6925 C C . LEU A 1 851 ? 42.066 17.632 -94.048 1.00 87.31 851 LEU A C 1
ATOM 6927 O O . LEU A 1 851 ? 41.986 17.882 -95.247 1.00 87.31 851 LEU A O 1
ATOM 6931 N N . ARG A 1 852 ? 42.304 18.598 -93.149 1.00 87.19 852 ARG A N 1
ATOM 6932 C CA . ARG A 1 852 ? 42.603 19.990 -93.523 1.00 87.19 852 ARG A CA 1
ATOM 6933 C C . ARG A 1 852 ? 43.945 20.124 -94.242 1.00 87.19 852 ARG A C 1
ATOM 6935 O O . ARG A 1 852 ? 43.990 20.746 -95.296 1.00 87.19 852 ARG A O 1
ATOM 6942 N N . VAL A 1 853 ? 45.019 19.553 -93.698 1.00 86.94 853 VAL A N 1
ATOM 6943 C CA . VAL A 1 853 ? 46.356 19.605 -94.315 1.00 86.94 853 VAL A CA 1
ATOM 6944 C C . VAL A 1 853 ? 46.356 18.897 -95.671 1.00 86.94 853 VAL A C 1
ATOM 6946 O O . VAL A 1 853 ? 46.862 19.451 -96.644 1.00 86.94 853 VAL A O 1
ATOM 6949 N N . ASP A 1 854 ? 45.744 17.715 -95.763 1.00 84.69 854 ASP A N 1
ATOM 6950 C CA . ASP A 1 854 ? 45.638 16.947 -97.005 1.00 84.69 854 ASP A CA 1
ATOM 6951 C C . ASP A 1 854 ? 44.774 17.655 -98.061 1.00 84.69 854 ASP A C 1
ATOM 6953 O O . ASP A 1 854 ? 45.113 17.617 -99.243 1.00 84.69 854 ASP A O 1
ATOM 6957 N N . LEU A 1 855 ? 43.720 18.369 -97.645 1.00 84.31 855 LEU A N 1
ATOM 6958 C CA . LEU A 1 855 ? 42.919 19.230 -98.517 1.00 84.31 855 LEU A CA 1
ATOM 6959 C C . LEU A 1 855 ? 43.713 20.450 -99.009 1.00 84.31 855 LEU A C 1
ATOM 6961 O O . LEU A 1 855 ? 43.616 20.806 -100.184 1.00 84.31 855 LEU A O 1
ATOM 6965 N N . ASP A 1 856 ? 44.476 21.105 -98.129 1.00 83.38 856 ASP A N 1
ATOM 6966 C CA . ASP A 1 856 ? 45.135 22.377 -98.438 1.00 83.38 856 ASP A CA 1
ATOM 6967 C C . ASP A 1 856 ? 46.468 22.249 -99.205 1.00 83.38 856 ASP A C 1
ATOM 6969 O O . ASP A 1 856 ? 46.961 23.252 -99.737 1.00 83.38 856 ASP A O 1
ATOM 6973 N N . LYS A 1 857 ? 46.985 21.023 -99.396 1.00 82.69 857 LYS A N 1
ATOM 6974 C CA . LYS A 1 857 ? 48.150 20.699 -100.247 1.00 82.69 857 LYS A CA 1
ATOM 6975 C C . LYS A 1 857 ? 48.088 21.342 -101.641 1.00 82.69 857 LYS A C 1
ATOM 6977 O O . LYS A 1 857 ? 47.072 21.297 -102.340 1.00 82.69 857 LYS A O 1
ATOM 6982 N N . ASN A 1 858 ? 49.212 21.923 -102.064 1.00 75.00 858 ASN A N 1
ATOM 6983 C CA . ASN A 1 858 ? 49.346 22.572 -103.368 1.00 75.00 858 ASN A CA 1
ATOM 6984 C C . ASN A 1 858 ? 49.380 21.540 -104.505 1.00 75.00 858 ASN A C 1
ATOM 6986 O O . ASN A 1 858 ? 50.251 20.674 -104.553 1.00 75.00 858 ASN A O 1
ATOM 6990 N N . VAL A 1 859 ? 48.453 21.670 -105.454 1.00 69.81 859 VAL A N 1
ATOM 6991 C CA . VAL A 1 859 ? 48.346 20.778 -106.613 1.00 69.81 859 VAL A CA 1
ATOM 6992 C C . VAL A 1 859 ? 49.373 21.186 -107.674 1.00 69.81 859 VAL A C 1
ATOM 6994 O O . VAL A 1 859 ? 49.110 22.061 -108.495 1.00 69.81 859 VAL A O 1
ATOM 6997 N N . LYS A 1 860 ? 50.554 20.558 -107.630 1.00 68.06 860 LYS A N 1
ATOM 6998 C CA . LYS A 1 860 ? 51.597 20.650 -108.674 1.00 68.06 860 LYS A CA 1
ATOM 6999 C C . LYS A 1 860 ? 51.873 19.326 -109.396 1.00 68.06 860 LYS A C 1
ATOM 7001 O O . LYS A 1 860 ? 52.425 19.340 -110.485 1.00 68.06 860 LYS A O 1
ATOM 7006 N N . GLU A 1 861 ? 51.471 18.204 -108.805 1.00 70.44 861 GLU A N 1
ATOM 7007 C CA . GLU A 1 861 ? 51.724 16.846 -109.301 1.00 70.44 861 GLU A CA 1
ATOM 7008 C C . GLU A 1 861 ? 50.445 16.001 -109.219 1.00 70.44 861 GLU A C 1
ATOM 7010 O O . GLU A 1 861 ? 49.574 16.257 -108.379 1.00 70.44 861 GLU A O 1
ATOM 7015 N N . LEU A 1 862 ? 50.363 14.945 -110.034 1.00 72.62 862 LEU A N 1
ATOM 7016 C CA . LEU A 1 862 ? 49.229 14.013 -110.064 1.00 72.62 862 LEU A CA 1
ATOM 7017 C C . LEU A 1 862 ? 49.046 13.250 -108.731 1.00 72.62 862 LEU A C 1
ATOM 7019 O O . LEU A 1 862 ? 47.919 13.001 -108.303 1.00 72.62 862 LEU A O 1
ATOM 7023 N N . SER A 1 863 ? 50.150 12.957 -108.037 1.00 74.19 863 SER A N 1
ATOM 7024 C CA . SER A 1 863 ? 50.221 12.415 -106.666 1.00 74.19 863 SER A CA 1
ATOM 7025 C C . SER A 1 863 ? 49.417 13.266 -105.667 1.00 74.19 863 SER A C 1
ATOM 7027 O O . SER A 1 863 ? 48.499 12.793 -104.985 1.00 74.19 863 SER A O 1
ATOM 7029 N N . HIS A 1 864 ? 49.725 14.561 -105.632 1.00 78.81 864 HIS A N 1
ATOM 7030 C CA . HIS A 1 864 ? 49.082 15.562 -104.796 1.00 78.81 864 HIS A CA 1
ATOM 7031 C C . HIS A 1 864 ? 47.629 15.801 -105.227 1.00 78.81 864 HIS A C 1
ATOM 7033 O O . HIS A 1 864 ? 46.748 15.884 -104.371 1.00 78.81 864 HIS A O 1
ATOM 7039 N N . PHE A 1 865 ? 47.346 15.821 -106.534 1.00 80.06 865 PHE A N 1
ATOM 7040 C CA . PHE A 1 865 ? 45.982 15.945 -107.051 1.00 80.06 865 PHE A CA 1
ATOM 7041 C C . PHE A 1 865 ? 45.071 14.793 -106.595 1.00 80.06 865 PHE A C 1
ATOM 7043 O O . PHE A 1 865 ? 43.989 15.035 -106.055 1.00 80.06 865 PHE A O 1
ATOM 7050 N N . LYS A 1 866 ? 45.531 13.542 -106.743 1.00 78.94 866 LYS A N 1
ATOM 7051 C CA . LYS A 1 866 ? 44.814 12.337 -106.300 1.00 78.94 866 LYS A CA 1
ATOM 7052 C C . LYS A 1 866 ? 44.522 12.383 -104.799 1.00 78.94 866 LYS A C 1
ATOM 7054 O O . LYS A 1 866 ? 43.387 12.139 -104.398 1.00 78.94 866 LYS A O 1
ATOM 7059 N N . THR A 1 867 ? 45.510 12.782 -103.995 1.00 81.69 867 THR A N 1
ATOM 7060 C CA . THR A 1 867 ? 45.377 12.929 -102.535 1.00 81.69 867 THR A CA 1
ATOM 7061 C C . THR A 1 867 ? 44.290 13.942 -102.158 1.00 81.69 867 THR A C 1
ATOM 7063 O O . THR A 1 867 ? 43.416 13.635 -101.346 1.00 81.69 867 THR A O 1
ATOM 7066 N N . VAL A 1 868 ? 44.284 15.129 -102.779 1.00 83.06 868 VAL A N 1
ATOM 7067 C CA . VAL A 1 868 ? 43.275 16.174 -102.517 1.00 83.06 868 VAL A CA 1
ATOM 7068 C C . VAL A 1 868 ? 41.875 15.713 -102.946 1.00 83.06 868 VAL A C 1
ATOM 7070 O O . VAL A 1 868 ? 40.918 15.873 -102.189 1.00 83.06 868 VAL A O 1
ATOM 7073 N N . MET A 1 869 ? 41.739 15.090 -104.122 1.00 79.81 869 MET A N 1
ATOM 7074 C CA . MET A 1 869 ? 40.450 14.582 -104.615 1.00 79.81 869 MET A CA 1
ATOM 7075 C C . MET A 1 869 ? 39.875 13.464 -103.735 1.00 79.81 869 MET A C 1
ATOM 7077 O O . MET A 1 869 ? 38.686 13.490 -103.418 1.00 79.81 869 MET A O 1
ATOM 7081 N N . GLN A 1 870 ? 40.710 12.518 -103.292 1.00 83.88 870 GLN A N 1
ATOM 7082 C CA . GLN A 1 870 ? 40.302 11.478 -102.342 1.00 83.88 870 GLN A CA 1
ATOM 7083 C C . GLN A 1 870 ? 39.903 12.086 -100.990 1.00 83.88 870 GLN A C 1
ATOM 7085 O O . GLN A 1 870 ? 38.883 11.702 -100.430 1.00 83.88 870 GLN A O 1
ATOM 7090 N N . THR A 1 871 ? 40.638 13.090 -100.502 1.00 84.31 871 THR A N 1
ATOM 7091 C CA . THR A 1 871 ? 40.318 13.801 -99.251 1.00 84.31 871 THR A CA 1
ATOM 7092 C C . THR A 1 871 ? 38.949 14.485 -99.314 1.00 84.31 871 THR A C 1
ATOM 7094 O O . THR A 1 871 ? 38.161 14.370 -98.377 1.00 84.31 871 THR A O 1
ATOM 7097 N N . ILE A 1 872 ? 38.621 15.135 -100.436 1.00 84.25 872 ILE A N 1
ATOM 7098 C CA . ILE A 1 872 ? 37.301 15.740 -100.680 1.00 84.25 872 ILE A CA 1
ATOM 7099 C C . ILE A 1 872 ? 36.196 14.673 -100.661 1.00 84.25 872 ILE A C 1
ATOM 7101 O O . ILE A 1 872 ? 35.188 14.859 -99.980 1.00 84.25 872 ILE A O 1
ATOM 7105 N N . GLN A 1 873 ? 36.390 13.546 -101.355 1.00 84.56 873 GLN A N 1
ATOM 7106 C CA . GLN A 1 873 ? 35.418 12.447 -101.386 1.00 84.56 873 GLN A CA 1
ATOM 7107 C C . GLN A 1 873 ? 35.213 11.817 -99.999 1.00 84.56 873 GLN A C 1
ATOM 7109 O O . GLN A 1 873 ? 34.075 11.542 -99.615 1.00 84.56 873 GLN A O 1
ATOM 7114 N N . THR A 1 874 ? 36.285 11.637 -99.222 1.00 87.44 874 THR A N 1
ATOM 7115 C CA . THR A 1 874 ? 36.215 11.176 -97.828 1.00 87.44 874 THR A CA 1
ATOM 7116 C C . THR A 1 874 ? 35.398 12.148 -96.981 1.00 87.44 874 THR A C 1
ATOM 7118 O O . THR A 1 874 ? 34.423 11.725 -96.376 1.00 87.44 874 THR A O 1
ATOM 7121 N N . ILE A 1 875 ? 35.709 13.452 -97.002 1.00 87.25 875 ILE A N 1
ATOM 7122 C CA . ILE A 1 875 ? 34.950 14.473 -96.254 1.00 87.25 875 ILE A CA 1
ATOM 7123 C C . ILE A 1 875 ? 33.459 14.432 -96.624 1.00 87.25 875 ILE A C 1
ATOM 7125 O O . ILE A 1 875 ? 32.606 14.407 -95.738 1.00 87.25 875 ILE A O 1
ATOM 7129 N N . GLN A 1 876 ? 33.124 14.388 -97.917 1.00 85.31 876 GLN A N 1
ATOM 7130 C CA . GLN A 1 876 ? 31.728 14.375 -98.368 1.00 85.31 876 GLN A CA 1
ATOM 7131 C C . GLN A 1 876 ? 30.979 13.098 -97.961 1.00 85.31 876 GLN A C 1
ATOM 7133 O O . GLN A 1 876 ? 29.827 13.183 -97.546 1.00 85.31 876 GLN A O 1
ATOM 7138 N N . SER A 1 877 ? 31.626 11.931 -98.028 1.00 87.25 877 SER A N 1
ATOM 7139 C CA . SER A 1 877 ? 31.004 10.647 -97.670 1.00 87.25 877 SER A CA 1
ATOM 7140 C C . SER A 1 877 ? 30.909 10.395 -96.159 1.00 87.25 877 SER A C 1
ATOM 7142 O O . SER A 1 877 ? 29.996 9.695 -95.729 1.00 87.25 877 SER A O 1
ATOM 7144 N N . THR A 1 878 ? 31.781 10.989 -95.336 1.00 87.31 878 THR A N 1
ATOM 7145 C CA . THR A 1 878 ? 31.745 10.831 -93.868 1.00 87.31 878 THR A CA 1
ATOM 7146 C C . THR A 1 878 ? 30.975 11.928 -93.130 1.00 87.31 878 THR A C 1
ATOM 7148 O O . THR A 1 878 ? 30.768 11.794 -91.926 1.00 87.31 878 THR A O 1
ATOM 7151 N N . THR A 1 879 ? 30.516 12.985 -93.816 1.00 86.81 879 THR A N 1
ATOM 7152 C CA . THR A 1 879 ? 29.891 14.169 -93.188 1.00 86.81 879 THR A CA 1
ATOM 7153 C C . THR A 1 879 ? 28.767 13.822 -92.218 1.00 86.81 879 THR A C 1
ATOM 7155 O O . THR A 1 879 ? 28.854 14.223 -91.062 1.00 86.81 879 THR A O 1
ATOM 7158 N N . LEU A 1 880 ? 27.772 13.030 -92.635 1.00 85.81 880 LEU A N 1
ATOM 7159 C CA . LEU A 1 880 ? 26.649 12.651 -91.767 1.00 85.81 880 LEU A CA 1
ATOM 7160 C C . LEU A 1 880 ? 27.121 11.882 -90.521 1.00 85.81 880 LEU A C 1
ATOM 7162 O O . LEU A 1 880 ? 26.702 12.180 -89.407 1.00 85.81 880 LEU A O 1
ATOM 7166 N N . THR A 1 881 ? 28.043 10.933 -90.695 1.00 87.50 881 THR A N 1
ATOM 7167 C CA . THR A 1 881 ? 28.614 10.125 -89.606 1.00 87.50 881 THR A CA 1
ATOM 7168 C C . THR A 1 881 ? 29.418 10.967 -88.612 1.00 87.50 881 THR A C 1
ATOM 7170 O O . THR A 1 881 ? 29.437 10.661 -87.422 1.00 87.50 881 THR A O 1
ATOM 7173 N N . VAL A 1 882 ? 30.091 12.022 -89.078 1.00 87.25 882 VAL A N 1
ATOM 7174 C CA . VAL A 1 882 ? 30.840 12.951 -88.220 1.00 87.25 882 VAL A CA 1
ATOM 7175 C C . VAL A 1 882 ? 29.907 13.939 -87.519 1.00 87.25 882 VAL A C 1
ATOM 7177 O O . VAL A 1 882 ? 30.081 14.181 -86.329 1.00 87.25 882 VAL A O 1
ATOM 7180 N N . GLU A 1 883 ? 28.893 14.475 -88.202 1.00 87.44 883 GLU A N 1
ATOM 7181 C CA . GLU A 1 883 ? 27.923 15.388 -87.583 1.00 87.44 883 GLU A CA 1
ATOM 7182 C C . GLU A 1 883 ? 27.069 14.685 -86.517 1.00 87.44 883 GLU A C 1
ATOM 7184 O O . GLU A 1 883 ? 26.878 15.254 -85.444 1.00 87.44 883 GLU A O 1
ATOM 7189 N N . LEU A 1 884 ? 26.661 13.427 -86.740 1.00 87.38 884 LEU A N 1
ATOM 7190 C CA . LEU A 1 884 ? 26.006 12.601 -85.716 1.00 87.38 884 LEU A CA 1
ATOM 7191 C C . LEU A 1 884 ? 26.910 12.386 -84.493 1.00 87.38 884 LEU A C 1
ATOM 7193 O O . LEU A 1 884 ? 26.489 12.680 -83.379 1.00 87.38 884 LEU A O 1
ATOM 7197 N N . LYS A 1 885 ? 28.176 11.985 -84.685 1.00 86.50 885 LYS A N 1
ATOM 7198 C CA . LYS A 1 885 ? 29.142 11.832 -83.579 1.00 86.50 885 LYS A CA 1
ATOM 7199 C C . LYS A 1 885 ? 29.366 13.126 -82.794 1.00 86.50 885 LYS A C 1
ATOM 7201 O O . LYS A 1 885 ? 29.478 13.091 -81.575 1.00 86.50 885 LYS A O 1
ATOM 7206 N N . ILE A 1 886 ? 29.439 14.274 -83.472 1.00 88.88 886 ILE A N 1
ATOM 7207 C CA . ILE A 1 886 ? 29.588 15.577 -82.807 1.00 88.88 886 ILE A CA 1
ATOM 7208 C C . ILE A 1 886 ? 28.330 15.914 -81.993 1.00 88.88 886 ILE A C 1
ATOM 7210 O O . ILE A 1 886 ? 28.457 16.422 -80.881 1.00 88.88 886 ILE A O 1
ATOM 7214 N N . HIS A 1 887 ? 27.137 15.596 -82.501 1.00 87.50 887 HIS A N 1
ATOM 7215 C CA . HIS A 1 887 ? 25.885 15.767 -81.762 1.00 87.50 887 HIS A CA 1
ATOM 7216 C C . HIS A 1 887 ? 25.818 14.840 -80.536 1.00 87.50 887 HIS A C 1
ATOM 7218 O O . HIS A 1 887 ? 25.468 15.297 -79.453 1.00 87.50 887 HIS A O 1
ATOM 7224 N N . GLU A 1 888 ? 26.220 13.571 -80.661 1.00 85.81 888 GLU A N 1
ATOM 7225 C CA . GLU A 1 888 ? 26.329 12.630 -79.534 1.00 85.81 888 GLU A CA 1
ATOM 7226 C C . GLU A 1 888 ? 27.291 13.155 -78.452 1.00 85.81 888 GLU A C 1
ATOM 7228 O O . GLU A 1 888 ? 26.964 13.126 -77.267 1.00 85.81 888 GLU A O 1
ATOM 7233 N N . MET A 1 889 ? 28.446 13.706 -78.845 1.00 88.19 889 MET A N 1
ATOM 7234 C CA . MET A 1 889 ? 29.402 14.333 -77.920 1.00 88.19 889 MET A CA 1
ATOM 7235 C C . MET A 1 889 ? 28.817 15.561 -77.209 1.00 88.19 889 MET A C 1
ATOM 7237 O O . MET A 1 889 ? 29.081 15.753 -76.024 1.00 88.19 889 MET A O 1
ATOM 7241 N N . GLN A 1 890 ? 28.035 16.393 -77.905 1.00 89.25 890 GLN A N 1
ATOM 7242 C CA . GLN A 1 890 ? 27.375 17.563 -77.311 1.00 89.25 890 GLN A CA 1
ATOM 7243 C C . GLN A 1 890 ? 26.300 17.143 -76.295 1.00 89.25 890 GLN A C 1
ATOM 7245 O O . GLN A 1 890 ? 26.324 17.629 -75.165 1.00 89.25 890 GLN A O 1
ATOM 7250 N N . GLU A 1 891 ? 25.435 16.186 -76.647 1.00 86.31 891 GLU A N 1
ATOM 7251 C CA . GLU A 1 891 ? 24.399 15.648 -75.750 1.00 86.31 891 GLU A CA 1
ATOM 7252 C C . GLU A 1 891 ? 24.990 14.999 -74.492 1.00 86.31 891 GLU A C 1
ATOM 7254 O O . GLU A 1 891 ? 24.465 15.189 -73.396 1.00 86.31 891 GLU A O 1
ATOM 7259 N N . ILE A 1 892 ? 26.127 14.300 -74.605 1.00 87.56 892 ILE A N 1
ATOM 7260 C CA . ILE A 1 892 ? 26.830 13.757 -73.434 1.00 87.56 892 ILE A CA 1
ATOM 7261 C C . ILE A 1 892 ? 27.189 14.868 -72.435 1.00 87.56 892 ILE A C 1
ATOM 7263 O O . ILE A 1 892 ? 26.930 14.705 -71.243 1.00 87.56 892 ILE A O 1
ATOM 7267 N N . TYR A 1 893 ? 27.742 16.004 -72.877 1.00 88.75 893 TYR A N 1
ATOM 7268 C CA . TYR A 1 893 ? 28.055 17.102 -71.951 1.00 88.75 893 TYR A CA 1
ATOM 7269 C C . TYR A 1 893 ? 26.798 17.779 -71.383 1.00 88.75 893 TYR A C 1
ATOM 7271 O O . TYR A 1 893 ? 26.806 18.136 -70.205 1.00 88.75 893 TYR A O 1
ATOM 7279 N N . SER A 1 894 ? 25.708 17.872 -72.152 1.00 86.75 894 SER A N 1
ATOM 7280 C CA . SER A 1 894 ? 24.404 18.350 -71.663 1.00 86.75 894 SER A CA 1
ATOM 7281 C C . SER A 1 894 ? 23.850 17.470 -70.529 1.00 86.75 894 SER A C 1
ATOM 7283 O O . SER A 1 894 ? 23.503 17.982 -69.464 1.00 86.75 894 SER A O 1
ATOM 7285 N N . ILE A 1 895 ? 23.854 16.141 -70.699 1.00 86.38 895 ILE A N 1
ATOM 7286 C CA . ILE A 1 895 ? 23.418 15.169 -69.676 1.00 86.38 895 ILE A CA 1
ATOM 7287 C C . ILE A 1 895 ? 24.313 15.253 -68.426 1.00 86.38 895 ILE A C 1
ATOM 7289 O O . ILE A 1 895 ? 23.825 15.240 -67.291 1.00 86.38 895 ILE A O 1
ATOM 7293 N N . LEU A 1 896 ? 25.634 15.385 -68.607 1.00 86.88 896 LEU A N 1
ATOM 7294 C CA . LEU A 1 896 ? 26.576 15.559 -67.495 1.00 86.88 896 LEU A CA 1
ATOM 7295 C C . LEU A 1 896 ? 26.325 16.867 -66.716 1.00 86.88 896 LEU A C 1
ATOM 7297 O O . LEU A 1 896 ? 26.474 16.874 -65.489 1.00 86.88 896 LEU A O 1
ATOM 7301 N N . GLU A 1 897 ? 25.927 17.953 -67.391 1.00 86.06 897 GLU A N 1
ATOM 7302 C CA . GLU A 1 897 ? 25.582 19.233 -66.756 1.00 86.06 897 GLU A CA 1
ATOM 7303 C C . GLU A 1 897 ? 24.267 19.145 -65.967 1.00 86.06 897 GLU A C 1
ATOM 7305 O O . GLU A 1 897 ? 24.238 19.529 -64.792 1.00 86.06 897 GLU A O 1
ATOM 7310 N N . GLU A 1 898 ? 23.207 18.567 -66.547 1.00 85.31 898 GLU A N 1
ATOM 7311 C CA . GLU A 1 898 ? 21.913 18.385 -65.869 1.00 85.31 898 GLU A CA 1
ATOM 7312 C C . GLU A 1 898 ? 22.059 17.556 -64.582 1.00 85.31 898 GLU A C 1
ATOM 7314 O O . GLU A 1 898 ? 21.598 17.959 -63.505 1.00 85.31 898 GLU A O 1
ATOM 7319 N N . HIS A 1 899 ? 22.813 16.454 -64.646 1.00 82.62 899 HIS A N 1
ATOM 7320 C CA . HIS A 1 899 ? 23.112 15.610 -63.488 1.00 82.62 899 HIS A CA 1
ATOM 7321 C C . HIS A 1 899 ? 24.182 16.172 -62.535 1.00 82.62 899 HIS A C 1
ATOM 7323 O O . HIS A 1 899 ? 24.485 15.551 -61.507 1.00 82.62 899 HIS A O 1
ATOM 7329 N N . ARG A 1 900 ? 24.694 17.381 -62.811 1.00 80.56 900 ARG A N 1
ATOM 7330 C CA . ARG A 1 900 ? 25.660 18.138 -61.993 1.00 80.56 900 ARG A CA 1
ATOM 7331 C C . ARG A 1 900 ? 26.965 17.391 -61.731 1.00 80.56 900 ARG A C 1
ATOM 7333 O O . ARG A 1 900 ? 27.539 17.476 -60.638 1.00 80.56 900 ARG A O 1
ATOM 7340 N N . ILE A 1 901 ? 27.425 16.647 -62.727 1.00 84.44 901 ILE A N 1
ATOM 7341 C CA . ILE A 1 901 ? 28.732 15.996 -62.721 1.00 84.44 901 ILE A CA 1
ATOM 7342 C C . ILE A 1 901 ? 29.786 17.053 -63.087 1.00 84.44 901 ILE A C 1
ATOM 7344 O O . ILE A 1 901 ? 29.532 17.962 -63.873 1.00 84.44 901 ILE A O 1
ATOM 7348 N N . LYS A 1 902 ? 30.971 16.986 -62.472 1.00 81.38 902 LYS A N 1
ATOM 7349 C CA . LYS A 1 902 ? 32.039 17.965 -62.716 1.00 81.38 902 LYS A CA 1
ATOM 7350 C C . LYS A 1 902 ? 32.904 17.531 -63.897 1.00 81.38 902 LYS A C 1
ATOM 7352 O O . LYS A 1 902 ? 33.602 16.531 -63.793 1.00 81.38 902 LYS A O 1
ATOM 7357 N N . PHE A 1 903 ? 32.928 18.334 -64.953 1.00 84.50 903 PHE A N 1
ATOM 7358 C CA . PHE A 1 903 ? 33.819 18.180 -66.106 1.00 84.50 903 PHE A CA 1
ATOM 7359 C C . PHE A 1 903 ? 34.500 19.523 -66.449 1.00 84.50 903 PHE A C 1
ATOM 7361 O O . PHE A 1 903 ? 34.040 20.577 -65.996 1.00 84.50 903 PHE A O 1
ATOM 7368 N N . PRO A 1 904 ? 35.600 19.533 -67.226 1.00 85.44 904 PRO A N 1
ATOM 7369 C CA . PRO A 1 904 ? 36.226 20.772 -67.679 1.00 85.44 904 PRO A CA 1
ATOM 7370 C C . PRO A 1 904 ? 35.335 21.498 -68.696 1.00 85.44 904 PRO A C 1
ATOM 7372 O O . PRO A 1 904 ? 35.039 20.963 -69.761 1.00 85.44 904 PRO A O 1
ATOM 7375 N N . LEU A 1 905 ? 34.956 22.754 -68.425 1.00 83.31 905 LEU A N 1
ATOM 7376 C CA . LEU A 1 905 ? 34.132 23.547 -69.357 1.00 83.31 905 LEU A CA 1
ATOM 7377 C C . LEU A 1 905 ? 34.797 23.707 -70.739 1.00 83.31 905 LEU A C 1
ATOM 7379 O O . LEU A 1 905 ? 34.103 23.850 -71.743 1.00 83.31 905 LEU A O 1
ATOM 7383 N N . GLY A 1 906 ? 36.133 23.650 -70.800 1.00 82.81 906 GLY A N 1
ATOM 7384 C CA . GLY A 1 906 ? 36.896 23.668 -72.050 1.00 82.81 906 GLY A CA 1
ATOM 7385 C C . GLY A 1 906 ? 36.578 22.499 -72.988 1.00 82.81 906 GLY A C 1
ATOM 7386 O O . GLY A 1 906 ? 36.556 22.705 -74.200 1.00 82.81 906 GLY A O 1
ATOM 7387 N N . ASP A 1 907 ? 36.257 21.317 -72.454 1.00 87.00 907 ASP A N 1
ATOM 7388 C CA . ASP A 1 907 ? 35.939 20.128 -73.255 1.00 87.00 907 ASP A CA 1
ATOM 7389 C C . ASP A 1 907 ? 34.546 20.258 -73.895 1.00 87.00 907 ASP A C 1
ATOM 7391 O O . ASP A 1 907 ? 34.383 20.049 -75.096 1.00 87.00 907 ASP A O 1
ATOM 7395 N N . MET A 1 908 ? 33.553 20.729 -73.134 1.00 85.31 908 MET A N 1
ATOM 7396 C CA . MET A 1 908 ? 32.223 21.052 -73.668 1.00 85.31 908 MET A CA 1
ATOM 7397 C C . MET A 1 908 ? 32.292 22.169 -74.724 1.00 85.31 908 MET A C 1
ATOM 7399 O O . MET A 1 908 ? 31.699 22.068 -75.798 1.00 85.31 908 MET A O 1
ATOM 7403 N N . ILE A 1 909 ? 33.076 23.220 -74.465 1.00 86.00 909 ILE A N 1
ATOM 7404 C CA . ILE A 1 909 ? 33.337 24.294 -75.436 1.00 86.00 909 ILE A CA 1
ATOM 7405 C C . ILE A 1 909 ? 34.037 23.740 -76.693 1.00 86.00 909 ILE A C 1
ATOM 7407 O O . ILE A 1 909 ? 33.732 24.175 -77.807 1.00 86.00 909 ILE A O 1
ATOM 7411 N N . MET A 1 910 ? 34.918 22.743 -76.556 1.00 85.88 910 MET A N 1
ATOM 7412 C CA . MET A 1 910 ? 35.527 22.039 -77.687 1.00 85.88 910 MET A CA 1
ATOM 7413 C C . MET A 1 910 ? 34.490 21.253 -78.506 1.00 85.88 910 MET A C 1
ATOM 7415 O O . MET A 1 910 ? 34.524 21.373 -79.732 1.00 85.88 910 MET A O 1
ATOM 7419 N N . ALA A 1 911 ? 33.529 20.558 -77.886 1.00 86.31 911 ALA A N 1
ATOM 7420 C CA . ALA A 1 911 ? 32.442 19.856 -78.588 1.00 86.31 911 ALA A CA 1
ATOM 7421 C C . ALA A 1 911 ? 31.623 20.800 -79.496 1.00 86.31 911 ALA A C 1
ATOM 7423 O O . ALA A 1 911 ? 31.440 20.542 -80.691 1.00 86.31 911 ALA A O 1
ATOM 7424 N N . TYR A 1 912 ? 31.216 21.962 -78.973 1.00 87.44 912 TYR A N 1
ATOM 7425 C CA . TYR A 1 912 ? 30.512 22.999 -79.744 1.00 87.44 912 TYR A CA 1
ATOM 7426 C C . TYR A 1 912 ? 31.403 23.728 -80.772 1.00 87.44 912 TYR A C 1
ATOM 7428 O O . TYR A 1 912 ? 30.907 24.340 -81.725 1.00 87.44 912 TYR A O 1
ATOM 7436 N N . HIS A 1 913 ? 32.731 23.673 -80.630 1.00 88.38 913 HIS A N 1
ATOM 7437 C CA . HIS A 1 913 ? 33.664 24.175 -81.642 1.00 88.38 913 HIS A CA 1
ATOM 7438 C C . HIS A 1 913 ? 34.018 23.151 -82.725 1.00 88.38 913 HIS A C 1
ATOM 7440 O O . HIS A 1 913 ? 34.326 23.578 -83.841 1.00 88.38 913 HIS A O 1
ATOM 7446 N N . LEU A 1 914 ? 33.966 21.843 -82.453 1.00 88.25 914 LEU A N 1
ATOM 7447 C CA . LEU A 1 914 ? 34.205 20.798 -83.455 1.00 88.25 914 LEU A CA 1
ATOM 7448 C C . LEU A 1 914 ? 33.183 20.888 -84.588 1.00 88.25 914 LEU A C 1
ATOM 7450 O O . LEU A 1 914 ? 33.588 20.935 -85.744 1.00 88.25 914 LEU A O 1
ATOM 7454 N N . GLU A 1 915 ? 31.901 21.076 -84.277 1.00 88.44 915 GLU A N 1
ATOM 7455 C CA . GLU A 1 915 ? 30.838 21.321 -85.265 1.00 88.44 915 GLU A CA 1
ATOM 7456 C C . GLU A 1 915 ? 31.181 22.494 -86.207 1.00 88.44 915 GLU A C 1
ATOM 7458 O O . GLU A 1 915 ? 31.206 22.364 -87.433 1.00 88.44 915 GLU A O 1
ATOM 7463 N N . LYS A 1 916 ? 31.554 23.647 -85.632 1.00 87.31 916 LYS A N 1
ATOM 7464 C CA . LYS A 1 916 ? 31.929 24.862 -86.378 1.00 87.31 916 LYS A CA 1
ATOM 7465 C C . LYS A 1 916 ? 33.218 24.673 -87.189 1.00 87.31 916 LYS A C 1
ATOM 7467 O O . LYS A 1 916 ? 33.371 25.277 -88.252 1.00 87.31 916 LYS A O 1
ATOM 7472 N N . ARG A 1 917 ? 34.153 23.843 -86.713 1.00 87.44 917 ARG A N 1
ATOM 7473 C CA . ARG A 1 917 ? 35.389 23.469 -87.422 1.00 87.44 917 ARG A CA 1
ATOM 7474 C C . ARG A 1 917 ? 35.109 22.477 -88.562 1.00 87.44 917 ARG A C 1
ATOM 7476 O O . ARG A 1 917 ? 35.714 22.631 -89.623 1.00 87.44 917 ARG A O 1
ATOM 7483 N N . TRP A 1 918 ? 34.180 21.534 -88.377 1.00 90.56 918 TRP A N 1
ATOM 7484 C CA . TRP A 1 918 ? 33.757 20.548 -89.376 1.00 90.56 918 TRP A CA 1
ATOM 7485 C C . TRP A 1 918 ? 32.995 21.219 -90.509 1.00 90.56 918 TRP A C 1
ATOM 7487 O O . TRP A 1 918 ? 33.423 21.141 -91.656 1.00 90.56 918 TRP A O 1
ATOM 7497 N N . LYS A 1 919 ? 31.972 22.020 -90.188 1.00 87.25 919 LYS A N 1
ATOM 7498 C CA . LYS A 1 919 ? 31.225 22.805 -91.179 1.00 87.25 919 LYS A CA 1
ATOM 7499 C C . LYS A 1 919 ? 32.158 23.706 -91.995 1.00 87.25 919 LYS A C 1
ATOM 7501 O O . LYS A 1 919 ? 32.057 23.723 -93.219 1.00 87.25 919 LYS A O 1
ATOM 7506 N N . LYS A 1 920 ? 33.150 24.366 -91.376 1.00 87.25 920 LYS A N 1
ATOM 7507 C CA . LYS A 1 920 ? 34.191 25.116 -92.114 1.00 87.25 920 LYS A CA 1
ATOM 7508 C C . LYS A 1 920 ? 35.066 24.231 -93.013 1.00 87.25 920 LYS A C 1
ATOM 7510 O O . LYS A 1 920 ? 35.399 24.657 -94.119 1.00 87.25 920 LYS A O 1
ATOM 7515 N N . LEU A 1 921 ? 35.467 23.039 -92.566 1.00 87.69 921 LEU A N 1
ATOM 7516 C CA . LEU A 1 921 ? 36.245 22.088 -93.373 1.00 87.69 921 LEU A CA 1
ATOM 7517 C C . LEU A 1 921 ? 35.435 21.576 -94.575 1.00 87.69 921 LEU A C 1
ATOM 7519 O O . LEU A 1 921 ? 35.938 21.623 -95.692 1.00 87.69 921 LEU A O 1
ATOM 7523 N N . TYR A 1 922 ? 34.171 21.202 -94.371 1.00 88.69 922 TYR A N 1
ATOM 7524 C CA . TYR A 1 922 ? 33.247 20.776 -95.423 1.00 88.69 922 TYR A CA 1
ATOM 7525 C C . TYR A 1 922 ? 33.036 21.860 -96.491 1.00 88.69 922 TYR A C 1
ATOM 7527 O O . TYR A 1 922 ? 33.222 21.605 -97.679 1.00 88.69 922 TYR A O 1
ATOM 7535 N N . HIS A 1 923 ? 32.755 23.105 -96.083 1.00 86.50 923 HIS A N 1
ATOM 7536 C CA . HIS A 1 923 ? 32.627 24.228 -97.022 1.00 86.50 923 HIS A CA 1
ATOM 7537 C C . HIS A 1 923 ? 33.944 24.514 -97.767 1.00 86.50 923 HIS A C 1
ATOM 7539 O O . HIS A 1 923 ? 33.920 24.818 -98.959 1.00 86.50 923 HIS A O 1
ATOM 7545 N N . SER A 1 924 ? 35.099 24.365 -97.102 1.00 85.38 924 SER A N 1
ATOM 7546 C CA . SER A 1 924 ? 36.414 24.481 -97.755 1.00 85.38 924 SER A CA 1
ATOM 7547 C C . SER A 1 924 ? 36.633 23.366 -98.784 1.00 85.38 924 SER A C 1
ATOM 7549 O O . SER A 1 924 ? 37.110 23.641 -99.882 1.00 85.38 924 SER A O 1
ATOM 7551 N N . ALA A 1 925 ? 36.242 22.127 -98.467 1.00 85.25 925 ALA A N 1
ATOM 7552 C CA . ALA A 1 925 ? 36.343 20.981 -99.367 1.00 85.25 925 ALA A CA 1
ATOM 7553 C C . ALA A 1 925 ? 35.438 21.141 -100.595 1.00 85.25 925 ALA A C 1
ATOM 7555 O O . ALA A 1 925 ? 35.883 20.913 -101.716 1.00 85.25 925 ALA A O 1
ATOM 7556 N N . LEU A 1 926 ? 34.204 21.615 -100.405 1.00 84.50 926 LEU A N 1
ATOM 7557 C CA . LEU A 1 926 ? 33.245 21.873 -101.480 1.00 84.50 926 LEU A CA 1
ATOM 7558 C C . LEU A 1 926 ? 33.719 23.023 -102.392 1.00 84.50 926 LEU A C 1
ATOM 7560 O O . LEU A 1 926 ? 33.730 22.877 -103.615 1.00 84.50 926 LEU A O 1
ATOM 7564 N N . LEU A 1 927 ? 34.226 24.122 -101.819 1.00 82.88 927 LEU A N 1
ATOM 7565 C CA . LEU A 1 927 ? 34.823 25.230 -102.576 1.00 82.88 927 LEU A CA 1
ATOM 7566 C C . LEU A 1 927 ? 36.089 24.807 -103.341 1.00 82.88 927 LEU A C 1
ATOM 7568 O O . LEU A 1 927 ? 36.292 25.224 -104.483 1.00 82.88 927 LEU A O 1
ATOM 7572 N N . ARG A 1 928 ? 36.955 23.986 -102.735 1.00 80.81 928 ARG A N 1
ATOM 7573 C CA . ARG A 1 928 ? 38.188 23.500 -103.374 1.00 80.81 928 ARG A CA 1
ATOM 7574 C C . ARG A 1 928 ? 37.894 22.441 -104.438 1.00 80.81 928 ARG A C 1
ATOM 7576 O O . ARG A 1 928 ? 38.539 22.464 -105.479 1.00 80.81 928 ARG A O 1
ATOM 7583 N N . SER A 1 929 ? 36.860 21.621 -104.246 1.00 81.25 929 SER A N 1
ATOM 7584 C CA . SER A 1 929 ? 36.301 20.728 -105.269 1.00 81.25 929 SER A CA 1
ATOM 7585 C C . SER A 1 929 ? 35.840 21.509 -106.498 1.00 81.25 929 SER A C 1
ATOM 7587 O O . SER A 1 929 ? 36.236 21.174 -107.612 1.00 81.25 929 SER A O 1
ATOM 7589 N N . ALA A 1 930 ? 35.085 22.599 -106.312 1.00 80.25 930 ALA A N 1
ATOM 7590 C CA . ALA A 1 930 ? 34.665 23.470 -107.410 1.00 80.25 930 ALA A CA 1
ATOM 7591 C C . ALA A 1 930 ? 35.869 24.110 -108.130 1.00 80.25 930 ALA A C 1
ATOM 7593 O O . ALA A 1 930 ? 35.979 24.019 -109.353 1.00 80.25 930 ALA A O 1
ATOM 7594 N N . LYS A 1 931 ? 36.823 24.683 -107.378 1.00 78.25 931 LYS A N 1
ATOM 7595 C CA . LYS A 1 931 ? 38.044 25.298 -107.935 1.00 78.25 931 LYS A CA 1
ATOM 7596 C C . LYS A 1 931 ? 38.959 24.316 -108.675 1.00 78.25 931 LYS A C 1
ATOM 7598 O O . LYS A 1 931 ? 39.709 24.748 -109.543 1.00 78.25 931 LYS A O 1
ATOM 7603 N N . LEU A 1 932 ? 38.914 23.025 -108.344 1.00 76.31 932 LEU A N 1
ATOM 7604 C CA . LEU A 1 932 ? 39.743 21.994 -108.969 1.00 76.31 932 LEU A CA 1
ATOM 7605 C C . LEU A 1 932 ? 39.070 21.263 -110.141 1.00 76.31 932 LEU A C 1
ATOM 7607 O O . LEU A 1 932 ? 39.762 20.495 -110.802 1.00 76.31 932 LEU A O 1
ATOM 7611 N N . GLN A 1 933 ? 37.793 21.509 -110.474 1.00 73.44 933 GLN A N 1
ATOM 7612 C CA . GLN A 1 933 ? 37.175 20.890 -111.665 1.00 73.44 933 GLN A CA 1
ATOM 7613 C C . GLN A 1 933 ? 37.918 21.199 -112.985 1.00 73.44 933 GLN A C 1
ATOM 7615 O O . GLN A 1 933 ? 38.127 20.263 -113.757 1.00 73.44 933 GLN A O 1
ATOM 7620 N N . PRO A 1 934 ? 38.401 22.432 -113.262 1.00 71.06 934 PRO A N 1
ATOM 7621 C CA . PRO A 1 934 ? 39.163 22.702 -114.487 1.00 71.06 934 PRO A CA 1
ATOM 7622 C C . PRO A 1 934 ? 40.504 21.954 -114.515 1.00 71.06 934 PRO A C 1
ATOM 7624 O O . PRO A 1 934 ? 40.922 21.441 -115.550 1.00 71.06 934 PRO A O 1
ATOM 7627 N N . THR A 1 935 ? 41.163 21.842 -113.359 1.00 67.62 935 THR A N 1
ATOM 7628 C CA . THR A 1 935 ? 42.416 21.091 -113.192 1.00 67.62 935 THR A CA 1
ATOM 7629 C C . THR A 1 935 ? 42.189 19.582 -113.326 1.00 67.62 935 THR A C 1
ATOM 7631 O O . THR A 1 935 ? 43.013 18.889 -113.913 1.00 67.62 935 THR A O 1
ATOM 7634 N N . LYS A 1 936 ? 41.041 19.078 -112.849 1.00 68.56 936 LYS A N 1
ATOM 7635 C CA . LYS A 1 936 ? 40.592 17.690 -113.016 1.00 68.56 936 LYS A CA 1
ATOM 7636 C C . LYS A 1 936 ? 40.399 17.335 -114.487 1.00 68.56 936 LYS A C 1
ATOM 7638 O O . LYS A 1 936 ? 40.855 16.277 -114.900 1.00 68.56 936 LYS A O 1
ATOM 7643 N N . ALA A 1 937 ? 39.760 18.215 -115.261 1.00 69.44 937 ALA A N 1
ATOM 7644 C CA . ALA A 1 937 ? 39.587 18.026 -116.699 1.00 69.44 937 ALA A CA 1
ATOM 7645 C C . ALA A 1 937 ? 40.945 17.944 -117.416 1.00 69.44 937 ALA A C 1
ATOM 7647 O O . ALA A 1 937 ? 41.195 16.974 -118.122 1.00 69.44 937 ALA A O 1
ATOM 7648 N N . LYS A 1 938 ? 41.863 18.882 -117.137 1.00 68.00 938 LYS A N 1
ATOM 7649 C CA . LYS A 1 938 ? 43.211 18.882 -117.732 1.00 68.00 938 LYS A CA 1
ATOM 7650 C C . LYS A 1 938 ? 44.058 17.665 -117.353 1.00 68.00 938 LYS A C 1
ATOM 7652 O O . LYS A 1 938 ? 44.759 17.139 -118.206 1.00 68.00 938 LYS A O 1
ATOM 7657 N N . PHE A 1 939 ? 44.006 17.187 -116.107 1.00 65.19 939 PHE A N 1
ATOM 7658 C CA . PHE A 1 939 ? 44.717 15.951 -115.750 1.00 65.19 939 PHE A CA 1
ATOM 7659 C C . PHE A 1 939 ? 44.061 14.697 -116.336 1.00 65.19 939 PHE A C 1
ATOM 7661 O O . PHE A 1 939 ? 44.780 13.774 -116.693 1.00 65.19 939 PHE A O 1
ATOM 7668 N N . ALA A 1 940 ? 42.733 14.660 -116.493 1.00 63.78 940 ALA A N 1
ATOM 7669 C CA . ALA A 1 940 ? 42.073 13.569 -117.212 1.00 63.78 940 ALA A CA 1
ATOM 7670 C C . ALA A 1 940 ? 42.492 13.539 -118.693 1.00 63.78 940 ALA A C 1
ATOM 7672 O O . ALA A 1 940 ? 42.807 12.475 -119.207 1.00 63.78 940 ALA A O 1
ATOM 7673 N N . GLU A 1 941 ? 42.572 14.703 -119.341 1.00 66.88 941 GLU A N 1
ATOM 7674 C CA . GLU A 1 941 ? 43.064 14.881 -120.713 1.00 66.88 941 GLU A CA 1
ATOM 7675 C C . GLU A 1 941 ? 44.540 14.458 -120.860 1.00 66.88 941 GLU A C 1
ATOM 7677 O O . GLU A 1 941 ? 44.872 13.690 -121.760 1.00 66.88 941 GLU A O 1
ATOM 7682 N N . ILE A 1 942 ? 45.418 14.862 -119.931 1.00 65.38 942 ILE A N 1
ATOM 7683 C CA . ILE A 1 942 ? 46.828 14.429 -119.902 1.00 65.38 942 ILE A CA 1
ATOM 7684 C C . ILE A 1 942 ? 46.939 12.912 -119.717 1.00 65.38 942 ILE A C 1
ATOM 7686 O O . ILE A 1 942 ? 47.608 12.266 -120.513 1.00 65.38 942 ILE A O 1
ATOM 7690 N N . THR A 1 943 ? 46.253 12.319 -118.737 1.00 63.34 943 THR A N 1
ATOM 7691 C CA . THR A 1 943 ? 46.322 10.866 -118.512 1.00 63.34 943 THR A CA 1
ATOM 7692 C C . THR A 1 943 ? 45.660 10.067 -119.637 1.00 63.34 943 THR A C 1
ATOM 7694 O O . THR A 1 943 ? 46.105 8.966 -119.945 1.00 63.34 943 THR A O 1
ATOM 7697 N N . GLN A 1 944 ? 44.650 10.612 -120.318 1.00 65.94 944 GLN A N 1
ATOM 7698 C CA . GLN A 1 944 ? 44.082 9.999 -121.520 1.00 65.94 944 GLN A CA 1
ATOM 7699 C C . GLN A 1 944 ? 45.068 10.042 -122.703 1.00 65.94 944 GLN A C 1
ATOM 7701 O O . GLN A 1 944 ? 45.151 9.066 -123.448 1.00 65.94 944 GLN A O 1
ATOM 7706 N N . ASN A 1 945 ? 45.877 11.101 -122.820 1.00 63.69 945 ASN A N 1
ATOM 7707 C CA . ASN A 1 945 ? 46.999 11.148 -123.760 1.00 63.69 945 ASN A CA 1
ATOM 7708 C C . ASN A 1 945 ? 48.117 10.162 -123.365 1.00 63.69 945 ASN A C 1
ATOM 7710 O O . ASN A 1 945 ? 48.549 9.392 -124.216 1.00 63.69 945 ASN A O 1
ATOM 7714 N N . GLU A 1 946 ? 48.533 10.101 -122.095 1.00 61.50 946 GLU A N 1
ATOM 7715 C CA . GLU A 1 946 ? 49.538 9.138 -121.597 1.00 61.50 946 GLU A CA 1
ATOM 7716 C C . GLU A 1 946 ? 49.113 7.681 -121.857 1.00 61.50 946 GLU A C 1
ATOM 7718 O O . GLU A 1 946 ? 49.920 6.875 -122.316 1.00 61.50 946 GLU A O 1
ATOM 7723 N N . ILE A 1 947 ? 47.831 7.353 -121.654 1.00 62.22 947 ILE A N 1
ATOM 7724 C CA . ILE A 1 947 ? 47.249 6.046 -122.003 1.00 62.22 947 ILE A CA 1
ATOM 7725 C C . ILE A 1 947 ? 47.253 5.815 -123.522 1.00 62.22 947 ILE A C 1
ATOM 7727 O O . ILE A 1 947 ? 47.438 4.683 -123.960 1.00 62.22 947 ILE A O 1
ATOM 7731 N N . SER A 1 948 ? 47.065 6.850 -124.347 1.00 63.28 948 SER A N 1
ATOM 7732 C CA . SER A 1 948 ? 47.168 6.706 -125.807 1.00 63.28 948 SER A CA 1
ATOM 7733 C C . SER A 1 948 ? 48.605 6.443 -126.275 1.00 63.28 948 SER A C 1
ATOM 7735 O O . SER A 1 948 ? 48.792 5.655 -127.196 1.00 63.28 948 SER A O 1
ATOM 7737 N N . THR A 1 949 ? 49.610 7.011 -125.597 1.00 59.78 949 THR A N 1
ATOM 7738 C CA . THR A 1 949 ? 51.030 6.729 -125.858 1.00 59.78 949 THR A CA 1
ATOM 7739 C C . THR A 1 949 ? 51.417 5.326 -125.389 1.00 59.78 949 THR A C 1
ATOM 7741 O O . THR A 1 949 ? 52.060 4.597 -126.130 1.00 59.78 949 THR A O 1
ATOM 7744 N N . PHE A 1 950 ? 50.977 4.910 -124.196 1.00 60.19 950 PHE A N 1
ATOM 7745 C CA . PHE A 1 950 ? 51.283 3.585 -123.636 1.00 60.19 950 PHE A CA 1
ATOM 7746 C C . PHE A 1 950 ? 50.572 2.428 -124.366 1.00 60.19 950 PHE A C 1
ATOM 7748 O O . PHE A 1 950 ? 51.015 1.292 -124.289 1.00 60.19 950 PHE A O 1
ATOM 7755 N N . ASN A 1 951 ? 49.482 2.700 -125.093 1.00 56.84 951 ASN A N 1
ATOM 7756 C CA . ASN A 1 951 ? 48.860 1.740 -126.019 1.00 56.84 951 ASN A CA 1
ATOM 7757 C C . ASN A 1 951 ? 49.493 1.760 -127.432 1.00 56.84 951 ASN A C 1
ATOM 7759 O O . ASN A 1 951 ? 48.968 1.108 -128.336 1.00 56.84 951 ASN A O 1
ATOM 7763 N N . ALA A 1 952 ? 50.554 2.547 -127.644 1.00 56.91 952 ALA A N 1
ATOM 7764 C CA . ALA A 1 952 ? 51.304 2.640 -128.898 1.00 56.91 952 ALA A CA 1
ATOM 7765 C C . ALA A 1 952 ? 52.767 2.152 -128.769 1.00 56.91 952 ALA A C 1
ATOM 7767 O O . ALA A 1 952 ? 53.493 2.170 -129.767 1.00 56.91 952 ALA A O 1
ATOM 7768 N N . GLU A 1 953 ? 53.167 1.710 -127.570 1.00 44.41 953 GLU A N 1
ATOM 7769 C CA . GLU A 1 953 ? 54.352 0.877 -127.292 1.00 44.41 953 GLU A CA 1
ATOM 7770 C C . GLU A 1 953 ? 53.956 -0.612 -127.196 1.00 44.41 953 GLU A C 1
ATOM 7772 O O . GLU A 1 953 ? 54.805 -1.455 -127.566 1.00 44.41 953 GLU A O 1
#

Foldseek 3Di:
DFPDVVLVVVLVVLLVVLVVLVVPDPDDPPDPVCPVVNVVNVVVSVVSVVVSVVSVLVSVVVVLLVDLALLVSLVVLVVVVPDPDDVVVVVSSLVSNVVSLVSLLVLLVVLVVLCVVCVPPADFDPPDDDLLSSLVRLVVSLVVSVSSVVSVVVSCVVDVDDDDPSNVVSVVSNVVSVVVSVVSNVVSVVVLQVVLLVQLVQFQFAQFKAKDFQCVVVVVVVVVVVVVPDDDDDDDDDDDDDDDDPVVVVVCVVVVVVCCVVVPDPHDDPLLVVLVVLLVVVVPPDPPPDDDPPDPDVVSVLSNLLSVLRNCLQVCPDPDQVCSRQNLFFQVVSRMAMDGPGDCVNVSSLVSQVSCVVVVDDHDPSSVVSVVCVVVLVVLSVLVCVLRVLLCVLVVPDDPLRCLLCSVLRVVLVSLVSCSSPPHGSNDPCSNVSSVVSVVSSVVVVVLSVVVVVLVVVLVVLLVVLLPDALLDFPVPPPDDPPPPPDDDDDDDDDDDDDDDDDDDDDDDDDDDDDDDDDDDDDDDDDDDDDDDDDDDDDDDDDDDDDDDDDDDDDPDPPDPPDDPVVAAALVVLLVSSVVRNVVVLVVSLVSLVVSQQSCLVSCCSRVVGRPQQDQSNLVVLVVSLVSNLVSVLSSLLVNLVVNLVQQQAQAARHEWEFACDPQDTAIVVGLVVSLCSQLVSNVVSLVSQLSAAGADRSGSHGDAFDADPNDTDGHGSSVVSCVPVSSVVSSVSSSVSSNVLSVVVVVVRVVLCVLSVLRPDDLQVVLVVVVVVVDDPVRLLVLLVVLVVLLVVLSPDNQWDTRGRYIYGCVNVSVVSNVSSVVNNQSNLVVLQVVLLVVLVVLVVVLVVLVVLLVDDPPDPVSVVSNVVSLVCLVVCVVVVVVSLVVSLVSVVSCVVSPHDDPVVSNVSSVVSNVSSVVSNVSSVVSVVVCPVVVVVVVVVVVVVVVVVVVD

InterPro domains:
  IPR013594 Dynein heavy chain, tail [PF08385] (8-211)
  IPR013594 Dynein heavy chain, tail [PF08385] (336-434)
  IPR026983 Dynein heavy chain [PTHR22878] (8-952)

Solvent-accessible surface area (backbone atoms only — not comparable to full-atom values): 55652 Å² total; per-residue (Å²): 147,68,97,55,66,63,66,52,56,53,51,52,54,50,52,55,54,53,54,46,62,65,72,70,57,92,65,65,84,84,42,80,92,39,50,72,59,51,51,53,53,48,52,53,44,52,54,52,54,50,51,53,55,51,52,55,49,55,52,51,64,56,49,58,82,66,50,90,42,36,42,61,43,50,50,51,48,62,57,57,72,71,46,97,64,59,71,73,55,54,59,48,56,64,63,45,55,61,57,38,50,51,40,41,42,48,51,50,50,52,51,50,48,56,45,69,75,26,71,91,64,56,86,59,62,94,91,54,48,77,51,55,30,47,38,53,45,50,50,52,57,49,54,59,56,46,50,38,55,48,49,51,53,56,49,51,74,74,45,89,68,81,91,45,72,67,55,55,50,40,53,49,53,47,54,51,51,55,50,50,50,56,48,52,44,50,51,32,53,49,53,45,53,56,50,37,48,49,47,47,56,60,43,37,71,27,33,46,31,43,74,41,70,54,66,86,60,56,58,68,57,48,53,68,52,62,76,74,72,81,79,90,84,84,83,90,89,86,80,88,81,82,91,65,87,65,57,64,55,52,53,47,51,50,53,50,50,51,47,50,65,76,66,56,74,98,78,71,57,71,68,57,56,48,20,50,48,48,42,50,50,63,71,67,56,73,89,72,92,63,100,65,93,76,71,77,54,66,83,51,54,51,52,42,50,46,20,42,43,53,46,48,59,74,62,55,81,67,86,68,54,66,55,73,65,56,49,92,57,46,60,63,84,67,46,36,39,73,39,80,43,76,60,73,68,47,57,54,42,34,52,42,45,56,52,40,45,74,74,69,46,88,72,54,72,68,50,50,55,48,49,78,37,45,68,62,53,50,52,39,52,52,44,48,43,60,39,42,53,54,51,50,56,57,59,74,70,51,51,76,41,53,49,52,53,39,38,67,67,51,40,54,54,47,60,61,53,46,42,31,48,72,77,36,31,66,72,53,87,60,52,56,69,50,32,54,51,50,46,53,56,47,51,53,54,53,52,52,53,50,51,51,52,53,52,54,49,54,51,49,54,46,49,54,53,57,47,65,67,68,64,79,58,57,90,78,73,58,77,76,75,82,76,75,80,80,75,87,78,88,79,90,83,79,91,86,78,89,79,90,81,90,83,85,86,84,88,84,90,84,83,85,92,81,90,91,90,81,90,91,86,89,84,90,87,93,87,89,88,87,88,79,91,80,87,81,91,83,89,89,88,81,84,88,80,88,81,85,88,84,81,88,75,85,74,79,80,80,76,72,78,75,84,74,83,80,83,54,36,48,50,64,64,39,55,54,49,40,49,56,49,35,52,60,50,50,54,55,46,46,58,53,56,65,52,48,37,64,53,53,21,49,47,39,34,76,74,70,72,40,72,81,36,58,53,76,57,42,18,56,41,33,50,48,51,53,52,54,50,52,52,32,52,44,50,36,52,43,54,40,50,52,50,43,49,51,52,52,66,33,85,52,54,65,23,28,36,39,32,36,64,53,89,90,46,80,41,54,44,66,38,70,69,51,47,46,48,52,57,52,48,51,56,49,50,62,52,55,57,35,57,74,48,57,32,54,35,89,54,22,49,43,69,41,69,73,45,78,54,97,91,42,78,42,68,57,36,54,32,74,60,46,64,68,36,65,72,41,45,52,49,53,52,52,40,53,53,50,49,53,47,52,50,49,50,53,55,56,58,57,55,65,60,55,82,55,47,77,59,66,74,56,66,63,66,67,53,42,50,56,49,65,70,66,74,67,53,71,69,67,51,47,55,51,51,49,51,34,51,47,52,40,60,52,53,77,69,49,77,56,54,51,74,57,33,21,40,26,38,35,31,55,56,28,50,47,50,53,37,53,37,33,53,46,50,46,43,52,46,45,48,54,49,51,51,53,46,51,51,52,52,49,53,53,49,50,53,54,48,49,51,46,53,47,50,68,54,77,74,84,47,70,71,48,41,52,48,27,55,50,40,38,52,49,53,67,72,42,43,68,66,50,53,51,52,41,50,54,50,42,50,52,48,51,54,37,53,76,72,66,44,89,72,64,68,68,58,53,54,45,37,67,43,47,52,60,52,46,55,51,49,53,54,50,38,54,54,49,51,62,70,38,48,68,58,50,51,53,50,51,53,50,50,53,49,51,52,54,53,65,76,72,111

Nearest PDB structures (foldseek):
  8j07-assembly1_k8  TM=8.307E-01  e=8.869E-36  Homo sapiens
  8glv-assembly1_Cn  TM=8.192E-01  e=1.281E-33  Chlamydomonas reinhardtii
  8j07-assembly1_g5  TM=6.703E-01  e=1.313E-07  Homo sapiens
  8glv-assembly1_Mm  TM=6.821E-01  e=2.441E-06  Chlamydomonas reinhardtii
  8glv-assembly1_Me  TM=6.825E-01  e=1.679E-04  Chlamydomonas reinhardtii

Sequence (953 aa):
MITDPEEVDNTLSKVYRLINHIISVDYDIFASSNLANWEATLEYFHKGVEQVEHEAKVALDRCIPSLRSAELGLELIKNLDRIETRPALAKHLSSKYENIMKQFLAEVGMVEHEFLKHKNNPPLQRNEPCHVGAVFWVRSLLEFIRKSMTAFREFEASKRHGDTSLQRTAFGQYMQLVKEFKGYEKDNFQKFTVHGTKTVNSVLKRNILKLEFCDTMIELQNEKKTAKSKKDQPSTRRPSALMTGKDRSRYTNIATAVRWLVTRPDAQDPQLALAQKLVRAARNTPSQVSSGSGTQTPANEFKINQAQLMVSAVSQKKIPTWREVIGESVLIEYKLKFALNFSYDIFDVINEGQQFEYLGFTLSPTIRMAIMRKDQLFCDVECVSKMVDKYNDIVLNLSTPEVHFLRSHLYEVETVIQAGLGRFTWQSFNIQTYAEKCQTLMKSLSSLVSQIGYISNDIKARIERLESYAMFELEADKPREVRVAATDVVVKASSQQKEHHQAHHPHHHASHRQHHQQQDTRHDSITPTDATALGPTIASGRVEDGTESEKRQKRPKKVSIKETDDSVKPCRDYFDALERDRNAKTIKLLQLYDSIGPILIKLESLVLGSFTGECLEMKYYYNHWEKQVFGCFTRFAAKNLDKFMNNLLQSHPLFEVDAILTVPEILMRPSSTDAYSIMINSVKDFLLRLKNFKRWTAETCLPCPATKCDGNEFYFTFFEDVVQIPRVCELVINLQQTVQNLVTEVLSYLKCWQKYRNLWMYEKMSVCEKFLNQNVSLAQLDEKFIYYTQIVNELERHKPFHDIKSIRVNLKPLIKGIVDHAVEWRNTLGNILAERTRQQMVVLHEEMMKLRVDLDKNVKELSHFKTVMQTIQTIQSTTLTVELKIHEMQEIYSILEEHRIKFPLGDMIMAYHLEKRWKKLYHSALLRSAKLQPTKAKFAEITQNEISTFNAE